Protein AF-A0ABD1KUJ1-F1 (afdb_monomer_lite)

Secondary structure (DSSP, 8-state):
-PPPEEEEEEEE-HHHHHTPPSEEEEEE-TTT--EEEEEEETTEEEEEESS-TTT-PPEEE-TT-SSS-EEEETTT--EEETTTTEEEESTT-PBPPEEEEEE--TTT--EEEEEEEPPPGGGSS--PPPP--TTTEEEEEEETTEEEEEETTEEEEE----SS-BTTTTBEESBPPPTTHHHHHHH-SEEE---SSTTTS-HHHHHHHHHH-TT--EEEE--SS-TTTTHHHHT-----EEEE-TT--EE-SSSEEEEEEEBSS-TTT-EEEEEEETTEEEEE--S-SSBGGG---SS-SEEEEE-----S-TTTTB-STT--HHHHHHHHHHHHHHHHHHHHHHHHHH--SEEEEEE--EE--SGGGHHHHHH-----HHHHHHHHHHH-TT-EE----TT-EEEHHHHHH-TT-GGGEEPPPTT---B-----HHHHHHHHHHGGG-GGGGSTTHHHHHHHHHT--S---EEEEEEE-TTSPBPTT--EEEEETTTTB--SS--SS---EEEEEEEHHHHHHHHHHT--THHHHTTT-EEEEEES----HHHHHIIIIIS-SS---HHHHHHHHHHTTS--------------PPPPPTT-HHHHHHHHHHHHHHHHT-SSPBSS-BPPEE-HHHHHHHHHHHTT-BSS--TTSBS-TTTS-SS-SB-EEEEEEESSGGG--HHHHHHHHHGGGGGEETTTTEEPTT---HHHHHHT-TT--EEEEEEEEETT--BT-GGGTTS-EEEEEEEEES--S-B-TTSPBPPSS-BSSTTTT-TTPEEETTEEE-HHHHSPPP-TT---TT-GGGGS--HHHHHHHHHHHHHHHHHHHHHHHHHHH-TT-----

Sequence (853 aa):
MASQVAKTVLALGAQEVKSLNDGINFKKNSENGKCFIIYKQGDELRACRNQCKHQGGLFIKDIEDMDGRTVRCTKHYWKLNVATMCYVNPPDSFMQDELEVVWRDASDGGLDIVELNPPDPWLTDPREAQELDAGEVTITYLTHACMELKLGSRTMMFDPWLTGPAFARGWWLLHEPPPDWQERLCSADLMYISHMHSDHLSYPTLKVLSERRPDMPVYVGDTSRPVFWYLGNSGVKLTNINVVPFGVWQNVDEHLRFMILMDGVHPEMDTCIIVEYKGHMILNTVDCTRPNGGRLPHGVDLMMSDFAGGASGFPMTFHGGRYSENWKADFIKNERRKLLNYKAQLVQSLQPKIYCPFAGYFVEAHPSDRYIKETNTKNNPDELNALIRKNCAGVATWTPKPGSVLDLAVALKDPSCRHAITDPPSGTKIYKDSWDFDLYVQNLNSAIGDPIFKHKSWTECYYTWAGFKDYNLVIRVVETDDDFNPVPGGYDYLVDFLDLSFPSSRPDREHPYEEIKNRMGVMRHVVRKGLLWDDLYIGFQNRLSREPDIYHHRFWNHFQTQLPTTPPDWDLFLQQMAASVLPSSGSSCVLSLSTDSPLPDITDEKFIEDCVKIHNLNRSNVYPTAGNMLYMSWDAALAITARAWARNCVFDHNIYLRGDVKKVHPTFKSLGENIWSGHPVGSFSVGKAMKSWVDEKEHYQYNSNVCNPGKACGHYTQVVWATSYKVGCAVHRCPDGIEGFRETKGHESAHFVCNYYPPGNLVNFRGVRDKPYEQGRPCIRCAGDTCEHSLCRDPTRDTAIDYSYWSPEWDPEKSRCGSFCEAVLVVRPLSVLLIFASAYAIKKQCPNIFVYE

Radius of gyration: 32.09 Å; chains: 1; bounding box: 100×78×77 Å

InterPro domains:
  IPR001283 Cysteine-rich secretory protein-related [PR00837] (632-650)
  IPR001283 Cysteine-rich secretory protein-related [PR00837] (689-702)
  IPR001283 Cysteine-rich secretory protein-related [PR00837] (713-729)
  IPR001283 Cysteine-rich secretory protein-related [PR00837] (751-764)
  IPR002413 Venom allergen 5-like [PR00838] (632-650)
  IPR002413 Venom allergen 5-like [PR00838] (712-731)
  IPR014044 CAP domain [PF00188] (620-756)
  IPR014044 CAP domain [SM00198] (606-764)
  IPR017941 Rieske [2Fe-2S] iron-sulphur domain [PF00355] (28-90)
  IPR017941 Rieske [2Fe-2S] iron-sulphur domain [PS51296] (12-110)
  IPR018244 Allergen V5/Tpx-1-related, conserved site [PS01009] (714-724)
  IPR018244 Allergen V5/Tpx-1-related, conserved site [PS01010] (751-762)
  IPR027033 Cytidine monophosphate-N-acetylneuraminic acid hydroxylase [PTHR46522] (3-579)
  IPR035940 CAP superfamily [G3DSA:3.40.33.10] (594-805)
  IPR035940 CAP superfamily [SSF55797] (601-776)
  IPR036866 Ribonuclease Z/Hydroxyacylglutathione hydrolase-like [G3DSA:3.60.15.10] (117-276)
  IPR036866 Ribonuclease Z/Hydroxyacylglutathione hydrolase-like [SSF56281] (135-316)
  IPR036922 Rieske [2Fe-2S] iron-sulphur domain superfamily [G3DSA:2.102.10.10] (14-105)
  IPR036922 Rieske [2Fe-2S] iron-sulphur domain superfamily [SSF50022] (19-122)
  IPR037339 Cytidine monophosphate-N-acetylneuraminic acid hydroxylase, Rieske domain [cd03473] (4-112)

Structure (mmCIF, N/CA/C/O backbone):
data_AF-A0ABD1KUJ1-F1
#
_entry.id   AF-A0ABD1KUJ1-F1
#
loop_
_atom_site.group_PDB
_atom_site.id
_atom_site.type_symbol
_atom_site.label_atom_id
_atom_site.label_alt_id
_atom_site.label_comp_id
_atom_site.label_asym_id
_atom_site.label_entity_id
_atom_site.label_seq_id
_atom_site.pdbx_PDB_ins_code
_atom_site.Cartn_x
_atom_site.Cartn_y
_atom_site.Cartn_z
_atom_site.occupancy
_atom_site.B_iso_or_equiv
_atom_site.auth_seq_id
_atom_site.auth_comp_id
_atom_site.auth_asym_id
_atom_site.auth_atom_id
_atom_site.pdbx_PDB_model_num
ATOM 1 N N . MET A 1 1 ? -31.006 -6.761 6.094 1.00 34.12 1 MET A N 1
ATOM 2 C CA . MET A 1 1 ? -30.330 -5.995 5.028 1.00 34.12 1 MET A CA 1
ATOM 3 C C . MET A 1 1 ? -30.862 -4.577 5.074 1.00 34.12 1 MET A C 1
ATOM 5 O O . MET A 1 1 ? -32.028 -4.382 4.760 1.00 34.12 1 MET A O 1
ATOM 9 N N . ALA A 1 2 ? -30.069 -3.622 5.557 1.00 39.69 2 ALA A N 1
ATOM 10 C CA . ALA A 1 2 ? -30.425 -2.211 5.446 1.00 39.69 2 ALA A CA 1
ATOM 11 C C . ALA A 1 2 ? -30.342 -1.819 3.961 1.00 39.69 2 ALA A C 1
ATOM 13 O O . ALA A 1 2 ? -29.333 -2.087 3.311 1.00 39.69 2 ALA A O 1
ATOM 14 N N . SER A 1 3 ? -31.425 -1.278 3.404 1.00 47.16 3 SER A N 1
ATOM 15 C CA . SER A 1 3 ? -31.471 -0.799 2.020 1.00 47.16 3 SER A CA 1
ATOM 16 C C . SER A 1 3 ? -30.466 0.335 1.815 1.00 47.16 3 SER A C 1
ATOM 18 O O . SER A 1 3 ? -30.316 1.175 2.699 1.00 47.16 3 SER A O 1
ATOM 20 N N . GLN A 1 4 ? -29.820 0.391 0.648 1.00 52.81 4 GLN A N 1
ATOM 21 C CA . GLN A 1 4 ? -29.021 1.541 0.213 1.00 52.81 4 GLN A CA 1
ATOM 22 C C . GLN A 1 4 ? -29.871 2.815 0.327 1.00 52.81 4 GLN A C 1
ATOM 24 O O . GLN A 1 4 ? -30.948 2.894 -0.266 1.00 52.81 4 GLN A O 1
ATOM 29 N N . VAL A 1 5 ? -29.427 3.787 1.127 1.00 64.25 5 VAL A N 1
ATOM 30 C CA . VAL A 1 5 ? -30.182 5.024 1.357 1.00 64.25 5 VAL A CA 1
ATOM 31 C C . VAL A 1 5 ? -29.596 6.100 0.456 1.00 64.25 5 VAL A C 1
ATOM 33 O O . VAL A 1 5 ? -28.447 6.510 0.607 1.00 64.25 5 VAL A O 1
ATOM 36 N N . ALA A 1 6 ? -30.380 6.560 -0.510 1.00 76.25 6 ALA A N 1
ATOM 37 C CA . ALA A 1 6 ? -30.014 7.697 -1.338 1.00 76.25 6 ALA A CA 1
ATOM 38 C C . ALA A 1 6 ? -30.360 8.991 -0.584 1.00 76.25 6 ALA A C 1
ATOM 40 O O . ALA A 1 6 ? -31.466 9.128 -0.057 1.00 76.25 6 ALA A O 1
ATOM 41 N N . LYS A 1 7 ? -29.417 9.935 -0.493 1.00 83.50 7 LYS A N 1
ATOM 42 C CA . LYS A 1 7 ? -29.636 11.228 0.169 1.00 83.50 7 LYS A CA 1
ATOM 43 C C . LYS A 1 7 ? -29.499 12.358 -0.838 1.00 83.50 7 LYS A C 1
ATOM 45 O O . LYS A 1 7 ? -28.426 12.548 -1.405 1.00 83.50 7 LYS A O 1
ATOM 50 N N . THR A 1 8 ? -30.543 13.165 -0.988 1.00 87.44 8 THR A N 1
ATOM 51 C CA . THR A 1 8 ? -30.448 14.425 -1.732 1.00 87.44 8 THR A CA 1
ATOM 52 C C . THR A 1 8 ? -29.520 15.382 -0.987 1.00 87.44 8 THR A C 1
ATOM 54 O O . THR A 1 8 ? -29.756 15.739 0.170 1.00 87.44 8 THR A O 1
ATOM 57 N N . VAL A 1 9 ? -28.425 15.772 -1.636 1.00 88.75 9 VAL A N 1
ATOM 58 C CA . VAL A 1 9 ? -27.403 16.671 -1.079 1.00 88.75 9 VAL A CA 1
ATOM 59 C C . VAL A 1 9 ? -27.501 18.088 -1.636 1.00 88.75 9 VAL A C 1
ATOM 61 O O . VAL A 1 9 ? -27.005 19.022 -1.000 1.00 88.75 9 VAL A O 1
ATOM 64 N N . LEU A 1 10 ? -28.174 18.269 -2.772 1.00 92.12 10 LEU A N 1
ATOM 65 C CA . LEU A 1 10 ? -28.546 19.565 -3.330 1.00 92.12 10 LEU A CA 1
ATOM 66 C C . LEU A 1 10 ? -29.836 19.406 -4.140 1.00 92.12 10 LEU A C 1
ATOM 68 O O . LEU A 1 10 ? -29.933 18.500 -4.956 1.00 92.12 10 LEU A O 1
ATOM 72 N N . ALA A 1 11 ? -30.787 20.310 -3.937 1.00 91.88 11 ALA A N 1
ATOM 73 C CA . ALA A 1 11 ? -32.036 20.382 -4.682 1.00 91.88 11 ALA A CA 1
ATOM 74 C C . ALA A 1 11 ? -32.064 21.709 -5.452 1.00 91.88 11 ALA A C 1
ATOM 76 O O . ALA A 1 11 ? -31.881 22.766 -4.851 1.00 91.88 11 ALA A O 1
ATOM 77 N N . LEU A 1 12 ? -32.269 21.658 -6.768 1.00 90.88 12 LEU A N 1
ATOM 78 C CA . LEU A 1 12 ? -32.421 22.830 -7.633 1.00 90.88 12 LEU A CA 1
ATOM 79 C C . LEU A 1 12 ? -33.857 22.915 -8.154 1.00 90.88 12 LEU A C 1
ATOM 81 O O . LEU A 1 12 ? -34.431 21.913 -8.591 1.00 90.88 12 LEU A O 1
ATOM 85 N N . GLY A 1 13 ? -34.454 24.105 -8.098 1.00 89.44 13 GLY A N 1
ATOM 86 C CA . GLY A 1 13 ? -35.754 24.366 -8.722 1.00 89.44 13 GLY A CA 1
ATOM 87 C C . GLY A 1 13 ? -35.647 24.538 -10.243 1.00 89.44 13 GLY A C 1
ATOM 88 O O . GLY A 1 13 ? -34.573 24.813 -10.776 1.00 89.44 13 GLY A O 1
ATOM 89 N N . ALA A 1 14 ? -36.774 24.465 -10.956 1.00 87.25 14 ALA A N 1
ATOM 90 C CA . ALA A 1 14 ? -36.818 24.559 -12.423 1.00 87.25 14 ALA A CA 1
ATOM 91 C C . ALA A 1 14 ? -36.127 25.808 -13.002 1.00 87.25 14 ALA A C 1
ATOM 93 O O . ALA A 1 14 ? -35.461 25.752 -14.035 1.00 87.25 14 ALA A O 1
ATOM 94 N N . GLN A 1 15 ? -36.284 26.961 -12.342 1.00 86.62 15 GLN A N 1
ATOM 95 C CA . GLN A 1 15 ? -35.634 28.207 -12.760 1.00 86.62 15 GLN A CA 1
ATOM 96 C C . GLN A 1 15 ? -34.113 28.149 -12.580 1.00 86.62 15 GLN A C 1
ATOM 98 O O . GLN A 1 15 ? -33.370 28.634 -13.431 1.00 86.62 15 GLN A O 1
ATOM 103 N N . GLU A 1 16 ? -33.639 27.523 -11.505 1.00 88.69 16 GLU A N 1
ATOM 104 C CA . GLU A 1 16 ? -32.211 27.369 -11.240 1.00 88.69 16 GLU A CA 1
ATOM 105 C C . GLU A 1 16 ? -31.563 26.391 -12.215 1.00 88.69 16 GLU A C 1
ATOM 107 O O . GLU A 1 16 ? -30.457 26.658 -12.684 1.00 88.69 16 GLU A O 1
ATOM 112 N N . VAL A 1 17 ? -32.264 25.313 -12.574 1.00 88.38 17 VAL A N 1
ATOM 113 C CA . VAL A 1 17 ? -31.831 24.372 -13.617 1.00 88.38 17 VAL A CA 1
ATOM 114 C C . VAL A 1 17 ? -31.733 25.075 -14.972 1.00 88.38 17 VAL A C 1
ATOM 116 O O . VAL A 1 17 ? -30.712 24.963 -15.650 1.00 88.38 17 VAL A O 1
ATOM 119 N N . LYS A 1 18 ? -32.731 25.894 -15.337 1.00 86.75 18 LYS A N 1
ATOM 120 C CA . LYS A 1 18 ? -32.690 26.716 -16.563 1.00 86.75 18 LYS A CA 1
ATOM 121 C C . LYS A 1 18 ? -31.551 27.740 -16.568 1.00 86.75 18 LYS A C 1
ATOM 123 O O . LYS A 1 18 ? -31.091 28.117 -17.639 1.00 86.75 18 LYS A O 1
ATOM 128 N N . SER A 1 19 ? -31.091 28.178 -15.394 1.00 90.69 19 SER A N 1
ATOM 129 C CA . SER A 1 19 ? -29.965 29.114 -15.252 1.00 90.69 19 SER A CA 1
ATOM 130 C C . SER A 1 19 ? -28.579 28.463 -15.369 1.00 90.69 19 SER A C 1
ATOM 132 O O . SER A 1 19 ? -27.576 29.174 -15.309 1.00 90.69 19 SER A O 1
ATOM 134 N N . LEU A 1 20 ? -28.493 27.129 -15.485 1.00 91.94 20 LEU A N 1
ATOM 135 C CA . LEU A 1 20 ? -27.216 26.435 -15.648 1.00 91.94 20 LEU A CA 1
ATOM 136 C C . LEU A 1 20 ? -26.641 26.713 -17.040 1.00 91.94 20 LEU A C 1
ATOM 138 O O . LEU A 1 20 ? -27.236 26.344 -18.059 1.00 91.94 20 LEU A O 1
ATOM 142 N N . ASN A 1 21 ? -25.461 27.330 -17.059 1.00 90.50 21 ASN A N 1
ATOM 143 C CA . ASN A 1 21 ? -24.705 27.571 -18.283 1.00 90.50 21 ASN A CA 1
ATOM 144 C C . ASN A 1 21 ? -24.000 26.286 -18.719 1.00 90.50 21 ASN A C 1
ATOM 146 O O . ASN A 1 21 ? -23.662 25.459 -17.871 1.00 90.50 21 ASN A O 1
ATOM 150 N N . ASP A 1 22 ? -23.719 26.141 -20.010 1.00 91.25 22 ASP A N 1
ATOM 151 C CA . ASP A 1 22 ? -22.810 25.092 -20.476 1.00 91.25 22 ASP A CA 1
ATOM 152 C C . ASP A 1 22 ? -21.418 25.286 -19.843 1.00 91.25 22 ASP A C 1
ATOM 154 O O . ASP A 1 22 ? -20.941 26.411 -19.657 1.00 91.25 22 ASP A O 1
ATOM 158 N N . GLY A 1 23 ? -20.786 24.177 -19.459 1.00 90.81 23 GLY A N 1
ATOM 159 C CA . GLY A 1 23 ? -19.548 24.145 -18.686 1.00 90.81 23 GLY A CA 1
ATOM 160 C C . GLY A 1 23 ? -19.761 24.092 -17.167 1.00 90.81 23 GLY A C 1
ATOM 161 O O . GLY A 1 23 ? -20.692 23.466 -16.658 1.00 90.81 23 GLY A O 1
ATOM 162 N N . ILE A 1 24 ? -18.8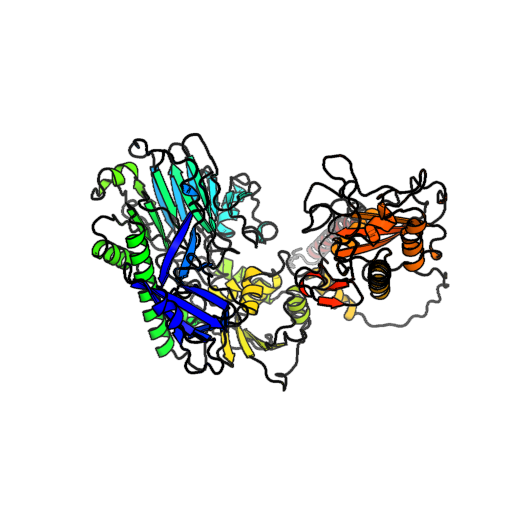39 24.705 -16.418 1.00 93.62 24 ILE A N 1
ATOM 163 C CA . ILE A 1 24 ? -18.745 24.589 -14.952 1.00 93.62 24 ILE A CA 1
ATOM 164 C C . ILE A 1 24 ? -19.695 25.558 -14.232 1.00 93.62 24 ILE A C 1
ATOM 166 O O . ILE A 1 24 ? -19.543 26.784 -14.327 1.00 93.62 24 ILE A O 1
ATOM 170 N N . ASN A 1 25 ? -20.572 25.009 -13.387 1.00 93.94 25 ASN A N 1
ATOM 171 C CA . ASN A 1 25 ? -21.468 25.745 -12.496 1.00 93.94 25 ASN A CA 1
ATOM 172 C C . ASN A 1 25 ? -21.178 25.401 -11.029 1.00 93.94 25 ASN A C 1
ATOM 174 O O . ASN A 1 25 ? -21.272 24.246 -10.621 1.00 93.94 25 ASN A O 1
ATOM 178 N N . PHE A 1 26 ? -20.884 26.409 -10.207 1.00 93.88 26 PHE A N 1
ATOM 179 C CA . PHE A 1 26 ? -20.766 26.232 -8.758 1.00 93.88 26 PHE A CA 1
ATOM 180 C C . PHE A 1 26 ? -22.116 26.507 -8.097 1.00 93.88 26 PHE A C 1
ATOM 182 O O . PHE A 1 26 ? -22.696 27.579 -8.284 1.00 93.88 26 PHE A O 1
ATOM 189 N N . LYS A 1 27 ? -22.609 25.552 -7.309 1.00 93.88 27 LYS A N 1
ATOM 190 C CA . LYS A 1 27 ? -23.861 25.679 -6.553 1.00 93.88 27 LYS A CA 1
ATOM 191 C C . LYS A 1 27 ? -23.616 25.421 -5.076 1.00 93.88 27 LYS A C 1
ATOM 193 O O . LYS A 1 27 ? -22.693 24.704 -4.699 1.00 93.88 27 LYS A O 1
ATOM 198 N N . LYS A 1 28 ? -24.435 26.031 -4.228 1.00 91.75 28 LYS A N 1
ATOM 199 C CA . LYS A 1 28 ? -24.324 25.933 -2.774 1.00 91.75 28 LYS A CA 1
ATOM 200 C C . LYS A 1 28 ? -25.664 25.488 -2.217 1.00 91.75 28 LYS A C 1
ATOM 202 O O . LYS A 1 28 ? -26.682 26.081 -2.554 1.00 91.75 28 LYS A O 1
ATOM 207 N N . ASN A 1 29 ? -25.653 24.471 -1.364 1.00 89.00 29 ASN A N 1
ATOM 208 C CA . ASN A 1 29 ? -26.831 24.099 -0.598 1.00 89.00 29 ASN A CA 1
ATOM 209 C C . ASN A 1 29 ? -27.065 25.176 0.477 1.00 89.00 29 ASN A C 1
ATOM 211 O O . ASN A 1 29 ? -26.168 25.482 1.267 1.00 89.00 29 ASN A O 1
ATOM 215 N N . SER A 1 30 ? -28.247 25.788 0.466 1.00 82.25 30 SER A N 1
ATOM 216 C CA . SER A 1 30 ? -28.623 26.893 1.352 1.00 82.25 30 SER A CA 1
ATOM 217 C C . SER A 1 30 ? -28.776 26.475 2.817 1.00 82.25 30 SER A C 1
ATOM 219 O O . SER A 1 30 ? -28.521 27.295 3.695 1.00 82.25 30 SER A O 1
ATOM 221 N N . GLU A 1 31 ? -29.129 25.218 3.089 1.00 81.31 31 GLU A N 1
ATOM 222 C CA . GLU A 1 31 ? -29.388 24.708 4.440 1.00 81.31 31 GLU A CA 1
ATOM 223 C C . GLU A 1 31 ? -28.097 24.428 5.212 1.00 81.31 31 GLU A C 1
ATOM 225 O O . GLU A 1 31 ? -27.967 24.787 6.378 1.00 81.31 31 GLU A O 1
ATOM 230 N N . ASN A 1 32 ? -27.125 23.779 4.563 1.00 79.81 32 ASN A N 1
ATOM 231 C CA . ASN A 1 32 ? -25.891 23.319 5.216 1.00 79.81 32 ASN A CA 1
ATOM 232 C C . ASN A 1 32 ? -24.621 24.012 4.701 1.00 79.81 32 ASN A C 1
ATOM 234 O O . ASN A 1 32 ? -23.520 23.733 5.174 1.00 79.81 32 ASN A O 1
ATOM 238 N N . GLY A 1 33 ? -24.752 24.892 3.709 1.00 83.00 33 GLY A N 1
ATOM 239 C CA . GLY A 1 33 ? -23.656 25.671 3.149 1.00 83.00 33 GLY A CA 1
ATOM 240 C C . GLY A 1 33 ? -22.641 24.887 2.314 1.00 83.00 33 GLY A C 1
ATOM 241 O O . GLY A 1 33 ? -21.667 25.496 1.866 1.00 83.00 33 GLY A O 1
ATOM 242 N N . LYS A 1 34 ? -22.836 23.581 2.083 1.00 85.81 34 LYS A N 1
ATOM 243 C CA . LYS A 1 34 ? -21.921 22.759 1.277 1.00 85.81 34 LYS A CA 1
ATOM 244 C C . LYS A 1 34 ? -21.989 23.166 -0.195 1.00 85.81 34 LYS A C 1
ATOM 246 O O . LYS A 1 34 ? -23.063 23.437 -0.732 1.00 85.81 34 LYS A O 1
ATOM 251 N N . CYS A 1 35 ? -20.829 23.200 -0.844 1.00 91.81 35 CYS A N 1
ATOM 252 C CA . CYS A 1 35 ? -20.693 23.596 -2.241 1.00 91.81 35 CYS A CA 1
ATOM 253 C C . CYS A 1 35 ? -20.552 22.371 -3.154 1.00 91.81 35 CYS A C 1
ATOM 255 O O . CYS A 1 35 ? -19.938 21.371 -2.782 1.00 91.81 35 CYS A O 1
ATOM 257 N N . PHE A 1 36 ? -21.071 22.490 -4.368 1.00 94.88 36 PHE A N 1
ATOM 258 C CA . PHE A 1 36 ? -21.119 21.459 -5.399 1.00 94.88 36 PHE A CA 1
ATOM 259 C C . PHE A 1 36 ? -20.691 22.052 -6.738 1.00 94.88 36 PHE A C 1
ATOM 261 O O . PHE A 1 36 ? -20.834 23.259 -6.969 1.00 94.88 36 PHE A O 1
ATOM 268 N N . ILE A 1 37 ? -20.166 21.197 -7.604 1.00 95.69 37 ILE A N 1
ATOM 269 C CA . ILE A 1 37 ? -19.849 21.526 -8.989 1.00 95.69 37 ILE A CA 1
ATOM 270 C C . ILE A 1 37 ? -20.804 20.733 -9.867 1.00 95.69 37 ILE A C 1
ATOM 272 O O . ILE A 1 37 ? -20.938 19.527 -9.680 1.00 95.69 37 ILE A O 1
ATOM 276 N N . ILE A 1 38 ? -21.462 21.418 -10.796 1.00 95.19 38 ILE A N 1
ATOM 277 C CA . ILE A 1 38 ? -22.303 20.817 -11.828 1.00 95.19 38 ILE A CA 1
ATOM 278 C C . ILE A 1 38 ? -21.679 21.177 -13.173 1.00 95.19 38 ILE A C 1
ATOM 280 O O . ILE A 1 38 ? -21.570 22.359 -13.514 1.00 95.19 38 ILE A O 1
ATOM 284 N N . TYR A 1 39 ? -21.242 20.164 -13.908 1.00 94.75 39 TYR A N 1
ATOM 285 C CA . TYR A 1 39 ? -20.773 20.299 -15.277 1.00 94.75 39 TYR A CA 1
ATOM 286 C C . TYR A 1 39 ? -21.923 20.000 -16.234 1.00 94.75 39 TYR A C 1
ATOM 288 O O . TYR A 1 39 ? -22.588 18.976 -16.085 1.00 94.75 39 TYR A O 1
ATOM 296 N N . LYS A 1 40 ? -22.153 20.896 -17.194 1.00 93.12 40 LYS A N 1
ATOM 297 C CA . LYS A 1 40 ? -23.200 20.761 -18.209 1.00 93.12 40 LYS A CA 1
ATOM 298 C C . LYS A 1 40 ? -22.600 20.735 -19.609 1.00 93.12 40 LYS A C 1
ATOM 300 O O . LYS A 1 40 ? -21.821 21.625 -19.950 1.00 93.12 40 LYS A O 1
ATOM 305 N N . GLN A 1 41 ? -23.004 19.767 -20.424 1.00 90.94 41 GLN A N 1
ATOM 306 C CA . GLN A 1 41 ? -22.675 19.705 -21.847 1.00 90.94 41 GLN A CA 1
ATOM 307 C C . GLN A 1 41 ? -23.929 19.311 -22.636 1.00 90.94 41 GLN A C 1
ATOM 309 O O . GLN A 1 41 ? -24.290 18.140 -22.710 1.00 90.94 41 GLN A O 1
ATOM 314 N N . GLY A 1 42 ? -24.618 20.300 -23.213 1.00 86.94 42 GLY A N 1
ATOM 315 C CA . GLY A 1 42 ? -25.943 20.072 -23.792 1.00 86.94 42 GLY A CA 1
ATOM 316 C C . GLY A 1 42 ? -26.940 19.630 -22.716 1.00 86.94 42 GLY A C 1
ATOM 317 O O . GLY A 1 42 ? -27.142 20.347 -21.733 1.00 86.94 42 GLY A O 1
ATOM 318 N N . ASP A 1 43 ? -27.536 18.451 -22.898 1.00 83.25 43 ASP A N 1
ATOM 319 C CA . ASP A 1 43 ? -28.480 17.849 -21.943 1.00 83.25 43 ASP A CA 1
ATOM 320 C C . ASP A 1 43 ? -27.794 16.955 -20.891 1.00 83.25 43 ASP A C 1
ATOM 322 O O . ASP A 1 43 ? -28.429 16.547 -19.917 1.00 83.25 43 ASP A O 1
ATOM 326 N N . GLU A 1 44 ? -26.498 16.664 -21.049 1.00 87.38 44 GLU A N 1
ATOM 327 C CA . GLU A 1 44 ? -25.741 15.862 -20.088 1.00 87.38 44 GLU A CA 1
ATOM 328 C C . GLU A 1 44 ? -25.293 16.709 -18.893 1.00 87.38 44 GLU A C 1
ATOM 330 O O . GLU A 1 44 ? -24.739 17.805 -19.039 1.00 87.38 44 GLU A O 1
ATOM 335 N N . LEU A 1 45 ? -25.517 16.172 -17.692 1.00 92.00 45 LEU A N 1
ATOM 336 C CA . LEU A 1 45 ? -25.126 16.779 -16.428 1.00 92.00 45 LEU A CA 1
ATOM 337 C C . LEU A 1 45 ? -24.295 15.793 -15.617 1.00 92.00 45 LEU A C 1
ATOM 339 O O . LEU A 1 45 ? -24.699 14.652 -15.412 1.00 92.00 45 LEU A O 1
ATOM 343 N N . ARG A 1 46 ? -23.165 16.271 -15.102 1.00 94.25 46 ARG A N 1
ATOM 344 C CA . ARG A 1 46 ? -22.338 15.560 -14.122 1.00 94.25 46 ARG A CA 1
ATOM 345 C C . ARG A 1 46 ? -22.182 16.418 -12.882 1.00 94.25 46 ARG A C 1
ATOM 347 O O . ARG A 1 46 ? -22.105 17.645 -12.987 1.00 94.25 46 ARG A O 1
ATOM 354 N N . ALA A 1 47 ? -22.120 15.802 -11.707 1.00 94.50 47 ALA A N 1
ATOM 355 C CA . ALA A 1 47 ? -22.031 16.544 -10.457 1.00 94.50 47 ALA A CA 1
ATOM 356 C C . ALA A 1 47 ? -21.034 15.929 -9.481 1.00 94.50 47 ALA A C 1
ATOM 358 O O . ALA A 1 47 ? -20.867 14.720 -9.409 1.00 94.50 47 ALA A O 1
ATOM 359 N N . CYS A 1 48 ? -20.383 16.773 -8.686 1.00 93.44 48 CYS A N 1
ATOM 360 C CA . CYS A 1 48 ? -19.541 16.330 -7.580 1.00 93.44 48 CYS A CA 1
ATOM 361 C C . CYS A 1 48 ? -19.542 17.355 -6.440 1.00 93.44 48 CYS A C 1
ATOM 363 O O . CYS A 1 48 ? -19.979 18.505 -6.586 1.00 93.44 48 CYS A O 1
ATOM 365 N N . ARG A 1 49 ? -19.044 16.954 -5.266 1.00 91.50 49 ARG A N 1
ATOM 366 C CA . ARG A 1 49 ? -18.799 17.901 -4.169 1.00 91.50 49 ARG A CA 1
ATOM 367 C C . ARG A 1 49 ? -17.686 18.869 -4.586 1.00 91.50 49 ARG A C 1
ATOM 369 O O . ARG A 1 49 ? -16.663 18.450 -5.126 1.00 91.50 49 ARG A O 1
ATOM 376 N N . ASN A 1 50 ? -17.836 20.160 -4.276 1.00 92.19 50 ASN A N 1
ATOM 377 C CA . ASN A 1 50 ? -16.759 21.139 -4.450 1.00 92.19 50 ASN A CA 1
ATOM 378 C C . ASN A 1 50 ? -15.731 21.009 -3.315 1.00 92.19 50 ASN A C 1
ATOM 380 O O . ASN A 1 50 ? -15.568 21.905 -2.489 1.00 92.19 50 ASN A O 1
ATOM 384 N N . GLN A 1 51 ? -15.084 19.853 -3.242 1.00 87.19 51 GLN A N 1
ATOM 385 C CA . GLN A 1 51 ? -14.071 19.531 -2.254 1.00 87.19 51 GLN A CA 1
ATOM 386 C C . GLN A 1 51 ? -13.120 18.508 -2.864 1.00 87.19 51 GLN A C 1
ATOM 388 O O . GLN A 1 51 ? -13.526 17.410 -3.224 1.00 87.19 51 GLN A O 1
ATOM 393 N N . CYS A 1 52 ? -11.855 18.878 -2.992 1.00 84.94 52 CYS A N 1
ATOM 394 C CA . CYS A 1 52 ? -10.811 18.036 -3.548 1.00 84.94 52 CYS A CA 1
ATOM 395 C C . CYS A 1 52 ? -10.640 16.766 -2.706 1.00 84.94 52 CYS A C 1
ATOM 397 O O . CYS A 1 52 ? -10.361 16.867 -1.514 1.00 84.94 52 CYS A O 1
ATOM 399 N N . LYS A 1 53 ? -10.748 15.589 -3.329 1.00 79.50 53 LYS A N 1
ATOM 400 C CA . LYS A 1 53 ? -10.577 14.281 -2.679 1.00 79.50 53 LYS A CA 1
ATOM 401 C C . LYS A 1 53 ? -9.201 14.071 -2.043 1.00 79.50 53 LYS A C 1
ATOM 403 O O . LYS A 1 53 ? -9.112 13.325 -1.082 1.00 79.50 53 LYS A O 1
ATOM 408 N N . HIS A 1 54 ? -8.176 14.777 -2.528 1.00 72.75 54 HIS A N 1
ATOM 409 C CA . HIS A 1 54 ? -6.814 14.738 -1.994 1.00 72.75 54 HIS A CA 1
ATOM 410 C C . HIS A 1 54 ? -6.715 15.376 -0.593 1.00 72.75 54 HIS A C 1
ATOM 412 O O . HIS A 1 54 ? -6.774 14.702 0.422 1.00 72.75 54 HIS A O 1
ATOM 418 N N . GLN A 1 55 ? -6.602 16.709 -0.520 1.00 67.44 55 GLN A N 1
ATOM 419 C CA . GLN A 1 55 ? -6.410 17.437 0.743 1.00 67.44 55 GLN A CA 1
ATOM 420 C C . GLN A 1 55 ? -7.648 18.232 1.180 1.00 67.44 55 GLN A C 1
ATOM 422 O O . GLN A 1 55 ? -7.549 19.155 1.996 1.00 67.44 55 GLN A O 1
ATOM 427 N N . GLY A 1 56 ? -8.821 17.978 0.599 1.00 71.81 56 GLY A N 1
ATOM 428 C CA . GLY A 1 56 ? -10.064 18.659 0.974 1.00 71.81 56 GLY A CA 1
ATOM 429 C C . GLY A 1 56 ? -10.106 20.155 0.640 1.00 71.81 56 GLY A C 1
ATOM 430 O O . GLY A 1 56 ? -10.839 20.898 1.289 1.00 71.81 56 GLY A O 1
ATOM 431 N N . GLY A 1 57 ? -9.281 20.643 -0.294 1.00 79.19 57 GLY A N 1
ATOM 432 C CA . GLY A 1 57 ? -9.322 22.038 -0.755 1.00 79.19 57 GLY A CA 1
ATOM 433 C C . GLY A 1 57 ? -10.539 22.322 -1.636 1.00 79.19 57 GLY A C 1
ATOM 434 O O . GLY A 1 57 ? -11.013 21.430 -2.329 1.00 79.19 57 GLY A O 1
ATOM 435 N N . LEU A 1 58 ? -11.044 23.558 -1.640 1.00 87.06 58 LEU A N 1
ATOM 436 C CA . LEU A 1 58 ? -12.101 23.944 -2.581 1.00 87.06 58 LEU A CA 1
ATOM 437 C C . LEU A 1 58 ? -11.524 24.039 -3.992 1.00 87.06 58 LEU A C 1
ATOM 439 O O . LEU A 1 58 ? -10.380 24.476 -4.161 1.00 87.06 58 LEU A O 1
ATOM 443 N N . PHE A 1 59 ? -12.319 23.689 -4.993 1.00 90.94 59 PHE A N 1
ATOM 444 C CA . PHE A 1 59 ? -11.991 23.962 -6.378 1.00 90.94 59 PHE A CA 1
ATOM 445 C C . PHE A 1 59 ? -12.493 25.346 -6.789 1.00 90.94 59 PHE A C 1
ATOM 447 O O . PHE A 1 59 ? -13.587 25.780 -6.418 1.00 90.94 59 PHE A O 1
ATOM 454 N N . ILE A 1 60 ? -11.668 26.029 -7.574 1.00 89.38 60 ILE A N 1
ATOM 455 C CA . ILE A 1 60 ? -11.982 27.288 -8.252 1.00 89.38 60 ILE A CA 1
ATOM 456 C C . ILE A 1 60 ? -11.809 27.090 -9.757 1.00 89.38 60 ILE A C 1
ATOM 458 O O . ILE A 1 60 ? -11.095 26.175 -10.167 1.00 89.38 60 ILE A O 1
ATOM 462 N N . LYS A 1 61 ? -12.433 27.935 -10.587 1.00 85.75 61 LYS A N 1
ATOM 463 C CA . LYS A 1 61 ? -12.138 27.923 -12.029 1.00 85.75 61 LYS A CA 1
ATOM 464 C C . LYS A 1 61 ? -10.642 28.129 -12.234 1.00 85.75 61 LYS A C 1
ATOM 466 O O . LYS A 1 61 ? -10.049 28.998 -11.587 1.00 85.75 61 LYS A O 1
ATOM 471 N N . ASP A 1 62 ? -10.048 27.307 -13.085 1.00 82.75 62 ASP A N 1
ATOM 472 C CA . ASP A 1 62 ? -8.666 27.519 -13.467 1.00 82.75 62 ASP A CA 1
ATOM 473 C C . ASP A 1 62 ? -8.599 28.623 -14.528 1.00 82.75 62 ASP A C 1
ATOM 475 O O . ASP A 1 62 ? -9.371 28.631 -15.479 1.00 82.75 62 ASP A O 1
ATOM 479 N N . ILE A 1 63 ? -7.725 29.607 -14.324 1.00 74.38 63 ILE A N 1
ATOM 480 C CA . ILE A 1 63 ? -7.607 30.766 -15.227 1.00 74.38 63 ILE A CA 1
ATOM 481 C C . ILE A 1 63 ? -6.862 30.410 -16.517 1.00 74.38 63 ILE A C 1
ATOM 483 O O . ILE A 1 63 ? -6.958 31.133 -17.501 1.00 74.38 63 ILE A O 1
ATOM 487 N N . GLU A 1 64 ? -6.122 29.303 -16.490 1.00 70.44 64 GLU A N 1
ATOM 488 C CA . GLU A 1 64 ? -5.390 28.734 -17.625 1.00 70.44 64 GLU A CA 1
ATOM 489 C C . GLU A 1 64 ? -6.255 27.750 -18.433 1.00 70.44 64 GLU A C 1
ATOM 491 O O . GLU A 1 64 ? -5.787 27.167 -19.408 1.00 70.44 64 GLU A O 1
ATOM 496 N N . ASP A 1 65 ? -7.506 27.543 -18.018 1.00 74.38 65 ASP A N 1
ATOM 497 C CA . ASP A 1 65 ? -8.424 26.601 -18.643 1.00 74.38 65 ASP A CA 1
ATOM 498 C C . ASP A 1 65 ? -9.002 27.163 -19.940 1.00 74.38 65 ASP A C 1
ATOM 500 O O . ASP A 1 65 ? -9.847 28.060 -19.931 1.00 74.38 65 ASP A O 1
ATOM 504 N N . MET A 1 66 ? -8.541 26.631 -21.069 1.00 67.25 66 MET A N 1
ATOM 505 C CA . MET A 1 66 ? -8.986 27.083 -22.387 1.00 67.25 66 MET A CA 1
ATOM 506 C C . MET A 1 66 ? -10.266 26.385 -22.867 1.00 67.25 66 MET A C 1
ATOM 508 O O . MET A 1 66 ? -10.932 26.911 -23.757 1.00 67.25 66 MET A O 1
ATOM 512 N N . ASP A 1 67 ? -10.632 25.233 -22.291 1.00 76.19 67 ASP A N 1
ATOM 513 C CA . ASP A 1 67 ? -11.791 24.436 -22.724 1.00 76.19 67 ASP A CA 1
ATOM 514 C C . ASP A 1 67 ? -13.007 24.524 -21.779 1.00 76.19 67 ASP A C 1
ATOM 516 O O . ASP A 1 67 ? -14.091 24.032 -22.110 1.00 76.19 67 ASP A O 1
ATOM 520 N N . GLY A 1 68 ? -12.858 25.195 -20.631 1.00 78.62 68 GLY A N 1
ATOM 521 C CA . GLY A 1 68 ? -13.928 25.437 -19.663 1.00 78.62 68 GLY A CA 1
ATOM 522 C C . GLY A 1 68 ? -14.331 24.204 -18.848 1.00 78.62 68 GLY A C 1
ATOM 523 O O . GLY A 1 68 ? -15.451 24.176 -18.322 1.00 78.62 68 GLY A O 1
ATOM 524 N N . ARG A 1 69 ? -13.476 23.175 -18.774 1.00 90.38 69 ARG A N 1
ATOM 525 C CA . ARG A 1 69 ? -13.733 21.888 -18.100 1.00 90.38 69 ARG A CA 1
ATOM 526 C C . ARG A 1 69 ? -12.860 21.670 -16.870 1.00 90.38 69 ARG A C 1
ATOM 528 O O . ARG A 1 69 ? -13.091 20.712 -16.130 1.00 90.38 69 ARG A O 1
ATOM 535 N N . THR A 1 70 ? -11.895 22.547 -16.621 1.00 90.81 70 THR A N 1
ATOM 536 C CA . THR A 1 70 ? -10.876 22.352 -15.595 1.00 90.81 70 THR A CA 1
ATOM 537 C C . THR A 1 70 ? -11.090 23.267 -14.397 1.00 90.81 70 THR A C 1
ATOM 539 O O . THR A 1 70 ? -11.221 24.490 -14.490 1.00 90.81 70 THR A O 1
ATOM 542 N N . VAL A 1 71 ? -11.070 22.665 -13.211 1.00 91.44 71 VAL A N 1
ATOM 543 C CA . VAL A 1 71 ? -11.052 23.391 -11.943 1.00 91.44 71 VAL A CA 1
ATOM 544 C C . VAL A 1 71 ? -9.761 23.110 -11.187 1.00 91.44 71 VAL A C 1
ATOM 546 O O . VAL A 1 71 ? -9.226 22.005 -11.222 1.00 91.44 71 VAL A O 1
ATOM 549 N N . ARG A 1 72 ? -9.253 24.109 -10.469 1.00 89.88 72 ARG A N 1
ATOM 550 C CA . ARG A 1 72 ? -7.989 24.046 -9.734 1.00 89.88 72 ARG A CA 1
ATOM 551 C C . ARG A 1 72 ? -8.232 24.045 -8.231 1.00 89.88 72 ARG A C 1
ATOM 553 O O . ARG A 1 72 ? -8.969 24.879 -7.707 1.00 89.88 72 ARG A O 1
ATOM 560 N N . CYS A 1 73 ? -7.596 23.119 -7.522 1.00 87.00 73 CYS A N 1
ATOM 561 C CA . CYS A 1 73 ? -7.649 23.031 -6.068 1.00 87.00 73 CYS A CA 1
ATOM 562 C C . CYS A 1 73 ? -6.906 24.212 -5.429 1.00 87.00 73 CYS A C 1
ATOM 564 O O . CYS A 1 73 ? -5.730 24.451 -5.690 1.00 87.00 73 CYS A O 1
ATOM 566 N N . THR A 1 74 ? -7.570 24.911 -4.517 1.00 79.62 74 THR A N 1
ATOM 567 C CA . THR A 1 74 ? -7.009 26.052 -3.772 1.00 79.62 74 THR A CA 1
ATOM 568 C C . THR A 1 74 ? -5.877 25.701 -2.807 1.00 79.62 74 THR A C 1
ATOM 570 O O . THR A 1 74 ? -5.163 26.598 -2.370 1.00 79.62 74 THR A O 1
ATOM 573 N N . LYS A 1 75 ? -5.700 24.422 -2.446 1.00 69.81 75 LYS A N 1
ATOM 574 C CA . LYS A 1 75 ? -4.678 24.012 -1.467 1.00 69.81 75 LYS A CA 1
ATOM 575 C C . LYS A 1 75 ? -3.332 23.657 -2.089 1.00 69.81 75 LYS A C 1
ATOM 577 O O . LYS A 1 75 ? -2.310 24.050 -1.538 1.00 69.81 75 LYS A O 1
ATOM 582 N N . HIS A 1 76 ? -3.346 22.895 -3.178 1.00 70.00 76 HIS A N 1
ATOM 583 C CA . HIS A 1 76 ? -2.146 22.314 -3.795 1.00 70.00 76 HIS A CA 1
ATOM 584 C C . HIS A 1 76 ? -2.151 22.439 -5.325 1.00 70.00 76 HIS A C 1
ATOM 586 O O . HIS A 1 76 ? -1.313 21.847 -5.998 1.00 70.00 76 HIS A O 1
ATOM 592 N N . TYR A 1 77 ? -3.091 23.214 -5.878 1.00 76.75 77 TYR A N 1
ATOM 593 C CA . TYR A 1 77 ? -3.163 23.581 -7.295 1.00 76.75 77 TYR A CA 1
ATOM 594 C C . TYR A 1 77 ? -3.345 22.425 -8.277 1.00 76.75 77 TYR A C 1
ATOM 596 O O . TYR A 1 77 ? -3.223 22.626 -9.482 1.00 76.75 77 TYR A O 1
ATOM 604 N N . TRP A 1 78 ? -3.699 21.240 -7.779 1.00 84.75 78 TRP A N 1
ATOM 605 C CA . TRP A 1 78 ? -4.075 20.131 -8.644 1.00 84.75 78 TRP A CA 1
ATOM 606 C C . TRP A 1 78 ? -5.329 20.471 -9.425 1.00 84.75 78 TRP A C 1
ATOM 608 O O . TRP A 1 78 ? -6.222 21.160 -8.923 1.00 84.75 78 TRP A O 1
ATOM 618 N N . LYS A 1 79 ? -5.378 19.975 -10.650 1.00 88.44 79 LYS A N 1
ATOM 619 C CA . LYS A 1 79 ? -6.413 20.300 -11.619 1.00 88.44 79 LYS A CA 1
ATOM 620 C C . LYS A 1 79 ? -7.319 19.085 -11.800 1.00 88.44 79 LYS A C 1
ATOM 622 O O . LYS A 1 79 ? -6.824 17.974 -11.975 1.00 88.44 79 LYS A O 1
ATOM 627 N N . LEU A 1 80 ? -8.627 19.300 -11.735 1.00 91.38 80 LEU A N 1
ATOM 628 C CA . LEU A 1 80 ? -9.673 18.304 -11.958 1.00 91.38 80 LEU A CA 1
ATOM 629 C C . LEU A 1 80 ? -10.415 18.667 -13.242 1.00 91.38 80 LEU A C 1
ATOM 631 O O . LEU A 1 80 ? -10.923 19.783 -13.352 1.00 91.38 80 LEU A O 1
ATOM 635 N N . ASN A 1 81 ? -10.511 17.724 -14.174 1.00 91.31 81 ASN A N 1
ATOM 636 C CA . ASN A 1 81 ? -11.422 17.834 -15.302 1.00 91.31 81 ASN A CA 1
ATOM 637 C C . ASN A 1 81 ? -12.805 17.354 -14.846 1.00 91.31 81 ASN A C 1
ATOM 639 O O . ASN A 1 81 ? -13.010 16.171 -14.587 1.00 91.31 81 ASN A O 1
ATOM 643 N N . VAL A 1 82 ? -13.758 18.274 -14.717 1.00 92.69 82 VAL A N 1
ATOM 644 C CA . VAL A 1 82 ? -15.098 17.954 -14.192 1.00 92.69 82 VAL A CA 1
ATOM 645 C C . VAL A 1 82 ? -16.005 17.296 -15.231 1.00 92.69 82 VAL A C 1
ATOM 647 O O . VAL A 1 82 ? -17.063 16.789 -14.874 1.00 92.69 82 VAL A O 1
ATOM 650 N N . ALA A 1 83 ? -15.596 17.284 -16.503 1.00 90.19 83 ALA A N 1
ATOM 651 C CA . ALA A 1 83 ? -16.294 16.568 -17.564 1.00 90.19 83 ALA A CA 1
ATOM 652 C C . ALA A 1 83 ? -15.981 15.071 -17.543 1.00 90.19 83 ALA A C 1
ATOM 654 O O . ALA A 1 83 ? -16.795 14.293 -18.028 1.00 90.19 83 ALA A O 1
ATOM 655 N N . THR A 1 84 ? -14.827 14.669 -16.995 1.00 90.38 84 THR A N 1
ATOM 656 C CA . THR A 1 84 ? -14.407 13.263 -16.844 1.00 90.38 84 THR A CA 1
ATOM 657 C C . THR A 1 84 ? -14.399 12.786 -15.389 1.00 90.38 84 THR A C 1
ATOM 659 O O . THR A 1 84 ? -14.456 11.584 -15.149 1.00 90.38 84 THR A O 1
ATOM 662 N N . MET A 1 85 ? -14.358 13.719 -14.431 1.00 92.44 85 MET A N 1
ATOM 663 C CA . MET A 1 85 ? -14.025 13.519 -13.012 1.00 92.44 85 MET A CA 1
ATOM 664 C C . MET A 1 85 ? -12.588 13.035 -12.765 1.00 92.44 85 MET A C 1
ATOM 666 O O . MET A 1 85 ? -12.235 12.706 -11.631 1.00 92.44 85 MET A O 1
ATOM 670 N N . CYS A 1 86 ? -11.729 13.053 -13.787 1.00 89.00 86 CYS A N 1
ATOM 671 C CA . CYS A 1 86 ? -10.323 12.687 -13.662 1.00 89.00 86 CYS A CA 1
ATOM 672 C C . CYS A 1 86 ? -9.472 13.904 -13.295 1.00 89.00 86 CYS A C 1
ATOM 674 O O . CYS A 1 86 ? -9.611 14.991 -13.867 1.00 89.00 86 CYS A O 1
ATOM 676 N N . TYR A 1 87 ? -8.541 13.717 -12.367 1.00 85.31 87 TYR A N 1
ATOM 677 C CA . TYR A 1 87 ? -7.501 14.704 -12.117 1.00 85.31 87 TYR A CA 1
ATOM 678 C C . TYR A 1 87 ? -6.513 14.720 -13.292 1.00 85.31 87 TYR A C 1
ATOM 680 O O . TYR A 1 87 ? -6.032 13.681 -13.735 1.00 85.31 87 TYR A O 1
ATOM 688 N N . VAL A 1 88 ? -6.244 15.914 -13.820 1.00 82.81 88 VAL A N 1
ATOM 689 C CA . VAL A 1 88 ? -5.356 16.145 -14.978 1.00 82.81 88 VAL A CA 1
ATOM 690 C C . VAL A 1 88 ? -3.997 16.708 -14.570 1.00 82.81 88 VAL A C 1
ATOM 692 O O . VAL A 1 88 ? -3.058 16.723 -15.357 1.00 82.81 88 VAL A O 1
ATOM 695 N N . ASN A 1 89 ? -3.875 17.161 -13.324 1.00 77.00 89 ASN A N 1
ATOM 696 C CA . ASN A 1 89 ? -2.593 17.437 -12.694 1.00 77.00 89 ASN A CA 1
ATOM 697 C C . ASN A 1 89 ? -2.710 17.093 -11.205 1.00 77.00 89 ASN A C 1
ATOM 699 O O . ASN A 1 89 ? -3.402 17.836 -10.505 1.00 77.00 89 ASN A O 1
ATOM 703 N N . PRO A 1 90 ? -2.077 16.009 -10.728 1.00 71.25 90 PRO A N 1
ATOM 704 C CA . PRO A 1 90 ? -1.263 15.073 -11.493 1.00 71.25 90 PRO A CA 1
ATOM 705 C C . PRO A 1 90 ? -2.137 14.252 -12.457 1.00 71.25 90 PRO A C 1
ATOM 707 O O . PRO A 1 90 ? -3.237 13.842 -12.067 1.00 71.25 90 PRO A O 1
ATOM 710 N N . PRO A 1 91 ? -1.688 14.040 -13.707 1.00 70.56 91 PRO A N 1
ATOM 711 C CA . PRO A 1 91 ? -2.393 13.184 -14.654 1.00 70.56 91 PRO A CA 1
ATOM 712 C C . PRO A 1 91 ? -2.393 11.731 -14.166 1.00 70.56 91 PRO A C 1
ATOM 714 O O . PRO A 1 91 ? -1.519 11.330 -13.393 1.00 70.56 91 PRO A O 1
ATOM 717 N N . ASP A 1 92 ? -3.374 10.954 -14.627 1.00 69.69 92 ASP A N 1
ATOM 718 C CA . ASP A 1 92 ? -3.516 9.525 -14.326 1.00 69.69 92 ASP A CA 1
ATOM 719 C C . ASP A 1 92 ? -3.487 9.187 -12.819 1.00 69.69 92 ASP A C 1
ATOM 721 O O . ASP A 1 92 ? -2.907 8.188 -12.380 1.00 69.69 92 ASP A O 1
ATOM 725 N N . SER A 1 93 ? -4.065 10.072 -12.006 1.00 73.75 93 SER A N 1
ATOM 726 C CA . SER A 1 93 ? -4.263 9.846 -10.573 1.00 73.75 93 SER A CA 1
ATOM 727 C C . SER A 1 93 ? -5.665 9.294 -10.294 1.00 73.75 93 SER A C 1
ATOM 729 O O . SER A 1 93 ? -6.197 8.523 -11.089 1.00 73.75 93 SER A O 1
ATOM 731 N N . PHE A 1 94 ? -6.269 9.621 -9.153 1.00 75.50 94 PHE A N 1
ATOM 732 C CA . PHE A 1 94 ? -7.603 9.140 -8.794 1.00 75.50 94 PHE A CA 1
ATOM 733 C C . PHE A 1 94 ? -8.713 9.978 -9.436 1.00 75.50 94 PHE A C 1
ATOM 735 O O . PHE A 1 94 ? -8.494 11.079 -9.936 1.00 75.50 94 PHE A O 1
ATOM 742 N N . MET A 1 95 ? -9.936 9.453 -9.398 1.00 84.12 95 MET A N 1
ATOM 743 C CA . MET A 1 95 ? -11.138 10.172 -9.814 1.00 84.12 95 MET A CA 1
ATOM 744 C C . MET A 1 95 ? -11.823 10.832 -8.618 1.00 84.12 95 MET A C 1
ATOM 746 O O . MET A 1 95 ? -11.804 10.312 -7.495 1.00 84.12 95 MET A O 1
ATOM 750 N N . GLN A 1 96 ? -12.439 11.982 -8.873 1.00 89.00 96 GLN A N 1
ATOM 751 C CA . GLN A 1 96 ? -13.333 12.632 -7.927 1.00 89.00 96 GLN A CA 1
ATOM 752 C C . GLN A 1 96 ? -14.616 11.809 -7.754 1.00 89.00 96 GLN A C 1
ATOM 754 O O . GLN A 1 96 ? -15.122 11.245 -8.721 1.00 89.00 96 GLN A O 1
ATOM 759 N N . ASP A 1 97 ? -15.151 11.771 -6.531 1.00 86.25 97 ASP A N 1
ATOM 760 C CA . ASP A 1 97 ? -16.415 11.080 -6.254 1.00 86.25 97 ASP A CA 1
ATOM 761 C C . ASP A 1 97 ? -17.560 11.791 -7.000 1.00 86.25 97 ASP A C 1
ATOM 763 O O . ASP A 1 97 ? -17.830 12.978 -6.771 1.00 86.25 97 ASP A O 1
ATOM 767 N N . GLU A 1 98 ? -18.211 11.065 -7.906 1.00 90.12 98 GLU A N 1
ATOM 768 C CA . GLU A 1 98 ? -19.351 11.552 -8.679 1.00 90.12 98 GLU A CA 1
ATOM 769 C C . GLU A 1 98 ? -20.658 11.385 -7.893 1.00 90.12 98 GLU A C 1
ATOM 771 O O . GLU A 1 98 ? -20.853 10.414 -7.161 1.00 90.12 98 GLU A O 1
ATOM 776 N N . LEU A 1 99 ? -21.538 12.377 -8.015 1.00 91.56 99 LEU A N 1
ATOM 777 C CA . LEU A 1 99 ? -22.874 12.388 -7.434 1.00 91.56 99 LEU A CA 1
ATOM 778 C C . LEU A 1 99 ? -23.900 12.121 -8.532 1.00 91.56 99 LEU A C 1
ATOM 780 O O . LEU A 1 99 ? -23.779 12.639 -9.642 1.00 91.56 99 LEU A O 1
ATOM 784 N N . GLU A 1 100 ? -24.941 11.376 -8.185 1.00 90.25 100 GLU A N 1
ATOM 785 C CA . GLU A 1 100 ? -26.032 11.056 -9.098 1.00 90.25 100 GLU A CA 1
ATOM 786 C C . GLU A 1 100 ? -26.895 12.290 -9.363 1.00 90.25 100 GLU A C 1
ATOM 788 O O . GLU A 1 100 ? -27.215 13.057 -8.450 1.00 90.25 100 GLU A O 1
ATOM 793 N N . VAL A 1 101 ? -27.291 12.477 -10.619 1.00 89.75 101 VAL A N 1
ATOM 794 C CA . VAL A 1 101 ? -28.171 13.568 -11.045 1.00 89.75 101 VAL A CA 1
ATOM 795 C C . VAL A 1 101 ? -29.547 12.989 -11.349 1.00 89.75 101 VAL A C 1
ATOM 797 O O . VAL A 1 101 ? -29.732 12.277 -12.332 1.00 89.75 101 VAL A O 1
ATOM 800 N N . VAL A 1 102 ? -30.530 13.310 -10.510 1.00 88.88 102 VAL A N 1
ATOM 801 C CA . VAL A 1 102 ? -31.892 12.780 -10.603 1.00 88.88 102 VAL A CA 1
ATOM 802 C C . VAL A 1 102 ? -32.854 13.907 -10.952 1.00 88.88 102 VAL A C 1
ATOM 804 O O . VAL A 1 102 ? -33.013 14.874 -10.209 1.00 88.88 102 VAL A O 1
ATOM 807 N N . TRP A 1 103 ? -33.524 13.787 -12.092 1.00 86.00 103 TRP A N 1
ATOM 808 C CA . TRP A 1 103 ? -34.597 14.703 -12.466 1.00 86.00 103 TRP A CA 1
ATOM 809 C C . TRP A 1 103 ? -35.836 14.430 -11.611 1.00 86.00 103 TRP A C 1
ATOM 811 O O . TRP A 1 103 ? -36.277 13.284 -11.509 1.00 86.00 103 TRP A O 1
ATOM 821 N N . ARG A 1 104 ? -36.411 15.478 -11.009 1.00 80.31 104 ARG A N 1
ATOM 822 C CA . ARG A 1 104 ? -37.757 15.381 -10.423 1.00 80.31 104 ARG A CA 1
ATOM 823 C C . ARG A 1 104 ? -38.774 15.253 -11.556 1.00 80.31 104 ARG A C 1
ATOM 825 O O . ARG A 1 104 ? -38.464 15.638 -12.682 1.00 80.31 104 ARG A O 1
ATOM 832 N N . ASP A 1 105 ? -39.952 14.700 -11.258 1.00 71.75 105 ASP A N 1
ATOM 833 C CA . ASP A 1 105 ? -41.021 14.403 -12.224 1.00 71.75 105 ASP A CA 1
ATOM 834 C C . ASP A 1 105 ? -41.105 15.405 -13.388 1.00 71.75 105 ASP A C 1
ATOM 836 O O . ASP A 1 105 ? -40.978 16.619 -13.204 1.00 71.75 105 ASP A O 1
ATOM 840 N N . ALA A 1 106 ? -41.396 14.899 -14.591 1.00 58.41 106 ALA A N 1
ATOM 841 C CA . ALA A 1 106 ? -41.342 15.652 -15.849 1.00 58.41 106 ALA A CA 1
ATOM 842 C C . ALA A 1 106 ? -42.166 16.963 -15.873 1.00 58.41 106 ALA A C 1
ATOM 844 O O . ALA A 1 106 ? -41.943 17.810 -16.736 1.00 58.41 106 ALA A O 1
ATOM 845 N N . SER A 1 107 ? -43.106 17.151 -14.940 1.00 58.94 107 SER A N 1
ATOM 846 C CA . SER A 1 107 ? -43.901 18.374 -14.780 1.00 58.94 107 SER A CA 1
ATOM 847 C C . SER A 1 107 ? -43.223 19.494 -13.979 1.00 58.94 107 SER A C 1
ATOM 849 O O . SER A 1 107 ? -43.589 20.652 -14.169 1.00 58.94 107 SER A O 1
ATOM 851 N N . ASP A 1 108 ? -42.275 19.182 -13.087 1.00 69.25 108 ASP A N 1
ATOM 852 C CA . ASP A 1 108 ? -41.645 20.166 -12.188 1.00 69.25 108 ASP A CA 1
ATOM 853 C C . ASP A 1 108 ? -40.335 20.720 -12.773 1.00 69.25 108 ASP A C 1
ATOM 855 O O . ASP A 1 108 ? -39.960 21.856 -12.501 1.00 69.25 108 ASP A O 1
ATOM 859 N N . GLY A 1 109 ? -39.628 19.952 -13.615 1.00 76.56 109 GLY A N 1
ATOM 860 C CA . GLY A 1 109 ? -38.372 20.385 -14.252 1.00 76.56 109 GLY A CA 1
ATOM 861 C C . GLY A 1 109 ? -37.240 20.714 -13.264 1.00 76.56 109 GLY A C 1
ATOM 862 O O . GLY A 1 109 ? -36.252 21.345 -13.644 1.00 76.56 109 GLY A O 1
ATOM 863 N N . GLY A 1 110 ? -37.410 20.334 -11.994 1.00 86.44 110 GLY A N 1
ATOM 864 C CA . GLY A 1 110 ? -36.413 20.423 -10.935 1.00 86.44 110 GLY A CA 1
ATOM 865 C C . GLY A 1 110 ? -35.428 19.258 -10.982 1.00 86.44 110 GLY A C 1
ATOM 866 O O . GLY A 1 110 ? -35.662 18.238 -11.630 1.00 86.44 110 GLY A O 1
ATOM 867 N N . LEU A 1 111 ? -34.312 19.419 -10.281 1.00 90.06 111 LEU A N 1
ATOM 868 C CA . LEU A 1 111 ? -33.192 18.488 -10.331 1.00 90.06 111 LEU A CA 1
ATOM 869 C C . LEU A 1 111 ? -32.601 18.296 -8.940 1.00 90.06 111 LEU A C 1
ATOM 871 O O . LEU A 1 111 ? -32.353 19.270 -8.228 1.00 90.06 111 LEU A O 1
ATOM 875 N N . ASP A 1 112 ? -32.359 17.044 -8.581 1.00 91.06 112 ASP A N 1
ATOM 876 C CA . ASP A 1 112 ? -31.749 16.641 -7.325 1.00 91.06 112 ASP A CA 1
ATOM 877 C C . ASP A 1 112 ? -30.377 16.031 -7.585 1.00 91.06 112 ASP A C 1
ATOM 879 O O . ASP A 1 112 ? -30.204 15.155 -8.426 1.00 91.06 112 ASP A O 1
ATOM 883 N N . ILE A 1 113 ? -29.388 16.501 -6.833 1.00 91.56 113 ILE A N 1
ATOM 884 C CA . ILE A 1 113 ? -28.079 15.870 -6.744 1.00 91.56 113 ILE A CA 1
ATOM 885 C C . ILE A 1 113 ? -28.117 14.930 -5.551 1.00 91.56 113 ILE A C 1
ATOM 887 O O . ILE A 1 113 ? -28.370 15.356 -4.416 1.00 91.56 113 ILE A O 1
ATOM 891 N N . VAL A 1 114 ? -27.855 13.660 -5.812 1.00 88.69 114 VAL A N 1
ATOM 892 C CA . VAL A 1 114 ? -28.049 12.563 -4.877 1.00 88.69 114 VAL A CA 1
ATOM 893 C C . VAL A 1 114 ? -26.710 11.901 -4.582 1.00 88.69 114 VAL A C 1
ATOM 895 O O . VAL A 1 114 ? -25.926 11.578 -5.468 1.00 88.69 114 VAL A O 1
ATOM 898 N N . GLU A 1 115 ? -26.441 11.702 -3.298 1.00 84.50 115 GLU A N 1
ATOM 899 C CA . GLU A 1 115 ? -25.326 10.894 -2.826 1.00 84.50 115 GLU A CA 1
ATOM 900 C C . GLU A 1 115 ? -25.858 9.515 -2.436 1.00 84.50 115 GLU A C 1
ATOM 902 O O . GLU A 1 115 ? -26.758 9.393 -1.595 1.00 84.50 115 GLU A O 1
ATOM 907 N N . LEU A 1 116 ? -25.309 8.473 -3.056 1.00 76.25 116 LEU A N 1
ATOM 908 C CA . LEU A 1 116 ? -25.576 7.097 -2.663 1.00 76.25 116 LEU A CA 1
ATOM 909 C C . LEU A 1 116 ? -24.837 6.826 -1.350 1.00 76.25 116 LEU A C 1
ATOM 911 O O . LEU A 1 116 ? -23.609 6.832 -1.328 1.00 76.25 116 LEU A O 1
ATOM 915 N N . ASN A 1 117 ? -25.568 6.575 -0.261 1.00 67.56 117 ASN A N 1
ATOM 916 C CA . ASN A 1 117 ? -24.970 6.160 1.004 1.00 67.56 117 ASN A CA 1
ATOM 917 C C . ASN A 1 117 ? -25.164 4.648 1.179 1.00 67.56 117 ASN A C 1
ATOM 919 O O . ASN A 1 117 ? -26.285 4.195 1.451 1.00 67.56 117 ASN A O 1
ATOM 923 N N . PRO A 1 118 ? -24.096 3.841 1.026 1.00 68.50 118 PRO A N 1
ATOM 924 C CA . PRO A 1 118 ? -24.122 2.468 1.506 1.00 68.50 118 PRO A CA 1
ATOM 925 C C . PRO A 1 118 ? -24.468 2.471 2.999 1.00 68.50 118 PRO A C 1
ATOM 927 O O . PRO A 1 118 ? -24.053 3.399 3.696 1.00 68.50 118 PRO A O 1
ATOM 930 N N . PRO A 1 119 ? -25.167 1.455 3.524 1.00 75.12 119 PRO A N 1
ATOM 931 C CA . PRO A 1 119 ? -25.298 1.317 4.967 1.00 75.12 119 PRO A CA 1
ATOM 932 C C . PRO A 1 119 ? -23.909 1.302 5.615 1.00 75.12 119 PRO A C 1
ATOM 934 O O . PRO A 1 119 ? -22.968 0.706 5.081 1.00 75.12 119 PRO A O 1
ATOM 937 N N . ASP A 1 120 ? -23.774 2.001 6.737 1.00 87.19 120 ASP A N 1
ATOM 938 C CA . ASP A 1 120 ? -22.511 2.046 7.458 1.00 87.19 120 ASP A CA 1
ATOM 939 C C . ASP A 1 120 ? -22.221 0.666 8.069 1.00 87.19 120 ASP A C 1
ATOM 941 O O . ASP A 1 120 ? -23.071 0.120 8.781 1.00 87.19 120 ASP A O 1
ATOM 945 N N . PRO A 1 121 ? -21.048 0.067 7.799 1.00 89.69 121 PRO A N 1
ATOM 946 C CA . PRO A 1 121 ? -20.820 -1.349 8.071 1.00 89.69 121 PRO A CA 1
ATOM 947 C C . PRO A 1 121 ? -20.877 -1.680 9.567 1.00 89.69 121 PRO A C 1
ATOM 949 O O . PRO A 1 121 ? -21.421 -2.722 9.933 1.00 89.69 121 PRO A O 1
ATOM 952 N N . TRP A 1 122 ? -20.423 -0.773 10.439 1.00 91.75 122 TRP A N 1
ATOM 953 C CA . TRP A 1 122 ? -20.466 -0.945 11.899 1.00 91.75 122 TRP A CA 1
ATOM 954 C C . TRP A 1 122 ? -21.885 -0.930 12.488 1.00 91.75 122 TRP A C 1
ATOM 956 O O . TRP A 1 122 ? -22.071 -1.360 13.620 1.00 91.75 122 TRP A O 1
ATOM 966 N N . LEU A 1 123 ? -22.898 -0.475 11.739 1.00 90.25 123 LEU A N 1
ATOM 967 C CA . LEU A 1 123 ? -24.306 -0.566 12.150 1.00 90.25 123 LEU A CA 1
ATOM 968 C C . LEU A 1 123 ? -24.923 -1.936 11.833 1.00 90.25 123 LEU A C 1
ATOM 970 O O . LEU A 1 123 ? -26.093 -2.178 12.133 1.00 90.25 123 LEU A O 1
ATOM 974 N N . THR A 1 124 ? -24.160 -2.837 11.212 1.00 86.44 124 THR A N 1
ATOM 975 C CA . THR A 1 124 ? -24.578 -4.221 11.003 1.00 86.44 124 THR A CA 1
ATOM 976 C C . THR A 1 124 ? -24.427 -4.976 12.318 1.00 86.44 124 THR A C 1
ATOM 978 O O . THR A 1 124 ? -23.308 -5.128 12.798 1.00 86.44 124 THR A O 1
ATOM 981 N N . ASP A 1 125 ? -25.541 -5.459 12.877 1.00 88.31 125 ASP A N 1
ATOM 982 C CA . ASP A 1 125 ? -25.581 -6.184 14.160 1.00 88.31 125 ASP A CA 1
ATOM 983 C C . ASP A 1 125 ? -25.036 -5.353 15.349 1.00 88.31 125 ASP A C 1
ATOM 985 O O . ASP A 1 125 ? -23.998 -5.697 15.918 1.00 88.31 125 ASP A O 1
ATOM 989 N N . PRO A 1 126 ? -25.673 -4.217 15.704 1.00 90.62 126 PRO A N 1
ATOM 990 C CA . PRO A 1 126 ? -25.204 -3.354 16.787 1.00 90.62 126 PRO A CA 1
ATOM 991 C C . PRO A 1 126 ? -25.363 -4.039 18.152 1.00 90.62 126 PRO A C 1
ATOM 993 O O . PRO A 1 126 ? -26.384 -4.677 18.416 1.00 90.62 126 PRO A O 1
ATOM 996 N N . ARG A 1 127 ? -24.375 -3.871 19.038 1.00 93.50 127 ARG A N 1
ATOM 997 C CA . ARG A 1 127 ? -24.424 -4.362 20.424 1.00 93.50 127 ARG A CA 1
ATOM 998 C C . ARG A 1 127 ? -24.611 -3.195 21.384 1.00 93.50 127 ARG A C 1
ATOM 1000 O O . ARG A 1 127 ? -23.921 -2.187 21.273 1.00 93.50 127 ARG A O 1
ATOM 1007 N N . GLU A 1 128 ? -25.536 -3.332 22.330 1.00 93.44 128 GLU A N 1
ATOM 1008 C CA . GLU A 1 128 ? -25.680 -2.347 23.403 1.00 93.44 128 GLU A CA 1
ATOM 1009 C C . GLU A 1 128 ? -24.475 -2.400 24.349 1.00 93.44 128 GLU A C 1
ATOM 1011 O O . GLU A 1 128 ? -23.962 -3.478 24.664 1.00 93.44 128 GLU A O 1
ATOM 1016 N N . ALA A 1 129 ? -24.033 -1.225 24.798 1.00 95.25 129 ALA A N 1
ATOM 1017 C CA . ALA A 1 129 ? -22.919 -1.094 25.723 1.00 95.25 129 ALA A CA 1
ATOM 1018 C C . ALA A 1 129 ? -23.285 -1.669 27.101 1.00 95.25 129 ALA A C 1
ATOM 1020 O O . ALA A 1 129 ? -24.230 -1.209 27.745 1.00 95.25 129 ALA A O 1
ATOM 1021 N N . GLN A 1 130 ? -22.523 -2.660 27.562 1.00 96.88 130 GLN A N 1
ATOM 1022 C CA . GLN A 1 130 ? -22.660 -3.236 28.904 1.00 96.88 130 GLN A CA 1
ATOM 1023 C C . GLN A 1 130 ? -21.798 -2.468 29.913 1.00 96.88 130 GLN A C 1
ATOM 1025 O O . GLN A 1 130 ? -20.903 -1.714 29.530 1.00 96.88 130 GLN A O 1
ATOM 1030 N N . GLU A 1 131 ? -22.032 -2.649 31.214 1.00 95.69 131 GLU A N 1
ATOM 1031 C CA . GLU A 1 131 ? -21.141 -2.063 32.221 1.00 95.69 131 GLU A CA 1
ATOM 1032 C C . GLU A 1 131 ? -19.738 -2.694 32.145 1.00 95.69 131 GLU A C 1
ATOM 1034 O O . GLU A 1 131 ? -19.600 -3.902 31.935 1.00 95.69 131 GLU A O 1
ATOM 1039 N N . LEU A 1 132 ? -18.711 -1.852 32.294 1.00 96.69 132 LEU A N 1
ATOM 1040 C CA . LEU A 1 132 ? -17.311 -2.262 32.378 1.00 96.69 132 LEU A CA 1
ATOM 1041 C C . LEU A 1 132 ? -16.802 -2.115 33.813 1.00 96.69 132 LEU A C 1
ATOM 1043 O O . LEU A 1 132 ? -17.029 -1.083 34.466 1.00 96.69 132 LEU A O 1
ATOM 1047 N N . ASP A 1 133 ? -16.053 -3.116 34.261 1.00 96.56 133 ASP A N 1
ATOM 1048 C CA . ASP A 1 133 ? -15.313 -3.064 35.517 1.00 96.56 133 ASP A CA 1
ATOM 1049 C C . ASP A 1 133 ? -13.985 -2.306 35.346 1.00 96.56 133 ASP A C 1
ATOM 1051 O O . ASP A 1 133 ? -13.374 -2.287 34.273 1.00 96.56 133 ASP A O 1
ATOM 1055 N N . ALA A 1 134 ? -13.502 -1.681 36.424 1.00 95.38 134 ALA A N 1
ATOM 1056 C CA . ALA A 1 134 ? -12.181 -1.053 36.419 1.00 95.38 134 ALA A CA 1
ATOM 1057 C C . ALA A 1 134 ? -11.090 -2.102 36.124 1.00 95.38 134 ALA A C 1
ATOM 1059 O O . ALA A 1 134 ? -11.074 -3.187 36.708 1.00 95.38 134 ALA A O 1
ATOM 1060 N N . GLY A 1 135 ? -10.175 -1.778 35.214 1.00 95.94 135 GLY A N 1
ATOM 1061 C CA . GLY A 1 135 ? -9.100 -2.652 34.747 1.00 95.94 135 GLY A CA 1
ATOM 1062 C C . GLY A 1 135 ? -9.527 -3.726 33.740 1.00 95.94 135 GLY A C 1
ATOM 1063 O O . GLY A 1 135 ? -8.681 -4.534 33.328 1.00 95.94 135 GLY A O 1
ATOM 1064 N N . GLU A 1 136 ? -10.805 -3.761 33.346 1.00 97.62 136 GLU A N 1
ATOM 1065 C CA . GLU A 1 136 ? -11.321 -4.696 32.343 1.00 97.62 136 GLU A CA 1
ATOM 1066 C C . GLU A 1 136 ? -10.875 -4.311 30.930 1.00 97.62 136 GLU A C 1
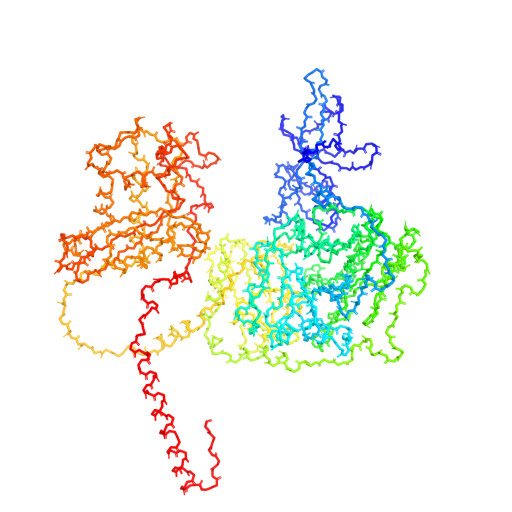ATOM 1068 O O . GLU A 1 136 ? -10.410 -5.170 30.179 1.00 97.62 136 GLU A O 1
ATOM 1073 N N . VAL A 1 137 ? -10.976 -3.021 30.592 1.00 98.31 137 VAL A N 1
ATOM 1074 C CA . VAL A 1 137 ? -10.505 -2.471 29.319 1.00 98.31 137 VAL A CA 1
ATOM 1075 C C . VAL A 1 137 ? -9.414 -1.444 29.576 1.00 98.31 137 VAL A C 1
ATOM 1077 O O . VAL A 1 137 ? -9.686 -0.363 30.102 1.00 98.31 137 VAL A O 1
ATOM 1080 N N . THR A 1 138 ? -8.181 -1.771 29.190 1.00 98.38 138 THR A N 1
ATOM 1081 C CA . THR A 1 138 ? -7.032 -0.873 29.358 1.00 98.38 138 THR A CA 1
ATOM 1082 C C . THR A 1 138 ? -6.250 -0.708 28.065 1.00 98.38 138 THR A C 1
ATOM 1084 O O . THR A 1 138 ? -6.021 -1.682 27.351 1.00 98.38 138 THR A O 1
ATOM 1087 N N . ILE A 1 139 ? -5.804 0.515 27.790 1.00 98.44 139 ILE A N 1
ATOM 1088 C CA . ILE A 1 139 ? -4.982 0.859 26.631 1.00 98.44 139 ILE A CA 1
ATOM 1089 C C . ILE A 1 139 ? -3.607 1.286 27.136 1.00 98.44 139 ILE A C 1
ATOM 1091 O O . ILE A 1 139 ? -3.499 2.291 27.838 1.00 98.44 139 ILE A O 1
ATOM 1095 N N . THR A 1 140 ? -2.568 0.538 26.777 1.00 98.12 140 THR A N 1
ATOM 1096 C CA . THR A 1 140 ? -1.175 0.830 27.131 1.00 98.12 140 THR A CA 1
ATOM 1097 C C . THR A 1 140 ? -0.434 1.343 25.904 1.00 98.12 140 THR A C 1
ATOM 1099 O O . THR A 1 140 ? -0.389 0.673 24.872 1.00 98.12 140 THR A O 1
ATOM 1102 N N . TYR A 1 141 ? 0.197 2.509 26.019 1.00 97.88 141 TYR A N 1
ATOM 1103 C CA . TYR A 1 141 ? 1.045 3.039 24.953 1.00 97.88 141 TYR A CA 1
ATOM 1104 C C . TYR A 1 141 ? 2.482 2.538 25.086 1.00 97.88 141 TYR A C 1
ATOM 1106 O O . TYR A 1 141 ? 3.084 2.664 26.155 1.00 97.88 141 TYR A O 1
ATOM 1114 N N . LEU A 1 142 ? 3.058 2.020 23.998 1.00 97.19 142 LEU A N 1
ATOM 1115 C CA . LEU A 1 142 ? 4.444 1.551 23.980 1.00 97.19 142 LEU A CA 1
ATOM 1116 C C . LEU A 1 142 ? 5.365 2.579 23.309 1.00 97.19 142 LEU A C 1
ATOM 1118 O O . LEU A 1 142 ? 6.253 3.123 23.961 1.00 97.19 142 LEU A O 1
ATOM 1122 N N . THR A 1 143 ? 5.147 2.874 22.028 1.00 96.00 143 THR A N 1
ATOM 1123 C CA . THR A 1 143 ? 5.907 3.866 21.244 1.00 96.00 143 THR A CA 1
ATOM 1124 C C . THR A 1 143 ? 5.231 4.082 19.891 1.00 96.00 143 THR A C 1
ATOM 1126 O O . THR A 1 143 ? 4.520 3.195 19.447 1.00 96.00 143 THR A O 1
ATOM 1129 N N . HIS A 1 144 ? 5.464 5.212 19.216 1.00 95.75 144 HIS A N 1
ATOM 1130 C CA . HIS A 1 144 ? 4.892 5.542 17.901 1.00 95.75 144 HIS A CA 1
ATOM 1131 C C . HIS A 1 144 ? 3.437 5.039 17.715 1.00 95.75 144 HIS A C 1
ATOM 1133 O O . HIS A 1 144 ? 2.581 5.398 18.516 1.00 95.75 144 HIS A O 1
ATOM 1139 N N . ALA A 1 145 ? 3.152 4.205 16.711 1.00 96.38 145 ALA A N 1
ATOM 1140 C CA . ALA A 1 145 ? 1.835 3.617 16.460 1.00 96.38 145 ALA A CA 1
ATOM 1141 C C . ALA A 1 145 ? 1.569 2.311 17.250 1.00 96.38 145 ALA A C 1
ATOM 1143 O O . ALA A 1 145 ? 0.546 1.655 17.061 1.00 96.38 145 ALA A O 1
ATOM 1144 N N . CYS A 1 146 ? 2.457 1.937 18.172 1.00 98.12 146 CYS A N 1
ATOM 1145 C CA . CYS A 1 146 ? 2.363 0.706 18.940 1.00 98.12 146 CYS A CA 1
ATOM 1146 C C . CYS A 1 146 ? 1.548 0.877 20.232 1.00 98.12 146 CYS A C 1
ATOM 1148 O O . CYS A 1 146 ? 1.981 1.532 21.191 1.00 98.12 146 CYS A O 1
ATOM 1150 N N . MET A 1 147 ? 0.375 0.240 20.251 1.00 98.06 147 MET A N 1
ATOM 1151 C CA . MET A 1 147 ? -0.573 0.204 21.368 1.00 98.06 147 MET A CA 1
ATOM 1152 C C . MET A 1 147 ? -0.906 -1.237 21.754 1.00 98.06 147 MET A C 1
ATOM 1154 O O . MET A 1 147 ? -1.104 -2.087 20.888 1.00 98.06 147 MET A O 1
ATOM 1158 N N . GLU A 1 148 ? -1.056 -1.484 23.050 1.00 98.44 148 GLU A N 1
ATOM 1159 C CA . GLU A 1 148 ? -1.601 -2.725 23.602 1.00 98.44 148 GLU A CA 1
ATOM 1160 C C . GLU A 1 148 ? -3.003 -2.450 24.159 1.00 98.44 148 GLU A C 1
ATOM 1162 O O . GLU A 1 148 ? -3.184 -1.576 25.008 1.00 98.44 148 GLU A O 1
ATOM 1167 N N . LEU A 1 149 ? -4.000 -3.197 23.691 1.00 98.56 149 LEU A N 1
ATOM 1168 C CA . LEU A 1 149 ? -5.374 -3.147 24.183 1.00 98.56 149 LEU A CA 1
ATOM 1169 C C . LEU A 1 149 ? -5.658 -4.424 24.970 1.00 98.56 149 LEU A C 1
ATOM 1171 O O . LEU A 1 149 ? -5.720 -5.507 24.392 1.00 98.56 149 LEU A O 1
ATOM 1175 N N . LYS A 1 150 ? -5.886 -4.302 26.274 1.00 98.44 150 LYS A N 1
ATOM 1176 C CA . LYS A 1 150 ? -6.471 -5.368 27.090 1.00 98.44 150 LYS A CA 1
ATOM 1177 C C . LYS A 1 150 ? -7.988 -5.223 27.068 1.00 98.44 150 LYS A C 1
ATOM 1179 O O . LYS A 1 150 ? -8.499 -4.145 27.356 1.00 98.44 150 LYS A O 1
ATOM 1184 N N . LEU A 1 151 ? -8.687 -6.296 26.720 1.00 98.06 151 LEU A N 1
ATOM 1185 C CA . LEU A 1 151 ? -10.130 -6.358 26.500 1.00 98.06 151 LEU A CA 1
ATOM 1186 C C . LEU A 1 151 ? -10.653 -7.609 27.222 1.00 98.06 151 LEU A C 1
ATOM 1188 O O . LEU A 1 151 ? -10.685 -8.709 26.665 1.00 98.06 151 LEU A O 1
ATOM 1192 N N . GLY A 1 152 ? -10.953 -7.462 28.514 1.00 96.81 152 GLY A N 1
ATOM 1193 C CA . GLY A 1 152 ? -11.271 -8.584 29.396 1.00 96.81 152 GLY A CA 1
ATOM 1194 C C . GLY A 1 152 ? -10.057 -9.490 29.612 1.00 96.81 152 GLY A C 1
ATOM 1195 O O . GLY A 1 152 ? -9.040 -9.068 30.171 1.00 96.81 152 GLY A O 1
ATOM 1196 N N . SER A 1 153 ? -10.161 -10.748 29.178 1.00 95.88 153 SER A N 1
ATOM 1197 C CA . SER A 1 153 ? -9.057 -11.717 29.221 1.00 95.88 153 SER A CA 1
ATOM 1198 C C . SER A 1 153 ? -8.177 -11.708 27.971 1.00 95.88 153 SER A C 1
ATOM 1200 O O . SER A 1 153 ? -7.200 -12.452 27.940 1.00 95.88 153 SER A O 1
ATOM 1202 N N . ARG A 1 154 ? -8.538 -10.939 26.935 1.00 97.94 154 ARG A N 1
ATOM 1203 C CA . ARG A 1 154 ? -7.805 -10.872 25.667 1.00 97.94 154 ARG A CA 1
ATOM 1204 C C . ARG A 1 154 ? -6.920 -9.644 25.596 1.00 97.94 154 ARG A C 1
ATOM 1206 O O . ARG A 1 154 ? -7.220 -8.608 26.183 1.00 97.94 154 ARG A O 1
ATOM 1213 N N . THR A 1 155 ? -5.846 -9.757 24.834 1.00 98.38 155 THR A N 1
ATOM 1214 C CA . THR A 1 155 ? -4.890 -8.681 24.579 1.00 98.38 155 THR A CA 1
ATOM 1215 C C . THR A 1 155 ? -4.599 -8.568 23.087 1.00 98.38 155 THR A C 1
ATOM 1217 O O . THR A 1 155 ? -4.307 -9.561 22.427 1.00 98.38 155 THR A O 1
ATOM 1220 N N . MET A 1 156 ? -4.695 -7.359 22.541 1.00 98.44 156 MET A N 1
ATOM 1221 C CA . MET A 1 156 ? -4.489 -7.072 21.124 1.00 98.44 156 MET A CA 1
ATOM 1222 C C . MET A 1 156 ? -3.379 -6.035 20.951 1.00 98.44 156 MET A C 1
ATOM 1224 O O . MET A 1 156 ? -3.415 -4.985 21.588 1.00 98.44 156 MET A O 1
ATOM 1228 N N . MET A 1 157 ? -2.401 -6.326 20.093 1.00 98.44 157 MET A N 1
ATOM 1229 C CA . MET A 1 157 ? -1.283 -5.425 19.789 1.00 98.44 157 MET A CA 1
ATOM 1230 C C . MET A 1 157 ? -1.492 -4.723 18.446 1.00 98.44 157 MET A C 1
ATOM 1232 O O . MET A 1 157 ? -1.839 -5.383 17.468 1.00 98.44 157 MET A O 1
ATOM 1236 N N . PHE A 1 158 ? -1.246 -3.417 18.373 1.00 98.50 158 PHE A N 1
ATOM 1237 C CA . PHE A 1 158 ? -1.247 -2.646 17.123 1.00 98.50 158 PHE A CA 1
ATOM 1238 C C . PHE A 1 158 ? 0.187 -2.303 16.706 1.00 98.50 158 PHE A C 1
ATOM 1240 O O . PHE A 1 158 ? 0.993 -1.964 17.571 1.00 98.50 158 PHE A O 1
ATOM 1247 N N . ASP A 1 159 ? 0.487 -2.401 15.407 1.00 97.94 159 ASP A N 1
ATOM 1248 C CA . ASP A 1 159 ? 1.646 -1.801 14.714 1.00 97.94 159 ASP A CA 1
ATOM 1249 C C . ASP A 1 159 ? 2.967 -1.776 15.525 1.00 97.94 159 ASP A C 1
ATOM 1251 O O . ASP A 1 159 ? 3.458 -0.709 15.913 1.00 97.94 159 ASP A O 1
ATOM 1255 N N . PRO A 1 160 ? 3.561 -2.942 15.852 1.00 97.38 160 PRO A N 1
ATOM 1256 C CA . PRO A 1 160 ? 4.677 -3.028 16.780 1.00 97.38 160 PRO A CA 1
ATOM 1257 C C . PRO A 1 160 ? 6.013 -2.645 16.138 1.00 97.38 160 PRO A C 1
ATOM 1259 O O . PRO A 1 160 ? 6.810 -3.506 15.763 1.00 97.38 160 PRO A O 1
ATOM 1262 N N . TRP A 1 161 ? 6.313 -1.347 16.089 1.00 97.75 161 TRP A N 1
ATOM 1263 C CA . TRP A 1 161 ? 7.671 -0.840 15.880 1.00 97.75 161 TRP A CA 1
ATOM 1264 C C . TRP A 1 161 ? 8.353 -0.553 17.222 1.00 97.75 161 TRP A C 1
ATOM 1266 O O . TRP A 1 161 ? 8.196 0.516 17.798 1.00 97.75 161 TRP A O 1
ATOM 1276 N N . LEU A 1 162 ? 9.104 -1.528 17.743 1.00 97.12 162 LEU A N 1
ATOM 1277 C CA . LEU A 1 162 ? 9.711 -1.472 19.085 1.00 97.12 162 LEU A CA 1
ATOM 1278 C C . LEU A 1 162 ? 11.245 -1.465 19.055 1.00 97.12 162 LEU A C 1
ATOM 1280 O O . LEU A 1 162 ? 11.885 -1.168 20.060 1.00 97.12 162 LEU A O 1
ATOM 1284 N N . THR A 1 163 ? 11.856 -1.764 17.909 1.00 95.50 163 THR A N 1
ATOM 1285 C CA . THR A 1 163 ? 13.308 -1.690 17.725 1.00 95.50 163 THR A CA 1
ATOM 1286 C C . THR A 1 163 ? 13.685 -1.407 16.273 1.00 95.50 163 THR A C 1
ATOM 1288 O O . THR A 1 163 ? 12.904 -1.643 15.350 1.00 95.50 163 THR A O 1
ATOM 1291 N N . GLY A 1 164 ? 14.912 -0.923 16.085 1.00 94.69 164 GLY A N 1
ATOM 1292 C CA . GLY A 1 164 ? 15.484 -0.598 14.784 1.00 94.69 164 GLY A CA 1
ATOM 1293 C C . GLY A 1 164 ? 14.905 0.658 14.127 1.00 94.69 164 GLY A C 1
ATOM 1294 O O . GLY A 1 164 ? 14.028 1.317 14.691 1.00 94.69 164 GLY A O 1
ATOM 1295 N N . PRO A 1 165 ? 15.434 1.026 12.953 1.00 96.19 165 PRO A N 1
ATOM 1296 C CA . PRO A 1 165 ? 14.931 2.132 12.159 1.00 96.19 165 PRO A CA 1
ATOM 1297 C C . PRO A 1 165 ? 13.718 1.729 11.312 1.00 96.19 165 PRO A C 1
ATOM 1299 O O . PRO A 1 165 ? 13.452 0.545 11.095 1.00 96.19 165 PRO A O 1
ATOM 1302 N N . ALA A 1 166 ? 13.044 2.746 10.787 1.00 95.94 166 ALA A N 1
ATOM 1303 C CA . ALA A 1 166 ? 12.085 2.659 9.696 1.00 95.94 166 ALA A CA 1
ATOM 1304 C C . ALA A 1 166 ? 12.601 3.460 8.482 1.00 95.94 166 ALA A C 1
ATOM 1306 O O . ALA A 1 166 ? 13.427 4.371 8.624 1.00 95.94 166 ALA A O 1
ATOM 1307 N N . PHE A 1 167 ? 12.130 3.090 7.292 1.00 95.69 167 PHE A N 1
ATOM 1308 C CA . PHE A 1 167 ? 12.505 3.631 5.986 1.00 95.69 167 PHE A CA 1
ATOM 1309 C C . PHE A 1 167 ? 14.029 3.637 5.802 1.00 95.69 167 PHE A C 1
ATOM 1311 O O . PHE A 1 167 ? 14.697 4.678 5.843 1.00 95.69 167 PHE A O 1
ATOM 1318 N N . ALA A 1 168 ? 14.584 2.427 5.700 1.00 94.75 168 ALA A N 1
ATOM 1319 C CA . ALA A 1 168 ? 16.002 2.091 5.795 1.00 94.75 168 ALA A CA 1
ATOM 1320 C C . ALA A 1 168 ? 16.697 2.619 7.066 1.00 94.75 168 ALA A C 1
ATOM 1322 O O . ALA A 1 168 ? 16.907 1.880 8.023 1.00 94.75 168 ALA A O 1
ATOM 1323 N N . ARG A 1 169 ? 17.101 3.890 7.064 1.00 94.75 169 ARG A N 1
ATOM 1324 C CA . ARG A 1 169 ? 17.807 4.566 8.169 1.00 94.75 169 ARG A CA 1
ATOM 1325 C C . ARG A 1 169 ? 17.293 5.979 8.435 1.00 94.75 169 ARG A C 1
ATOM 1327 O O . ARG A 1 169 ? 17.927 6.703 9.202 1.00 94.75 169 ARG A O 1
ATOM 1334 N N . GLY A 1 170 ? 16.200 6.379 7.784 1.00 94.38 170 GLY A N 1
ATOM 1335 C CA . GLY A 1 170 ? 15.681 7.740 7.869 1.00 94.38 170 GLY A CA 1
ATOM 1336 C C . GLY A 1 170 ? 14.981 8.022 9.193 1.00 94.38 170 GLY A C 1
ATOM 1337 O O . GLY A 1 170 ? 15.105 9.119 9.732 1.00 94.38 170 GLY A O 1
ATOM 1338 N N . TRP A 1 171 ? 14.237 7.047 9.720 1.00 95.44 171 TRP A N 1
ATOM 1339 C CA . TRP A 1 171 ? 13.363 7.244 10.873 1.00 95.44 171 TRP A CA 1
ATOM 1340 C C . TRP A 1 171 ? 13.810 6.382 12.044 1.00 95.44 171 TRP A C 1
ATOM 1342 O O . TRP A 1 171 ? 14.077 5.190 11.899 1.00 95.44 171 TRP A O 1
ATOM 1352 N N . TRP A 1 172 ? 13.859 6.986 13.226 1.00 96.25 172 TRP A N 1
ATOM 1353 C CA . TRP A 1 172 ? 14.252 6.321 14.460 1.00 96.25 172 TRP A CA 1
ATOM 1354 C C . TRP A 1 172 ? 13.229 6.587 15.556 1.00 96.25 172 TRP A C 1
ATOM 1356 O O . TRP A 1 172 ? 12.645 7.673 15.626 1.00 96.25 172 TRP A O 1
ATOM 1366 N N . LEU A 1 173 ? 13.038 5.604 16.437 1.00 96.06 173 LEU A N 1
ATOM 1367 C CA . LEU A 1 173 ? 12.149 5.739 17.587 1.00 96.06 173 LEU A CA 1
ATOM 1368 C C . LEU A 1 173 ? 12.563 6.942 18.440 1.00 96.06 173 LEU A C 1
ATOM 1370 O O . LEU A 1 173 ? 13.712 7.043 18.878 1.00 96.06 173 LEU A O 1
ATOM 1374 N N . LEU A 1 174 ? 11.614 7.848 18.677 1.00 95.31 174 LEU A N 1
ATOM 1375 C CA . LEU A 1 174 ? 11.798 8.971 19.595 1.00 95.31 174 LEU A CA 1
ATOM 1376 C C . LEU A 1 174 ? 11.684 8.511 21.054 1.00 95.31 174 LEU A C 1
ATOM 1378 O O . LEU A 1 174 ? 12.402 8.996 21.929 1.00 95.31 174 LEU A O 1
ATOM 1382 N N . HIS A 1 175 ? 10.770 7.578 21.303 1.00 95.88 175 HIS A N 1
ATOM 1383 C CA . HIS A 1 175 ? 10.476 7.049 22.622 1.00 95.88 175 HIS A CA 1
ATOM 1384 C C . HIS A 1 175 ? 11.238 5.756 22.912 1.00 95.88 175 HIS A C 1
ATOM 1386 O O . HIS A 1 175 ? 11.442 4.925 22.026 1.00 95.88 175 HIS A O 1
ATOM 1392 N N . GLU A 1 176 ? 11.650 5.595 24.168 1.00 95.94 176 GLU A N 1
ATOM 1393 C CA . GLU A 1 176 ? 12.183 4.332 24.672 1.00 95.94 176 GLU A CA 1
ATOM 1394 C C . GLU A 1 176 ? 10.994 3.404 24.982 1.00 95.94 176 GLU A C 1
ATOM 1396 O O . GLU A 1 176 ? 10.134 3.786 25.782 1.00 95.94 176 GLU A O 1
ATOM 1401 N N . PRO A 1 177 ? 10.890 2.223 24.347 1.00 95.44 177 PRO A N 1
ATOM 1402 C CA . PRO A 1 177 ? 9.806 1.293 24.640 1.00 95.44 177 PRO A CA 1
ATOM 1403 C C . PRO A 1 177 ? 9.908 0.784 26.091 1.00 95.44 177 PRO A C 1
ATOM 1405 O O . PRO A 1 177 ? 11.018 0.677 26.625 1.00 95.44 177 PRO A O 1
ATOM 1408 N N . PRO A 1 178 ? 8.782 0.428 26.741 1.00 94.81 178 PRO A N 1
ATOM 1409 C CA . PRO A 1 178 ? 8.800 -0.148 28.084 1.00 94.81 178 PRO A CA 1
ATOM 1410 C C . PRO A 1 178 ? 9.729 -1.369 28.182 1.00 94.81 178 PRO A C 1
ATOM 1412 O O . PRO A 1 178 ? 9.740 -2.176 27.256 1.00 94.81 178 PRO A O 1
ATOM 1415 N N . PRO A 1 179 ? 10.494 -1.561 29.274 1.00 93.31 179 PRO A N 1
ATOM 1416 C CA . PRO A 1 179 ? 11.487 -2.640 29.362 1.00 93.31 179 PRO A CA 1
ATOM 1417 C C . PRO A 1 179 ? 10.931 -4.059 29.173 1.00 93.31 179 PRO A C 1
ATOM 1419 O O . PRO A 1 179 ? 11.673 -4.951 28.777 1.00 93.31 179 PRO A O 1
ATOM 1422 N N . ASP A 1 180 ? 9.641 -4.258 29.450 1.00 94.50 180 ASP A N 1
ATOM 1423 C CA . ASP A 1 180 ? 8.893 -5.514 29.328 1.00 94.50 180 ASP A CA 1
ATOM 1424 C C . ASP A 1 180 ? 8.182 -5.669 27.968 1.00 94.50 180 ASP A C 1
ATOM 1426 O O . ASP A 1 180 ? 7.308 -6.527 27.809 1.00 94.50 180 ASP A O 1
ATOM 1430 N N . TRP A 1 181 ? 8.517 -4.842 26.966 1.00 95.62 181 TRP A N 1
ATOM 1431 C CA . TRP A 1 181 ? 7.829 -4.848 25.670 1.00 95.62 181 TRP A CA 1
ATOM 1432 C C . TRP A 1 181 ? 7.886 -6.210 24.971 1.00 95.62 181 TRP A C 1
ATOM 1434 O O . TRP A 1 181 ? 6.932 -6.578 24.287 1.00 95.62 181 TRP A O 1
ATOM 1444 N N . GLN A 1 182 ? 8.974 -6.973 25.135 1.00 96.94 182 GLN A N 1
ATOM 1445 C CA . GLN A 1 182 ? 9.111 -8.289 24.504 1.00 96.94 182 GLN A CA 1
ATOM 1446 C C . GLN A 1 182 ? 8.132 -9.291 25.107 1.00 96.94 182 GLN A C 1
ATOM 1448 O O . GLN A 1 182 ? 7.508 -10.063 24.378 1.00 96.94 182 GLN A O 1
ATOM 1453 N N . GLU A 1 183 ? 7.983 -9.274 26.431 1.00 96.81 183 GLU A N 1
ATOM 1454 C CA . GLU A 1 183 ? 7.036 -10.112 27.161 1.00 96.81 183 GLU A CA 1
ATOM 1455 C C . GLU A 1 183 ? 5.602 -9.749 26.773 1.00 96.81 183 GLU A C 1
ATOM 1457 O O . GLU A 1 183 ? 4.811 -10.641 26.466 1.00 96.81 183 GLU A O 1
ATOM 1462 N N . ARG A 1 184 ? 5.281 -8.452 26.705 1.00 96.69 184 ARG A N 1
ATOM 1463 C CA . ARG A 1 184 ? 3.972 -7.952 26.247 1.00 96.69 184 ARG A CA 1
ATOM 1464 C C . ARG A 1 184 ? 3.651 -8.404 24.828 1.00 96.69 184 ARG A C 1
ATOM 1466 O O . ARG A 1 184 ? 2.634 -9.051 24.591 1.00 96.69 184 ARG A O 1
ATOM 1473 N N . LEU A 1 185 ? 4.567 -8.158 23.894 1.00 97.38 185 LEU A N 1
ATOM 1474 C CA . LEU A 1 185 ? 4.418 -8.567 22.500 1.00 97.38 185 LEU A CA 1
ATOM 1475 C C . LEU A 1 185 ? 4.226 -10.084 22.364 1.00 97.38 185 LEU A C 1
ATOM 1477 O O . LEU A 1 185 ? 3.368 -10.532 21.611 1.00 97.38 185 LEU A O 1
ATOM 1481 N N . CYS A 1 186 ? 5.001 -10.880 23.104 1.00 96.62 186 CYS A N 1
ATOM 1482 C CA . CYS A 1 186 ? 4.918 -12.340 23.059 1.00 96.62 186 CYS A CA 1
ATOM 1483 C C . CYS A 1 186 ? 3.769 -12.924 23.884 1.00 96.62 186 CYS A C 1
ATOM 1485 O O . CYS A 1 186 ? 3.597 -14.136 23.842 1.00 96.62 186 CYS A O 1
ATOM 1487 N N . SER A 1 187 ? 3.038 -12.129 24.668 1.00 96.19 187 SER A N 1
ATOM 1488 C CA . SER A 1 187 ? 1.884 -12.582 25.456 1.00 96.19 187 SER A CA 1
ATOM 1489 C C . SER A 1 187 ? 0.555 -12.225 24.801 1.00 96.19 187 SER A C 1
ATOM 1491 O O . SER A 1 187 ? -0.369 -13.025 24.933 1.00 96.19 187 SER A O 1
ATOM 1493 N N . ALA A 1 188 ? 0.509 -11.142 24.015 1.00 97.75 188 ALA A N 1
ATOM 1494 C CA . ALA A 1 188 ? -0.657 -10.669 23.260 1.00 97.75 188 ALA A CA 1
ATOM 1495 C C . ALA A 1 188 ? -1.442 -11.799 22.563 1.00 97.75 188 ALA A C 1
ATOM 1497 O O . ALA A 1 188 ? -0.852 -12.608 21.867 1.00 97.75 188 ALA A O 1
ATOM 1498 N N . ASP A 1 189 ? -2.760 -11.892 22.696 1.00 98.38 189 ASP A N 1
ATOM 1499 C CA . ASP A 1 189 ? -3.547 -12.957 22.049 1.00 98.38 189 ASP A CA 1
ATOM 1500 C C . ASP A 1 189 ? -3.629 -12.814 20.521 1.00 98.38 189 ASP A C 1
ATOM 1502 O O . ASP A 1 189 ? -3.754 -13.811 19.807 1.00 98.38 189 ASP A O 1
ATOM 1506 N N . LEU A 1 190 ? -3.596 -11.577 20.023 1.00 98.19 190 LEU A N 1
ATOM 1507 C CA . LEU A 1 190 ? -3.649 -11.262 18.601 1.00 98.19 190 LEU A CA 1
ATOM 1508 C C . LEU A 1 190 ? -2.963 -9.929 18.288 1.00 98.19 190 LEU A C 1
ATOM 1510 O O . LEU A 1 190 ? -2.728 -9.095 19.164 1.00 98.19 190 LEU A O 1
ATOM 1514 N N . MET A 1 191 ? -2.670 -9.715 17.011 1.00 98.44 191 MET A N 1
ATOM 1515 C CA . MET A 1 191 ? -2.038 -8.501 16.506 1.00 98.44 191 MET A CA 1
ATOM 1516 C C . MET A 1 191 ? -2.781 -7.963 15.288 1.00 98.44 191 MET A C 1
ATOM 1518 O O . MET A 1 191 ? -3.263 -8.735 14.464 1.00 98.44 191 MET A O 1
ATOM 1522 N N . TYR A 1 192 ? -2.825 -6.645 15.153 1.00 98.56 192 TYR A N 1
ATOM 1523 C CA . TYR A 1 192 ? -3.249 -5.949 13.946 1.00 98.56 192 TYR A CA 1
ATOM 1524 C C . TYR A 1 192 ? -2.083 -5.140 13.383 1.00 98.56 192 TYR A C 1
ATOM 1526 O O . TYR A 1 192 ? -1.404 -4.438 14.135 1.00 98.56 192 TYR A O 1
ATOM 1534 N N . ILE A 1 193 ? -1.868 -5.266 12.073 1.00 98.38 193 ILE A N 1
ATOM 1535 C CA . ILE A 1 193 ? -0.951 -4.418 11.309 1.00 98.38 193 ILE A CA 1
ATOM 1536 C C . ILE A 1 193 ? -1.782 -3.596 10.327 1.00 98.38 193 ILE A C 1
ATOM 1538 O O . ILE A 1 193 ? -2.466 -4.168 9.474 1.00 98.38 193 ILE A O 1
ATOM 1542 N N . SER A 1 194 ? -1.715 -2.272 10.445 1.00 96.50 194 SER A N 1
ATOM 1543 C CA . SER A 1 194 ? -2.490 -1.340 9.624 1.00 96.50 194 SER A CA 1
ATOM 1544 C C . SER A 1 194 ? -2.061 -1.345 8.160 1.00 96.50 194 SER A C 1
ATOM 1546 O O . SER A 1 194 ? -2.913 -1.418 7.278 1.00 96.50 194 SER A O 1
ATOM 1548 N N . HIS A 1 195 ? -0.757 -1.292 7.891 1.00 94.75 195 HIS A N 1
ATOM 1549 C CA . HIS A 1 195 ? -0.205 -1.281 6.540 1.00 94.75 195 HIS A CA 1
ATOM 1550 C C . HIS A 1 195 ? 1.284 -1.663 6.542 1.00 94.75 195 HIS A C 1
ATOM 1552 O O . HIS A 1 195 ? 1.854 -2.043 7.563 1.00 94.75 195 HIS A O 1
ATOM 1558 N N . MET A 1 196 ? 1.916 -1.639 5.369 1.00 93.12 196 MET A N 1
ATOM 1559 C CA . MET A 1 196 ? 3.224 -2.265 5.147 1.00 93.12 196 MET A CA 1
ATOM 1560 C C . MET A 1 196 ? 4.452 -1.393 5.402 1.00 93.12 196 MET A C 1
ATOM 1562 O O . MET A 1 196 ? 5.573 -1.884 5.254 1.00 93.12 196 MET A O 1
ATOM 1566 N N . HIS A 1 197 ? 4.273 -0.118 5.746 1.00 94.31 197 HIS A N 1
ATOM 1567 C CA . HIS A 1 197 ? 5.406 0.747 6.043 1.00 94.31 197 HIS A CA 1
ATOM 1568 C C . HIS A 1 197 ? 6.133 0.289 7.305 1.00 94.31 197 HIS A C 1
ATOM 1570 O O . HIS A 1 197 ? 5.531 -0.206 8.251 1.00 94.31 197 HIS A O 1
ATOM 1576 N N . SER A 1 198 ? 7.456 0.425 7.311 1.00 95.50 198 SER A N 1
ATOM 1577 C CA . SER A 1 198 ? 8.327 -0.181 8.332 1.00 95.50 198 SER A CA 1
ATOM 1578 C C . SER A 1 198 ? 8.188 0.389 9.752 1.00 95.50 198 SER A C 1
ATOM 1580 O O . SER A 1 198 ? 8.642 -0.247 10.704 1.00 95.50 198 SER A O 1
ATOM 1582 N N . ASP A 1 199 ? 7.568 1.558 9.904 1.00 95.25 199 ASP A N 1
ATOM 1583 C CA . ASP A 1 199 ? 7.180 2.176 11.178 1.00 95.25 199 ASP A CA 1
ATOM 1584 C C . ASP A 1 199 ? 5.874 1.606 11.763 1.00 95.25 199 ASP A C 1
ATOM 1586 O O . ASP A 1 199 ? 5.573 1.850 12.933 1.00 95.25 199 ASP A O 1
ATOM 1590 N N . HIS A 1 200 ? 5.169 0.768 10.994 1.00 96.44 200 HIS A N 1
ATOM 1591 C CA . HIS A 1 200 ? 4.013 -0.027 11.421 1.00 96.44 200 HIS A CA 1
ATOM 1592 C C . HIS A 1 200 ? 4.308 -1.538 11.344 1.00 96.44 200 HIS A C 1
ATOM 1594 O O . HIS A 1 200 ? 4.132 -2.280 12.314 1.00 96.44 200 HIS A O 1
ATOM 1600 N N . LEU A 1 201 ? 4.849 -1.991 10.209 1.00 97.00 201 LEU A N 1
ATOM 1601 C CA . LEU A 1 201 ? 5.331 -3.342 9.926 1.00 97.00 201 LEU A CA 1
ATOM 1602 C C . LEU A 1 201 ? 6.855 -3.439 10.132 1.00 97.00 201 LEU A C 1
ATOM 1604 O O . LEU A 1 201 ? 7.649 -3.555 9.195 1.00 97.00 201 LEU A O 1
ATOM 1608 N N . SER A 1 202 ? 7.290 -3.417 11.390 1.00 97.38 202 SER A N 1
ATOM 1609 C CA . SER A 1 202 ? 8.716 -3.478 11.730 1.00 97.38 202 SER A CA 1
ATOM 1610 C C . SER A 1 202 ? 9.267 -4.908 11.677 1.00 97.38 202 SER A C 1
ATOM 1612 O O . SER A 1 202 ? 9.180 -5.665 12.647 1.00 97.38 202 SER A O 1
ATOM 1614 N N . TYR A 1 203 ? 9.921 -5.287 10.573 1.00 96.31 203 TYR A N 1
ATOM 1615 C CA . TYR A 1 203 ? 10.609 -6.585 10.474 1.00 96.31 203 TYR A CA 1
ATOM 1616 C C . TYR A 1 203 ? 11.647 -6.848 11.587 1.00 96.31 203 TYR A C 1
ATOM 1618 O O . TYR A 1 203 ? 11.682 -7.982 12.071 1.00 96.31 203 TYR A O 1
ATOM 1626 N N . PRO A 1 204 ? 12.450 -5.866 12.059 1.00 95.69 204 PRO A N 1
ATOM 1627 C CA . PRO A 1 204 ? 13.316 -6.060 13.226 1.00 95.69 204 PRO A CA 1
ATOM 1628 C C . PRO A 1 204 ? 12.551 -6.510 14.477 1.00 95.69 204 PRO A C 1
ATOM 1630 O O . PRO A 1 204 ? 12.965 -7.457 15.145 1.00 95.69 204 PRO A O 1
ATOM 1633 N N . THR A 1 205 ? 11.404 -5.886 14.757 1.00 97.44 205 THR A N 1
ATOM 1634 C CA . THR A 1 205 ? 10.552 -6.246 15.900 1.00 97.44 205 THR A CA 1
ATOM 1635 C C . THR A 1 205 ? 9.904 -7.618 15.700 1.00 97.44 205 THR A C 1
ATOM 1637 O O . THR A 1 205 ? 9.939 -8.472 16.589 1.00 97.44 205 THR A O 1
ATOM 1640 N N . LEU A 1 206 ? 9.366 -7.876 14.506 1.00 97.88 206 LEU A N 1
ATOM 1641 C CA . LEU A 1 206 ? 8.700 -9.139 14.186 1.00 97.88 206 LEU A CA 1
ATOM 1642 C C . LEU A 1 206 ? 9.654 -10.336 14.157 1.00 97.88 206 LEU A C 1
ATOM 1644 O O . LEU A 1 206 ? 9.225 -11.459 14.420 1.00 97.88 206 LEU A O 1
ATOM 1648 N N . LYS A 1 207 ? 10.946 -10.123 13.886 1.00 96.19 207 LYS A N 1
ATOM 1649 C CA . LYS A 1 207 ? 11.954 -11.182 13.982 1.00 96.19 207 LYS A CA 1
ATOM 1650 C C . LYS A 1 207 ? 12.055 -11.710 15.412 1.00 96.19 207 LYS A C 1
ATOM 1652 O O . LYS A 1 207 ? 11.926 -12.918 15.599 1.00 96.19 207 LYS A O 1
ATOM 1657 N N . VAL A 1 208 ? 12.153 -10.809 16.397 1.00 95.31 208 VAL A N 1
ATOM 1658 C CA . VAL A 1 208 ? 12.162 -11.147 17.834 1.00 95.31 208 VAL A CA 1
ATOM 1659 C C . VAL A 1 208 ? 10.893 -11.908 18.226 1.00 95.31 208 VAL A C 1
ATOM 1661 O O . VAL A 1 208 ? 10.970 -12.932 18.904 1.00 95.31 208 VAL A O 1
ATOM 1664 N N . LEU A 1 209 ? 9.724 -11.455 17.755 1.00 97.44 209 LEU A N 1
ATOM 1665 C CA . LEU A 1 209 ? 8.462 -12.158 17.996 1.00 97.44 209 LEU A CA 1
ATOM 1666 C C . LEU A 1 209 ? 8.471 -13.565 17.387 1.00 97.44 209 LEU A C 1
ATOM 1668 O O . LEU A 1 209 ? 8.170 -14.531 18.080 1.00 97.44 209 LEU A O 1
ATOM 1672 N N . SER A 1 210 ? 8.827 -13.700 16.109 1.00 97.00 210 SER A N 1
ATOM 1673 C CA . SER A 1 210 ? 8.739 -14.978 15.392 1.00 97.00 210 SER A CA 1
ATOM 1674 C C . SER A 1 210 ? 9.712 -16.045 15.903 1.00 97.00 210 SER A C 1
ATOM 1676 O O . SER A 1 210 ? 9.477 -17.233 15.701 1.00 97.00 210 SER A O 1
ATOM 1678 N N . GLU A 1 211 ? 10.781 -15.642 16.592 1.00 96.12 211 GLU A N 1
ATOM 1679 C CA . GLU A 1 211 ? 11.689 -16.561 17.285 1.00 96.12 211 GLU A CA 1
ATOM 1680 C C . GLU A 1 211 ? 11.056 -17.165 18.551 1.00 96.12 211 GLU A C 1
ATOM 1682 O O . GLU A 1 211 ? 11.389 -18.292 18.916 1.00 96.12 211 GLU A O 1
ATOM 1687 N N . ARG A 1 212 ? 10.129 -16.447 19.203 1.00 95.62 212 ARG A N 1
ATOM 1688 C CA . ARG A 1 212 ? 9.474 -16.862 20.459 1.00 95.62 212 ARG A CA 1
ATOM 1689 C C . ARG A 1 212 ? 8.062 -17.421 20.259 1.00 95.62 212 ARG A C 1
ATOM 1691 O O . ARG A 1 212 ? 7.685 -18.361 20.954 1.00 95.62 212 ARG A O 1
ATOM 1698 N N . ARG A 1 213 ? 7.280 -16.835 19.349 1.00 96.69 213 ARG A N 1
ATOM 1699 C CA . ARG A 1 213 ? 5.869 -17.158 19.075 1.00 96.69 213 ARG A CA 1
ATOM 1700 C C . ARG A 1 213 ? 5.551 -17.001 17.573 1.00 96.69 213 ARG A C 1
ATOM 1702 O O . ARG A 1 213 ? 4.910 -16.028 17.169 1.00 96.69 213 ARG A O 1
ATOM 1709 N N . PRO A 1 214 ? 6.011 -17.930 16.716 1.00 96.75 214 PRO A N 1
ATOM 1710 C CA . PRO A 1 214 ? 5.769 -17.884 15.268 1.00 96.75 214 PRO A CA 1
ATOM 1711 C C . PRO A 1 214 ? 4.293 -18.077 14.871 1.00 96.75 214 PRO A C 1
ATOM 1713 O O . PRO A 1 214 ? 3.914 -17.778 13.740 1.00 96.75 214 PRO A O 1
ATOM 1716 N N . ASP A 1 215 ? 3.461 -18.590 15.771 1.00 97.25 215 ASP A N 1
ATOM 1717 C CA . ASP A 1 215 ? 2.041 -18.909 15.586 1.00 97.25 215 ASP A CA 1
ATOM 1718 C C . ASP A 1 215 ? 1.083 -17.773 15.993 1.00 97.25 215 ASP A C 1
ATOM 1720 O O . ASP A 1 215 ? -0.135 -17.938 15.883 1.00 97.25 215 ASP A O 1
ATOM 1724 N N . MET A 1 216 ? 1.617 -16.619 16.425 1.00 97.75 216 MET A N 1
ATOM 1725 C CA . MET A 1 216 ? 0.839 -15.426 16.782 1.00 97.75 216 MET A CA 1
ATOM 1726 C C . MET A 1 216 ? -0.202 -15.093 15.695 1.00 97.75 216 MET A C 1
ATOM 1728 O O . MET A 1 216 ? 0.204 -14.839 14.559 1.00 97.75 216 MET A O 1
ATOM 1732 N N . PRO A 1 217 ? -1.510 -15.033 16.017 1.00 98.31 217 PRO A N 1
ATOM 1733 C CA . PRO A 1 217 ? -2.529 -14.574 15.079 1.00 98.31 217 PRO A CA 1
ATOM 1734 C C . PRO A 1 217 ? -2.324 -13.099 14.720 1.00 98.31 217 PRO A C 1
ATOM 1736 O O . PRO A 1 217 ? -2.491 -12.212 15.559 1.00 98.31 217 PRO A O 1
ATOM 1739 N N . VAL A 1 218 ? -1.981 -12.830 13.462 1.00 98.56 218 VAL A N 1
ATOM 1740 C CA . VAL A 1 218 ? -1.849 -11.470 12.924 1.00 98.56 218 VAL A CA 1
ATOM 1741 C C . VAL A 1 218 ? -2.979 -11.207 11.939 1.00 98.56 218 VAL A C 1
ATOM 1743 O O . VAL A 1 218 ? -3.224 -12.033 11.065 1.00 98.56 218 VAL A O 1
ATOM 1746 N N . TYR A 1 219 ? -3.645 -10.064 12.057 1.00 98.56 219 TYR A N 1
ATOM 1747 C CA . TYR A 1 219 ? -4.744 -9.642 11.194 1.00 98.56 219 TYR A CA 1
ATOM 1748 C C . TYR A 1 219 ? -4.360 -8.414 10.373 1.00 98.56 219 TYR A C 1
ATOM 1750 O O . TYR A 1 219 ? -3.795 -7.455 10.903 1.00 98.56 219 TYR A O 1
ATOM 1758 N N . VAL A 1 220 ? -4.690 -8.449 9.082 1.00 98.06 220 VAL A N 1
ATOM 1759 C CA . VAL A 1 220 ? -4.441 -7.368 8.115 1.00 98.06 220 VAL A CA 1
ATOM 1760 C C . VAL A 1 220 ? -5.630 -7.206 7.170 1.00 98.06 220 VAL A C 1
ATOM 1762 O O . VAL A 1 220 ? -6.379 -8.159 6.946 1.00 98.06 220 VAL A O 1
ATOM 1765 N N . GLY A 1 221 ? -5.807 -6.009 6.609 1.00 94.88 221 GLY A N 1
ATOM 1766 C CA . GLY A 1 221 ? -6.816 -5.771 5.574 1.00 94.88 221 GLY A CA 1
ATOM 1767 C C . GLY A 1 221 ? -6.457 -6.412 4.230 1.00 94.88 221 GLY A C 1
ATOM 1768 O O . GLY A 1 221 ? -5.283 -6.619 3.921 1.00 94.88 221 GLY A O 1
ATOM 1769 N N . ASP A 1 222 ? -7.476 -6.715 3.425 1.00 89.94 222 ASP A N 1
ATOM 1770 C CA . ASP A 1 222 ? -7.346 -7.235 2.054 1.00 89.94 222 ASP A CA 1
ATOM 1771 C C . ASP A 1 222 ? -6.990 -6.118 1.052 1.00 89.94 222 ASP A C 1
ATOM 1773 O O . ASP A 1 222 ? -7.802 -5.685 0.232 1.00 89.94 222 ASP A O 1
ATOM 1777 N N . THR A 1 223 ? -5.774 -5.588 1.185 1.00 88.88 223 THR A N 1
ATOM 1778 C CA . THR A 1 223 ? -5.208 -4.537 0.330 1.00 88.88 223 THR A CA 1
ATOM 1779 C C . THR A 1 223 ? -4.711 -5.103 -1.006 1.00 88.88 223 THR A C 1
ATOM 1781 O O . THR A 1 223 ? -4.305 -6.263 -1.099 1.00 88.88 223 THR A O 1
ATOM 1784 N N . SER A 1 224 ? -4.676 -4.285 -2.067 1.00 82.88 224 SER A N 1
ATOM 1785 C CA . SER A 1 224 ? -4.247 -4.758 -3.398 1.00 82.88 224 SER A CA 1
ATOM 1786 C C . SER A 1 224 ? -2.786 -5.209 -3.438 1.00 82.88 224 SER A C 1
ATOM 1788 O O . SER A 1 224 ? -2.449 -6.140 -4.173 1.00 82.88 224 SER A O 1
ATOM 1790 N N . ARG A 1 225 ? -1.912 -4.569 -2.648 1.00 85.31 225 ARG A N 1
ATOM 1791 C CA . ARG A 1 225 ? -0.577 -5.093 -2.357 1.00 85.31 225 ARG A CA 1
ATOM 1792 C C . ARG A 1 225 ? -0.628 -5.799 -0.999 1.00 85.31 225 ARG A C 1
ATOM 1794 O O . ARG A 1 225 ? -0.943 -5.138 -0.011 1.00 85.31 225 ARG A O 1
ATOM 1801 N N . PRO A 1 226 ? -0.292 -7.099 -0.902 1.00 90.00 226 PRO A N 1
ATOM 1802 C CA . PRO A 1 226 ? -0.317 -7.803 0.377 1.00 90.00 226 PRO A CA 1
ATOM 1803 C C . PRO A 1 226 ? 0.579 -7.125 1.421 1.00 90.00 226 PRO A C 1
ATOM 1805 O O . PRO A 1 226 ? 1.759 -6.902 1.152 1.00 90.00 226 PRO A O 1
ATOM 1808 N N . VAL A 1 227 ? 0.060 -6.861 2.626 1.00 93.62 227 VAL A N 1
ATOM 1809 C CA . VAL A 1 227 ? 0.826 -6.212 3.713 1.00 93.62 227 VAL A CA 1
ATOM 1810 C C . VAL A 1 227 ? 2.159 -6.929 3.973 1.00 93.62 227 VAL A C 1
ATOM 1812 O O . VAL A 1 227 ? 3.214 -6.307 4.018 1.00 93.62 227 VAL A O 1
ATOM 1815 N N . PHE A 1 228 ? 2.135 -8.263 4.028 1.00 94.81 228 PHE A N 1
ATOM 1816 C CA . PHE A 1 228 ? 3.307 -9.116 4.255 1.00 94.81 228 PHE A CA 1
ATOM 1817 C C . PHE A 1 228 ? 4.032 -9.554 2.966 1.00 94.81 228 PHE A C 1
ATOM 1819 O O . PHE A 1 228 ? 4.605 -10.643 2.917 1.00 94.81 228 PHE A O 1
ATOM 1826 N N . TRP A 1 229 ? 4.043 -8.726 1.917 1.00 91.25 229 TRP A N 1
ATOM 1827 C CA . TRP A 1 229 ? 4.661 -9.067 0.625 1.00 91.25 229 TRP A CA 1
ATOM 1828 C C . TRP A 1 229 ? 6.144 -9.479 0.717 1.00 91.25 229 TRP A C 1
ATOM 1830 O O . TRP A 1 229 ? 6.577 -10.327 -0.056 1.00 91.25 229 TRP A O 1
ATOM 1840 N N . TYR A 1 230 ? 6.912 -8.928 1.667 1.00 92.62 230 TYR A N 1
ATOM 1841 C CA . TYR A 1 230 ? 8.346 -9.208 1.833 1.00 92.62 230 TYR A CA 1
ATOM 1842 C C . TYR A 1 230 ? 8.654 -10.248 2.932 1.00 92.62 230 TYR A C 1
ATOM 1844 O O . TYR A 1 230 ? 9.812 -10.471 3.285 1.00 92.62 230 TYR A O 1
ATOM 1852 N N . LEU A 1 231 ? 7.639 -10.932 3.481 1.00 93.94 231 LEU A N 1
ATOM 1853 C CA . LEU A 1 231 ? 7.816 -11.869 4.601 1.00 93.94 231 LEU A CA 1
ATOM 1854 C C . LEU A 1 231 ? 8.837 -12.981 4.308 1.00 93.94 231 LEU A C 1
ATOM 1856 O O . LEU A 1 231 ? 9.707 -13.241 5.133 1.00 93.94 231 LEU A O 1
ATOM 1860 N N . GLY A 1 232 ? 8.772 -13.600 3.125 1.00 90.06 232 GLY A N 1
ATOM 1861 C CA . GLY A 1 232 ? 9.673 -14.701 2.757 1.00 90.06 232 GLY A CA 1
ATOM 1862 C C . GLY A 1 232 ? 11.154 -14.304 2.709 1.00 90.06 232 GLY A C 1
ATOM 1863 O O . GLY A 1 232 ? 12.021 -15.135 2.965 1.00 90.06 232 GLY A O 1
ATOM 1864 N N . ASN A 1 233 ? 11.444 -13.026 2.450 1.00 90.50 233 ASN A N 1
ATOM 1865 C CA . ASN A 1 233 ? 12.804 -12.500 2.304 1.00 90.50 233 ASN A CA 1
ATOM 1866 C C . ASN A 1 233 ? 13.301 -11.732 3.540 1.00 90.50 233 ASN A C 1
ATOM 1868 O O . ASN A 1 233 ? 14.487 -11.405 3.622 1.00 90.50 233 ASN A O 1
ATOM 1872 N N . SER A 1 234 ? 12.427 -11.444 4.508 1.00 91.88 234 SER A N 1
ATOM 1873 C CA . SER A 1 234 ? 12.782 -10.683 5.713 1.00 91.88 234 SER A CA 1
ATOM 1874 C C . SER A 1 234 ? 13.456 -11.528 6.799 1.00 91.88 234 SER A C 1
ATOM 1876 O O . SER A 1 234 ? 14.082 -10.986 7.711 1.00 91.88 234 SER A O 1
ATOM 1878 N N . GLY A 1 235 ? 13.336 -12.858 6.718 1.00 91.88 235 GLY A N 1
ATOM 1879 C CA . GLY A 1 235 ? 13.810 -13.790 7.745 1.00 91.88 235 GLY A CA 1
ATOM 1880 C C . GLY A 1 235 ? 12.875 -13.926 8.954 1.00 91.88 235 GLY A C 1
ATOM 1881 O O . GLY A 1 235 ? 13.217 -14.639 9.899 1.00 91.88 235 GLY A O 1
ATOM 1882 N N . VAL A 1 236 ? 11.711 -13.271 8.927 1.00 96.44 236 VAL A N 1
ATOM 1883 C CA . VAL A 1 236 ? 10.640 -13.435 9.920 1.00 96.44 236 VAL A CA 1
ATOM 1884 C C . VAL A 1 236 ? 9.868 -14.726 9.641 1.00 96.44 236 VAL A C 1
ATOM 1886 O O . VAL A 1 236 ? 9.531 -15.024 8.500 1.00 96.44 236 VAL A O 1
ATOM 1889 N N . LYS A 1 237 ? 9.575 -15.496 10.694 1.00 95.94 237 LYS A N 1
ATOM 1890 C CA . LYS A 1 237 ? 9.004 -16.856 10.602 1.00 95.94 237 LYS A CA 1
ATOM 1891 C C . LYS A 1 237 ? 7.555 -16.947 11.091 1.00 95.94 237 LYS A C 1
ATOM 1893 O O . LYS A 1 237 ? 7.171 -17.943 11.694 1.00 95.94 237 LYS A O 1
ATOM 1898 N N . LEU A 1 238 ? 6.766 -15.892 10.895 1.00 96.88 238 LEU A N 1
ATOM 1899 C CA . LEU A 1 238 ? 5.348 -15.903 11.265 1.00 96.88 238 LEU A CA 1
ATOM 1900 C C . LEU A 1 238 ? 4.563 -16.858 10.359 1.00 96.88 238 LEU A C 1
ATOM 1902 O O . LEU A 1 238 ? 4.802 -16.916 9.155 1.00 96.88 238 LEU A O 1
ATOM 1906 N N . THR A 1 239 ? 3.620 -17.592 10.945 1.00 96.50 239 THR A N 1
ATOM 1907 C CA . THR A 1 239 ? 2.884 -18.681 10.276 1.00 96.50 239 THR A CA 1
ATOM 1908 C C . THR A 1 239 ? 1.369 -18.482 10.251 1.00 96.50 239 THR A C 1
ATOM 1910 O O . THR A 1 239 ? 0.680 -19.193 9.526 1.00 96.50 239 THR A O 1
ATOM 1913 N N . ASN A 1 240 ? 0.844 -17.510 11.002 1.00 97.62 240 ASN A N 1
ATOM 1914 C CA . ASN A 1 240 ? -0.591 -17.319 11.213 1.00 97.62 240 ASN A CA 1
ATOM 1915 C C . ASN A 1 240 ? -1.034 -15.891 10.846 1.00 97.62 240 ASN A C 1
ATOM 1917 O O . ASN A 1 240 ? -1.333 -15.064 11.708 1.00 97.62 240 ASN A O 1
ATOM 1921 N N . ILE A 1 241 ? -1.027 -15.592 9.544 1.00 97.88 241 ILE A N 1
ATOM 1922 C CA . ILE A 1 241 ? -1.444 -14.294 8.995 1.00 97.88 241 ILE A CA 1
ATOM 1923 C C . ILE A 1 241 ? -2.843 -14.435 8.397 1.00 97.88 241 ILE A C 1
ATOM 1925 O O . ILE A 1 241 ? -3.067 -15.239 7.494 1.00 97.88 241 ILE A O 1
ATOM 1929 N N . ASN A 1 242 ? -3.768 -13.618 8.886 1.00 97.88 242 ASN A N 1
ATOM 1930 C CA . ASN A 1 242 ? -5.182 -13.622 8.551 1.00 97.88 242 ASN A CA 1
ATOM 1931 C C . ASN A 1 242 ? -5.514 -12.339 7.782 1.00 97.88 242 ASN A C 1
ATOM 1933 O O . ASN A 1 242 ? -5.551 -11.247 8.349 1.00 97.88 242 ASN A O 1
ATOM 1937 N N . VAL A 1 243 ? -5.748 -12.477 6.479 1.00 97.06 243 VAL A N 1
ATOM 1938 C CA . VAL A 1 243 ? -6.218 -11.379 5.624 1.00 97.06 243 VAL A CA 1
ATOM 1939 C C . VAL A 1 243 ? -7.740 -11.339 5.696 1.00 97.06 243 VAL A C 1
ATOM 1941 O O . VAL A 1 243 ? -8.389 -12.351 5.422 1.00 97.06 243 VAL A O 1
ATOM 1944 N N . VAL A 1 244 ? -8.312 -10.198 6.083 1.00 95.50 244 VAL A N 1
ATOM 1945 C CA . VAL A 1 244 ? -9.762 -10.060 6.282 1.00 95.50 244 VAL A CA 1
ATOM 1946 C C . VAL A 1 244 ? -10.366 -8.985 5.372 1.00 95.50 244 VAL A C 1
ATOM 1948 O O . VAL A 1 244 ? -9.729 -7.960 5.113 1.00 95.50 244 VAL A O 1
ATOM 1951 N N . PRO A 1 245 ? -11.604 -9.189 4.884 1.00 92.75 245 PRO A N 1
ATOM 1952 C CA . PRO A 1 245 ? -12.265 -8.227 4.011 1.00 92.75 245 PRO A CA 1
ATOM 1953 C C . PRO A 1 245 ? -12.656 -6.949 4.761 1.00 92.75 245 PRO A C 1
ATOM 1955 O O . PRO A 1 245 ? -13.015 -6.979 5.943 1.00 92.75 245 PRO A O 1
ATOM 1958 N N . PHE A 1 246 ? -12.655 -5.825 4.044 1.00 93.81 246 PHE A N 1
ATOM 1959 C CA . PHE A 1 246 ? -13.062 -4.536 4.597 1.00 93.81 246 PHE A CA 1
ATOM 1960 C C . PHE A 1 246 ? -14.550 -4.494 4.956 1.00 93.81 246 PHE A C 1
ATOM 1962 O O . PHE A 1 246 ? -15.401 -4.996 4.221 1.00 93.81 246 PHE A O 1
ATOM 1969 N N . GLY A 1 247 ? -14.877 -3.842 6.073 1.00 92.69 247 GLY A N 1
ATOM 1970 C CA . GLY A 1 247 ? -16.261 -3.608 6.492 1.00 92.69 247 GLY A CA 1
ATOM 1971 C C . GLY A 1 247 ? -16.977 -4.839 7.057 1.00 92.69 247 GLY A C 1
ATOM 1972 O O . GLY A 1 247 ? -18.203 -4.827 7.157 1.00 92.69 247 GLY A O 1
ATOM 1973 N N . VAL A 1 248 ? -16.244 -5.896 7.426 1.00 94.00 248 VAL A N 1
ATOM 1974 C CA . VAL A 1 248 ? -16.808 -7.142 7.971 1.00 94.00 248 VAL A CA 1
ATOM 1975 C C . VAL A 1 248 ? -16.325 -7.380 9.401 1.00 94.00 248 VAL A C 1
ATOM 1977 O O . VAL A 1 248 ? -15.122 -7.393 9.661 1.00 94.00 248 VAL A O 1
ATOM 1980 N N . TRP A 1 249 ? -17.267 -7.624 10.318 1.00 97.06 249 TRP A N 1
ATOM 1981 C CA . TRP A 1 249 ? -16.966 -7.983 11.705 1.00 97.06 249 TRP A CA 1
ATOM 1982 C C . TRP A 1 249 ? -16.241 -9.331 11.806 1.00 97.06 249 TRP A C 1
ATOM 1984 O O . TRP A 1 249 ? -16.755 -10.362 11.375 1.00 97.06 249 TRP A O 1
ATOM 1994 N N . GLN A 1 250 ? -15.081 -9.314 12.452 1.00 97.69 250 GLN A N 1
ATOM 1995 C CA . GLN A 1 250 ? -14.309 -10.477 12.871 1.00 97.69 250 GLN A CA 1
ATOM 1996 C C . GLN A 1 250 ? -14.584 -10.724 14.356 1.00 97.69 250 GLN A C 1
ATOM 1998 O O . GLN A 1 250 ? -14.202 -9.914 15.200 1.00 97.69 250 GLN A O 1
ATOM 2003 N N . ASN A 1 251 ? -15.286 -11.811 14.682 1.00 96.88 251 ASN A N 1
ATOM 2004 C CA . ASN A 1 251 ? -15.589 -12.165 16.071 1.00 96.88 251 ASN A CA 1
ATOM 2005 C C . ASN A 1 251 ? -14.414 -12.941 16.675 1.00 96.88 251 ASN A C 1
ATOM 2007 O O . ASN A 1 251 ? -14.043 -13.991 16.153 1.00 96.88 251 ASN A O 1
ATOM 2011 N N . VAL A 1 252 ? -13.853 -12.426 17.770 1.00 96.94 252 VAL A N 1
ATOM 2012 C CA . VAL A 1 252 ? -12.761 -13.072 18.514 1.00 96.94 252 VAL A CA 1
ATOM 2013 C C . VAL A 1 252 ? -13.335 -13.969 19.610 1.00 96.94 252 VAL A C 1
ATOM 2015 O O . VAL A 1 252 ? -12.921 -15.118 19.752 1.00 96.94 252 VAL A O 1
ATOM 2018 N N . ASP A 1 253 ? -14.318 -13.462 20.354 1.00 95.88 253 ASP A N 1
ATOM 2019 C CA . ASP A 1 253 ? -15.106 -14.217 21.329 1.00 95.88 253 ASP A CA 1
ATOM 2020 C C . ASP A 1 253 ? -16.521 -13.616 21.482 1.00 95.88 253 ASP A C 1
ATOM 2022 O O . ASP A 1 253 ? -16.976 -12.844 20.633 1.00 95.88 253 ASP A O 1
ATOM 2026 N N . GLU A 1 254 ? -17.253 -14.010 22.530 1.00 94.81 254 GLU A N 1
ATOM 2027 C CA . GLU A 1 254 ? -18.616 -13.534 22.809 1.00 94.81 254 GLU A CA 1
ATOM 2028 C C . GLU A 1 254 ? -18.695 -12.004 22.956 1.00 94.81 254 GLU A C 1
ATOM 2030 O O . GLU A 1 254 ? -19.700 -11.389 22.591 1.00 94.81 254 GLU A O 1
ATOM 2035 N N . HIS A 1 255 ? -17.638 -11.370 23.464 1.00 96.81 255 HIS A N 1
ATOM 2036 C CA . HIS A 1 255 ? -17.631 -9.951 23.806 1.00 96.81 255 HIS A CA 1
ATOM 2037 C C . HIS A 1 255 ? -16.775 -9.110 22.865 1.00 96.81 255 HIS A C 1
ATOM 2039 O O . HIS A 1 255 ? -17.135 -7.956 22.626 1.00 96.81 255 HIS A O 1
ATOM 2045 N N . LEU A 1 256 ? -15.690 -9.672 22.329 1.00 98.31 256 LEU A N 1
ATOM 2046 C CA . LEU A 1 256 ? -14.709 -8.987 21.495 1.00 98.31 256 LEU A CA 1
ATOM 2047 C C . LEU A 1 256 ? -14.915 -9.276 20.004 1.00 98.31 256 LEU A C 1
ATOM 2049 O O . LEU A 1 256 ? -14.880 -10.427 19.557 1.00 98.31 256 LEU A O 1
ATOM 2053 N N . ARG A 1 257 ? -15.031 -8.210 19.212 1.00 98.12 257 ARG A N 1
ATOM 2054 C CA . ARG A 1 257 ? -14.946 -8.254 17.748 1.00 98.12 257 ARG A CA 1
ATOM 2055 C C . ARG A 1 257 ? -14.228 -7.026 17.198 1.00 98.12 257 ARG A C 1
ATOM 2057 O O . ARG A 1 257 ? -14.119 -6.007 17.873 1.00 98.12 257 ARG A O 1
ATOM 2064 N N . PHE A 1 258 ? -13.753 -7.097 15.963 1.00 98.62 258 PHE A N 1
ATOM 2065 C CA . PHE A 1 258 ? -13.160 -5.947 15.280 1.00 98.62 258 PHE A CA 1
ATOM 2066 C C . PHE A 1 258 ? -13.536 -5.910 13.800 1.00 98.62 258 PHE A C 1
ATOM 2068 O O . PHE A 1 258 ? -14.009 -6.895 13.239 1.00 98.62 258 PHE A O 1
ATOM 2075 N N . MET A 1 259 ? -13.344 -4.765 13.161 1.00 97.81 259 MET A N 1
ATOM 2076 C CA . MET A 1 259 ? -13.611 -4.540 11.746 1.00 97.81 259 MET A CA 1
ATOM 2077 C C . MET A 1 259 ? -12.500 -3.678 11.164 1.00 97.81 259 MET A C 1
ATOM 2079 O O . MET A 1 259 ? -12.267 -2.571 11.645 1.00 97.81 259 MET A O 1
ATOM 2083 N N . ILE A 1 260 ? -11.852 -4.172 10.111 1.00 97.88 260 ILE A N 1
ATOM 2084 C CA . ILE A 1 260 ? -10.886 -3.392 9.333 1.00 97.88 260 ILE A CA 1
ATOM 2085 C C . ILE A 1 260 ? -11.642 -2.650 8.228 1.00 97.88 260 ILE A C 1
ATOM 2087 O O . ILE A 1 260 ? -12.563 -3.187 7.607 1.00 97.88 260 ILE A O 1
ATOM 2091 N N . LEU A 1 261 ? -11.271 -1.400 7.997 1.00 95.25 261 LEU A N 1
ATOM 2092 C CA . LEU A 1 261 ? -11.847 -0.493 7.017 1.00 95.25 261 LEU A CA 1
ATOM 2093 C C . LEU A 1 261 ? -10.735 0.028 6.098 1.00 95.25 261 LEU A C 1
ATOM 2095 O O . LEU A 1 261 ? -9.599 0.218 6.524 1.00 95.25 261 LEU A O 1
ATOM 2099 N N . MET A 1 262 ? -11.074 0.261 4.834 1.00 91.25 262 MET A N 1
ATOM 2100 C CA . MET A 1 262 ? -10.141 0.775 3.825 1.00 91.25 262 MET A CA 1
ATOM 2101 C C . MET A 1 262 ? -9.919 2.285 3.964 1.00 91.25 262 MET A C 1
ATOM 2103 O O . MET A 1 262 ? -10.838 3.010 4.363 1.00 91.25 262 MET A O 1
ATOM 2107 N N . ASP A 1 263 ? -8.761 2.788 3.544 1.00 89.44 263 ASP A N 1
ATOM 2108 C CA . ASP A 1 263 ? -8.618 4.211 3.243 1.00 89.44 263 ASP A CA 1
ATOM 2109 C C . ASP A 1 263 ? -9.319 4.593 1.925 1.00 89.44 263 ASP A C 1
ATOM 2111 O O . ASP A 1 263 ? -9.398 3.819 0.973 1.00 89.44 263 ASP A O 1
ATOM 2115 N N . GLY A 1 264 ? -9.877 5.803 1.870 1.00 80.94 264 GLY A N 1
ATOM 2116 C CA . GLY A 1 264 ? -10.581 6.312 0.690 1.00 80.94 264 GLY A CA 1
ATOM 2117 C C . GLY A 1 264 ? -9.680 6.955 -0.369 1.00 80.94 264 GLY A C 1
ATOM 2118 O O . GLY A 1 264 ? -10.184 7.300 -1.443 1.00 80.94 264 GLY A O 1
ATOM 2119 N N . VAL A 1 265 ? -8.397 7.177 -0.061 1.00 77.94 265 VAL A N 1
ATOM 2120 C CA . VAL A 1 265 ? -7.398 7.746 -0.981 1.00 77.94 265 VAL A CA 1
ATOM 2121 C C . VAL A 1 265 ? -6.356 6.701 -1.365 1.00 77.94 265 VAL A C 1
ATOM 2123 O O . VAL A 1 265 ? -6.085 6.582 -2.556 1.00 77.94 265 VAL A O 1
ATOM 2126 N N . HIS A 1 266 ? -5.863 5.932 -0.391 1.00 80.75 266 HIS A N 1
ATOM 2127 C CA . HIS A 1 266 ? -4.857 4.877 -0.548 1.00 80.75 266 HIS A CA 1
ATOM 2128 C C . HIS A 1 266 ? -5.393 3.477 -0.192 1.00 80.75 266 HIS A C 1
ATOM 2130 O O . HIS A 1 266 ? -4.819 2.790 0.659 1.00 80.75 266 HIS A O 1
ATOM 2136 N N . PRO A 1 267 ? -6.502 3.014 -0.809 1.00 74.94 267 PRO A N 1
ATOM 2137 C CA . PRO A 1 267 ? -7.081 1.696 -0.526 1.00 74.94 267 PRO A CA 1
ATOM 2138 C C . PRO A 1 267 ? -6.136 0.522 -0.831 1.00 74.94 267 PRO A C 1
ATOM 2140 O O . PRO A 1 267 ? -6.365 -0.601 -0.383 1.00 74.94 267 PRO A O 1
ATOM 2143 N N . GLU A 1 268 ? -5.091 0.766 -1.618 1.00 75.00 268 GLU A N 1
ATOM 2144 C CA . GLU A 1 268 ? -4.034 -0.181 -1.948 1.00 75.00 268 GLU A CA 1
ATOM 2145 C C . GLU A 1 268 ? -3.098 -0.517 -0.779 1.00 75.00 268 GLU A C 1
ATOM 2147 O O . GLU A 1 268 ? -2.388 -1.523 -0.866 1.00 75.00 268 GLU A O 1
ATOM 2152 N N . MET A 1 269 ? -3.082 0.304 0.280 1.00 83.12 269 MET A N 1
ATOM 2153 C CA . MET A 1 269 ? -2.108 0.218 1.373 1.00 83.12 269 MET A CA 1
ATOM 2154 C C . MET A 1 269 ? -2.713 0.468 2.755 1.00 83.12 269 MET A C 1
ATOM 2156 O O . MET A 1 269 ? -2.566 -0.387 3.626 1.00 83.12 269 MET A O 1
ATOM 2160 N N . ASP A 1 270 ? -3.365 1.613 2.963 1.00 90.06 270 ASP A N 1
ATOM 2161 C CA . ASP A 1 270 ? -3.696 2.097 4.304 1.00 90.06 270 ASP A CA 1
ATOM 2162 C C . ASP A 1 270 ? -5.032 1.545 4.797 1.00 90.06 270 ASP A C 1
ATOM 2164 O O . ASP A 1 270 ? -6.033 1.496 4.067 1.00 90.06 270 ASP A O 1
ATOM 2168 N N . THR A 1 271 ? -5.066 1.153 6.072 1.00 95.44 271 THR A N 1
ATOM 2169 C CA . THR A 1 271 ? -6.275 0.623 6.704 1.00 95.44 271 THR A CA 1
ATOM 2170 C C . THR A 1 271 ? -6.477 1.182 8.110 1.00 95.44 271 THR A C 1
ATOM 2172 O O . THR A 1 271 ? -5.531 1.446 8.855 1.00 95.44 271 THR A O 1
ATOM 2175 N N . CYS A 1 272 ? -7.741 1.366 8.485 1.00 95.94 272 CYS A N 1
ATOM 2176 C CA . CYS A 1 272 ? -8.150 1.741 9.834 1.00 95.94 272 CYS A CA 1
ATOM 2177 C C . CYS A 1 272 ? -8.987 0.631 10.469 1.00 95.94 272 CYS A C 1
ATOM 2179 O O . CYS A 1 272 ? -9.494 -0.256 9.784 1.00 95.94 272 CYS A O 1
ATOM 2181 N N . ILE A 1 273 ? -9.143 0.663 11.791 1.00 98.31 273 ILE A N 1
ATOM 2182 C CA . ILE A 1 273 ? -9.814 -0.412 12.527 1.00 98.31 273 ILE A CA 1
ATOM 2183 C C . ILE A 1 273 ? -10.805 0.136 13.550 1.00 98.31 273 ILE A C 1
ATOM 2185 O O . ILE A 1 273 ? -10.558 1.138 14.227 1.00 98.31 273 ILE A O 1
ATOM 2189 N N . ILE A 1 274 ? -11.931 -0.562 13.670 1.00 98.44 274 ILE A N 1
ATOM 2190 C CA . ILE A 1 274 ? -12.872 -0.450 14.779 1.00 98.44 274 ILE A CA 1
ATOM 2191 C C . ILE A 1 274 ? -12.729 -1.711 15.623 1.00 98.44 274 ILE A C 1
ATOM 2193 O O . ILE A 1 274 ? -12.891 -2.815 15.108 1.00 98.44 274 ILE A O 1
ATOM 2197 N N . VAL A 1 275 ? -12.473 -1.556 16.916 1.00 98.62 275 VAL A N 1
ATOM 2198 C CA . VAL A 1 275 ? -12.543 -2.643 17.897 1.00 98.62 275 VAL A CA 1
ATOM 2199 C C . VAL A 1 275 ? -13.769 -2.415 18.767 1.00 98.62 275 VAL A C 1
ATOM 2201 O O . VAL A 1 275 ? -13.973 -1.312 19.265 1.00 98.62 275 VAL A O 1
ATOM 2204 N N . GLU A 1 276 ? -14.590 -3.445 18.940 1.00 98.50 276 GLU A N 1
ATOM 2205 C CA . GLU A 1 276 ? -15.766 -3.406 19.801 1.00 98.50 276 GLU A CA 1
ATOM 2206 C C . GLU A 1 276 ? -15.654 -4.468 20.899 1.00 98.50 276 GLU A C 1
ATOM 2208 O O . GLU A 1 276 ? -15.446 -5.651 20.616 1.00 98.50 276 GLU A O 1
ATOM 2213 N N . TYR A 1 277 ? -15.815 -4.047 22.154 1.00 98.50 277 TYR A N 1
ATOM 2214 C CA . TYR A 1 277 ? -15.842 -4.936 23.314 1.00 98.50 277 TYR A CA 1
ATOM 2215 C C . TYR A 1 277 ? -17.054 -4.625 24.189 1.00 98.50 277 TYR A C 1
ATOM 2217 O O . TYR A 1 277 ? -17.208 -3.497 24.656 1.00 98.50 277 TYR A O 1
ATOM 2225 N N . LYS A 1 278 ? -17.937 -5.613 24.396 1.00 97.75 278 LYS A N 1
ATOM 2226 C CA . LYS A 1 278 ? -19.199 -5.449 25.152 1.00 97.75 278 LYS A CA 1
ATOM 2227 C C . LYS A 1 278 ? -20.027 -4.221 24.711 1.00 97.75 278 LYS A C 1
ATOM 2229 O O . LYS A 1 278 ? -20.627 -3.546 25.542 1.00 97.75 278 LYS A O 1
ATOM 2234 N N . GLY A 1 279 ? -20.032 -3.916 23.411 1.00 96.81 279 GLY A N 1
ATOM 2235 C CA . GLY A 1 279 ? -20.742 -2.766 22.832 1.00 96.81 279 GLY A CA 1
ATOM 2236 C C . GLY A 1 279 ? -20.027 -1.410 22.949 1.00 96.81 279 GLY A C 1
ATOM 2237 O O . GLY A 1 279 ? -20.559 -0.419 22.458 1.00 96.81 279 GLY A O 1
ATOM 2238 N N . HIS A 1 280 ? -18.831 -1.342 23.548 1.00 98.06 280 HIS A N 1
ATOM 2239 C CA . HIS A 1 280 ? -17.983 -0.138 23.547 1.00 98.06 280 HIS A CA 1
ATOM 2240 C C . HIS A 1 280 ? -17.069 -0.133 22.328 1.00 98.06 280 HIS A C 1
ATOM 2242 O O . HIS A 1 280 ? -16.453 -1.157 22.027 1.00 98.06 280 HIS A O 1
ATOM 2248 N N . MET A 1 281 ? -16.952 1.005 21.644 1.00 98.25 281 MET A N 1
ATOM 2249 C CA . MET A 1 281 ? -16.220 1.131 20.378 1.00 98.25 281 MET A CA 1
ATOM 2250 C C . MET A 1 281 ? -14.927 1.937 20.533 1.00 98.25 281 MET A C 1
ATOM 2252 O O . MET A 1 281 ? -14.934 3.082 20.989 1.00 98.25 281 MET A O 1
ATOM 2256 N N . ILE A 1 282 ? -13.824 1.367 20.050 1.00 98.62 282 ILE A N 1
ATOM 2257 C CA . ILE A 1 282 ? -12.516 2.009 19.916 1.00 98.62 282 ILE A CA 1
ATOM 2258 C C . ILE A 1 282 ? -12.209 2.148 18.425 1.00 98.62 282 ILE A C 1
ATOM 2260 O O . ILE A 1 282 ? -12.142 1.155 17.702 1.00 98.62 282 ILE A O 1
ATOM 2264 N N . LEU A 1 283 ? -12.010 3.377 17.960 1.00 98.56 283 LEU A N 1
ATOM 2265 C CA . LEU A 1 283 ? -11.680 3.691 16.574 1.00 98.56 283 LEU A CA 1
ATOM 2266 C C . LEU A 1 283 ? -10.210 4.101 16.468 1.00 98.56 283 LEU A C 1
ATOM 2268 O O . LEU A 1 283 ? -9.797 5.067 17.104 1.00 98.56 283 LEU A O 1
ATOM 2272 N N . ASN A 1 284 ? -9.438 3.422 15.624 1.00 97.94 284 ASN A N 1
ATOM 2273 C CA . ASN A 1 284 ? -8.070 3.806 15.285 1.00 97.94 284 ASN A CA 1
ATOM 2274 C C . ASN A 1 284 ? -7.985 4.164 13.797 1.00 97.94 284 ASN A C 1
ATOM 2276 O O . ASN A 1 284 ? -8.195 3.299 12.948 1.00 97.94 284 ASN A O 1
ATOM 2280 N N . THR A 1 285 ? -7.676 5.427 13.492 1.00 95.75 285 THR A N 1
ATOM 2281 C CA . THR A 1 285 ? -7.573 5.962 12.122 1.00 95.75 285 THR A CA 1
ATOM 2282 C C . THR A 1 285 ? -6.145 6.321 11.722 1.00 95.75 285 THR A C 1
ATOM 2284 O O . THR A 1 285 ? -5.975 7.237 10.918 1.00 95.75 285 THR A O 1
ATOM 2287 N N . VAL A 1 286 ? -5.139 5.694 12.336 1.00 93.44 286 VAL A N 1
ATOM 2288 C CA . VAL A 1 286 ? -3.730 5.988 12.052 1.00 93.44 286 VAL A CA 1
ATOM 2289 C C . VAL A 1 286 ? -3.443 5.952 10.547 1.00 93.44 286 VAL A C 1
ATOM 2291 O O . VAL A 1 286 ? -3.932 5.069 9.846 1.00 93.44 286 VAL A O 1
ATOM 2294 N N . ASP A 1 287 ? -2.727 6.972 10.076 1.00 89.88 287 ASP A N 1
ATOM 2295 C CA . ASP A 1 287 ? -2.205 7.196 8.719 1.00 89.88 287 ASP A CA 1
ATOM 2296 C C . ASP A 1 287 ? -3.205 7.235 7.552 1.00 89.88 287 ASP A C 1
ATOM 2298 O O . ASP A 1 287 ? -2.901 7.779 6.492 1.00 89.88 287 ASP A O 1
ATOM 2302 N N . CYS A 1 288 ? -4.457 6.829 7.764 1.00 90.44 288 CYS A N 1
ATOM 2303 C CA . CYS A 1 288 ? -5.510 6.970 6.769 1.00 90.44 288 CYS A CA 1
ATOM 2304 C C . CYS A 1 288 ? -5.748 8.447 6.417 1.00 90.44 288 CYS A C 1
ATOM 2306 O O . CYS A 1 288 ? -6.158 9.266 7.254 1.00 90.44 288 CYS A O 1
ATOM 2308 N N . THR A 1 289 ? -5.585 8.780 5.137 1.00 85.00 289 THR A N 1
ATOM 2309 C CA . THR A 1 289 ? -5.845 10.130 4.620 1.00 85.00 289 THR A CA 1
ATOM 2310 C C . THR A 1 289 ? -7.339 10.465 4.677 1.00 85.00 289 THR A C 1
ATOM 2312 O O . THR A 1 289 ? -7.735 11.557 5.108 1.00 85.00 289 THR A O 1
ATOM 2315 N N . ARG A 1 290 ? -8.191 9.517 4.275 1.00 85.44 290 ARG A N 1
ATOM 2316 C CA . ARG A 1 290 ? -9.654 9.625 4.274 1.00 85.44 290 ARG A CA 1
ATOM 2317 C C . ARG A 1 290 ? -10.277 8.282 4.705 1.00 85.44 290 ARG A C 1
ATOM 2319 O O . ARG A 1 290 ? -10.896 7.605 3.877 1.00 85.44 290 ARG A O 1
ATOM 2326 N N . PRO A 1 291 ? -10.178 7.920 5.998 1.00 89.00 291 PRO A N 1
ATOM 2327 C CA . PRO A 1 291 ? -10.587 6.611 6.513 1.00 89.00 291 PRO A CA 1
ATOM 2328 C C . PRO A 1 291 ? -12.038 6.278 6.143 1.00 89.00 291 PRO A C 1
ATOM 2330 O O . PRO A 1 291 ? -12.949 7.079 6.380 1.00 89.00 291 PRO A O 1
ATOM 2333 N N . ASN A 1 292 ? -12.246 5.115 5.522 1.00 89.06 292 ASN A N 1
ATOM 2334 C CA . ASN A 1 292 ? -13.524 4.623 4.997 1.00 89.06 292 ASN A CA 1
ATOM 2335 C C . ASN A 1 292 ? -14.284 5.652 4.130 1.00 89.06 292 ASN A C 1
ATOM 2337 O O . ASN A 1 292 ? -15.497 5.853 4.256 1.00 89.06 292 ASN A O 1
ATOM 2341 N N . GLY A 1 293 ? -13.557 6.398 3.292 1.00 82.00 293 GLY A N 1
ATOM 2342 C CA . GLY A 1 293 ? -14.134 7.452 2.450 1.00 82.00 293 GLY A CA 1
ATOM 2343 C C . GLY A 1 293 ? -14.669 8.659 3.235 1.00 82.00 293 GLY A C 1
ATOM 2344 O O . GLY A 1 293 ? -15.398 9.489 2.684 1.00 82.00 293 GLY A O 1
ATOM 2345 N N . GLY A 1 294 ? -14.291 8.796 4.509 1.00 83.81 294 GLY A N 1
ATOM 2346 C CA . GLY A 1 294 ? -14.746 9.848 5.419 1.00 83.81 294 GLY A CA 1
ATOM 2347 C C . GLY A 1 294 ? -16.024 9.498 6.183 1.00 83.81 294 GLY A C 1
ATOM 2348 O O . GLY A 1 294 ? -16.590 10.376 6.833 1.00 83.81 294 GLY A O 1
ATOM 2349 N N . ARG A 1 295 ? -16.490 8.245 6.107 1.00 86.50 295 ARG A N 1
ATOM 2350 C CA . ARG A 1 295 ? -17.638 7.750 6.877 1.00 86.50 295 ARG A CA 1
ATOM 2351 C C . ARG A 1 295 ? -17.137 6.953 8.068 1.00 86.50 295 ARG A C 1
ATOM 2353 O O . ARG A 1 295 ? -16.607 5.858 7.896 1.00 86.50 295 ARG A O 1
ATOM 2360 N N . LEU A 1 296 ? -17.325 7.493 9.264 1.00 93.50 296 LEU A N 1
ATOM 2361 C CA . LEU A 1 296 ? -16.850 6.905 10.512 1.00 93.50 296 LEU A CA 1
ATOM 2362 C C . LEU A 1 296 ? -17.948 6.928 11.582 1.00 93.50 296 LEU A C 1
ATOM 2364 O O . LEU A 1 296 ? -18.839 7.780 11.514 1.00 93.50 296 LEU A O 1
ATOM 2368 N N . PRO A 1 297 ? -17.896 6.019 12.572 1.00 94.38 297 PRO A N 1
ATOM 2369 C CA . PRO A 1 297 ? -18.847 6.013 13.675 1.00 94.38 297 PRO A CA 1
ATOM 2370 C C . PRO A 1 297 ? -18.743 7.300 14.503 1.00 94.38 297 PRO A C 1
ATOM 2372 O O . PRO A 1 297 ? -17.653 7.752 14.857 1.00 94.38 297 PRO A O 1
ATOM 2375 N N . HIS A 1 298 ? -19.897 7.877 14.828 1.00 94.25 298 HIS A N 1
ATOM 2376 C CA . HIS A 1 298 ? -20.005 8.993 15.765 1.00 94.25 298 HIS A CA 1
ATOM 2377 C C . HIS A 1 298 ? -20.089 8.477 17.204 1.00 94.25 298 HIS A C 1
ATOM 2379 O O . HIS A 1 298 ? -20.658 7.416 17.448 1.00 94.25 298 HIS A O 1
ATOM 2385 N N . GLY A 1 299 ? -19.587 9.253 18.164 1.00 94.94 299 GLY A N 1
ATOM 2386 C CA . GLY A 1 299 ? -19.783 8.981 19.588 1.00 94.94 299 GLY A CA 1
ATOM 2387 C C . GLY A 1 299 ? -19.020 7.773 20.130 1.00 94.94 299 GLY A C 1
ATOM 2388 O O . GLY A 1 299 ? -19.410 7.252 21.172 1.00 94.94 299 GLY A O 1
ATOM 2389 N N . VAL A 1 300 ? -17.961 7.325 19.445 1.00 97.38 300 VAL A N 1
ATOM 2390 C CA . VAL A 1 300 ? -17.105 6.226 19.924 1.00 97.38 300 VAL A CA 1
ATOM 2391 C C . VAL A 1 300 ? -16.486 6.543 21.287 1.00 97.38 300 VAL A C 1
ATOM 2393 O O . VAL A 1 300 ? -16.245 7.707 21.623 1.00 97.38 300 VAL A O 1
ATOM 2396 N N . ASP A 1 301 ? -16.202 5.508 22.073 1.00 97.81 301 ASP A N 1
ATOM 2397 C CA . ASP A 1 301 ? -15.673 5.648 23.430 1.00 97.81 301 ASP A CA 1
ATOM 2398 C C . ASP A 1 301 ? -14.228 6.152 23.432 1.00 97.81 301 ASP A C 1
ATOM 2400 O O . ASP A 1 301 ? -13.876 7.042 24.208 1.00 97.81 301 ASP A O 1
ATOM 2404 N N . LEU A 1 302 ? -13.414 5.647 22.504 1.00 98.19 302 LEU A N 1
ATOM 2405 C CA . LEU A 1 302 ? -12.043 6.096 22.291 1.00 98.19 302 LEU A CA 1
ATOM 2406 C C . LEU A 1 302 ? -11.762 6.245 20.797 1.00 98.19 302 LEU A C 1
ATOM 2408 O O . LEU A 1 302 ? -11.969 5.319 20.018 1.00 98.19 302 LEU A O 1
ATOM 2412 N N . MET A 1 303 ? -11.235 7.401 20.406 1.00 97.88 303 MET A N 1
ATOM 2413 C CA . MET A 1 303 ? -10.678 7.632 19.078 1.00 97.88 303 MET A CA 1
ATOM 2414 C C . MET A 1 303 ? -9.168 7.850 19.175 1.00 97.88 303 MET A C 1
ATOM 2416 O O . MET A 1 303 ? -8.701 8.703 19.931 1.00 97.88 303 MET A O 1
ATOM 2420 N N . MET A 1 304 ? -8.412 7.109 18.373 1.00 97.69 304 MET A N 1
ATOM 2421 C CA . MET A 1 304 ? -6.961 7.192 18.262 1.00 97.69 304 MET A CA 1
ATOM 2422 C C . MET A 1 304 ? -6.571 7.582 16.835 1.00 97.69 304 MET A C 1
ATOM 2424 O O . MET A 1 304 ? -7.146 7.081 15.868 1.00 97.69 304 MET A O 1
ATOM 2428 N N . SER A 1 305 ? -5.610 8.493 16.695 1.00 95.38 305 SER A N 1
ATOM 2429 C CA . SER A 1 305 ? -5.119 8.957 15.392 1.00 95.38 305 SER A CA 1
ATOM 2430 C C . SER A 1 305 ? -3.670 9.439 15.490 1.00 95.38 305 SER A C 1
ATOM 2432 O O . SER A 1 305 ? -3.187 9.809 16.564 1.00 95.38 305 SER A O 1
ATOM 2434 N N . ASP A 1 306 ? -2.992 9.502 14.349 1.00 93.75 306 ASP A N 1
ATOM 2435 C CA . ASP A 1 306 ? -1.790 10.311 14.163 1.00 93.75 306 ASP A CA 1
ATOM 2436 C C . ASP A 1 306 ? -2.078 11.807 14.391 1.00 93.75 306 ASP A C 1
ATOM 2438 O O . ASP A 1 306 ? -3.202 12.291 14.193 1.00 93.75 306 ASP A O 1
ATOM 2442 N N . PHE A 1 307 ? -1.053 12.543 14.825 1.00 92.50 307 PHE A N 1
ATOM 2443 C CA . PHE A 1 307 ? -1.102 14.004 15.005 1.00 92.50 307 PHE A CA 1
ATOM 2444 C C . PHE A 1 307 ? -0.061 14.756 14.175 1.00 92.50 307 PHE A C 1
ATOM 2446 O O . PHE A 1 307 ? -0.214 15.959 13.921 1.00 92.50 307 PHE A O 1
ATOM 2453 N N . ALA A 1 308 ? 1.013 14.075 13.785 1.00 83.56 308 ALA A N 1
ATOM 2454 C CA . ALA A 1 308 ? 2.099 14.635 13.006 1.00 83.56 308 ALA A CA 1
ATOM 2455 C C . ALA A 1 308 ? 2.113 14.008 11.616 1.00 83.56 308 ALA A C 1
ATOM 2457 O O . ALA A 1 308 ? 2.002 12.800 11.475 1.00 83.56 308 ALA A O 1
ATOM 2458 N N . GLY A 1 309 ? 2.283 14.854 10.600 1.00 71.00 309 GLY A N 1
ATOM 2459 C CA . GLY A 1 309 ? 2.655 14.395 9.270 1.00 71.00 309 GLY A CA 1
ATOM 2460 C C . GLY A 1 309 ? 4.162 14.163 9.192 1.00 71.00 309 GLY A C 1
ATOM 2461 O O . GLY A 1 309 ? 4.869 14.204 10.200 1.00 71.00 309 GLY A O 1
ATOM 2462 N N . GLY A 1 310 ? 4.665 14.010 7.972 1.00 60.16 310 GLY A N 1
ATOM 2463 C CA . GLY A 1 310 ? 6.094 13.812 7.722 1.00 60.16 310 GLY A CA 1
ATOM 2464 C C . GLY A 1 310 ? 6.425 12.481 7.059 1.00 60.16 310 GLY A C 1
ATOM 2465 O O . GLY A 1 310 ? 7.576 12.308 6.682 1.00 60.16 310 GLY A O 1
ATOM 2466 N N . ALA A 1 311 ? 5.427 11.621 6.822 1.00 70.00 311 ALA A N 1
ATOM 2467 C CA . ALA A 1 311 ? 5.474 10.461 5.924 1.00 70.00 311 ALA A CA 1
ATOM 2468 C C . ALA A 1 311 ? 5.593 10.869 4.440 1.00 70.00 311 ALA A C 1
ATOM 2470 O O . ALA A 1 311 ? 4.846 10.424 3.576 1.00 70.00 311 ALA A O 1
ATOM 2471 N N . SER A 1 312 ? 6.477 11.819 4.130 1.00 84.50 312 SER A N 1
ATOM 2472 C CA . SER A 1 312 ? 6.728 12.261 2.763 1.00 84.50 312 SER A CA 1
ATOM 2473 C C . SER A 1 312 ? 8.093 12.914 2.642 1.00 84.50 312 SER A C 1
ATOM 2475 O O . SER A 1 312 ? 8.451 13.777 3.444 1.00 84.50 312 SER A O 1
ATOM 2477 N N . GLY A 1 313 ? 8.810 12.589 1.565 1.00 87.56 313 GLY A N 1
ATOM 2478 C CA . GLY A 1 313 ? 10.007 13.323 1.173 1.00 87.56 313 GLY A CA 1
ATOM 2479 C C . GLY A 1 313 ? 9.714 14.764 0.734 1.00 87.56 313 GLY A C 1
ATOM 2480 O O . GLY A 1 313 ? 10.636 15.582 0.698 1.00 87.56 313 GLY A O 1
ATOM 2481 N N . PHE A 1 314 ? 8.466 15.119 0.399 1.00 89.62 314 PHE A N 1
ATOM 2482 C CA . PHE A 1 314 ? 8.103 16.472 -0.030 1.00 89.62 314 PHE A CA 1
ATOM 2483 C C . PHE A 1 314 ? 7.829 17.408 1.164 1.00 89.62 314 PHE A C 1
ATOM 2485 O O . PHE A 1 314 ? 7.068 17.052 2.060 1.00 89.62 314 PHE A O 1
ATOM 2492 N N . PRO A 1 315 ? 8.358 18.646 1.168 1.00 90.75 315 PRO A N 1
ATOM 2493 C CA . PRO A 1 315 ? 9.214 19.254 0.146 1.00 90.75 315 PRO A CA 1
ATOM 2494 C C . PRO A 1 315 ? 10.716 19.099 0.439 1.00 90.75 315 PRO A C 1
ATOM 2496 O O . PRO A 1 315 ? 11.541 19.681 -0.263 1.00 90.75 315 PRO A O 1
ATOM 2499 N N . MET A 1 316 ? 11.086 18.385 1.502 1.00 91.31 316 MET A N 1
ATOM 2500 C CA . MET A 1 316 ? 12.428 18.445 2.085 1.00 91.31 316 MET A CA 1
ATOM 2501 C C . MET A 1 316 ? 13.528 17.860 1.208 1.00 91.31 316 MET A C 1
ATOM 2503 O O . MET A 1 316 ? 14.653 18.358 1.207 1.00 91.31 316 MET A O 1
ATOM 2507 N N . THR A 1 317 ? 13.191 16.839 0.432 1.00 93.62 317 THR A N 1
ATOM 2508 C CA . THR A 1 317 ? 14.099 16.207 -0.529 1.00 93.62 317 THR A CA 1
ATOM 2509 C C . THR A 1 317 ? 14.218 17.011 -1.825 1.00 93.62 317 THR A C 1
ATOM 2511 O O . THR A 1 317 ? 15.151 16.788 -2.590 1.00 93.62 317 THR A O 1
ATOM 2514 N N . PHE A 1 318 ? 13.336 17.985 -2.075 1.00 94.25 318 PHE A N 1
ATOM 2515 C CA . PHE A 1 318 ? 13.293 18.712 -3.343 1.00 94.25 318 PHE A CA 1
ATOM 2516 C C . PHE A 1 318 ? 14.251 19.910 -3.375 1.00 94.25 318 PHE A C 1
ATOM 2518 O O . PHE A 1 318 ? 14.428 20.628 -2.385 1.00 94.25 318 PHE A O 1
ATOM 2525 N N . HIS A 1 319 ? 14.848 20.158 -4.540 1.00 91.38 319 HIS A N 1
ATOM 2526 C CA . HIS A 1 319 ? 15.701 21.315 -4.811 1.00 91.38 319 HIS A CA 1
ATOM 2527 C C . HIS A 1 319 ? 15.450 21.905 -6.207 1.00 91.38 319 HIS A C 1
ATOM 2529 O O . HIS A 1 319 ? 14.812 21.296 -7.063 1.00 91.38 319 HIS A O 1
ATOM 2535 N N . GLY A 1 320 ? 15.975 23.112 -6.440 1.00 87.81 320 GLY A N 1
ATOM 2536 C CA . GLY A 1 320 ? 15.810 23.836 -7.704 1.00 87.81 320 GLY A CA 1
ATOM 2537 C C . GLY A 1 320 ? 14.431 24.487 -7.872 1.00 87.81 320 GLY A C 1
ATOM 2538 O O . GLY A 1 320 ? 13.535 24.335 -7.040 1.00 87.81 320 GLY A O 1
ATOM 2539 N N . GLY A 1 321 ? 14.264 25.264 -8.946 1.00 84.50 321 GLY A N 1
ATOM 2540 C CA . GLY A 1 321 ? 13.003 25.940 -9.266 1.00 84.50 321 GLY A CA 1
ATOM 2541 C C . GLY A 1 321 ? 12.449 26.770 -8.100 1.00 84.50 321 GLY A C 1
ATOM 2542 O O . GLY A 1 321 ? 13.123 27.650 -7.568 1.00 84.50 321 GLY A O 1
ATOM 2543 N N . ARG A 1 322 ? 11.208 26.479 -7.687 1.00 83.38 322 ARG A N 1
ATOM 2544 C CA . ARG A 1 322 ? 10.516 27.183 -6.590 1.00 83.38 322 ARG A CA 1
ATOM 2545 C C . ARG A 1 322 ? 10.910 26.721 -5.178 1.00 83.38 322 ARG A C 1
ATOM 2547 O O . ARG A 1 322 ? 10.505 27.360 -4.208 1.00 83.38 322 ARG A O 1
ATOM 2554 N N . TYR A 1 323 ? 11.676 25.636 -5.040 1.00 90.44 323 TYR A N 1
ATOM 2555 C CA . TYR A 1 323 ? 11.966 24.959 -3.765 1.00 90.44 323 TYR A CA 1
ATOM 2556 C C . TYR A 1 323 ? 13.073 25.637 -2.946 1.00 90.44 323 TYR A C 1
ATOM 2558 O O . TYR A 1 323 ? 14.007 24.989 -2.479 1.00 90.44 323 TYR A O 1
ATOM 2566 N N . SER A 1 324 ? 12.978 26.956 -2.771 1.00 91.69 324 SER A N 1
ATOM 2567 C CA . SER A 1 324 ? 13.870 27.703 -1.877 1.00 91.69 324 SER A CA 1
ATOM 2568 C C . SER A 1 324 ? 13.631 27.333 -0.408 1.00 91.69 324 SER A C 1
ATOM 2570 O O . SER A 1 324 ? 12.522 26.949 -0.035 1.00 91.69 324 SER A O 1
ATOM 2572 N N . GLU A 1 325 ? 14.638 27.512 0.449 1.00 92.50 325 GLU A N 1
ATOM 2573 C CA . GLU A 1 325 ? 14.517 27.215 1.887 1.00 92.50 325 GLU A CA 1
ATOM 2574 C C . GLU A 1 325 ? 13.399 28.023 2.567 1.00 92.50 325 GLU A C 1
ATOM 2576 O O . GLU A 1 325 ? 12.632 27.477 3.358 1.00 92.50 325 GLU A O 1
ATOM 2581 N N . ASN A 1 326 ? 13.219 29.293 2.184 1.00 92.75 326 ASN A N 1
ATOM 2582 C CA . ASN A 1 326 ? 12.112 30.119 2.678 1.00 92.75 326 ASN A CA 1
ATOM 2583 C C . ASN A 1 326 ? 10.751 29.549 2.258 1.00 92.75 326 ASN A C 1
ATOM 2585 O O . ASN A 1 326 ? 9.833 29.465 3.071 1.00 92.75 326 ASN A O 1
ATOM 2589 N N . TRP A 1 327 ? 10.630 29.107 1.001 1.00 93.62 327 TRP A N 1
ATOM 2590 C CA . TRP A 1 327 ? 9.400 28.493 0.508 1.00 93.62 327 TRP A CA 1
ATOM 2591 C C . TRP A 1 327 ? 9.089 27.185 1.243 1.00 93.62 327 TRP A C 1
ATOM 2593 O O . TRP A 1 327 ? 7.942 26.970 1.633 1.00 93.62 327 TRP A O 1
ATOM 2603 N N . LYS A 1 328 ? 10.097 26.334 1.483 1.00 92.81 328 LYS A N 1
ATOM 2604 C CA . LYS A 1 328 ? 9.938 25.088 2.252 1.00 92.81 328 LYS A CA 1
ATOM 2605 C C . LYS A 1 328 ? 9.468 25.377 3.677 1.00 92.81 328 LYS A C 1
ATOM 2607 O O . LYS A 1 328 ? 8.504 24.764 4.129 1.00 92.81 328 LYS A O 1
ATOM 2612 N N . ALA A 1 329 ? 10.089 26.340 4.359 1.00 92.31 329 ALA A N 1
ATOM 2613 C CA . ALA A 1 329 ? 9.702 26.735 5.712 1.00 92.31 329 ALA A CA 1
ATOM 2614 C C . ALA A 1 329 ? 8.242 27.226 5.776 1.00 92.31 329 ALA A C 1
ATOM 2616 O O . ALA A 1 329 ? 7.472 26.790 6.639 1.00 92.31 329 ALA A O 1
ATOM 2617 N N . ASP A 1 330 ? 7.830 28.075 4.828 1.00 91.69 330 ASP A N 1
ATOM 2618 C CA . ASP A 1 330 ? 6.448 28.552 4.727 1.00 91.69 330 ASP A CA 1
ATOM 2619 C C . ASP A 1 330 ? 5.466 27.422 4.392 1.00 91.69 330 ASP A C 1
ATOM 2621 O O . ASP A 1 330 ? 4.373 27.352 4.966 1.00 91.69 330 ASP A O 1
ATOM 2625 N N . PHE A 1 331 ? 5.850 26.511 3.493 1.00 89.31 331 PHE A N 1
ATOM 2626 C CA . PHE A 1 331 ? 5.055 25.339 3.138 1.00 89.31 331 PHE A CA 1
ATOM 2627 C C . PHE A 1 331 ? 4.812 24.446 4.360 1.00 89.31 331 PHE A C 1
ATOM 2629 O O . PHE A 1 331 ? 3.657 24.183 4.695 1.00 89.31 331 PHE A O 1
ATOM 2636 N N . ILE A 1 332 ? 5.867 24.058 5.081 1.00 89.88 332 ILE A N 1
ATOM 2637 C CA . ILE A 1 332 ? 5.780 23.203 6.277 1.00 89.88 332 ILE A CA 1
ATOM 2638 C C . ILE A 1 332 ? 4.897 23.855 7.338 1.00 89.88 332 ILE A C 1
ATOM 2640 O O . ILE A 1 332 ? 3.990 23.220 7.876 1.00 89.88 332 ILE A O 1
ATOM 2644 N N . LYS A 1 333 ? 5.097 25.151 7.607 1.00 91.00 333 LYS A N 1
ATOM 2645 C CA . LYS A 1 333 ? 4.261 25.909 8.547 1.00 91.00 333 LYS A CA 1
ATOM 2646 C C . LYS A 1 333 ? 2.779 25.864 8.158 1.00 91.00 333 LYS A C 1
ATOM 2648 O O . LYS A 1 333 ? 1.909 25.740 9.026 1.00 91.00 333 LYS A O 1
ATOM 2653 N N . ASN A 1 334 ? 2.477 25.969 6.865 1.00 88.69 334 ASN A N 1
ATOM 2654 C CA . ASN A 1 334 ? 1.111 25.905 6.356 1.00 88.69 334 ASN A CA 1
ATOM 2655 C C . ASN A 1 334 ? 0.515 24.496 6.445 1.00 88.69 334 ASN A C 1
ATOM 2657 O O . ASN A 1 334 ? -0.611 24.370 6.930 1.00 88.69 334 ASN A O 1
ATOM 2661 N N . GLU A 1 335 ? 1.245 23.460 6.033 1.00 85.81 335 GLU A N 1
ATOM 2662 C CA . GLU A 1 335 ? 0.777 22.068 6.084 1.00 85.81 335 GLU A CA 1
ATOM 2663 C C . GLU A 1 335 ? 0.555 21.587 7.517 1.00 85.81 335 GLU A C 1
ATOM 2665 O O . GLU A 1 335 ? -0.506 21.043 7.817 1.00 85.81 335 GLU A O 1
ATOM 2670 N N . ARG A 1 336 ? 1.471 21.896 8.440 1.00 89.56 336 ARG A N 1
ATOM 2671 C CA . ARG A 1 336 ? 1.309 21.602 9.873 1.00 89.56 336 ARG A CA 1
ATOM 2672 C C . ARG A 1 336 ? -0.002 22.147 10.425 1.00 89.56 336 ARG A C 1
ATOM 2674 O O . ARG A 1 336 ? -0.781 21.413 11.030 1.00 89.56 336 ARG A O 1
ATOM 2681 N N . ARG A 1 337 ? -0.280 23.425 10.153 1.00 90.38 337 ARG A N 1
ATOM 2682 C CA . ARG A 1 337 ? -1.520 24.093 10.565 1.00 90.38 337 ARG A CA 1
ATOM 2683 C C . ARG A 1 337 ? -2.754 23.484 9.898 1.00 90.38 337 ARG A C 1
ATOM 2685 O O . ARG A 1 337 ? -3.795 23.384 10.543 1.00 90.38 337 ARG A O 1
ATOM 2692 N N . LYS A 1 338 ? -2.668 23.092 8.621 1.00 86.00 338 LYS A N 1
ATOM 2693 C CA . LYS A 1 338 ? -3.766 22.407 7.919 1.00 86.00 338 LYS A CA 1
ATOM 2694 C C . LYS A 1 338 ? -4.075 21.060 8.571 1.00 86.00 338 LYS A C 1
ATOM 2696 O O . LYS A 1 338 ? -5.242 20.815 8.861 1.00 86.00 338 LYS A O 1
ATOM 2701 N N . LEU A 1 339 ? -3.056 20.240 8.832 1.00 87.00 339 LEU A N 1
ATOM 2702 C CA . LEU A 1 339 ? -3.210 18.934 9.473 1.00 87.00 339 LEU A CA 1
ATOM 2703 C C . LEU A 1 339 ? -3.796 19.070 10.883 1.00 87.00 339 LEU A C 1
ATOM 2705 O O . LEU A 1 339 ? -4.777 18.405 11.202 1.00 87.00 339 LEU A O 1
ATOM 2709 N N . LEU A 1 340 ? -3.261 19.994 11.687 1.00 91.19 340 LEU A N 1
ATOM 2710 C CA . LEU A 1 340 ? -3.743 20.262 13.044 1.00 91.19 340 LEU A CA 1
ATOM 2711 C C . LEU A 1 340 ? -5.240 20.618 13.052 1.00 91.19 340 LEU A C 1
ATOM 2713 O O . LEU A 1 340 ? -6.023 20.055 13.815 1.00 91.19 340 LEU A O 1
ATOM 2717 N N . ASN A 1 341 ? -5.651 21.524 12.158 1.00 89.88 341 ASN A N 1
ATOM 2718 C CA . ASN A 1 341 ? -7.051 21.926 12.026 1.00 89.88 341 ASN A CA 1
ATOM 2719 C C . ASN A 1 341 ? -7.934 20.795 11.491 1.00 89.88 341 ASN A C 1
ATOM 2721 O O . ASN A 1 341 ? -9.062 20.652 11.951 1.00 89.88 341 ASN A O 1
ATOM 2725 N N . TYR A 1 342 ? -7.438 20.001 10.539 1.00 88.19 342 TYR A N 1
ATOM 2726 C CA . TYR A 1 342 ? -8.165 18.856 9.996 1.00 88.19 342 TYR A CA 1
ATOM 2727 C C . TYR A 1 342 ? -8.473 17.826 11.085 1.00 88.19 342 TYR A C 1
ATOM 2729 O O . TYR A 1 342 ? -9.635 17.467 11.261 1.00 88.19 342 TYR A O 1
ATOM 2737 N N . LYS A 1 343 ? -7.469 17.417 11.873 1.00 91.50 343 LYS A N 1
ATOM 2738 C CA . LYS A 1 343 ? -7.666 16.460 12.972 1.00 91.50 343 LYS A CA 1
ATOM 2739 C C . LYS A 1 343 ? -8.631 17.014 14.025 1.00 91.50 343 LYS A C 1
ATOM 2741 O O . LYS A 1 343 ? -9.562 16.320 14.422 1.00 91.50 343 LYS A O 1
ATOM 2746 N N . ALA A 1 344 ? -8.500 18.290 14.403 1.00 93.50 344 ALA A N 1
ATOM 2747 C CA . ALA A 1 344 ? -9.436 18.921 15.338 1.00 93.50 344 ALA A CA 1
ATOM 2748 C C . ALA A 1 344 ? -10.881 18.984 14.799 1.00 93.50 344 ALA A C 1
ATOM 2750 O O . ALA A 1 344 ? -11.824 18.769 15.559 1.00 93.50 344 ALA A O 1
ATOM 2751 N N . GLN A 1 345 ? -11.070 19.247 13.501 1.00 91.75 345 GLN A N 1
ATOM 2752 C CA . GLN A 1 345 ? -12.387 19.223 12.849 1.00 91.75 345 GLN A CA 1
ATOM 2753 C C . GLN A 1 345 ? -12.966 17.810 12.763 1.00 91.75 345 GLN A C 1
ATOM 2755 O O . GLN A 1 345 ? -14.169 17.639 12.947 1.00 91.75 345 GLN A O 1
ATOM 2760 N N . LEU A 1 346 ? -12.132 16.801 12.507 1.00 91.75 346 LEU A N 1
ATOM 2761 C CA . LEU A 1 346 ? -12.562 15.407 12.470 1.00 91.75 346 LEU A CA 1
ATOM 2762 C C . LEU A 1 346 ? -13.087 14.967 13.842 1.00 91.75 346 LEU A C 1
ATOM 2764 O O . LEU A 1 346 ? -14.203 14.460 13.933 1.00 91.75 346 LEU A O 1
ATOM 2768 N N . VAL A 1 347 ? -12.345 15.262 14.913 1.00 95.38 347 VAL A N 1
ATOM 2769 C CA . VAL A 1 347 ? -12.781 15.007 16.297 1.00 95.38 347 VAL A CA 1
ATOM 2770 C C . VAL A 1 347 ? -14.064 15.773 16.618 1.00 95.38 347 VAL A C 1
ATOM 2772 O O . VAL A 1 347 ? -14.996 15.206 17.182 1.00 95.38 347 VAL A O 1
ATOM 2775 N N . GLN A 1 348 ? -14.162 17.036 16.196 1.00 94.25 348 GLN A N 1
ATOM 2776 C CA . GLN A 1 348 ? -15.383 17.823 16.362 1.00 94.25 348 GLN A CA 1
ATOM 2777 C C . GLN A 1 348 ? -16.580 17.219 15.620 1.00 94.25 348 GLN A C 1
ATOM 2779 O O . GLN A 1 348 ? -17.699 17.280 16.120 1.00 94.25 348 GLN A O 1
ATOM 2784 N N . SER A 1 349 ? -16.375 16.638 14.443 1.00 91.81 349 SER A N 1
ATOM 2785 C CA . SER A 1 349 ? -17.449 16.007 13.678 1.00 91.81 349 SER A CA 1
ATOM 2786 C C . SER A 1 349 ? -17.905 14.697 14.317 1.00 91.81 349 SER A C 1
ATOM 2788 O O . SER A 1 349 ? -19.104 14.439 14.395 1.00 91.81 349 SER A O 1
ATOM 2790 N N . LEU A 1 350 ? -16.962 13.865 14.765 1.00 94.62 350 LEU A N 1
ATOM 2791 C CA . LEU A 1 350 ? -17.253 12.523 15.270 1.00 94.62 350 LEU A CA 1
ATOM 2792 C C . LEU A 1 350 ? -17.662 12.506 16.745 1.00 94.62 350 LEU A C 1
ATOM 2794 O O . LEU A 1 350 ? -18.344 11.573 17.152 1.00 94.62 350 LEU A O 1
ATOM 2798 N N . GLN A 1 351 ? -17.312 13.538 17.520 1.00 95.94 351 GLN A N 1
ATOM 2799 C CA . GLN A 1 351 ? -17.637 13.662 18.949 1.00 95.94 351 GLN A CA 1
ATOM 2800 C C . GLN A 1 351 ? -17.277 12.397 19.765 1.00 95.94 351 GLN A C 1
ATOM 2802 O O . GLN A 1 351 ? -18.145 11.864 20.458 1.00 95.94 351 GLN A O 1
ATOM 2807 N N . PRO A 1 352 ? -16.036 11.869 19.686 1.00 97.12 352 PRO A N 1
ATOM 2808 C CA . PRO A 1 352 ? -15.634 10.747 20.532 1.00 97.12 352 PRO A CA 1
ATOM 2809 C C . PRO A 1 352 ? -15.627 11.168 22.007 1.00 97.12 352 PRO A C 1
ATOM 2811 O O . PRO A 1 352 ? -15.395 12.337 22.314 1.00 97.12 352 PRO A O 1
ATOM 2814 N N . LYS A 1 353 ? -15.823 10.232 22.937 1.00 95.94 353 LYS A N 1
ATOM 2815 C CA . LYS A 1 353 ? -15.759 10.549 24.376 1.00 95.94 353 LYS A CA 1
ATOM 2816 C C . LYS A 1 353 ? -14.327 10.877 24.806 1.00 95.94 353 LYS A C 1
ATOM 2818 O O . LYS A 1 353 ? -14.107 11.830 25.556 1.00 95.94 353 LYS A O 1
ATOM 2823 N N . ILE A 1 354 ? -13.357 10.120 24.290 1.00 96.69 354 ILE A N 1
ATOM 2824 C CA . ILE A 1 354 ? -11.925 10.299 24.544 1.00 96.69 354 ILE A CA 1
ATOM 2825 C C . ILE A 1 354 ? -11.171 10.340 23.211 1.00 96.69 354 ILE A C 1
ATOM 2827 O O . ILE A 1 354 ? -11.416 9.524 22.323 1.00 96.69 354 ILE A O 1
ATOM 2831 N N . TYR A 1 355 ? -10.223 11.266 23.079 1.00 97.38 355 TYR A N 1
ATOM 2832 C CA . TYR A 1 355 ? -9.305 11.357 21.946 1.00 97.38 355 TYR A CA 1
ATOM 2833 C C . TYR A 1 355 ? -7.844 11.173 22.380 1.00 97.38 355 TYR A C 1
ATOM 2835 O O . TYR A 1 355 ? -7.392 11.786 23.351 1.00 97.38 355 TYR A O 1
ATOM 2843 N N . CYS A 1 356 ? -7.099 10.362 21.630 1.00 97.06 356 CYS A N 1
ATOM 2844 C CA . CYS A 1 356 ? -5.690 10.063 21.871 1.00 97.06 356 CYS A CA 1
ATOM 2845 C C . CYS A 1 356 ? -4.852 10.272 20.590 1.00 97.06 356 CYS A C 1
ATOM 2847 O O . CYS A 1 356 ? -4.895 9.436 19.681 1.00 97.06 356 CYS A O 1
ATOM 2849 N N . PRO A 1 357 ? -4.084 11.374 20.480 1.00 96.19 357 PRO A N 1
ATOM 2850 C CA . PRO A 1 357 ? -3.063 11.513 19.452 1.00 96.19 357 PRO A CA 1
ATOM 2851 C C . PRO A 1 357 ? -1.840 10.669 19.820 1.00 96.19 357 PRO A C 1
ATOM 2853 O O . PRO A 1 357 ? -1.112 11.020 20.748 1.00 96.19 357 PRO A O 1
ATOM 2856 N N . PHE A 1 358 ? -1.601 9.572 19.103 1.00 94.19 358 PHE A N 1
ATOM 2857 C CA . PHE A 1 358 ? -0.588 8.592 19.515 1.00 94.19 358 PHE A CA 1
ATOM 2858 C C . PHE A 1 358 ? 0.521 8.334 18.498 1.00 94.19 358 PHE A C 1
ATOM 2860 O O . PHE A 1 358 ? 1.639 8.052 18.910 1.00 94.19 358 PHE A O 1
ATOM 2867 N N . ALA A 1 359 ? 0.258 8.482 17.199 1.00 92.94 359 ALA A N 1
ATOM 2868 C CA . ALA A 1 359 ? 1.256 8.253 16.155 1.00 92.94 359 ALA A CA 1
ATOM 2869 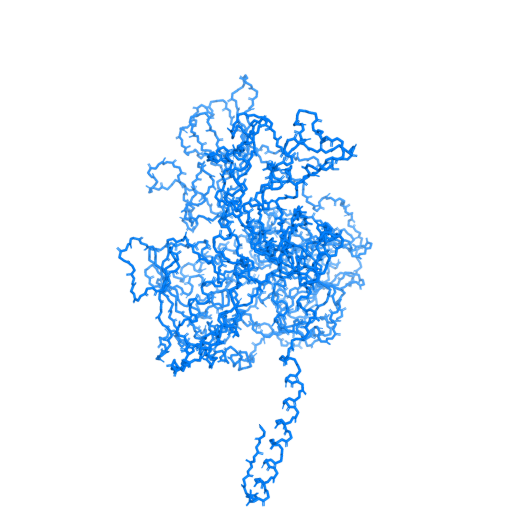C C . ALA A 1 359 ? 1.878 9.572 15.659 1.00 92.94 359 ALA A C 1
ATOM 2871 O O . ALA A 1 359 ? 1.209 10.607 15.573 1.00 92.94 359 ALA A O 1
ATOM 2872 N N . GLY A 1 360 ? 3.184 9.536 15.373 1.00 91.38 360 GLY A N 1
ATOM 2873 C CA . GLY A 1 360 ? 3.989 10.719 15.029 1.00 91.38 360 GLY A CA 1
ATOM 2874 C C . GLY A 1 360 ? 5.285 10.888 15.835 1.00 91.38 360 GLY A C 1
ATOM 2875 O O . GLY A 1 360 ? 6.051 11.820 15.592 1.00 91.38 360 GLY A O 1
ATOM 2876 N N . TYR A 1 361 ? 5.562 9.995 16.790 1.00 93.38 361 TYR A N 1
ATOM 2877 C CA . TYR A 1 361 ? 6.758 10.051 17.641 1.00 93.38 361 TYR A CA 1
ATOM 2878 C C . TYR A 1 361 ? 7.965 9.343 17.008 1.00 93.38 361 TYR A C 1
ATOM 2880 O O . TYR A 1 361 ? 8.307 8.221 17.377 1.00 93.38 361 TYR A O 1
ATOM 2888 N N . PHE A 1 362 ? 8.620 10.005 16.059 1.00 94.06 362 PHE A N 1
ATOM 2889 C CA . PHE A 1 362 ? 9.879 9.554 15.457 1.00 94.06 362 PHE A CA 1
ATOM 2890 C C . PHE A 1 362 ? 10.830 10.732 15.228 1.00 94.06 362 PHE A C 1
ATOM 2892 O O . PHE A 1 362 ? 10.421 11.898 15.214 1.00 94.06 362 PHE A O 1
ATOM 2899 N N . VAL A 1 363 ? 12.108 10.427 15.028 1.00 94.56 363 VAL A N 1
ATOM 2900 C CA . VAL A 1 363 ? 13.163 11.416 14.802 1.00 94.56 363 VAL A CA 1
ATOM 2901 C C . VAL A 1 363 ? 14.136 10.949 13.723 1.00 94.56 363 VAL A C 1
ATOM 2903 O O . VAL A 1 363 ? 14.516 9.782 13.662 1.00 94.56 363 VAL A O 1
ATOM 2906 N N . GLU A 1 364 ? 14.591 11.883 12.898 1.00 95.19 364 GLU A N 1
ATOM 2907 C CA . GLU A 1 364 ? 15.673 11.697 11.934 1.00 95.19 364 GLU A CA 1
ATOM 2908 C C . GLU A 1 364 ? 17.023 11.751 12.678 1.00 95.19 364 GLU A C 1
ATOM 2910 O O . GLU A 1 364 ? 17.757 12.739 12.634 1.00 95.19 364 GLU A O 1
ATOM 2915 N N . ALA A 1 365 ? 17.295 10.730 13.501 1.00 95.44 365 ALA A N 1
ATOM 2916 C CA . ALA A 1 365 ? 18.377 10.759 14.488 1.00 95.44 365 ALA A CA 1
ATOM 2917 C C . ALA A 1 365 ? 19.786 10.623 13.896 1.00 95.44 365 ALA A C 1
ATOM 2919 O O . ALA A 1 365 ? 20.747 11.065 14.532 1.00 95.44 365 ALA A O 1
ATOM 2920 N N . HIS A 1 366 ? 19.923 10.013 12.716 1.00 95.50 366 HIS A N 1
ATOM 2921 C CA . HIS A 1 366 ? 21.230 9.782 12.115 1.00 95.50 366 HIS A CA 1
ATOM 2922 C C . HIS A 1 366 ? 21.931 11.122 11.788 1.00 95.50 366 HIS A C 1
ATOM 2924 O O . HIS A 1 366 ? 21.299 11.995 11.192 1.00 95.50 366 HIS A O 1
ATOM 2930 N N . PRO A 1 367 ? 23.236 11.306 12.094 1.00 94.19 367 PRO A N 1
ATOM 2931 C CA . PRO A 1 367 ? 23.958 12.562 11.842 1.00 94.19 367 PRO A CA 1
ATOM 2932 C C . PRO A 1 367 ? 23.818 13.136 10.422 1.00 94.19 367 PRO A C 1
ATOM 2934 O O . PRO A 1 367 ? 23.606 14.335 10.263 1.00 94.19 367 PRO A O 1
ATOM 2937 N N . SER A 1 368 ? 23.869 12.285 9.396 1.00 93.94 368 SER A N 1
ATOM 2938 C CA . SER A 1 368 ? 23.672 12.665 7.986 1.00 93.94 368 SER A CA 1
ATOM 2939 C C . SER A 1 368 ? 22.292 13.271 7.677 1.00 93.94 368 SER A C 1
ATOM 2941 O O . SER A 1 368 ? 22.132 13.958 6.674 1.00 93.94 368 SER A O 1
ATOM 2943 N N . ASP A 1 369 ? 21.288 13.066 8.533 1.00 94.94 369 ASP A N 1
ATOM 2944 C CA . ASP A 1 369 ? 19.930 13.602 8.362 1.00 94.94 369 ASP A CA 1
ATOM 2945 C C . ASP A 1 369 ? 19.679 14.872 9.188 1.00 94.94 369 ASP A C 1
ATOM 2947 O O . ASP A 1 369 ? 18.546 15.347 9.292 1.00 94.94 369 ASP A O 1
ATOM 2951 N N . ARG A 1 370 ? 20.748 15.491 9.711 1.00 94.69 370 ARG A N 1
ATOM 2952 C CA . ARG A 1 370 ? 20.697 16.731 10.498 1.00 94.69 370 ARG A CA 1
ATOM 2953 C C . ARG A 1 370 ? 19.863 17.830 9.842 1.00 94.69 370 ARG A C 1
ATOM 2955 O O . ARG A 1 370 ? 19.043 18.439 10.520 1.00 94.69 370 ARG A O 1
ATOM 2962 N N . TYR A 1 371 ? 20.044 18.064 8.540 1.00 93.69 371 TYR A N 1
ATOM 2963 C CA . TYR A 1 371 ? 19.257 19.061 7.810 1.00 93.69 371 TYR A CA 1
ATOM 2964 C C . TYR A 1 371 ? 17.755 18.776 7.924 1.00 93.69 371 TYR A C 1
ATOM 2966 O O . TYR A 1 371 ? 16.993 19.674 8.274 1.00 93.69 371 TYR A O 1
ATOM 2974 N N . ILE A 1 372 ? 17.336 17.527 7.691 1.00 94.44 372 ILE A N 1
ATOM 2975 C CA . ILE A 1 372 ? 15.927 17.125 7.759 1.00 94.44 372 ILE A CA 1
ATOM 2976 C C . ILE A 1 372 ? 15.407 17.287 9.186 1.00 94.44 372 ILE A C 1
ATOM 2978 O O . ILE A 1 372 ? 14.378 17.926 9.382 1.00 94.44 372 ILE A O 1
ATOM 2982 N N . LYS A 1 373 ? 16.155 16.804 10.183 1.00 93.50 373 LYS A N 1
ATOM 2983 C CA . LYS A 1 373 ? 15.808 16.938 11.603 1.00 93.50 373 LYS A CA 1
ATOM 2984 C C . LYS A 1 373 ? 15.575 18.394 12.023 1.00 93.50 373 LYS A C 1
ATOM 2986 O O . LYS A 1 373 ? 14.665 18.678 12.797 1.00 93.50 373 LYS A O 1
ATOM 2991 N N . GLU A 1 374 ? 16.410 19.316 11.546 1.00 93.25 374 GLU A N 1
ATOM 2992 C CA . GLU A 1 374 ? 16.352 20.735 11.921 1.00 93.25 374 GLU A CA 1
ATOM 2993 C C . GLU A 1 374 ? 15.235 21.506 11.197 1.00 93.25 374 GLU A C 1
ATOM 2995 O O . GLU A 1 374 ? 14.753 22.514 11.715 1.00 93.25 374 GLU A O 1
ATOM 3000 N N . THR A 1 375 ? 14.800 21.047 10.021 1.00 91.19 375 THR A N 1
ATOM 3001 C CA . THR A 1 375 ? 13.902 21.816 9.140 1.00 91.19 375 THR A CA 1
ATOM 3002 C C . THR A 1 375 ? 12.512 21.197 8.969 1.00 91.19 375 THR A C 1
ATOM 3004 O O . THR A 1 375 ? 11.528 21.934 8.851 1.00 91.19 375 THR A O 1
ATOM 3007 N N . ASN A 1 376 ? 12.380 19.869 9.039 1.00 89.88 376 ASN A N 1
ATOM 3008 C CA . ASN A 1 376 ? 11.113 19.143 8.937 1.00 89.88 376 ASN A CA 1
ATOM 3009 C C . ASN A 1 376 ? 10.340 19.150 10.268 1.00 89.88 376 ASN A C 1
ATOM 3011 O O . ASN A 1 376 ? 10.140 18.126 10.922 1.00 89.88 376 ASN A O 1
ATOM 3015 N N . THR A 1 377 ? 9.939 20.340 10.714 1.00 89.81 377 THR A N 1
ATOM 3016 C CA . THR A 1 377 ? 9.225 20.490 11.990 1.00 89.81 377 THR A CA 1
ATOM 3017 C C . THR A 1 377 ? 7.869 19.769 11.974 1.00 89.81 377 THR A C 1
ATOM 3019 O O . THR A 1 377 ? 7.108 19.882 11.015 1.00 89.81 377 THR A O 1
ATOM 3022 N N . LYS A 1 378 ? 7.533 19.063 13.060 1.00 90.19 378 LYS A N 1
ATOM 3023 C CA . LYS A 1 378 ? 6.289 18.280 13.209 1.00 90.19 378 LYS A CA 1
ATOM 3024 C C . LYS A 1 378 ? 5.300 18.970 14.152 1.00 90.19 378 LYS A C 1
ATOM 3026 O O . LYS A 1 378 ? 5.663 19.880 14.899 1.00 90.19 378 LYS A O 1
ATOM 3031 N N . ASN A 1 379 ? 4.026 18.583 14.090 1.00 93.38 379 ASN A N 1
ATOM 3032 C CA . ASN A 1 379 ? 3.022 19.052 15.051 1.00 93.38 379 ASN A CA 1
ATOM 3033 C C . ASN A 1 379 ? 3.282 18.477 16.444 1.00 93.38 379 ASN A C 1
ATOM 3035 O O . ASN A 1 379 ? 3.865 17.406 16.573 1.00 93.38 379 ASN A O 1
ATOM 3039 N N . ASN A 1 380 ? 2.824 19.187 17.473 1.00 92.81 380 ASN A N 1
ATOM 3040 C CA . ASN A 1 380 ? 2.887 18.726 18.852 1.00 92.81 380 ASN A CA 1
ATOM 3041 C C . ASN A 1 380 ? 1.510 18.156 19.277 1.00 92.81 380 ASN A C 1
ATOM 3043 O O . ASN A 1 380 ? 0.481 18.786 19.007 1.00 92.81 380 ASN A O 1
ATOM 3047 N N . PRO A 1 381 ? 1.461 16.987 19.940 1.00 95.19 381 PRO A N 1
ATOM 3048 C CA . PRO A 1 381 ? 0.203 16.355 20.342 1.00 95.19 381 PRO A CA 1
ATOM 3049 C C . PRO A 1 381 ? -0.542 17.147 21.431 1.00 95.19 381 PRO A C 1
ATOM 3051 O O . PRO A 1 381 ? -1.773 17.194 21.424 1.00 95.19 381 PRO A O 1
ATOM 3054 N N . ASP A 1 382 ? 0.169 17.843 22.321 1.00 95.38 382 ASP A N 1
ATOM 3055 C CA . ASP A 1 382 ? -0.430 18.702 23.347 1.00 95.38 382 ASP A CA 1
ATOM 3056 C C . ASP A 1 382 ? -1.069 19.956 22.743 1.00 95.38 382 ASP A C 1
ATOM 3058 O O . ASP A 1 382 ? -2.125 20.391 23.211 1.00 95.38 382 ASP A O 1
ATOM 3062 N N . GLU A 1 383 ? -0.482 20.513 21.677 1.00 95.00 383 GLU A N 1
ATOM 3063 C CA . GLU A 1 383 ? -1.089 21.610 20.909 1.00 95.00 383 GLU A CA 1
ATOM 3064 C C . GLU A 1 383 ? -2.394 21.160 20.238 1.00 95.00 383 GLU A C 1
ATOM 3066 O O . GLU A 1 383 ? -3.393 21.886 20.285 1.00 95.00 383 GLU A O 1
ATOM 3071 N N . LEU A 1 384 ? -2.420 19.949 19.664 1.00 95.75 384 LEU A N 1
ATOM 3072 C CA . LEU A 1 384 ? -3.636 19.369 19.086 1.00 95.75 384 LEU A CA 1
ATOM 3073 C C . LEU A 1 384 ? -4.707 19.150 20.157 1.00 95.75 384 LEU A C 1
ATOM 3075 O O . LEU A 1 384 ? -5.849 19.580 19.990 1.00 95.75 384 LEU A O 1
ATOM 3079 N N . ASN A 1 385 ? -4.332 18.552 21.286 1.00 95.62 385 ASN A N 1
ATOM 3080 C CA . ASN A 1 385 ? -5.242 18.332 22.403 1.00 95.62 385 ASN A CA 1
ATOM 3081 C C . ASN A 1 385 ? -5.772 19.656 22.981 1.00 95.62 385 ASN A C 1
ATOM 3083 O O . ASN A 1 385 ? -6.956 19.761 23.303 1.00 95.62 385 ASN A O 1
ATOM 3087 N N . ALA A 1 386 ? -4.945 20.702 23.065 1.00 95.12 386 ALA A N 1
ATOM 3088 C CA . ALA A 1 386 ? -5.389 22.034 23.472 1.00 95.12 386 ALA A CA 1
ATOM 3089 C C . ALA A 1 386 ? -6.399 22.641 22.483 1.00 95.12 386 ALA A C 1
ATOM 3091 O O . ALA A 1 386 ? -7.396 23.229 22.911 1.00 95.12 386 ALA A O 1
ATOM 3092 N N . LEU A 1 387 ? -6.177 22.469 21.175 1.00 95.44 387 LEU A N 1
ATOM 3093 C CA . LEU A 1 387 ? -7.109 22.916 20.139 1.00 95.44 387 LEU A CA 1
ATOM 3094 C C . LEU A 1 387 ? -8.443 22.155 20.200 1.00 95.44 387 LEU A C 1
ATOM 3096 O O . LEU A 1 387 ? -9.501 22.773 20.093 1.00 95.44 387 LEU A O 1
ATOM 3100 N N . ILE A 1 388 ? -8.406 20.839 20.423 1.00 95.38 388 ILE A N 1
ATOM 3101 C CA . ILE A 1 388 ? -9.608 20.008 20.576 1.00 95.38 388 ILE A CA 1
ATOM 3102 C C . ILE A 1 388 ? -10.408 20.446 21.798 1.00 95.38 388 ILE A C 1
ATOM 3104 O O . ILE A 1 388 ? -11.585 20.757 21.647 1.00 95.38 388 ILE A O 1
ATOM 3108 N N . ARG A 1 389 ? -9.780 20.575 22.975 1.00 93.06 389 ARG A N 1
ATOM 3109 C CA . ARG A 1 389 ? -10.466 21.037 24.198 1.00 93.06 389 ARG A CA 1
ATOM 3110 C C . ARG A 1 389 ? -11.099 22.417 24.029 1.00 93.06 389 ARG A C 1
ATOM 3112 O O . ARG A 1 389 ? -12.163 22.680 24.581 1.00 93.06 389 ARG A O 1
ATOM 3119 N N . LYS A 1 390 ? -10.465 23.296 23.247 1.00 93.12 390 LYS A N 1
ATOM 3120 C CA . LYS A 1 390 ? -11.014 24.615 22.912 1.00 93.12 390 LYS A CA 1
ATOM 3121 C C . LYS A 1 390 ? -12.257 24.522 22.018 1.00 93.12 390 LYS A C 1
ATOM 3123 O O . LYS A 1 390 ? -13.186 25.302 22.205 1.00 93.12 390 LYS A O 1
ATOM 3128 N N . ASN A 1 391 ? -12.267 23.611 21.046 1.00 91.00 391 ASN A N 1
ATOM 3129 C CA . ASN A 1 391 ? -13.344 23.488 20.057 1.00 91.00 391 ASN A CA 1
ATOM 3130 C C . ASN A 1 391 ? -14.480 22.545 20.504 1.00 91.00 391 ASN A C 1
ATOM 3132 O O . ASN A 1 391 ? -15.596 22.657 19.999 1.00 91.00 391 ASN A O 1
ATOM 3136 N N . CYS A 1 392 ? -14.191 21.614 21.418 1.00 89.31 392 CYS A N 1
ATOM 3137 C CA . CYS A 1 392 ? -15.055 20.505 21.824 1.00 89.31 392 CYS A CA 1
ATOM 3138 C C . CYS A 1 392 ? -14.953 20.282 23.342 1.00 89.31 392 CYS A C 1
ATOM 3140 O O . CYS A 1 392 ? -14.211 19.418 23.802 1.00 89.31 392 CYS A O 1
ATOM 3142 N N . ALA A 1 393 ? -15.710 21.043 24.136 1.00 80.56 393 ALA A N 1
ATOM 3143 C CA . ALA A 1 393 ? -15.639 20.964 25.601 1.00 80.56 393 ALA A CA 1
ATOM 3144 C C . ALA A 1 393 ? -16.042 19.590 26.186 1.00 80.56 393 ALA A C 1
ATOM 3146 O O . ALA A 1 393 ? -15.685 19.291 27.320 1.00 80.56 393 ALA A O 1
ATOM 3147 N N . GLY A 1 394 ? -16.780 18.769 25.430 1.00 86.44 394 GLY A N 1
ATOM 3148 C CA . GLY A 1 394 ? -17.238 17.440 25.853 1.00 86.44 394 GLY A CA 1
ATOM 3149 C C . GLY A 1 394 ? -16.282 16.281 25.550 1.00 86.44 394 GLY A C 1
ATOM 3150 O O . GLY A 1 394 ? -16.599 15.156 25.914 1.00 86.44 394 GLY A O 1
ATOM 3151 N N . VAL A 1 395 ? -15.145 16.529 24.886 1.00 93.81 395 VAL A N 1
ATOM 3152 C CA . VAL A 1 395 ? -14.186 15.479 24.500 1.00 93.81 395 VAL A CA 1
ATOM 3153 C C . VAL A 1 395 ? -12.996 15.494 25.455 1.00 93.81 395 VAL A C 1
ATOM 3155 O O . VAL A 1 395 ? -12.253 16.479 25.516 1.00 93.81 395 VAL A O 1
ATOM 3158 N N . ALA A 1 396 ? -12.787 14.397 26.184 1.00 94.06 396 ALA A N 1
ATOM 3159 C CA . ALA A 1 396 ? -11.574 14.208 26.971 1.00 94.06 396 ALA A CA 1
ATOM 3160 C C . ALA A 1 396 ? -10.386 13.904 26.050 1.00 94.06 396 ALA A C 1
ATOM 3162 O O . ALA A 1 396 ? -10.532 13.301 24.991 1.00 94.06 396 ALA A O 1
ATOM 3163 N N . THR A 1 397 ? -9.186 14.322 26.443 1.00 94.69 397 THR A N 1
ATOM 3164 C CA . THR A 1 397 ? -7.977 14.145 25.626 1.00 94.69 397 THR A CA 1
ATOM 3165 C C . THR A 1 397 ? -6.856 13.542 26.452 1.00 94.69 397 THR A C 1
ATOM 3167 O O . THR A 1 397 ? -6.605 14.029 27.557 1.00 94.69 397 THR A O 1
ATOM 3170 N N . TRP A 1 398 ? -6.128 12.582 25.890 1.00 94.25 398 TRP A N 1
ATOM 3171 C CA . TRP A 1 398 ? -4.977 11.945 26.527 1.00 94.25 398 TRP A CA 1
ATOM 3172 C C . TRP A 1 398 ? -3.761 11.993 25.602 1.00 94.25 398 TRP A C 1
ATOM 3174 O O . TRP A 1 398 ? -3.806 11.449 24.506 1.00 94.25 398 TRP A O 1
ATOM 3184 N N . THR A 1 399 ? -2.679 12.649 26.031 1.00 94.88 399 THR A N 1
ATOM 3185 C CA . THR A 1 399 ? -1.367 12.537 25.373 1.00 94.88 399 THR A CA 1
ATOM 3186 C C . THR A 1 399 ? -0.610 11.381 26.032 1.00 94.88 399 THR A C 1
ATOM 3188 O O . THR A 1 399 ? -0.247 11.511 27.208 1.00 94.88 399 THR A O 1
ATOM 3191 N N . PRO A 1 400 ? -0.379 10.256 25.340 1.00 93.81 400 PRO A N 1
ATOM 3192 C CA . PRO A 1 400 ? 0.240 9.094 25.955 1.00 93.81 400 PRO A CA 1
ATOM 3193 C C . PRO A 1 400 ? 1.759 9.259 26.116 1.00 93.81 400 PRO A C 1
ATOM 3195 O O . PRO A 1 400 ? 2.425 9.963 25.355 1.00 93.81 400 PRO A O 1
ATOM 3198 N N . LYS A 1 401 ? 2.316 8.569 27.115 1.00 94.12 401 LYS A N 1
ATOM 3199 C CA . LYS A 1 401 ? 3.761 8.358 27.320 1.00 94.12 401 LYS A CA 1
ATOM 3200 C C . LYS A 1 401 ? 4.069 6.856 27.317 1.00 94.12 401 LYS A C 1
ATOM 3202 O O . LYS A 1 401 ? 3.194 6.084 27.715 1.00 94.12 401 LYS A O 1
ATOM 3207 N N . PRO A 1 402 ? 5.278 6.417 26.928 1.00 95.31 402 PRO A N 1
ATOM 3208 C CA . PRO A 1 402 ? 5.685 5.011 27.009 1.00 95.31 402 PRO A CA 1
ATOM 3209 C C . PRO A 1 402 ? 5.389 4.402 28.381 1.00 95.31 402 PRO A C 1
ATOM 3211 O O . PRO A 1 402 ? 5.825 4.927 29.405 1.00 95.31 402 PRO A O 1
ATOM 3214 N N . GLY A 1 403 ? 4.605 3.326 28.399 1.00 95.25 403 GLY A N 1
ATOM 3215 C CA . GLY A 1 403 ? 4.167 2.618 29.603 1.00 95.25 403 GLY A CA 1
ATOM 3216 C C . GLY A 1 403 ? 2.973 3.240 30.334 1.00 95.25 403 GLY A C 1
ATOM 3217 O O . GLY A 1 403 ? 2.532 2.673 31.330 1.00 95.25 403 GLY A O 1
ATOM 3218 N N . SER A 1 404 ? 2.438 4.377 29.876 1.00 95.62 404 SER A N 1
ATOM 3219 C CA . SER A 1 404 ? 1.194 4.922 30.436 1.00 95.62 404 SER A CA 1
ATOM 3220 C C . SER A 1 404 ? -0.013 4.081 30.022 1.00 95.62 404 SER A C 1
ATOM 3222 O O . SER A 1 404 ? -0.078 3.589 28.892 1.00 95.62 404 SER A O 1
ATOM 3224 N N . VAL A 1 405 ? -0.965 3.943 30.944 1.00 97.06 405 VAL A N 1
ATOM 3225 C CA . VAL A 1 405 ? -2.160 3.108 30.793 1.00 97.06 405 VAL A CA 1
ATOM 3226 C C . VAL A 1 405 ? -3.410 3.959 30.983 1.00 97.06 405 VAL A C 1
ATOM 3228 O O . VAL A 1 405 ? -3.536 4.637 32.002 1.00 97.06 405 VAL A O 1
ATOM 3231 N N . LEU A 1 406 ? -4.340 3.895 30.033 1.00 97.44 406 LEU A N 1
ATOM 3232 C CA . LEU A 1 406 ? -5.698 4.426 30.155 1.00 97.44 406 LEU A CA 1
ATOM 3233 C C . LEU A 1 406 ? -6.659 3.291 30.521 1.00 97.44 406 LEU A C 1
ATOM 3235 O O . LEU A 1 406 ? -6.788 2.331 29.765 1.00 97.44 406 LEU A O 1
ATOM 3239 N N . ASP A 1 407 ? -7.362 3.425 31.640 1.00 97.56 407 ASP A N 1
ATOM 3240 C CA . ASP A 1 407 ? -8.499 2.583 32.013 1.00 97.56 407 ASP A CA 1
ATOM 3241 C C . ASP A 1 407 ? -9.786 3.178 31.431 1.00 97.56 407 ASP A C 1
ATOM 3243 O O . ASP A 1 407 ? -10.251 4.243 31.854 1.00 97.56 407 ASP A O 1
ATOM 3247 N N . LEU A 1 408 ? -10.358 2.494 30.438 1.00 96.56 408 LEU A N 1
ATOM 3248 C CA . LEU A 1 408 ? -11.519 2.998 29.713 1.00 96.56 408 LEU A CA 1
ATOM 3249 C C . LEU A 1 408 ? -12.765 3.038 30.606 1.00 96.56 408 LEU A C 1
ATOM 3251 O O . LEU A 1 408 ? -13.529 3.997 30.536 1.00 96.56 408 LEU A O 1
ATOM 3255 N N . ALA A 1 409 ? -12.957 2.050 31.482 1.00 94.94 409 ALA A N 1
ATOM 3256 C CA . ALA A 1 409 ? -14.124 1.992 32.361 1.00 94.94 409 ALA A CA 1
ATOM 3257 C C . ALA A 1 409 ? -14.151 3.181 33.332 1.00 94.94 409 ALA A C 1
ATOM 3259 O O . ALA A 1 409 ? -15.189 3.825 33.518 1.00 94.94 409 ALA A O 1
ATOM 3260 N N . VAL A 1 410 ? -12.995 3.511 33.917 1.00 94.88 410 VAL A N 1
ATOM 3261 C CA . VAL A 1 410 ? -12.852 4.665 34.818 1.00 94.88 410 VAL A CA 1
ATOM 3262 C C . VAL A 1 410 ? -13.006 5.978 34.046 1.00 94.88 410 VAL A C 1
ATOM 3264 O O . VAL A 1 410 ? -13.726 6.869 34.503 1.00 94.88 410 VAL A O 1
ATOM 3267 N N . ALA A 1 411 ? -12.393 6.085 32.863 1.00 93.94 411 ALA A N 1
ATOM 3268 C CA . ALA A 1 411 ? -12.463 7.288 32.033 1.00 93.94 411 ALA A CA 1
ATOM 3269 C C . ALA A 1 411 ? -13.888 7.601 31.546 1.00 93.94 411 ALA A C 1
ATOM 3271 O O . ALA A 1 411 ? -14.271 8.766 31.464 1.00 93.94 411 ALA A O 1
ATOM 3272 N N . LEU A 1 412 ? -14.687 6.577 31.236 1.00 93.12 412 LEU A N 1
ATOM 3273 C CA . LEU A 1 412 ? -16.071 6.748 30.790 1.00 93.12 412 LEU A CA 1
ATOM 3274 C C . LEU A 1 412 ? -17.021 7.157 31.926 1.00 93.12 412 LEU A C 1
ATOM 3276 O O . LEU A 1 412 ? -17.999 7.858 31.666 1.00 93.12 412 LEU A O 1
ATOM 3280 N N . LYS A 1 413 ? -16.744 6.742 33.171 1.00 89.75 413 LYS A N 1
ATOM 3281 C CA . LYS A 1 413 ? -17.540 7.113 34.358 1.00 89.75 413 LYS A CA 1
ATOM 3282 C C . LYS A 1 413 ? -17.319 8.573 34.762 1.00 89.75 413 LYS A C 1
ATOM 3284 O O . LYS A 1 413 ? -18.280 9.265 35.090 1.00 89.75 413 LYS A O 1
ATOM 3289 N N . ASP A 1 414 ? -16.074 9.039 34.720 1.00 84.38 414 ASP A N 1
ATOM 3290 C CA . ASP A 1 414 ? -15.719 10.440 34.948 1.00 84.38 414 ASP A CA 1
ATOM 3291 C C . ASP A 1 414 ? -14.545 10.842 34.035 1.00 84.38 414 ASP A C 1
ATOM 3293 O O . ASP A 1 414 ? -13.383 10.602 34.377 1.00 84.38 414 ASP A O 1
ATOM 3297 N N . PRO A 1 415 ? -14.822 11.509 32.899 1.00 73.81 415 PRO A N 1
ATOM 3298 C CA . PRO A 1 415 ? -13.788 11.936 31.953 1.00 73.81 415 PRO A CA 1
ATOM 3299 C C . PRO A 1 415 ? -12.788 12.952 32.525 1.00 73.81 415 PRO A C 1
ATOM 3301 O O . PRO A 1 415 ? -11.740 13.194 31.925 1.00 73.81 415 PRO A O 1
ATOM 3304 N N . SER A 1 416 ? -13.095 13.571 33.672 1.00 71.88 416 SER A N 1
ATOM 3305 C CA . SER A 1 416 ? -12.192 14.487 34.380 1.00 71.88 416 SER A CA 1
ATOM 3306 C C . SER A 1 416 ? -11.307 13.782 35.417 1.00 71.88 416 SER A C 1
ATOM 3308 O O . SER A 1 416 ? -10.381 14.390 35.970 1.00 71.88 416 SER A O 1
ATOM 3310 N N . CYS A 1 417 ? -11.557 12.494 35.670 1.00 76.38 417 CYS A N 1
ATOM 3311 C CA . CYS A 1 417 ? -10.877 11.727 36.694 1.00 76.38 417 CYS A CA 1
ATOM 3312 C C . CYS A 1 417 ? -9.429 11.434 36.296 1.00 76.38 417 CYS A C 1
ATOM 3314 O O . CYS A 1 417 ? -9.138 10.589 35.451 1.00 76.38 417 CYS A O 1
ATOM 3316 N N . ARG A 1 418 ? -8.487 12.075 36.995 1.00 74.06 418 ARG A N 1
ATOM 3317 C CA . ARG A 1 418 ? -7.049 11.804 36.833 1.00 74.06 418 ARG A CA 1
ATOM 3318 C C . ARG A 1 418 ? -6.662 10.352 37.135 1.00 74.06 418 ARG A C 1
ATOM 3320 O O . ARG A 1 418 ? -5.621 9.922 36.666 1.00 74.06 418 ARG A O 1
ATOM 3327 N N . HIS A 1 419 ? -7.479 9.607 37.884 1.00 82.06 419 HIS A N 1
ATOM 3328 C CA . HIS A 1 419 ? -7.216 8.200 38.209 1.00 82.06 419 HIS A CA 1
ATOM 3329 C C . HIS A 1 419 ? -7.483 7.245 37.039 1.00 82.06 419 HIS A C 1
ATOM 3331 O O . HIS A 1 419 ? -7.111 6.081 37.129 1.00 82.06 419 HIS A O 1
ATOM 3337 N N . ALA A 1 420 ? -8.103 7.715 35.951 1.00 91.38 420 ALA A N 1
ATOM 3338 C CA . ALA A 1 420 ? -8.283 6.909 34.748 1.00 91.38 420 ALA A CA 1
ATOM 3339 C C . ALA A 1 420 ? -6.968 6.662 33.992 1.00 91.38 420 ALA A C 1
ATOM 3341 O O . ALA A 1 420 ? -6.888 5.735 33.193 1.00 91.38 420 ALA A O 1
ATOM 3342 N N . ILE A 1 421 ? -5.944 7.490 34.222 1.00 94.25 421 ILE A N 1
ATOM 3343 C CA . ILE A 1 421 ? -4.635 7.361 33.582 1.00 94.25 421 ILE A CA 1
ATOM 3344 C C . ILE A 1 421 ? -3.599 7.024 34.647 1.00 94.25 421 ILE A C 1
ATOM 3346 O O . ILE A 1 421 ? -3.418 7.759 35.616 1.00 94.25 421 ILE A O 1
ATOM 3350 N N . THR A 1 422 ? -2.877 5.930 34.432 1.00 94.69 422 THR A N 1
ATOM 3351 C CA . THR A 1 422 ? -1.688 5.581 35.207 1.00 94.69 422 THR A CA 1
ATOM 3352 C C . THR A 1 422 ? -0.457 5.959 34.393 1.00 94.69 422 THR A C 1
ATOM 3354 O O . THR A 1 422 ? -0.196 5.372 33.346 1.00 94.69 422 THR A O 1
ATOM 3357 N N . ASP A 1 423 ? 0.290 6.965 34.850 1.00 92.50 423 ASP A N 1
ATOM 3358 C CA . ASP A 1 423 ? 1.589 7.318 34.272 1.00 92.50 423 ASP A CA 1
ATOM 3359 C C . ASP A 1 423 ? 2.646 6.236 34.596 1.00 92.50 423 ASP A C 1
ATOM 3361 O O . ASP A 1 423 ? 2.550 5.566 35.631 1.00 92.50 423 ASP A O 1
ATOM 3365 N N . PRO A 1 424 ? 3.687 6.080 33.756 1.00 90.81 424 PRO A N 1
ATOM 3366 C CA . PRO A 1 424 ? 4.801 5.191 34.061 1.00 90.81 424 PRO A CA 1
ATOM 3367 C C . PRO A 1 424 ? 5.512 5.614 35.365 1.00 90.81 424 PRO A C 1
ATOM 3369 O O . PRO A 1 424 ? 5.480 6.795 35.732 1.00 90.81 424 PRO A O 1
ATOM 3372 N N . PRO A 1 425 ? 6.198 4.684 36.061 1.00 90.06 425 PRO A N 1
ATOM 3373 C CA . PRO A 1 425 ? 6.907 4.979 37.304 1.00 90.06 425 PRO A CA 1
ATOM 3374 C C . PRO A 1 425 ? 7.849 6.184 37.191 1.00 90.06 425 PRO A C 1
ATOM 3376 O O . PRO A 1 425 ? 8.484 6.406 36.155 1.00 90.06 425 PRO A O 1
ATOM 3379 N N . SER A 1 426 ? 7.992 6.944 38.279 1.00 89.62 426 SER A N 1
ATOM 3380 C CA . SER A 1 426 ? 8.930 8.071 38.321 1.00 89.62 426 SER A CA 1
ATOM 3381 C C . SER A 1 426 ? 10.355 7.612 37.990 1.00 89.62 426 SER A C 1
ATOM 3383 O O . SER A 1 426 ? 10.821 6.601 38.512 1.00 89.62 426 SER A O 1
ATOM 3385 N N . GLY A 1 427 ? 11.043 8.351 37.117 1.00 86.94 427 GLY A N 1
ATOM 3386 C CA . GLY A 1 427 ? 12.379 7.997 36.626 1.00 86.94 427 GLY A CA 1
ATOM 3387 C C . GLY A 1 427 ? 12.397 7.054 35.417 1.00 86.94 427 GLY A C 1
ATOM 3388 O O . GLY A 1 427 ? 13.480 6.769 34.911 1.00 86.94 427 GLY A O 1
ATOM 3389 N N . THR A 1 428 ? 11.238 6.605 34.916 1.00 90.38 428 THR A N 1
ATOM 3390 C CA . THR A 1 428 ? 11.166 5.859 33.648 1.00 90.38 428 THR A CA 1
ATOM 3391 C C . THR A 1 428 ? 11.742 6.705 32.514 1.00 90.38 428 THR A C 1
ATOM 3393 O O . THR A 1 428 ? 11.357 7.862 32.325 1.00 90.38 428 THR A O 1
ATOM 3396 N N . LYS A 1 429 ? 12.676 6.131 31.752 1.00 91.81 429 LYS A N 1
ATOM 3397 C CA . LYS A 1 429 ? 13.252 6.781 30.576 1.00 91.81 429 LYS A CA 1
ATOM 3398 C C . LYS A 1 429 ? 12.189 6.847 29.480 1.00 91.81 429 LYS A C 1
ATOM 3400 O O . LYS A 1 429 ? 11.754 5.818 28.989 1.00 91.81 429 LYS A O 1
ATOM 3405 N N . ILE A 1 430 ? 11.769 8.060 29.127 1.00 94.06 430 ILE A N 1
ATOM 3406 C CA . ILE A 1 430 ? 10.718 8.294 28.124 1.00 94.06 430 ILE A CA 1
ATOM 3407 C C . ILE A 1 430 ? 11.296 8.440 26.717 1.00 94.06 430 ILE A C 1
ATOM 3409 O O . ILE A 1 430 ? 10.763 7.881 25.766 1.00 94.06 430 ILE A O 1
ATOM 3413 N N . TYR A 1 431 ? 12.386 9.193 26.580 1.00 95.62 431 TYR A N 1
ATOM 3414 C CA . TYR A 1 431 ? 12.991 9.516 25.291 1.00 95.62 431 TYR A CA 1
ATOM 3415 C C . TYR A 1 431 ? 14.286 8.742 25.085 1.00 95.62 431 TYR A C 1
ATOM 3417 O O . TYR A 1 431 ? 15.070 8.578 26.025 1.00 95.62 431 TYR A O 1
ATOM 3425 N N . LYS A 1 432 ? 14.534 8.319 23.844 1.00 94.38 432 LYS A N 1
ATOM 3426 C CA . LYS A 1 432 ? 15.834 7.776 23.452 1.00 94.38 432 LYS A CA 1
ATOM 3427 C C . LYS A 1 432 ? 16.858 8.903 23.326 1.00 94.38 432 LYS A C 1
ATOM 3429 O O . LYS A 1 432 ? 16.564 9.987 22.827 1.00 94.38 432 LYS A O 1
ATOM 3434 N N . ASP A 1 433 ? 18.071 8.614 23.768 1.00 92.38 433 ASP A N 1
ATOM 3435 C CA . ASP A 1 433 ? 19.266 9.456 23.653 1.00 92.38 433 ASP A CA 1
ATOM 3436 C C . ASP A 1 433 ? 20.396 8.757 22.873 1.00 92.38 433 ASP A C 1
ATOM 3438 O O . ASP A 1 433 ? 21.408 9.382 22.559 1.00 92.38 433 ASP A O 1
ATOM 3442 N N . SER A 1 434 ? 20.208 7.480 22.522 1.00 93.06 434 SER A N 1
ATOM 3443 C CA . SER A 1 434 ? 21.128 6.666 21.732 1.00 93.06 434 SER A CA 1
ATOM 3444 C C . SER A 1 434 ? 20.381 5.696 20.809 1.00 93.06 434 SER A C 1
ATOM 3446 O O . SER A 1 434 ? 19.256 5.269 21.095 1.00 93.06 434 SER A O 1
ATOM 3448 N N . TRP A 1 435 ? 21.026 5.352 19.692 1.00 94.81 435 TRP A N 1
ATOM 3449 C CA . TRP A 1 435 ? 20.522 4.439 18.665 1.00 94.81 435 TRP A CA 1
ATOM 3450 C C . TRP A 1 435 ? 21.675 3.614 18.083 1.00 94.81 435 TRP A C 1
ATOM 3452 O O . TRP A 1 435 ? 22.792 4.115 17.946 1.00 94.81 435 TRP A O 1
ATOM 3462 N N . ASP A 1 436 ? 21.392 2.373 17.690 1.00 91.94 436 ASP A N 1
ATOM 3463 C CA . ASP A 1 436 ? 22.387 1.429 17.164 1.00 91.94 436 ASP A CA 1
ATOM 3464 C C . ASP A 1 436 ? 22.652 1.642 15.663 1.00 91.94 436 ASP A C 1
ATOM 3466 O O . ASP A 1 436 ? 22.411 0.753 14.846 1.00 91.94 436 ASP A O 1
ATOM 3470 N N . PHE A 1 437 ? 23.120 2.832 15.273 1.00 95.06 437 PHE A N 1
ATOM 3471 C CA . PHE A 1 437 ? 23.296 3.199 13.860 1.00 95.06 437 PHE A CA 1
ATOM 3472 C C . PHE A 1 437 ? 24.154 2.195 13.081 1.00 95.06 437 PHE A C 1
ATOM 3474 O O . PHE A 1 437 ? 23.751 1.756 12.003 1.00 95.06 437 PHE A O 1
ATOM 3481 N N . ASP A 1 438 ? 25.303 1.808 13.639 1.00 93.75 438 ASP A N 1
ATOM 3482 C CA . ASP A 1 438 ? 26.307 0.988 12.957 1.00 93.75 438 ASP A CA 1
ATOM 3483 C C . ASP A 1 438 ? 25.738 -0.338 12.454 1.00 93.75 438 ASP A C 1
ATOM 3485 O O . ASP A 1 438 ? 25.978 -0.709 11.307 1.00 93.75 438 ASP A O 1
ATOM 3489 N N . LEU A 1 439 ? 24.927 -1.019 13.270 1.00 92.12 439 LEU A N 1
ATOM 3490 C CA . LEU A 1 439 ? 24.327 -2.306 12.917 1.00 92.12 439 LEU A CA 1
ATOM 3491 C C . LEU A 1 439 ? 23.497 -2.214 11.626 1.00 92.12 439 LEU A C 1
ATOM 3493 O O . LEU A 1 439 ? 23.620 -3.058 10.735 1.00 92.12 439 LEU A O 1
ATOM 3497 N N . TYR A 1 440 ? 22.659 -1.182 11.516 1.00 93.81 440 TYR A N 1
ATOM 3498 C CA . TYR A 1 440 ? 21.750 -1.012 10.382 1.00 93.81 440 TYR A CA 1
ATOM 3499 C C . TYR A 1 440 ? 22.452 -0.382 9.177 1.00 93.81 440 TYR A C 1
ATOM 3501 O O . TYR A 1 440 ? 22.266 -0.832 8.046 1.00 93.81 440 TYR A O 1
ATOM 3509 N N . VAL A 1 441 ? 23.321 0.606 9.401 1.00 94.56 441 VAL A N 1
ATOM 3510 C CA . VAL A 1 441 ? 24.066 1.280 8.329 1.00 94.56 441 VAL A CA 1
ATOM 3511 C C . VAL A 1 441 ? 25.079 0.336 7.677 1.00 94.56 441 VAL A C 1
ATOM 3513 O O . VAL A 1 441 ? 25.209 0.351 6.455 1.00 94.56 441 VAL A O 1
ATOM 3516 N N . GLN A 1 442 ? 25.753 -0.534 8.437 1.00 94.56 442 GLN A N 1
ATOM 3517 C CA . GLN A 1 442 ? 26.656 -1.544 7.866 1.00 94.56 442 GLN A CA 1
ATOM 3518 C C . GLN A 1 442 ? 25.905 -2.565 7.006 1.00 94.56 442 GLN A C 1
ATOM 3520 O O . GLN A 1 442 ? 26.402 -2.946 5.948 1.00 94.56 442 GLN A O 1
ATOM 3525 N N . ASN A 1 443 ? 24.694 -2.969 7.407 1.00 92.94 443 ASN A N 1
ATOM 3526 C CA . ASN A 1 443 ? 23.852 -3.848 6.594 1.00 92.94 443 ASN A CA 1
ATOM 3527 C C . ASN A 1 443 ? 23.487 -3.183 5.255 1.00 92.94 443 ASN A C 1
ATOM 3529 O O . ASN A 1 443 ? 23.694 -3.781 4.198 1.00 92.94 443 ASN A O 1
ATOM 3533 N N . LEU A 1 444 ? 23.051 -1.920 5.277 1.00 95.88 444 LEU A N 1
ATOM 3534 C CA . LEU A 1 444 ? 22.784 -1.149 4.056 1.00 95.88 444 LEU A CA 1
ATOM 3535 C C . LEU A 1 444 ? 24.046 -1.042 3.182 1.00 95.88 444 LEU A C 1
ATOM 3537 O O . LEU A 1 444 ? 24.028 -1.387 2.001 1.00 95.88 444 LEU A O 1
ATOM 3541 N N . ASN A 1 445 ? 25.174 -0.660 3.784 1.00 95.69 445 ASN A N 1
ATOM 3542 C CA . ASN A 1 445 ? 26.442 -0.467 3.082 1.00 95.69 445 ASN A CA 1
ATOM 3543 C C . ASN A 1 445 ? 27.079 -1.768 2.577 1.00 95.69 445 ASN A C 1
ATOM 3545 O O . ASN A 1 445 ? 27.911 -1.712 1.672 1.00 95.69 445 ASN A O 1
ATOM 3549 N N . SER A 1 446 ? 26.675 -2.937 3.082 1.00 95.31 446 SER A N 1
ATOM 3550 C CA . SER A 1 446 ? 27.136 -4.227 2.550 1.00 95.31 446 SER A CA 1
ATOM 3551 C C . SER A 1 446 ? 26.793 -4.399 1.063 1.00 95.31 446 SER A C 1
ATOM 3553 O O . SER A 1 446 ? 27.556 -5.023 0.327 1.00 95.31 446 SER A O 1
ATOM 3555 N N . ALA A 1 447 ? 25.714 -3.758 0.593 1.00 95.12 447 ALA A N 1
ATOM 3556 C CA . ALA A 1 447 ? 25.315 -3.766 -0.812 1.00 95.12 447 ALA A CA 1
ATOM 3557 C C . ALA A 1 447 ? 26.259 -2.955 -1.719 1.00 95.12 447 ALA A C 1
ATOM 3559 O O . ALA A 1 447 ? 26.275 -3.170 -2.928 1.00 95.12 447 ALA A O 1
ATOM 3560 N N . ILE A 1 448 ? 27.080 -2.046 -1.172 1.00 95.31 448 ILE A N 1
ATOM 3561 C CA . ILE A 1 448 ? 28.008 -1.228 -1.972 1.00 95.31 448 ILE A CA 1
ATOM 3562 C C . ILE A 1 448 ? 29.015 -2.115 -2.707 1.00 95.31 448 ILE A C 1
ATOM 3564 O O . ILE A 1 448 ? 29.297 -1.879 -3.880 1.00 95.31 448 ILE A O 1
ATOM 3568 N N . GLY A 1 449 ? 29.545 -3.138 -2.034 1.00 93.50 449 GLY A N 1
ATOM 3569 C CA . GLY A 1 449 ? 30.549 -4.044 -2.592 1.00 93.50 449 GLY A CA 1
ATOM 3570 C C . GLY A 1 449 ? 29.987 -5.199 -3.425 1.00 93.50 449 GLY A C 1
ATOM 3571 O O . GLY A 1 449 ? 30.775 -6.033 -3.878 1.00 93.50 449 GLY A O 1
ATOM 3572 N N . ASP A 1 450 ? 28.665 -5.283 -3.603 1.00 95.94 450 ASP A N 1
ATOM 3573 C CA . ASP A 1 450 ? 28.029 -6.424 -4.263 1.00 95.94 450 ASP A CA 1
ATOM 3574 C C . ASP A 1 450 ? 28.498 -6.544 -5.736 1.00 95.94 450 ASP A C 1
ATOM 3576 O O . ASP A 1 450 ? 28.527 -5.536 -6.456 1.00 95.94 450 ASP A O 1
ATOM 3580 N N . PRO A 1 451 ? 28.900 -7.749 -6.204 1.00 95.56 451 PRO A N 1
ATOM 3581 C CA . PRO A 1 451 ? 29.370 -7.975 -7.571 1.00 95.56 451 PRO A CA 1
ATOM 3582 C C . PRO A 1 451 ? 28.444 -7.459 -8.675 1.00 95.56 451 PRO A C 1
ATOM 3584 O O . PRO A 1 451 ? 28.953 -7.060 -9.722 1.00 95.56 451 PRO A O 1
ATOM 3587 N N . ILE A 1 452 ? 27.127 -7.416 -8.446 1.00 96.00 452 ILE A N 1
ATOM 3588 C CA . ILE A 1 452 ? 26.136 -6.920 -9.418 1.00 96.00 452 ILE A CA 1
ATOM 3589 C C . ILE A 1 452 ? 26.514 -5.524 -9.915 1.00 96.00 452 ILE A C 1
ATOM 3591 O O . ILE A 1 452 ? 26.564 -5.270 -11.119 1.00 96.00 452 ILE A O 1
ATOM 3595 N N . PHE A 1 453 ? 26.877 -4.633 -8.988 1.00 96.00 453 PHE A N 1
ATOM 3596 C CA . PHE A 1 453 ? 27.149 -3.229 -9.289 1.00 96.00 453 PHE A CA 1
ATOM 3597 C C . PHE A 1 453 ? 28.487 -3.006 -10.005 1.00 96.00 453 PHE A C 1
ATOM 3599 O O . PHE A 1 453 ? 28.816 -1.870 -10.340 1.00 96.00 453 PHE A O 1
ATOM 3606 N N . LYS A 1 454 ? 29.264 -4.056 -10.298 1.00 93.62 454 LYS A N 1
ATOM 3607 C CA . LYS A 1 454 ? 30.440 -3.962 -11.183 1.00 93.62 454 LYS A CA 1
ATOM 3608 C C . LYS A 1 454 ? 30.055 -3.951 -12.666 1.00 93.62 454 LYS A C 1
ATOM 3610 O O . LYS A 1 454 ? 30.865 -3.541 -13.496 1.00 93.62 454 LYS A O 1
ATOM 3615 N N . HIS A 1 455 ? 28.840 -4.382 -12.999 1.00 93.44 455 HIS A N 1
ATOM 3616 C CA . HIS A 1 455 ? 28.358 -4.521 -14.370 1.00 93.44 455 HIS A CA 1
ATOM 3617 C C . HIS A 1 455 ? 27.346 -3.424 -14.691 1.00 93.44 455 HIS A C 1
ATOM 3619 O O . HIS A 1 455 ? 26.256 -3.427 -14.134 1.00 93.44 455 HIS A O 1
ATOM 3625 N N . LYS A 1 456 ? 27.660 -2.513 -15.624 1.00 90.69 456 LYS A N 1
ATOM 3626 C CA . LYS A 1 456 ? 26.770 -1.378 -15.943 1.00 90.69 456 LYS A CA 1
ATOM 3627 C C . LYS A 1 456 ? 25.345 -1.784 -16.345 1.00 90.69 456 LYS A C 1
ATOM 3629 O O . LYS A 1 456 ? 24.427 -1.015 -16.112 1.00 90.69 456 LYS A O 1
ATOM 3634 N N . SER A 1 457 ? 25.166 -2.982 -16.900 1.00 93.31 457 SER A N 1
ATOM 3635 C CA . SER A 1 457 ? 23.873 -3.555 -17.294 1.00 93.31 457 SER A CA 1
ATOM 3636 C C . SER A 1 457 ? 22.934 -3.880 -16.124 1.00 93.31 457 SER A C 1
ATOM 3638 O O . SER A 1 457 ? 21.785 -4.245 -16.363 1.00 93.31 457 SER A O 1
ATOM 3640 N N . TRP A 1 458 ? 23.363 -3.738 -14.860 1.00 96.12 458 TRP A N 1
ATOM 3641 C CA . TRP A 1 458 ? 22.461 -3.919 -13.717 1.00 96.12 458 TRP A CA 1
ATOM 3642 C C . TRP A 1 458 ? 21.280 -2.941 -13.768 1.00 96.12 458 TRP A C 1
ATOM 3644 O O . TRP A 1 458 ? 20.188 -3.299 -13.332 1.00 96.12 458 TRP A O 1
ATOM 3654 N N . THR A 1 459 ? 21.482 -1.730 -14.307 1.00 96.38 459 THR A N 1
ATOM 3655 C CA . THR A 1 459 ? 20.419 -0.726 -14.444 1.00 96.38 459 THR A CA 1
ATOM 3656 C C . THR A 1 459 ? 19.330 -1.244 -15.375 1.00 96.38 459 THR A C 1
ATOM 3658 O O . THR A 1 459 ? 18.168 -1.289 -14.987 1.00 96.38 459 THR A O 1
ATOM 3661 N N . GLU A 1 460 ? 19.707 -1.729 -16.556 1.00 94.88 460 GLU A N 1
ATOM 3662 C CA . GLU A 1 460 ? 18.787 -2.340 -17.517 1.00 94.88 460 GLU A CA 1
ATOM 3663 C C . GLU A 1 460 ? 18.035 -3.524 -16.908 1.00 94.88 460 GLU A C 1
ATOM 3665 O O . GLU A 1 460 ? 16.807 -3.577 -16.981 1.00 94.88 460 GLU A O 1
ATOM 3670 N N . CYS A 1 461 ? 18.747 -4.413 -16.210 1.00 93.62 461 CYS A N 1
ATOM 3671 C CA . CYS A 1 461 ? 18.137 -5.538 -15.504 1.00 93.62 461 CYS A CA 1
ATOM 3672 C C . CYS A 1 461 ? 17.110 -5.077 -14.454 1.00 93.62 461 CYS A C 1
ATOM 3674 O O . CYS A 1 461 ? 16.006 -5.616 -14.393 1.00 93.62 461 CYS A O 1
ATOM 3676 N N . TYR A 1 462 ? 17.453 -4.077 -13.636 1.00 97.81 462 TYR A N 1
ATOM 3677 C CA . TYR A 1 462 ? 16.583 -3.581 -12.571 1.00 97.81 462 TYR A CA 1
ATOM 3678 C C . TYR A 1 462 ? 15.323 -2.909 -13.116 1.00 97.81 462 TYR A C 1
ATOM 3680 O O . TYR A 1 462 ? 14.228 -3.230 -12.666 1.00 97.81 462 TYR A O 1
ATOM 3688 N N . TYR A 1 463 ? 15.445 -2.000 -14.086 1.00 97.50 463 TYR A N 1
ATOM 3689 C CA . TYR A 1 463 ? 14.279 -1.287 -14.620 1.00 97.50 463 TYR A CA 1
ATOM 3690 C C . TYR A 1 463 ? 13.412 -2.174 -15.526 1.00 97.50 463 TYR A C 1
ATOM 3692 O O . TYR A 1 463 ? 12.195 -1.996 -15.551 1.00 97.50 463 TYR A O 1
ATOM 3700 N N . THR A 1 464 ? 13.997 -3.185 -16.178 1.00 93.50 464 THR A N 1
ATOM 3701 C CA . THR A 1 464 ? 13.230 -4.232 -16.875 1.00 93.50 464 THR A CA 1
ATOM 3702 C C . THR A 1 464 ? 12.436 -5.084 -15.890 1.00 93.50 464 THR A C 1
ATOM 3704 O O . THR A 1 464 ? 11.242 -5.281 -16.095 1.00 93.50 464 THR A O 1
ATOM 3707 N N . TRP A 1 465 ? 13.058 -5.523 -14.787 1.00 95.75 465 TRP A N 1
ATOM 3708 C CA . TRP A 1 465 ? 12.353 -6.204 -13.694 1.00 95.75 465 TRP A CA 1
ATOM 3709 C C . TRP A 1 465 ? 11.259 -5.320 -13.088 1.00 95.75 465 TRP A C 1
ATOM 3711 O O . TRP A 1 465 ? 10.157 -5.797 -12.833 1.00 95.75 465 TRP A O 1
ATOM 3721 N N . ALA A 1 466 ? 11.537 -4.028 -12.891 1.00 94.62 466 ALA A N 1
ATOM 3722 C CA . ALA A 1 466 ? 10.554 -3.093 -12.364 1.00 94.62 466 ALA A CA 1
ATOM 3723 C C . ALA A 1 466 ? 9.344 -2.972 -13.302 1.00 94.62 466 ALA A C 1
ATOM 3725 O O . ALA A 1 466 ? 8.229 -2.834 -12.814 1.00 94.62 466 ALA A O 1
ATOM 3726 N N . GLY A 1 467 ? 9.536 -3.051 -14.624 1.00 91.44 467 GLY A N 1
ATOM 3727 C CA . GLY A 1 467 ? 8.451 -3.178 -15.601 1.00 91.44 467 GLY A CA 1
ATOM 3728 C C . GLY A 1 467 ? 7.682 -1.887 -15.902 1.00 91.44 467 GLY A C 1
ATOM 3729 O O . GLY A 1 467 ? 6.606 -1.946 -16.495 1.00 91.44 467 GLY A O 1
ATOM 3730 N N . PHE A 1 468 ? 8.204 -0.720 -15.509 1.00 94.38 468 PHE A N 1
ATOM 3731 C CA . PHE A 1 468 ? 7.596 0.575 -15.832 1.00 94.38 468 PHE A CA 1
ATOM 3732 C C . PHE A 1 468 ? 8.067 1.058 -17.210 1.00 94.38 468 PHE A C 1
ATOM 3734 O O . PHE A 1 468 ? 9.263 1.249 -17.410 1.00 94.38 468 PHE A O 1
ATOM 3741 N N . LYS A 1 469 ? 7.142 1.250 -18.157 1.00 92.56 469 LYS A N 1
ATOM 3742 C CA . LYS A 1 469 ? 7.413 1.698 -19.536 1.00 92.56 469 LYS A CA 1
ATOM 3743 C C . LYS A 1 469 ? 6.175 2.358 -20.161 1.00 92.56 469 LYS A C 1
ATOM 3745 O O . LYS A 1 469 ? 5.154 2.500 -19.487 1.00 92.56 469 LYS A O 1
ATOM 3750 N N . ASP A 1 470 ? 6.264 2.744 -21.434 1.00 90.06 470 ASP A N 1
ATOM 3751 C CA . ASP A 1 470 ? 5.207 3.420 -22.196 1.00 90.06 470 ASP A CA 1
ATOM 3752 C C . ASP A 1 470 ? 4.745 4.734 -21.530 1.00 90.06 470 ASP A C 1
ATOM 3754 O O . ASP A 1 470 ? 3.563 5.096 -21.540 1.00 90.06 470 ASP A O 1
ATOM 3758 N N . TYR A 1 471 ? 5.684 5.460 -20.911 1.00 93.31 471 TYR A N 1
ATOM 3759 C CA . TYR A 1 471 ? 5.408 6.686 -20.163 1.00 93.31 471 TYR A CA 1
ATOM 3760 C C . TYR A 1 471 ? 6.412 7.784 -20.517 1.00 93.31 471 TYR A C 1
ATOM 3762 O O . TYR A 1 471 ? 7.618 7.607 -20.373 1.00 93.31 471 TYR A O 1
ATOM 3770 N N . ASN A 1 472 ? 5.920 8.945 -20.966 1.00 93.81 472 ASN A N 1
ATOM 3771 C CA . ASN A 1 472 ? 6.773 10.068 -21.356 1.00 93.81 472 ASN A CA 1
ATOM 3772 C C . ASN A 1 472 ? 7.409 10.745 -20.125 1.00 93.81 472 ASN A C 1
ATOM 3774 O O . ASN A 1 472 ? 6.925 11.774 -19.652 1.00 93.81 472 ASN A O 1
ATOM 3778 N N . LEU A 1 473 ? 8.484 10.151 -19.611 1.00 96.31 473 LEU A N 1
ATOM 3779 C CA . LEU A 1 473 ? 9.310 10.658 -18.522 1.00 96.31 473 LEU A CA 1
ATOM 3780 C C . LEU A 1 473 ? 10.737 10.144 -18.701 1.00 96.31 473 LEU A C 1
ATOM 3782 O O . LEU A 1 473 ? 10.952 8.947 -18.888 1.00 96.31 473 LEU A O 1
ATOM 3786 N N . VAL A 1 474 ? 11.704 11.048 -18.584 1.00 98.31 474 VAL A N 1
ATOM 3787 C CA . VAL A 1 474 ? 13.121 10.690 -18.498 1.00 98.31 474 VAL A CA 1
ATOM 3788 C C . VAL A 1 474 ? 13.595 10.979 -17.085 1.00 98.31 474 VAL A C 1
ATOM 3790 O O . VAL A 1 474 ? 13.401 12.090 -16.592 1.00 98.31 474 VAL A O 1
ATOM 3793 N N . ILE A 1 475 ? 14.241 10.012 -16.444 1.00 98.38 475 ILE A N 1
ATOM 3794 C CA . ILE A 1 475 ? 14.878 10.237 -15.146 1.00 98.38 475 ILE A CA 1
ATOM 3795 C C . ILE A 1 475 ? 16.394 10.186 -15.270 1.00 98.38 475 ILE A C 1
ATOM 3797 O O . ILE A 1 475 ? 16.930 9.408 -16.059 1.00 98.38 475 ILE A O 1
ATOM 3801 N N . ARG A 1 476 ? 17.086 10.989 -14.464 1.00 98.25 476 ARG A N 1
ATOM 3802 C CA . ARG A 1 476 ? 18.522 10.856 -14.209 1.00 98.25 476 ARG A CA 1
ATOM 3803 C C . ARG A 1 476 ? 18.734 10.397 -12.786 1.00 98.25 476 ARG A C 1
ATOM 3805 O O . ARG A 1 476 ? 18.263 11.054 -11.862 1.00 98.25 476 ARG A O 1
ATOM 3812 N N . VAL A 1 477 ? 19.485 9.323 -12.603 1.00 98.44 477 VAL A N 1
ATOM 3813 C CA . VAL A 1 477 ? 19.811 8.801 -11.278 1.00 98.44 477 VAL A CA 1
ATOM 3814 C C . VAL A 1 477 ? 21.302 8.942 -11.026 1.00 98.44 477 VAL A C 1
ATOM 3816 O O . VAL A 1 477 ? 22.112 8.502 -11.840 1.00 98.44 477 VAL A O 1
ATOM 3819 N N . VAL A 1 478 ? 21.652 9.543 -9.889 1.00 98.50 478 VAL A N 1
ATOM 3820 C CA . VAL A 1 478 ? 23.038 9.798 -9.479 1.00 98.50 478 VAL A CA 1
ATOM 3821 C C . VAL A 1 478 ? 23.290 9.185 -8.106 1.00 98.50 478 VAL A C 1
ATOM 3823 O O . VAL A 1 478 ? 22.581 9.485 -7.144 1.00 98.50 478 VAL A O 1
ATOM 3826 N N . GLU A 1 479 ? 24.316 8.348 -7.994 1.00 98.19 479 GLU A N 1
ATOM 3827 C CA . GLU A 1 479 ? 24.784 7.825 -6.711 1.00 98.19 479 GLU A CA 1
ATOM 3828 C C . GLU A 1 479 ? 25.637 8.856 -5.970 1.00 98.19 479 GLU A C 1
ATOM 3830 O O . GLU A 1 479 ? 26.609 9.404 -6.502 1.00 98.19 479 GLU A O 1
ATOM 3835 N N . THR A 1 480 ? 25.289 9.089 -4.708 1.00 98.31 480 THR A N 1
ATOM 3836 C CA . THR A 1 480 ? 25.934 10.086 -3.860 1.00 98.31 480 THR A CA 1
ATOM 3837 C C . THR A 1 480 ? 26.435 9.516 -2.540 1.00 98.31 480 THR A C 1
ATOM 3839 O O . THR A 1 480 ? 26.031 8.433 -2.103 1.00 98.31 480 THR A O 1
ATOM 3842 N N . ASP A 1 481 ? 27.319 10.274 -1.899 1.00 96.38 481 ASP A N 1
ATOM 3843 C CA . ASP A 1 481 ? 27.660 10.100 -0.492 1.00 96.38 481 ASP A CA 1
ATOM 3844 C C . ASP A 1 481 ? 26.506 10.557 0.425 1.00 96.38 481 ASP A C 1
ATOM 3846 O O . ASP A 1 481 ? 25.413 10.916 -0.034 1.00 96.38 481 ASP A O 1
ATOM 3850 N N . ASP A 1 482 ? 26.744 10.518 1.737 1.00 94.62 482 ASP A N 1
ATOM 3851 C CA . ASP A 1 482 ? 25.764 10.886 2.763 1.00 94.62 482 ASP A CA 1
ATOM 3852 C C . ASP A 1 482 ? 25.363 12.381 2.721 1.00 94.62 482 ASP A C 1
ATOM 3854 O O . ASP A 1 482 ? 24.264 12.720 3.180 1.00 94.62 482 ASP A O 1
ATOM 3858 N N . ASP A 1 483 ? 26.197 13.234 2.114 1.00 94.81 483 ASP A N 1
ATOM 3859 C CA . ASP A 1 483 ? 26.004 14.680 1.934 1.00 94.81 483 ASP A CA 1
ATOM 3860 C C . ASP A 1 483 ? 25.430 15.041 0.548 1.00 94.81 483 ASP A C 1
ATOM 3862 O O . ASP A 1 483 ? 25.297 16.217 0.203 1.00 94.81 483 ASP A O 1
ATOM 3866 N N . PHE A 1 484 ? 25.035 14.037 -0.240 1.00 96.25 484 PHE A N 1
ATOM 3867 C CA . PHE A 1 484 ? 24.493 14.180 -1.594 1.00 96.25 484 PHE A CA 1
ATOM 3868 C C . PHE A 1 484 ? 25.482 14.725 -2.639 1.00 96.25 484 PHE A C 1
ATOM 3870 O O . PHE A 1 484 ? 25.065 15.244 -3.683 1.00 96.25 484 PHE A O 1
ATOM 3877 N N . ASN A 1 485 ? 26.787 14.547 -2.415 1.00 97.19 485 ASN A N 1
ATOM 3878 C CA . ASN A 1 485 ? 27.802 14.776 -3.441 1.00 97.19 485 ASN A CA 1
ATOM 3879 C C . ASN A 1 485 ? 27.975 13.516 -4.304 1.00 97.19 485 ASN A C 1
ATOM 3881 O O . ASN A 1 485 ? 28.020 12.411 -3.757 1.00 97.19 485 ASN A O 1
ATOM 3885 N N . PRO A 1 486 ? 28.098 13.641 -5.639 1.00 97.44 486 PRO A N 1
ATOM 3886 C CA . PRO A 1 486 ? 28.357 12.497 -6.510 1.00 97.44 486 PRO A CA 1
ATOM 3887 C C . PRO A 1 486 ? 29.612 11.721 -6.091 1.00 97.44 486 PRO A C 1
ATOM 3889 O O . PRO A 1 486 ? 30.674 12.311 -5.882 1.00 97.44 486 PRO A O 1
ATOM 3892 N N . VAL A 1 487 ? 29.504 10.395 -6.001 1.00 95.19 487 VAL A N 1
ATOM 3893 C CA . VAL A 1 487 ? 30.635 9.533 -5.624 1.00 95.19 487 VAL A CA 1
ATOM 3894 C C . VAL A 1 487 ? 31.543 9.302 -6.838 1.00 95.19 487 VAL A C 1
ATOM 3896 O O . VAL A 1 487 ? 31.049 8.897 -7.893 1.00 95.19 487 VAL A O 1
ATOM 3899 N N . PRO A 1 488 ? 32.874 9.478 -6.729 1.00 92.31 488 PRO A N 1
ATOM 3900 C CA . PRO A 1 488 ? 33.800 9.089 -7.791 1.00 92.31 488 PRO A CA 1
ATOM 3901 C C . PRO A 1 488 ? 33.670 7.599 -8.140 1.00 92.31 488 PRO A C 1
ATOM 3903 O O . PRO A 1 488 ? 33.853 6.734 -7.287 1.00 92.31 488 PRO A O 1
ATOM 3906 N N . GLY A 1 489 ? 33.355 7.295 -9.402 1.00 87.19 489 GLY A N 1
ATOM 3907 C CA . GLY A 1 489 ? 33.093 5.922 -9.855 1.00 87.19 489 GLY A CA 1
ATOM 3908 C C . GLY A 1 489 ? 31.710 5.371 -9.474 1.00 87.19 489 GLY A C 1
ATOM 3909 O O . GLY A 1 489 ? 31.432 4.211 -9.772 1.00 87.19 489 GLY A O 1
ATOM 3910 N N . GLY A 1 490 ? 30.856 6.181 -8.841 1.00 93.81 490 GLY A N 1
ATOM 3911 C CA . GLY A 1 490 ? 29.432 5.897 -8.676 1.00 93.81 490 GLY A CA 1
ATOM 3912 C C . GLY A 1 490 ? 28.671 6.000 -10.000 1.00 93.81 490 GLY A C 1
ATOM 3913 O O . GLY A 1 490 ? 29.167 6.546 -10.990 1.00 93.81 490 GLY A O 1
ATOM 3914 N N . TYR A 1 491 ? 27.462 5.451 -10.019 1.00 97.25 491 TYR A N 1
ATOM 3915 C CA . TYR A 1 491 ? 26.597 5.478 -11.193 1.00 97.25 491 TYR A CA 1
ATOM 3916 C C . TYR A 1 491 ? 25.929 6.848 -11.392 1.00 97.25 491 TYR A C 1
ATOM 3918 O O . TYR A 1 491 ? 25.387 7.431 -10.458 1.00 97.25 491 TYR A O 1
ATOM 3926 N N . ASP A 1 492 ? 25.944 7.322 -12.637 1.00 97.62 492 ASP A N 1
ATOM 3927 C CA . ASP A 1 492 ? 25.206 8.484 -13.145 1.00 97.62 492 ASP A CA 1
ATOM 3928 C C . ASP A 1 492 ? 24.639 8.080 -14.509 1.00 97.62 492 ASP A C 1
ATOM 3930 O O . ASP A 1 492 ? 25.401 7.814 -15.444 1.00 97.62 492 ASP A O 1
ATOM 3934 N N . TYR A 1 493 ? 23.323 7.901 -14.586 1.00 97.88 493 TYR A N 1
ATOM 3935 C CA . TYR A 1 493 ? 22.674 7.327 -15.763 1.00 97.88 493 TYR A CA 1
ATOM 3936 C C . TYR A 1 493 ? 21.279 7.897 -15.991 1.00 97.88 493 TYR A C 1
ATOM 3938 O O . TYR A 1 493 ? 20.635 8.410 -15.074 1.00 97.88 493 TYR A O 1
ATOM 3946 N N . LEU A 1 494 ? 20.818 7.772 -17.234 1.00 98.50 494 LEU A N 1
ATOM 3947 C CA . LEU A 1 494 ? 19.469 8.125 -17.649 1.00 98.50 494 LEU A CA 1
ATOM 3948 C C . LEU A 1 494 ? 18.638 6.868 -17.888 1.00 98.50 494 LEU A C 1
ATOM 3950 O O . LEU A 1 494 ? 19.160 5.844 -18.333 1.00 98.50 494 LEU A O 1
ATOM 3954 N N . VAL A 1 495 ? 17.342 6.985 -17.626 1.00 98.50 495 VAL A N 1
ATOM 3955 C CA . VAL A 1 495 ? 16.325 6.009 -18.022 1.00 98.50 495 VAL A CA 1
ATOM 3956 C C . VAL A 1 495 ? 15.219 6.774 -18.734 1.00 98.50 495 VAL A C 1
ATOM 3958 O O . VAL A 1 495 ? 14.667 7.722 -18.171 1.00 98.50 495 VAL A O 1
ATOM 3961 N N . ASP A 1 496 ? 14.921 6.391 -19.969 1.00 98.06 496 ASP A N 1
ATOM 3962 C CA . ASP A 1 496 ? 13.773 6.889 -20.719 1.00 98.06 496 ASP A CA 1
ATOM 3963 C C . ASP A 1 496 ? 12.656 5.845 -20.658 1.00 98.06 496 ASP A C 1
ATOM 3965 O O . ASP A 1 496 ? 12.778 4.756 -21.213 1.00 98.06 496 ASP A O 1
ATOM 3969 N N . PHE A 1 497 ? 11.561 6.170 -19.973 1.00 97.38 497 PHE A N 1
ATOM 3970 C CA . PHE A 1 497 ? 10.434 5.255 -19.808 1.00 97.38 497 PHE A CA 1
ATOM 3971 C C . PHE A 1 497 ? 9.485 5.221 -21.006 1.00 97.38 497 PHE A C 1
ATOM 3973 O O . PHE A 1 497 ? 8.517 4.461 -20.974 1.00 97.38 497 PHE A O 1
ATOM 3980 N N . LEU A 1 498 ? 9.728 6.008 -22.058 1.00 91.81 498 LEU A N 1
ATOM 3981 C CA . LEU A 1 498 ? 8.887 5.967 -23.251 1.00 91.81 498 LEU A CA 1
ATOM 3982 C C . LEU A 1 498 ? 9.019 4.618 -23.965 1.00 91.81 498 LEU A C 1
ATOM 3984 O O . LEU A 1 498 ? 8.011 3.998 -24.280 1.00 91.81 498 LEU A O 1
ATOM 3988 N N . ASP A 1 499 ? 10.253 4.166 -24.176 1.00 89.88 499 ASP A N 1
ATOM 3989 C CA . ASP A 1 499 ? 10.604 2.899 -24.824 1.00 89.88 499 ASP A CA 1
ATOM 3990 C C . ASP A 1 499 ? 11.448 1.979 -23.925 1.00 89.88 499 ASP A C 1
ATOM 3992 O O . ASP A 1 499 ? 11.884 0.917 -24.364 1.00 89.88 499 ASP A O 1
ATOM 3996 N N . LEU A 1 500 ? 11.636 2.369 -22.658 1.00 95.38 500 LEU A N 1
ATOM 3997 C CA . LEU A 1 500 ? 12.510 1.716 -21.682 1.00 95.38 500 LEU A CA 1
ATOM 3998 C C . LEU A 1 500 ? 13.951 1.593 -22.198 1.00 95.38 500 LEU A C 1
ATOM 4000 O O . LEU A 1 500 ? 14.516 0.505 -22.295 1.00 95.38 500 LEU A O 1
ATOM 4004 N N . SER A 1 501 ? 14.552 2.735 -22.526 1.00 94.81 501 SER A N 1
ATOM 4005 C CA . SER A 1 501 ? 15.937 2.830 -22.988 1.00 94.81 501 SER A CA 1
ATOM 4006 C C . SER A 1 501 ? 16.852 3.537 -21.979 1.00 94.81 501 SER A C 1
ATOM 4008 O O . SER A 1 501 ? 16.408 4.192 -21.034 1.00 94.81 501 SER A O 1
ATOM 4010 N N . PHE A 1 502 ? 18.168 3.394 -22.171 1.00 96.62 502 PHE A N 1
ATOM 4011 C CA . PHE A 1 502 ? 19.209 3.905 -21.264 1.00 96.62 502 PHE A CA 1
ATOM 4012 C C . PHE A 1 502 ? 20.180 4.826 -22.019 1.00 96.62 502 PHE A C 1
ATOM 4014 O O . PHE A 1 502 ? 21.322 4.439 -22.294 1.00 96.62 502 PHE A O 1
ATOM 4021 N N . PRO A 1 503 ? 19.734 6.024 -22.440 1.00 96.38 503 PRO A N 1
ATOM 4022 C CA . PRO A 1 503 ? 20.523 6.885 -23.310 1.00 96.38 503 PRO A CA 1
ATOM 4023 C C . PRO A 1 503 ? 21.720 7.509 -22.577 1.00 96.38 503 PRO A C 1
ATOM 4025 O O . PRO A 1 503 ? 21.694 7.754 -21.373 1.00 96.38 503 PRO A O 1
ATOM 4028 N N . SER A 1 504 ? 22.784 7.830 -23.317 1.00 94.38 504 SER A N 1
ATOM 4029 C CA . SER A 1 504 ? 23.956 8.528 -22.762 1.00 94.38 504 SER A CA 1
ATOM 4030 C C . SER A 1 504 ? 23.733 10.029 -22.541 1.00 94.38 504 SER A C 1
ATOM 4032 O O . SER A 1 504 ? 24.538 10.681 -21.880 1.00 94.38 504 SER A O 1
ATOM 4034 N N . SER A 1 505 ? 22.678 10.593 -23.129 1.00 95.81 505 SER A N 1
ATOM 4035 C CA . SER A 1 505 ? 22.312 12.007 -23.040 1.00 95.81 505 SER A CA 1
ATOM 4036 C C . SER A 1 505 ? 20.796 12.172 -23.052 1.00 95.81 505 SER A C 1
ATOM 4038 O O . SER A 1 505 ? 20.073 11.285 -23.502 1.00 95.81 505 SER A O 1
ATOM 4040 N N . ARG A 1 506 ? 20.312 13.318 -22.560 1.00 94.69 506 ARG A N 1
ATOM 4041 C CA . ARG A 1 506 ? 18.885 13.659 -22.575 1.00 94.69 506 ARG A CA 1
ATOM 4042 C C . ARG A 1 506 ? 18.353 13.604 -24.025 1.00 94.69 506 ARG A C 1
ATOM 4044 O O . ARG A 1 506 ? 19.008 14.177 -24.893 1.00 94.69 506 ARG A O 1
ATOM 4051 N N . PRO A 1 507 ? 17.226 12.922 -24.299 1.00 95.00 507 PRO A N 1
ATOM 4052 C CA . PRO A 1 507 ? 16.631 12.872 -25.635 1.00 95.00 507 PRO A CA 1
ATOM 4053 C C . PRO A 1 507 ? 16.220 14.254 -26.171 1.00 95.00 507 PRO A C 1
ATOM 4055 O O . PRO A 1 507 ? 15.682 15.070 -25.430 1.00 95.00 507 PRO A O 1
ATOM 4058 N N . ASP A 1 508 ? 16.368 14.479 -27.480 1.00 92.75 508 ASP A N 1
ATOM 4059 C CA . ASP A 1 508 ? 16.055 15.762 -28.147 1.00 92.75 508 ASP A CA 1
ATOM 4060 C C . ASP A 1 508 ? 14.545 16.007 -28.395 1.00 92.75 508 ASP A C 1
ATOM 4062 O O . ASP A 1 508 ? 14.151 16.903 -29.142 1.00 92.75 508 ASP A O 1
ATOM 4066 N N . ARG A 1 509 ? 13.669 15.206 -27.781 1.00 94.94 509 ARG A N 1
ATOM 4067 C CA . ARG A 1 509 ? 12.201 15.310 -27.885 1.00 94.94 509 ARG A CA 1
ATOM 4068 C C . ARG A 1 509 ? 11.620 16.082 -26.699 1.00 94.94 509 ARG A C 1
ATOM 4070 O O . ARG A 1 509 ? 12.255 16.205 -25.660 1.00 94.94 509 ARG A O 1
ATOM 4077 N N . GLU A 1 510 ? 10.383 16.562 -26.808 1.00 93.75 510 GLU A N 1
ATOM 4078 C CA . GLU A 1 510 ? 9.706 17.155 -25.650 1.00 93.75 510 GLU A CA 1
ATOM 4079 C C . GLU A 1 510 ? 9.385 16.077 -24.606 1.00 93.75 510 GLU A C 1
ATOM 4081 O O . GLU A 1 510 ? 8.730 15.069 -24.900 1.00 93.75 510 GLU A O 1
ATOM 4086 N N . HIS A 1 511 ? 9.868 16.283 -23.381 1.00 93.38 511 HIS A N 1
ATOM 4087 C CA . HIS A 1 511 ? 9.643 15.361 -22.280 1.00 93.38 511 HIS A CA 1
ATOM 4088 C C . HIS A 1 511 ? 9.823 16.030 -20.908 1.00 93.38 511 HIS A C 1
ATOM 4090 O O . HIS A 1 511 ? 10.707 16.881 -20.739 1.00 93.38 511 HIS A O 1
ATOM 4096 N N . PRO A 1 512 ? 9.042 15.604 -19.902 1.00 94.50 512 PRO A N 1
ATOM 4097 C CA . PRO A 1 512 ? 9.347 15.829 -18.498 1.00 94.50 512 PRO A CA 1
ATOM 4098 C C . PRO A 1 512 ? 10.643 15.137 -18.076 1.00 94.50 512 PRO A C 1
ATOM 4100 O O . PRO A 1 512 ? 11.030 14.099 -18.626 1.00 94.50 512 PRO A O 1
ATOM 4103 N N . TYR A 1 513 ? 11.317 15.723 -17.096 1.00 95.06 513 TYR A N 1
ATOM 4104 C CA . TYR A 1 513 ? 12.597 15.258 -16.588 1.00 95.06 513 TYR A CA 1
ATOM 4105 C C . TYR A 1 513 ? 12.633 15.304 -15.058 1.00 95.06 513 TYR A C 1
ATOM 4107 O O . TYR A 1 513 ? 12.328 16.344 -14.472 1.00 95.06 513 TYR A O 1
ATOM 4115 N N . GLU A 1 514 ? 13.034 14.204 -14.417 1.00 96.25 514 GLU A N 1
ATOM 4116 C CA . GLU A 1 514 ? 13.293 14.150 -12.971 1.00 96.25 514 GLU A CA 1
ATOM 4117 C C . GLU A 1 514 ? 14.748 13.733 -12.693 1.00 96.25 514 GLU A C 1
ATOM 4119 O O . GLU A 1 514 ? 15.219 12.701 -13.163 1.00 96.25 514 GLU A O 1
ATOM 4124 N N . GLU A 1 515 ? 15.482 14.523 -11.912 1.00 97.19 515 GLU A N 1
ATOM 4125 C CA . GLU A 1 515 ? 16.800 14.144 -11.391 1.00 97.19 515 GLU A CA 1
ATOM 4126 C C . GLU A 1 515 ? 16.656 13.623 -9.960 1.00 97.19 515 GLU A C 1
ATOM 4128 O O . GLU A 1 515 ? 16.048 14.279 -9.111 1.00 97.19 515 GLU A O 1
ATOM 4133 N N . ILE A 1 516 ? 17.260 12.464 -9.695 1.00 98.00 516 ILE A N 1
ATOM 4134 C CA . ILE A 1 516 ? 17.192 11.730 -8.436 1.00 98.00 516 ILE A CA 1
ATOM 4135 C C . ILE A 1 516 ? 18.614 11.415 -7.965 1.00 98.00 516 ILE A C 1
ATOM 4137 O O . ILE A 1 516 ? 19.307 10.561 -8.517 1.00 98.00 516 ILE A O 1
ATOM 4141 N N . LYS A 1 517 ? 19.058 12.090 -6.909 1.00 98.44 517 LYS A N 1
ATOM 4142 C CA . LYS A 1 517 ? 20.338 11.818 -6.248 1.00 98.44 517 LYS A CA 1
ATOM 4143 C C . LYS A 1 517 ? 20.097 10.926 -5.048 1.00 98.44 517 LYS A C 1
ATOM 4145 O O . LYS A 1 517 ? 19.409 11.360 -4.130 1.00 98.44 517 LYS A O 1
ATOM 4150 N N . ASN A 1 518 ? 20.656 9.725 -5.029 1.00 98.31 518 ASN A N 1
ATOM 4151 C CA . ASN A 1 518 ? 20.427 8.758 -3.958 1.00 98.31 518 ASN A CA 1
ATOM 4152 C C . ASN A 1 518 ? 21.719 8.441 -3.212 1.00 98.31 518 ASN A C 1
ATOM 4154 O O . ASN A 1 518 ? 22.748 8.171 -3.837 1.00 98.31 518 ASN A O 1
ATOM 4158 N N . ARG A 1 519 ? 21.641 8.339 -1.881 1.00 97.81 519 ARG A N 1
ATOM 4159 C CA . ARG A 1 519 ? 22.738 7.777 -1.084 1.00 97.81 519 ARG A CA 1
ATOM 4160 C C . ARG A 1 519 ? 23.028 6.351 -1.541 1.00 97.81 519 ARG A C 1
ATOM 4162 O O . ARG A 1 519 ? 22.164 5.475 -1.453 1.00 97.81 519 ARG A O 1
ATOM 4169 N N . MET A 1 520 ? 24.256 6.118 -2.003 1.00 96.88 520 MET A N 1
ATOM 4170 C CA . MET A 1 520 ? 24.657 4.889 -2.693 1.00 96.88 520 MET A CA 1
ATOM 4171 C C . MET A 1 520 ? 24.346 3.620 -1.887 1.00 96.88 520 MET A C 1
ATOM 4173 O O . MET A 1 520 ? 23.832 2.656 -2.447 1.00 96.88 520 MET A O 1
ATOM 4177 N N . GLY A 1 521 ? 24.614 3.618 -0.576 1.00 96.31 521 GLY A N 1
ATOM 4178 C CA . GLY A 1 521 ? 24.362 2.455 0.283 1.00 96.31 521 GLY A CA 1
ATOM 4179 C C . GLY A 1 521 ? 22.887 2.048 0.324 1.00 96.31 521 GLY A C 1
ATOM 4180 O O . GLY A 1 521 ? 22.564 0.877 0.142 1.00 96.31 521 GLY A O 1
ATOM 4181 N N . VAL A 1 522 ? 21.982 3.018 0.485 1.00 97.81 522 VAL A N 1
ATOM 4182 C CA . VAL A 1 522 ? 20.535 2.750 0.526 1.00 97.81 522 VAL A CA 1
ATOM 4183 C C . VAL A 1 522 ? 20.017 2.375 -0.858 1.00 97.81 522 VAL A C 1
ATOM 4185 O O . VAL A 1 522 ? 19.321 1.374 -0.982 1.00 97.81 522 VAL A O 1
ATOM 4188 N N . MET A 1 523 ? 20.412 3.111 -1.905 1.00 97.62 523 MET A N 1
ATOM 4189 C CA . MET A 1 523 ? 20.009 2.814 -3.286 1.00 97.62 523 MET A CA 1
ATOM 4190 C C . MET A 1 523 ? 20.368 1.387 -3.684 1.00 97.62 523 MET A C 1
ATOM 4192 O O . MET A 1 523 ? 19.518 0.630 -4.149 1.00 97.62 523 MET A O 1
ATOM 4196 N N . ARG A 1 524 ? 21.623 0.994 -3.456 1.00 97.75 524 ARG A N 1
ATOM 4197 C CA . ARG A 1 524 ? 22.092 -0.350 -3.787 1.00 97.75 524 ARG A CA 1
ATOM 4198 C C . ARG A 1 524 ? 21.390 -1.411 -2.955 1.00 97.75 524 ARG A C 1
ATOM 4200 O O . ARG A 1 524 ? 21.060 -2.457 -3.499 1.00 97.75 524 ARG A O 1
ATOM 4207 N N . HIS A 1 525 ? 21.100 -1.150 -1.680 1.00 97.75 525 HIS A N 1
ATOM 4208 C CA . HIS A 1 525 ? 20.320 -2.074 -0.858 1.00 97.75 525 HIS A CA 1
ATOM 4209 C C . HIS A 1 525 ? 18.894 -2.265 -1.402 1.00 97.75 525 HIS A C 1
ATOM 4211 O O . HIS A 1 525 ? 18.466 -3.403 -1.599 1.00 97.75 525 HIS A O 1
ATOM 4217 N N . VAL A 1 526 ? 18.199 -1.166 -1.715 1.00 97.62 526 VAL A N 1
ATOM 4218 C CA . VAL A 1 526 ? 16.842 -1.163 -2.286 1.00 97.62 526 VAL A CA 1
ATOM 4219 C C . VAL A 1 526 ? 16.808 -1.921 -3.613 1.00 97.62 526 VAL A C 1
ATOM 4221 O O . VAL A 1 526 ? 16.009 -2.842 -3.773 1.00 97.62 526 VAL A O 1
ATOM 4224 N N . VAL A 1 527 ? 17.734 -1.626 -4.530 1.00 97.69 527 VAL A N 1
ATOM 4225 C CA . VAL A 1 527 ? 17.868 -2.326 -5.820 1.00 97.69 527 VAL A CA 1
ATOM 4226 C C . VAL A 1 527 ? 18.165 -3.811 -5.625 1.00 97.69 527 VAL A C 1
ATOM 4228 O O . VAL A 1 527 ? 17.492 -4.672 -6.193 1.00 97.69 527 VAL A O 1
ATOM 4231 N N . ARG A 1 528 ? 19.158 -4.134 -4.789 1.00 96.06 528 ARG A N 1
ATOM 4232 C CA . ARG A 1 528 ? 19.620 -5.509 -4.555 1.00 96.06 528 ARG A CA 1
ATOM 4233 C C . ARG A 1 528 ? 18.516 -6.413 -4.017 1.00 96.06 528 ARG A C 1
ATOM 4235 O O . ARG A 1 528 ? 18.517 -7.615 -4.296 1.00 96.06 528 ARG A O 1
ATOM 4242 N N . LYS A 1 529 ? 17.628 -5.851 -3.199 1.00 95.19 529 LYS A N 1
ATOM 4243 C CA . LYS A 1 529 ? 16.549 -6.560 -2.507 1.00 95.19 529 LYS A CA 1
ATOM 4244 C C . LYS A 1 529 ? 15.184 -6.401 -3.183 1.00 95.19 529 LYS A C 1
ATOM 4246 O O . LYS A 1 529 ? 14.243 -7.051 -2.741 1.00 95.19 529 LYS A O 1
ATOM 4251 N N . GLY A 1 530 ? 15.076 -5.586 -4.235 1.00 95.12 530 GLY A N 1
ATOM 4252 C CA . GLY A 1 530 ? 13.799 -5.284 -4.885 1.00 95.12 530 GLY A CA 1
ATOM 4253 C C . GLY A 1 530 ? 12.810 -4.586 -3.947 1.00 95.12 530 GLY A C 1
ATOM 4254 O O . GLY A 1 530 ? 11.629 -4.923 -3.948 1.00 95.12 530 GLY A O 1
ATOM 4255 N N . LEU A 1 531 ? 13.298 -3.678 -3.095 1.00 95.94 531 LEU A N 1
ATOM 4256 C CA . LEU A 1 531 ? 12.458 -2.943 -2.146 1.00 95.94 531 LEU A CA 1
ATOM 4257 C C . LEU A 1 531 ? 11.744 -1.767 -2.817 1.00 95.94 531 LEU A C 1
ATOM 4259 O O . LEU A 1 531 ? 12.145 -1.293 -3.882 1.00 95.94 531 LEU A O 1
ATOM 4263 N N . LEU A 1 532 ? 10.682 -1.305 -2.160 1.00 95.06 532 LEU A N 1
ATOM 4264 C CA . LEU A 1 532 ? 9.925 -0.123 -2.555 1.00 95.06 532 LEU A CA 1
ATOM 4265 C C . LEU A 1 532 ? 10.776 1.141 -2.395 1.00 95.06 532 LEU A C 1
ATOM 4267 O O . LEU A 1 532 ? 11.646 1.224 -1.525 1.00 95.06 532 LEU A O 1
ATOM 4271 N N . TRP A 1 533 ? 10.514 2.148 -3.225 1.00 96.19 533 TRP A N 1
ATOM 4272 C CA . TRP A 1 533 ? 11.259 3.410 -3.189 1.00 96.19 533 TRP A CA 1
ATOM 4273 C C . TRP A 1 533 ? 10.912 4.304 -1.991 1.00 96.19 533 TRP A C 1
ATOM 4275 O O . TRP A 1 533 ? 11.547 5.343 -1.810 1.00 96.19 533 TRP A O 1
ATOM 4285 N N . ASP A 1 534 ? 9.981 3.902 -1.127 1.00 93.94 534 ASP A N 1
ATOM 4286 C CA . ASP A 1 534 ? 9.677 4.581 0.138 1.00 93.94 534 ASP A CA 1
ATOM 4287 C C . ASP A 1 534 ? 10.899 4.686 1.060 1.00 93.94 534 ASP A C 1
ATOM 4289 O O . ASP A 1 534 ? 11.113 5.733 1.674 1.00 93.94 534 ASP A O 1
ATOM 4293 N N . ASP A 1 535 ? 11.780 3.677 1.064 1.00 95.44 535 ASP A N 1
ATOM 4294 C CA . ASP A 1 535 ? 13.068 3.725 1.776 1.00 95.44 535 ASP A CA 1
ATOM 4295 C C . ASP A 1 535 ? 13.969 4.875 1.286 1.00 95.44 535 ASP A C 1
ATOM 4297 O O . ASP A 1 535 ? 14.768 5.425 2.049 1.00 95.44 535 ASP A O 1
ATOM 4301 N N . LEU A 1 536 ? 13.840 5.263 0.013 1.00 96.31 536 LEU A N 1
ATOM 4302 C CA . LEU A 1 536 ? 14.569 6.389 -0.571 1.00 96.31 536 LEU A CA 1
ATOM 4303 C C . LEU A 1 536 ? 13.845 7.710 -0.325 1.00 96.31 536 LEU A C 1
ATOM 4305 O O . LEU A 1 536 ? 14.464 8.691 0.092 1.00 96.31 536 LEU A O 1
ATOM 4309 N N . TYR A 1 537 ? 12.543 7.732 -0.595 1.00 94.88 537 TYR A N 1
ATOM 4310 C CA . TYR A 1 537 ? 11.740 8.944 -0.625 1.00 94.88 537 TYR A CA 1
ATOM 4311 C C . TYR A 1 537 ? 11.263 9.377 0.764 1.00 94.88 537 TYR A C 1
ATOM 4313 O O . TYR A 1 537 ? 11.633 10.458 1.227 1.00 94.88 537 TYR A O 1
ATOM 4321 N N . ILE A 1 538 ? 10.486 8.535 1.451 1.00 92.69 538 ILE A N 1
ATOM 4322 C CA . ILE A 1 538 ? 9.993 8.796 2.814 1.00 92.69 538 ILE A CA 1
ATOM 4323 C C . ILE A 1 538 ? 11.150 8.722 3.819 1.00 92.69 538 ILE A C 1
ATOM 4325 O O . ILE A 1 538 ? 11.204 9.496 4.776 1.00 92.69 538 ILE A O 1
ATOM 4329 N N . GLY A 1 539 ? 12.137 7.863 3.548 1.00 94.25 539 GLY A N 1
ATOM 4330 C CA . GLY A 1 539 ? 13.374 7.774 4.320 1.00 94.25 539 GLY A CA 1
ATOM 4331 C C . GLY A 1 539 ? 14.323 8.968 4.165 1.00 94.25 539 GLY A C 1
ATOM 4332 O O . GLY A 1 539 ? 15.343 8.998 4.845 1.00 94.25 539 GLY A O 1
ATOM 4333 N N . PHE A 1 540 ? 14.032 9.951 3.302 1.00 95.50 540 PHE A N 1
ATOM 4334 C CA . PHE A 1 540 ? 14.880 11.128 3.029 1.00 95.50 540 PHE A CA 1
ATOM 4335 C C . PHE A 1 540 ? 16.285 10.819 2.481 1.00 95.50 540 PHE A C 1
ATOM 4337 O O . PHE A 1 540 ? 17.189 11.663 2.547 1.00 95.50 540 PHE A O 1
ATOM 4344 N N . GLN A 1 541 ? 16.474 9.631 1.907 1.00 96.75 541 GLN A N 1
ATOM 4345 C CA . GLN A 1 541 ? 17.756 9.153 1.381 1.00 96.75 541 GLN A CA 1
ATOM 4346 C C . GLN A 1 541 ? 18.006 9.609 -0.067 1.00 96.75 541 GLN A C 1
ATOM 4348 O O . GLN A 1 541 ? 18.982 9.176 -0.688 1.00 96.75 541 GLN A O 1
ATOM 4353 N N . ASN A 1 542 ? 17.156 10.507 -0.583 1.00 96.81 542 ASN A N 1
ATOM 4354 C CA . ASN A 1 542 ? 17.274 11.106 -1.903 1.00 96.81 542 ASN A CA 1
ATOM 4355 C C . ASN A 1 542 ? 17.211 12.648 -1.914 1.00 96.81 542 ASN A C 1
ATOM 4357 O O . ASN A 1 542 ? 16.766 13.299 -0.961 1.00 96.81 542 ASN A O 1
ATOM 4361 N N . ARG A 1 543 ? 17.679 13.246 -3.013 1.00 96.81 543 ARG A N 1
ATOM 4362 C CA . ARG A 1 543 ? 17.416 14.638 -3.395 1.00 96.81 543 ARG A CA 1
ATOM 4363 C C . ARG A 1 543 ? 16.861 14.680 -4.810 1.00 96.81 543 ARG A C 1
ATOM 4365 O O . ARG A 1 543 ? 17.416 14.053 -5.707 1.00 96.81 543 ARG A O 1
ATOM 4372 N N . LEU A 1 544 ? 15.761 15.402 -4.974 1.00 96.12 544 LEU A N 1
ATOM 4373 C CA . LEU A 1 544 ? 14.930 15.388 -6.169 1.00 96.12 544 LEU A CA 1
ATOM 4374 C C . LEU A 1 544 ? 14.880 16.774 -6.810 1.00 96.12 544 LEU A C 1
ATOM 4376 O O . LEU A 1 544 ? 14.715 17.786 -6.125 1.00 96.12 544 LEU A O 1
ATOM 4380 N N . SER A 1 545 ? 14.935 16.825 -8.133 1.00 95.19 545 SER A N 1
ATOM 4381 C CA . SER A 1 545 ? 14.506 17.999 -8.893 1.00 95.19 545 SER A CA 1
ATOM 4382 C C . SER A 1 545 ? 13.718 17.566 -10.117 1.00 95.19 545 SER A C 1
ATOM 4384 O O . SER A 1 545 ? 13.881 16.451 -10.602 1.00 95.19 545 SER A O 1
ATOM 4386 N N . ARG A 1 546 ? 12.820 18.430 -10.587 1.00 92.31 546 ARG A N 1
ATOM 4387 C CA . ARG A 1 546 ? 11.910 18.105 -11.684 1.00 92.31 546 ARG A CA 1
ATOM 4388 C C . ARG A 1 546 ? 11.664 19.299 -12.588 1.00 92.31 546 ARG A C 1
ATOM 4390 O O . ARG A 1 546 ? 11.528 20.429 -12.110 1.00 92.31 546 ARG A O 1
ATOM 4397 N N . GLU A 1 547 ? 11.620 19.030 -13.883 1.00 89.94 547 GLU A N 1
ATOM 4398 C CA . GLU A 1 547 ? 11.477 20.016 -14.944 1.00 89.94 547 GLU A CA 1
ATOM 4399 C C . GLU A 1 547 ? 10.583 19.459 -16.071 1.00 89.94 547 GLU A C 1
ATOM 4401 O O . GLU A 1 547 ? 10.984 18.514 -16.753 1.00 89.94 547 GLU A O 1
ATOM 4406 N N . PRO A 1 548 ? 9.393 20.039 -16.321 1.00 88.81 548 PRO A N 1
ATOM 4407 C CA . PRO A 1 548 ? 8.717 21.063 -15.519 1.00 88.81 548 PRO A CA 1
ATOM 4408 C C . PRO A 1 548 ? 8.276 20.538 -14.138 1.00 88.81 548 PRO A C 1
ATOM 4410 O O . PRO A 1 548 ? 8.408 19.362 -13.815 1.00 88.81 548 PRO A O 1
ATOM 4413 N N . ASP A 1 549 ? 7.738 21.427 -13.301 1.00 85.75 549 ASP A N 1
ATOM 4414 C CA . ASP A 1 549 ? 7.321 21.123 -11.927 1.00 85.75 549 ASP A CA 1
ATOM 4415 C C . ASP A 1 549 ? 6.013 20.296 -11.848 1.00 85.75 549 ASP A C 1
ATOM 4417 O O . ASP A 1 549 ? 4.983 20.776 -11.368 1.00 85.75 549 ASP A O 1
ATOM 4421 N N . ILE A 1 550 ? 6.049 19.052 -12.338 1.00 83.75 550 ILE A N 1
ATOM 4422 C CA . ILE A 1 550 ? 4.907 18.128 -12.444 1.00 83.75 550 ILE A CA 1
ATOM 4423 C C . ILE A 1 550 ? 5.101 16.932 -11.509 1.00 83.75 550 ILE A C 1
ATOM 4425 O O . ILE A 1 550 ? 6.193 16.396 -11.379 1.00 83.75 550 ILE A O 1
ATOM 4429 N N . TYR A 1 551 ? 4.036 16.497 -10.832 1.00 83.94 551 TYR A N 1
ATOM 4430 C CA . TYR A 1 551 ? 4.075 15.262 -10.047 1.00 83.94 551 TYR A CA 1
ATOM 4431 C C . TYR A 1 551 ? 3.629 14.070 -10.900 1.00 83.94 551 TYR A C 1
ATOM 4433 O O . TYR A 1 551 ? 2.474 14.006 -11.322 1.00 83.94 551 TYR A O 1
ATOM 4441 N N . HIS A 1 552 ? 4.535 13.122 -11.135 1.00 87.75 552 HIS A N 1
ATOM 4442 C CA . HIS A 1 552 ? 4.277 11.929 -11.939 1.00 87.75 552 HIS A CA 1
ATOM 4443 C C . HIS A 1 552 ? 3.673 10.793 -11.098 1.00 87.75 552 HIS A C 1
ATOM 4445 O O . HIS A 1 552 ? 4.356 9.836 -10.745 1.00 87.75 552 HIS A O 1
ATOM 4451 N N . HIS A 1 553 ? 2.377 10.893 -10.772 1.00 85.44 553 HIS A N 1
ATOM 4452 C CA . HIS A 1 553 ? 1.684 9.942 -9.886 1.00 85.44 553 HIS A CA 1
ATOM 4453 C C . HIS A 1 553 ? 1.868 8.472 -10.296 1.00 85.44 553 HIS A C 1
ATOM 4455 O O . HIS A 1 553 ? 2.230 7.663 -9.452 1.00 85.44 553 HIS A O 1
ATOM 4461 N N . ARG A 1 554 ? 1.677 8.119 -11.577 1.00 86.69 554 ARG A N 1
ATOM 4462 C CA . ARG A 1 554 ? 1.863 6.733 -12.054 1.00 86.69 554 ARG A CA 1
ATOM 4463 C C . ARG A 1 554 ? 3.273 6.204 -11.824 1.00 86.69 554 ARG A C 1
ATOM 4465 O O . ARG A 1 554 ? 3.412 5.059 -11.423 1.00 86.69 554 ARG A O 1
ATOM 4472 N N . PHE A 1 555 ? 4.288 7.030 -12.064 1.00 93.81 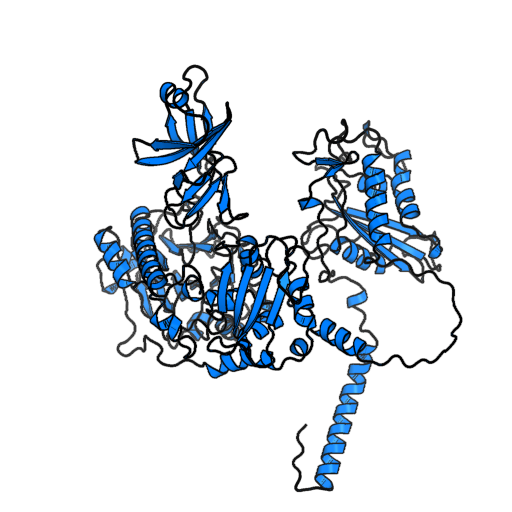555 PHE A N 1
ATOM 4473 C CA . PHE A 1 555 ? 5.683 6.665 -11.832 1.00 93.81 555 PHE A CA 1
ATOM 4474 C C . PHE A 1 555 ? 5.937 6.416 -10.342 1.00 93.81 555 PHE A C 1
ATOM 4476 O O . PHE A 1 555 ? 6.360 5.328 -9.965 1.00 93.81 555 PHE A O 1
ATOM 4483 N N . TRP A 1 556 ? 5.594 7.378 -9.482 1.00 91.06 556 TRP A N 1
ATOM 4484 C CA . TRP A 1 556 ? 5.807 7.245 -8.038 1.00 91.06 556 TRP A CA 1
ATOM 4485 C C . TRP A 1 556 ? 5.004 6.083 -7.442 1.00 91.06 556 TRP A C 1
ATOM 4487 O O . TRP A 1 556 ? 5.579 5.231 -6.771 1.00 91.06 556 TRP A O 1
ATOM 4497 N N . ASN A 1 557 ? 3.720 5.960 -7.787 1.00 87.69 557 ASN A N 1
ATOM 4498 C CA . ASN A 1 557 ? 2.890 4.835 -7.363 1.00 87.69 557 ASN A CA 1
ATOM 4499 C C . ASN A 1 557 ? 3.466 3.489 -7.828 1.00 87.69 557 ASN A C 1
ATOM 4501 O O . ASN A 1 557 ? 3.454 2.526 -7.070 1.00 87.69 557 ASN A O 1
ATOM 4505 N N . HIS A 1 558 ? 4.026 3.408 -9.039 1.00 92.38 558 HIS A N 1
ATOM 4506 C CA . HIS A 1 558 ? 4.631 2.169 -9.525 1.00 92.38 558 HIS A CA 1
ATOM 4507 C C . HIS A 1 558 ? 5.792 1.707 -8.638 1.00 92.38 558 HIS A C 1
ATOM 4509 O O . HIS A 1 558 ? 5.809 0.565 -8.178 1.00 92.38 558 HIS A O 1
ATOM 4515 N N . PHE A 1 559 ? 6.729 2.608 -8.342 1.00 95.19 559 PHE A N 1
ATOM 4516 C CA . PHE A 1 559 ? 7.913 2.295 -7.536 1.00 95.19 559 PHE A CA 1
ATOM 4517 C C . PHE A 1 559 ? 7.641 2.202 -6.022 1.00 95.19 559 PHE A C 1
ATOM 4519 O O . PHE A 1 559 ? 8.463 1.642 -5.294 1.00 95.19 559 PHE A O 1
ATOM 4526 N N . GLN A 1 560 ? 6.496 2.705 -5.551 1.00 90.06 560 GLN A N 1
ATOM 4527 C CA . GLN A 1 560 ? 6.071 2.629 -4.146 1.00 90.06 560 GLN A CA 1
ATOM 4528 C C . GLN A 1 560 ? 5.092 1.477 -3.870 1.00 90.06 560 GLN A C 1
ATOM 4530 O O . GLN A 1 560 ? 5.070 0.952 -2.766 1.00 90.06 560 GLN A O 1
ATOM 4535 N N . THR A 1 561 ? 4.303 1.016 -4.848 1.00 85.88 561 THR A N 1
ATOM 4536 C CA . THR A 1 561 ? 3.252 0.008 -4.588 1.00 85.88 561 THR A CA 1
ATOM 4537 C C . THR A 1 561 ? 3.177 -1.120 -5.620 1.00 85.88 561 THR A C 1
ATOM 4539 O O . THR A 1 561 ? 2.753 -2.230 -5.284 1.00 85.88 561 THR A O 1
ATOM 4542 N N . GLN A 1 562 ? 3.624 -0.912 -6.861 1.00 89.56 562 GLN A N 1
ATOM 4543 C CA . GLN A 1 562 ? 3.372 -1.855 -7.966 1.00 89.56 562 GLN A CA 1
ATOM 4544 C C . GLN A 1 562 ? 4.596 -2.669 -8.403 1.00 89.56 562 GLN A C 1
ATOM 4546 O O . GLN A 1 562 ? 4.474 -3.501 -9.300 1.00 89.56 562 GLN A O 1
ATOM 4551 N N . LEU A 1 563 ? 5.753 -2.498 -7.750 1.00 91.81 563 LEU A N 1
ATOM 4552 C CA . LEU A 1 563 ? 6.924 -3.342 -8.006 1.00 91.81 563 LEU A CA 1
ATOM 4553 C C . LEU A 1 563 ? 6.608 -4.833 -7.792 1.00 91.81 563 LEU A C 1
ATOM 4555 O O . LEU A 1 563 ? 5.814 -5.161 -6.894 1.00 91.81 563 LEU A O 1
ATOM 4559 N N . PRO A 1 564 ? 7.262 -5.747 -8.539 1.00 88.81 564 PRO A N 1
ATOM 4560 C CA . PRO A 1 564 ? 7.125 -7.181 -8.314 1.00 88.81 564 PRO A CA 1
ATOM 4561 C C . PRO A 1 564 ? 7.353 -7.568 -6.847 1.00 88.81 564 PRO A C 1
ATOM 4563 O O . PRO A 1 564 ? 8.148 -6.963 -6.129 1.00 88.81 564 PRO A O 1
ATOM 4566 N N . THR A 1 565 ? 6.648 -8.598 -6.382 1.00 85.38 565 THR A N 1
ATOM 4567 C CA . THR A 1 565 ? 6.772 -9.092 -4.997 1.00 85.38 565 THR A CA 1
ATOM 4568 C C . THR A 1 565 ? 7.992 -9.992 -4.789 1.00 85.38 565 THR A C 1
ATOM 4570 O O . THR A 1 565 ? 8.349 -10.296 -3.651 1.00 85.38 565 THR A O 1
ATOM 4573 N N . THR A 1 566 ? 8.659 -10.392 -5.873 1.00 85.88 566 THR A N 1
ATOM 4574 C CA . THR A 1 566 ? 9.924 -11.130 -5.871 1.00 85.88 566 THR A CA 1
ATOM 4575 C C . THR A 1 566 ? 11.076 -10.210 -6.270 1.00 85.88 566 THR A C 1
ATOM 4577 O O . THR A 1 566 ? 10.907 -9.421 -7.199 1.00 85.88 566 THR A O 1
ATOM 4580 N N . PRO A 1 567 ? 12.253 -10.310 -5.623 1.00 88.44 567 PRO A N 1
ATOM 4581 C CA . PRO A 1 567 ? 13.415 -9.499 -5.977 1.00 88.44 567 PRO A CA 1
ATOM 4582 C C . PRO A 1 567 ? 13.919 -9.824 -7.396 1.00 88.44 567 PRO A C 1
ATOM 4584 O O . PRO A 1 567 ? 13.607 -10.903 -7.910 1.00 88.44 567 PRO A O 1
ATOM 4587 N N . PRO A 1 568 ? 14.731 -8.943 -8.014 1.00 92.50 568 PRO A N 1
ATOM 4588 C CA . PRO A 1 568 ? 15.391 -9.262 -9.276 1.00 92.50 568 PRO A CA 1
ATOM 4589 C C . PRO A 1 568 ? 16.266 -10.519 -9.154 1.00 92.50 568 PRO A C 1
ATOM 4591 O O . PRO A 1 568 ? 16.918 -10.735 -8.124 1.00 92.50 568 PRO A O 1
ATOM 4594 N N . ASP A 1 569 ? 16.312 -11.330 -10.216 1.00 91.19 569 ASP A N 1
ATOM 4595 C CA . ASP A 1 569 ? 17.147 -12.537 -10.275 1.00 91.19 569 ASP A CA 1
ATOM 4596 C C . ASP A 1 569 ? 18.607 -12.175 -10.573 1.00 91.19 569 ASP A C 1
ATOM 4598 O O . ASP A 1 569 ? 19.111 -12.234 -11.699 1.00 91.19 569 ASP A O 1
ATOM 4602 N N . TRP A 1 570 ? 19.288 -11.748 -9.517 1.00 93.88 570 TRP A N 1
ATOM 4603 C CA . TRP A 1 570 ? 20.681 -11.349 -9.597 1.00 93.88 570 TRP A CA 1
ATOM 4604 C C . TRP A 1 570 ? 21.642 -12.518 -9.825 1.00 93.88 570 TRP A C 1
ATOM 4606 O O . TRP A 1 570 ? 22.739 -12.302 -10.342 1.00 93.88 570 TRP A O 1
ATOM 4616 N N . ASP A 1 571 ? 21.245 -13.742 -9.476 1.00 90.25 571 ASP A N 1
ATOM 4617 C CA . ASP A 1 571 ? 22.072 -14.925 -9.704 1.00 90.25 571 ASP A CA 1
ATOM 4618 C C . ASP A 1 571 ? 22.112 -15.251 -11.200 1.00 90.25 571 ASP A C 1
ATOM 4620 O O . ASP A 1 571 ? 23.197 -15.438 -11.758 1.00 90.25 571 ASP A O 1
ATOM 4624 N N . LEU A 1 572 ? 20.957 -15.225 -11.874 1.00 87.00 572 LEU A N 1
ATOM 4625 C CA . LEU A 1 572 ? 20.880 -15.351 -13.329 1.00 87.00 572 LEU A CA 1
ATOM 4626 C C . LEU A 1 572 ? 21.642 -14.220 -14.031 1.00 87.00 572 LEU A C 1
ATOM 4628 O O . LEU A 1 572 ? 22.420 -14.484 -14.950 1.00 87.00 572 LEU A O 1
ATOM 4632 N N . PHE A 1 573 ? 21.483 -12.976 -13.566 1.00 90.50 573 PHE A N 1
ATOM 4633 C CA . PHE A 1 573 ? 22.223 -11.827 -14.094 1.00 90.50 573 PHE A CA 1
ATOM 4634 C C . PHE A 1 573 ? 23.744 -12.046 -14.029 1.00 90.50 573 PHE A C 1
ATOM 4636 O O . PHE A 1 573 ? 24.443 -11.907 -15.035 1.00 90.50 573 PHE A O 1
ATOM 4643 N N . LEU A 1 574 ? 24.275 -12.445 -12.868 1.00 91.06 574 LEU A N 1
ATOM 4644 C CA . LEU A 1 574 ? 25.710 -12.690 -12.701 1.00 91.06 574 LEU A CA 1
ATOM 4645 C C . LEU A 1 574 ? 26.202 -13.884 -13.534 1.00 91.06 574 LEU A C 1
ATOM 4647 O O . LEU A 1 574 ? 27.306 -13.826 -14.077 1.00 91.06 574 LEU A O 1
ATOM 4651 N N . GLN A 1 575 ? 25.395 -14.939 -13.690 1.00 87.31 575 GLN A N 1
ATOM 4652 C CA . GLN A 1 575 ? 25.721 -16.071 -14.568 1.00 87.31 575 GLN A CA 1
ATOM 4653 C C . GLN A 1 575 ? 25.836 -15.639 -16.036 1.00 87.31 575 GLN A C 1
ATOM 4655 O O . GLN A 1 575 ? 26.794 -16.012 -16.716 1.00 87.31 575 GLN A O 1
ATOM 4660 N N . GLN A 1 576 ? 24.908 -14.807 -16.514 1.00 85.12 576 GLN A N 1
ATOM 4661 C CA . GLN A 1 576 ? 24.944 -14.258 -17.872 1.00 85.12 576 GLN A CA 1
ATOM 4662 C C . GLN A 1 576 ? 26.160 -13.347 -18.086 1.00 85.12 576 GLN A C 1
ATOM 4664 O O . GLN A 1 576 ? 26.818 -13.424 -19.126 1.00 85.12 576 GLN A O 1
ATOM 4669 N N . MET A 1 577 ? 26.509 -12.526 -17.090 1.00 85.81 577 MET A N 1
ATOM 4670 C CA . MET A 1 577 ? 27.704 -11.677 -17.145 1.00 85.81 577 MET A CA 1
ATOM 4671 C C . MET A 1 577 ? 29.008 -12.482 -17.095 1.00 85.81 577 MET A C 1
ATOM 4673 O O . MET A 1 577 ? 29.997 -12.074 -17.695 1.00 85.81 577 MET A O 1
ATOM 4677 N N . ALA A 1 578 ? 29.035 -13.633 -16.419 1.00 79.19 578 ALA A N 1
ATOM 4678 C CA . ALA A 1 578 ? 30.193 -14.526 -16.436 1.00 79.19 578 ALA A CA 1
ATOM 4679 C C . ALA A 1 578 ? 30.344 -15.251 -17.788 1.00 79.19 578 ALA A C 1
ATOM 4681 O O . ALA A 1 578 ? 31.461 -15.412 -18.282 1.00 79.19 578 ALA A O 1
ATOM 4682 N N . ALA A 1 579 ? 29.229 -15.650 -18.411 1.00 69.12 579 ALA A N 1
ATOM 4683 C CA . ALA A 1 579 ? 29.222 -16.327 -19.709 1.00 69.12 579 ALA A CA 1
ATOM 4684 C C . ALA A 1 579 ? 29.693 -15.424 -20.865 1.00 69.12 579 ALA A C 1
ATOM 4686 O O . ALA A 1 579 ? 30.323 -15.914 -21.801 1.00 69.12 579 ALA A O 1
ATOM 4687 N N . SER A 1 580 ? 29.456 -14.109 -20.789 1.00 58.69 580 SER A N 1
ATOM 4688 C CA . SER A 1 580 ? 29.884 -13.139 -21.810 1.00 58.69 580 SER A CA 1
ATOM 4689 C C . SER A 1 580 ? 31.382 -12.788 -21.772 1.00 58.69 580 SER A C 1
ATOM 4691 O O . SER A 1 580 ? 31.879 -12.143 -22.694 1.00 58.69 580 SER A O 1
ATOM 4693 N N . VAL A 1 581 ? 32.119 -13.233 -20.743 1.00 53.41 581 VAL A N 1
ATOM 4694 C CA . VAL A 1 581 ? 33.554 -12.940 -20.532 1.00 53.41 581 VAL A CA 1
ATOM 4695 C C . VAL A 1 581 ? 34.476 -14.084 -21.007 1.00 53.41 581 VAL A C 1
ATOM 4697 O O . VAL A 1 581 ? 35.696 -13.917 -21.060 1.00 53.41 581 VAL A O 1
ATOM 4700 N N . LEU A 1 582 ? 33.936 -15.239 -21.417 1.00 37.00 582 LEU A N 1
ATOM 4701 C CA . LEU A 1 582 ? 34.741 -16.334 -21.978 1.00 37.00 582 LEU A CA 1
ATOM 4702 C C . LEU A 1 582 ? 35.131 -16.050 -23.448 1.00 37.00 582 LEU A C 1
ATOM 4704 O O . LEU A 1 582 ? 34.251 -15.777 -24.265 1.00 37.00 582 LEU A O 1
ATOM 4708 N N . PRO A 1 583 ? 36.421 -16.145 -23.840 1.00 35.41 583 PRO A N 1
ATOM 4709 C CA . PRO A 1 583 ? 36.822 -15.924 -25.223 1.00 35.41 583 PRO A CA 1
ATOM 4710 C C . PRO A 1 583 ? 36.366 -17.073 -26.128 1.00 35.41 583 PRO A C 1
ATOM 4712 O O . PRO A 1 583 ? 36.600 -18.249 -25.836 1.00 35.41 583 PRO A O 1
ATOM 4715 N N . SER A 1 584 ? 35.815 -16.721 -27.290 1.00 39.12 584 SER A N 1
ATOM 4716 C CA . SER A 1 584 ? 35.613 -17.629 -28.417 1.00 39.12 584 SER A CA 1
ATOM 4717 C C . SER A 1 584 ? 36.965 -18.157 -28.915 1.00 39.12 584 SER A C 1
ATOM 4719 O O . SER A 1 584 ? 37.639 -17.512 -29.722 1.00 39.12 584 SER A O 1
ATOM 4721 N N . SER A 1 585 ? 37.378 -19.332 -28.444 1.00 32.31 585 SER A N 1
ATOM 4722 C CA . SER A 1 585 ? 38.446 -20.104 -29.080 1.00 32.31 585 SER A CA 1
ATOM 4723 C C . SER A 1 585 ? 37.813 -21.134 -30.009 1.00 32.31 585 SER A C 1
ATOM 4725 O O . SER A 1 585 ? 37.026 -21.986 -29.603 1.00 32.31 585 SER A O 1
ATOM 4727 N N . GLY A 1 586 ? 38.114 -20.996 -31.299 1.00 39.19 586 GLY A N 1
ATOM 4728 C CA . GLY A 1 586 ? 37.685 -21.934 -32.318 1.00 39.19 586 GLY A CA 1
ATOM 4729 C C . GLY A 1 586 ? 38.292 -23.315 -32.086 1.00 39.19 586 GLY A C 1
ATOM 4730 O O . GLY A 1 586 ? 39.509 -23.480 -32.010 1.00 39.19 586 GLY A O 1
ATOM 4731 N N . SER A 1 587 ? 37.434 -24.325 -32.058 1.00 28.75 587 SER A N 1
ATOM 4732 C CA . SER A 1 587 ? 37.783 -25.663 -32.515 1.00 28.75 587 SER A CA 1
ATOM 4733 C C . SER A 1 587 ? 36.578 -26.270 -33.209 1.00 28.75 587 SER A C 1
ATOM 4735 O O . SER A 1 587 ? 35.551 -26.558 -32.604 1.00 28.75 587 SER A O 1
ATOM 4737 N N . SER A 1 588 ? 36.738 -26.432 -34.520 1.00 34.09 588 SER A N 1
ATOM 4738 C CA . SER A 1 588 ? 35.910 -27.280 -35.360 1.00 34.09 588 SER A CA 1
ATOM 4739 C C . SER A 1 588 ? 35.971 -28.707 -34.822 1.00 34.09 588 SER A C 1
ATOM 4741 O O . SER A 1 588 ? 36.980 -29.390 -34.993 1.00 34.09 588 SER A O 1
ATOM 4743 N N . CYS A 1 589 ? 34.878 -29.174 -34.226 1.00 24.69 589 CYS A N 1
ATOM 4744 C CA . CYS A 1 589 ? 34.600 -30.595 -34.118 1.00 24.69 589 CYS A CA 1
ATOM 4745 C C . CYS A 1 589 ? 33.287 -30.860 -34.849 1.00 24.69 589 CYS A C 1
ATOM 4747 O O . CYS A 1 589 ? 32.205 -30.502 -34.390 1.00 24.69 589 CYS A O 1
ATOM 4749 N N . VAL A 1 590 ? 33.419 -31.430 -36.044 1.00 35.69 590 VAL A N 1
ATOM 4750 C CA . VAL A 1 590 ? 32.310 -31.968 -36.822 1.00 35.69 590 VAL A CA 1
ATOM 4751 C C . VAL A 1 590 ? 31.766 -33.159 -36.039 1.00 35.69 590 VAL A C 1
ATOM 4753 O O . VAL A 1 590 ? 32.329 -34.249 -36.087 1.00 35.69 590 VAL A O 1
ATOM 4756 N N . LEU A 1 591 ? 30.684 -32.940 -35.296 1.00 27.72 591 LEU A N 1
ATOM 4757 C CA . LEU A 1 591 ? 29.809 -34.004 -34.826 1.00 27.72 591 LEU A CA 1
ATOM 4758 C C . LEU A 1 591 ? 28.573 -33.993 -35.718 1.00 27.72 591 LEU A C 1
ATOM 4760 O O . LEU A 1 591 ? 27.879 -32.990 -35.862 1.00 27.72 591 LEU A O 1
ATOM 4764 N N . SER A 1 592 ? 28.399 -35.124 -36.389 1.00 25.03 592 SER A N 1
ATOM 4765 C CA . SER A 1 592 ? 27.321 -35.480 -37.299 1.00 25.03 592 SER A CA 1
ATOM 4766 C C . SER A 1 592 ? 25.970 -34.877 -36.912 1.00 25.03 592 SER A C 1
ATOM 4768 O O . SER A 1 592 ? 25.421 -35.189 -35.856 1.00 25.03 592 SER A O 1
ATOM 4770 N N . LEU A 1 593 ? 25.424 -34.076 -37.828 1.00 29.95 593 LEU A N 1
ATOM 4771 C CA . LEU A 1 593 ? 24.019 -33.694 -37.883 1.00 29.95 593 LEU A CA 1
ATOM 4772 C C . LEU A 1 593 ? 23.145 -34.952 -37.795 1.00 29.95 593 LEU A C 1
ATOM 4774 O O . LEU A 1 593 ? 23.061 -35.722 -38.751 1.00 29.95 593 LEU A O 1
ATOM 4778 N N . SER A 1 594 ? 22.469 -35.133 -36.662 1.00 29.45 594 SER A N 1
ATOM 4779 C CA . SER A 1 594 ? 21.147 -35.744 -36.684 1.00 29.45 594 SER A CA 1
ATOM 4780 C C . SER A 1 594 ? 20.166 -34.618 -36.993 1.00 29.45 594 SER A C 1
ATOM 4782 O O . SER A 1 594 ? 20.085 -33.612 -36.292 1.00 29.45 594 SER A O 1
ATOM 4784 N N . THR A 1 595 ? 19.495 -34.735 -38.130 1.00 37.62 595 THR A N 1
ATOM 4785 C CA . THR A 1 595 ? 18.370 -33.883 -38.495 1.00 37.62 595 THR A CA 1
ATOM 4786 C C . THR A 1 595 ? 17.196 -34.259 -37.602 1.00 37.62 595 THR A C 1
ATOM 4788 O O . THR A 1 595 ? 16.450 -35.174 -37.940 1.00 37.62 595 THR A O 1
ATOM 4791 N N . ASP A 1 596 ? 17.035 -33.583 -36.472 1.00 41.75 596 ASP A N 1
ATOM 4792 C CA . ASP A 1 596 ? 15.759 -33.585 -35.768 1.00 41.75 596 ASP A CA 1
ATOM 4793 C C . ASP A 1 596 ? 15.381 -32.134 -35.480 1.00 41.75 596 ASP A C 1
ATOM 4795 O O . ASP A 1 596 ? 16.096 -31.412 -34.784 1.00 41.75 596 ASP A O 1
ATOM 4799 N N . SER A 1 597 ? 14.317 -31.655 -36.123 1.00 50.12 597 SER A N 1
ATOM 4800 C CA . SER A 1 597 ? 13.838 -30.293 -35.904 1.00 50.12 597 SER A CA 1
ATOM 4801 C C . SER A 1 597 ? 13.376 -30.173 -34.445 1.00 50.12 597 SER A C 1
ATOM 4803 O O . SER A 1 597 ? 12.516 -30.955 -34.026 1.00 50.12 597 SER A O 1
ATOM 4805 N N . PRO A 1 598 ? 13.925 -29.239 -33.649 1.00 76.25 598 PRO A N 1
ATOM 4806 C CA . PRO A 1 598 ? 13.473 -29.047 -32.279 1.00 76.25 598 PRO A CA 1
ATOM 4807 C C . PRO A 1 598 ? 12.004 -28.601 -32.281 1.00 76.25 598 PRO A C 1
ATOM 4809 O O . PRO A 1 598 ? 11.589 -27.804 -33.123 1.00 76.25 598 PRO A O 1
ATOM 4812 N N . LEU A 1 599 ? 11.205 -29.145 -31.356 1.00 87.38 599 LEU A N 1
ATOM 4813 C CA . LEU A 1 599 ? 9.861 -28.626 -31.094 1.00 87.38 599 LEU A CA 1
ATOM 4814 C C . LEU A 1 599 ? 9.975 -27.187 -30.552 1.00 87.38 599 LEU A C 1
ATOM 4816 O O . LEU A 1 599 ? 10.927 -26.912 -29.819 1.00 87.38 599 LEU A O 1
ATOM 4820 N N . PRO A 1 600 ? 9.033 -26.286 -30.881 1.00 90.88 600 PRO A N 1
ATOM 4821 C CA . PRO A 1 600 ? 9.080 -24.901 -30.417 1.00 90.88 600 PRO A CA 1
ATOM 4822 C C . PRO A 1 600 ? 8.917 -24.800 -28.894 1.00 90.88 600 PRO A C 1
ATOM 4824 O O . PRO A 1 600 ? 8.100 -25.510 -28.303 1.00 90.88 600 PRO A O 1
ATOM 4827 N N . ASP A 1 601 ? 9.678 -23.896 -28.275 1.00 90.62 601 ASP A N 1
ATOM 4828 C CA . ASP A 1 601 ? 9.527 -23.545 -26.859 1.00 90.62 601 ASP A CA 1
ATOM 4829 C C . ASP A 1 601 ? 8.371 -22.548 -26.660 1.00 90.62 601 ASP A C 1
ATOM 4831 O O . ASP A 1 601 ? 7.968 -21.844 -27.584 1.00 90.62 601 ASP A O 1
ATOM 4835 N N . ILE A 1 602 ? 7.846 -22.449 -25.436 1.00 93.00 602 ILE A N 1
ATOM 4836 C CA . ILE A 1 602 ? 6.773 -21.504 -25.089 1.00 93.00 602 ILE A CA 1
ATOM 4837 C C . ILE A 1 602 ? 7.170 -20.026 -25.240 1.00 93.00 602 ILE A C 1
ATOM 4839 O O . ILE A 1 602 ? 6.292 -19.167 -25.223 1.00 93.00 602 ILE A O 1
ATOM 4843 N N . THR A 1 603 ? 8.468 -19.735 -25.358 1.00 89.88 603 THR A N 1
ATOM 4844 C CA . THR A 1 603 ? 9.029 -18.400 -25.613 1.00 89.88 603 THR A CA 1
ATOM 4845 C C . THR A 1 603 ? 9.325 -18.135 -27.095 1.00 89.88 603 THR A C 1
ATOM 4847 O O . THR A 1 603 ? 9.706 -17.021 -27.443 1.00 89.88 603 THR A O 1
ATOM 4850 N N . ASP A 1 604 ? 9.140 -19.123 -27.981 1.00 91.88 604 ASP A N 1
ATOM 4851 C CA . ASP A 1 604 ? 9.345 -18.953 -29.423 1.00 91.88 604 ASP A CA 1
ATOM 4852 C C . ASP A 1 604 ? 8.286 -17.996 -30.001 1.00 91.88 604 ASP A C 1
ATOM 4854 O O . ASP A 1 604 ? 7.086 -18.280 -29.995 1.00 91.88 604 ASP A O 1
ATOM 4858 N N . GLU A 1 605 ? 8.732 -16.844 -30.509 1.00 90.56 605 GLU A N 1
ATOM 4859 C CA . GLU A 1 605 ? 7.849 -15.779 -31.002 1.00 90.56 605 GLU A CA 1
ATOM 4860 C C . GLU A 1 605 ? 6.918 -16.251 -32.122 1.00 90.56 605 GLU A C 1
ATOM 4862 O O . GLU A 1 605 ? 5.747 -15.870 -32.162 1.00 90.56 605 GLU A O 1
ATOM 4867 N N . LYS A 1 606 ? 7.410 -17.117 -33.015 1.00 90.00 606 LYS A N 1
ATOM 4868 C CA . LYS A 1 606 ? 6.618 -17.637 -34.131 1.00 90.00 606 LYS A CA 1
ATOM 4869 C C . LYS A 1 606 ? 5.568 -18.623 -33.637 1.00 90.00 606 LYS A C 1
ATOM 4871 O O . LYS A 1 606 ? 4.445 -18.621 -34.135 1.00 90.00 606 LYS A O 1
ATOM 4876 N N . PHE A 1 607 ? 5.904 -19.445 -32.651 1.00 95.62 607 PHE A N 1
ATOM 4877 C CA . PHE A 1 607 ? 4.952 -20.341 -32.002 1.00 95.62 607 PHE A CA 1
ATOM 4878 C C . PHE A 1 607 ? 3.842 -19.573 -31.276 1.00 95.62 607 PHE A C 1
ATOM 4880 O O . PHE A 1 607 ? 2.666 -19.921 -31.423 1.00 95.62 607 PHE A O 1
ATOM 4887 N N . ILE A 1 608 ? 4.200 -18.511 -30.547 1.00 96.56 608 ILE A N 1
ATOM 4888 C CA . ILE A 1 608 ? 3.246 -17.611 -29.886 1.00 96.56 608 ILE A CA 1
ATOM 4889 C C . ILE A 1 608 ? 2.341 -16.940 -30.928 1.00 96.56 608 ILE A C 1
ATOM 4891 O O . ILE A 1 608 ? 1.111 -16.979 -30.788 1.00 96.56 608 ILE A O 1
ATOM 4895 N N . GLU A 1 609 ? 2.929 -16.366 -31.987 1.00 94.31 609 GLU A N 1
ATOM 4896 C CA . GLU A 1 609 ? 2.181 -15.726 -33.074 1.00 94.31 609 GLU A CA 1
ATOM 4897 C C . GLU A 1 609 ? 1.215 -16.723 -33.720 1.00 94.31 609 GLU A C 1
ATOM 4899 O O . GLU A 1 609 ? 0.023 -16.432 -33.819 1.00 94.31 609 GLU A O 1
ATOM 4904 N N . ASP A 1 610 ? 1.687 -17.913 -34.102 1.00 93.56 610 ASP A N 1
ATOM 4905 C CA . ASP A 1 610 ? 0.866 -18.945 -34.736 1.00 93.56 610 ASP A CA 1
ATOM 4906 C C . ASP A 1 610 ? -0.306 -19.355 -33.833 1.00 93.56 610 ASP A C 1
ATOM 4908 O O . ASP A 1 610 ? -1.446 -19.440 -34.304 1.00 93.56 610 ASP A O 1
ATOM 4912 N N . CYS A 1 611 ? -0.066 -19.552 -32.530 1.00 97.44 611 CYS A N 1
ATOM 4913 C CA . CYS A 1 611 ? -1.123 -19.879 -31.574 1.00 97.44 611 CYS A CA 1
ATOM 4914 C C . CYS A 1 611 ? -2.194 -18.784 -31.559 1.00 97.44 611 CYS A C 1
ATOM 4916 O O . CYS A 1 611 ? -3.362 -19.062 -31.837 1.00 97.44 611 CYS A O 1
ATOM 4918 N N . VAL A 1 612 ? -1.820 -17.534 -31.293 1.00 97.75 612 VAL A N 1
ATOM 4919 C CA . VAL A 1 612 ? -2.773 -16.418 -31.177 1.00 97.75 612 VAL A CA 1
ATOM 4920 C C . VAL A 1 612 ? -3.496 -16.152 -32.501 1.00 97.75 612 VAL A C 1
ATOM 4922 O O . VAL A 1 612 ? -4.724 -16.020 -32.544 1.00 97.75 612 VAL A O 1
ATOM 4925 N N . LYS A 1 613 ? -2.752 -16.117 -33.606 1.00 95.19 613 LYS A N 1
ATOM 4926 C CA . LYS A 1 613 ? -3.262 -15.805 -34.944 1.00 95.19 613 LYS A CA 1
ATOM 4927 C C . LYS A 1 613 ? -4.265 -16.839 -35.426 1.00 95.19 613 LYS A C 1
ATOM 4929 O O . LYS A 1 613 ? -5.327 -16.465 -35.922 1.00 95.19 613 LYS A O 1
ATOM 4934 N N . ILE A 1 614 ? -3.976 -18.131 -35.258 1.00 95.75 614 ILE A N 1
ATOM 4935 C CA . ILE A 1 614 ? -4.883 -19.198 -35.696 1.00 95.75 614 ILE A CA 1
ATOM 4936 C C . ILE A 1 614 ? -6.148 -19.222 -34.828 1.00 95.75 614 ILE A C 1
ATOM 4938 O O . ILE A 1 614 ? -7.241 -19.412 -35.366 1.00 95.75 614 ILE A O 1
ATOM 4942 N N . HIS A 1 615 ? -6.048 -18.969 -33.518 1.00 98.31 615 HIS A N 1
ATOM 4943 C CA . HIS A 1 615 ? -7.233 -18.812 -32.668 1.00 98.31 615 HIS A CA 1
ATOM 4944 C C . HIS A 1 615 ? -8.118 -17.665 -33.161 1.00 98.31 615 HIS A C 1
ATOM 4946 O O . HIS A 1 615 ? -9.291 -17.880 -33.473 1.00 98.31 615 HIS A O 1
ATOM 4952 N N . ASN A 1 616 ? -7.559 -16.463 -33.308 1.00 97.94 616 ASN A N 1
ATOM 4953 C CA . ASN A 1 616 ? -8.321 -15.285 -33.727 1.00 97.94 616 ASN A CA 1
ATOM 4954 C C . ASN A 1 616 ? -8.876 -15.403 -35.154 1.00 97.94 616 ASN A C 1
ATOM 4956 O O . ASN A 1 616 ? -10.000 -14.965 -35.412 1.00 97.94 616 ASN A O 1
ATOM 4960 N N . LEU A 1 617 ? -8.164 -16.069 -36.070 1.00 95.31 617 LEU A N 1
ATOM 4961 C CA . LEU A 1 617 ? -8.678 -16.381 -37.406 1.00 95.31 617 LEU A CA 1
ATOM 4962 C C . LEU A 1 617 ? -9.934 -17.262 -37.339 1.00 95.31 617 LEU A C 1
ATOM 4964 O O . LEU A 1 617 ? -10.887 -17.039 -38.080 1.00 95.31 617 LEU A O 1
ATOM 4968 N N . ASN A 1 618 ? -9.973 -18.252 -36.449 1.00 95.44 618 ASN A N 1
ATOM 4969 C CA . ASN A 1 618 ? -11.149 -19.112 -36.309 1.00 95.44 618 ASN A CA 1
ATOM 4970 C C . ASN A 1 618 ? -12.295 -18.422 -35.560 1.00 95.44 618 ASN A C 1
ATOM 4972 O O . ASN A 1 618 ? -13.455 -18.607 -35.923 1.00 95.44 618 ASN A O 1
ATOM 4976 N N . ARG A 1 619 ? -11.979 -17.581 -34.570 1.00 98.12 619 ARG A N 1
ATOM 4977 C CA . ARG A 1 619 ? -12.952 -16.775 -33.813 1.00 98.12 619 ARG A CA 1
ATOM 4978 C C . ARG A 1 619 ? -13.646 -15.723 -34.682 1.00 98.12 619 ARG A C 1
ATOM 4980 O O . ARG A 1 619 ? -14.848 -15.517 -34.547 1.00 98.12 619 ARG A O 1
ATOM 4987 N N . SER A 1 620 ? -12.913 -15.103 -35.605 1.00 94.62 620 SER A N 1
ATOM 4988 C CA . SER A 1 620 ? -13.449 -14.102 -36.542 1.00 94.62 620 SER A CA 1
ATOM 4989 C C . SER A 1 620 ? -14.312 -14.701 -37.663 1.00 94.62 620 SER A C 1
ATOM 4991 O O . SER A 1 620 ? -15.164 -14.002 -38.210 1.00 94.62 620 SER A O 1
ATOM 4993 N N . ASN A 1 621 ? -14.141 -15.993 -37.976 1.00 92.00 621 ASN A N 1
ATOM 4994 C CA . ASN A 1 621 ? -14.813 -16.693 -39.081 1.00 92.00 621 ASN A CA 1
ATOM 4995 C C . ASN A 1 621 ? -15.900 -17.689 -38.631 1.00 92.00 621 ASN A C 1
ATOM 4997 O O . ASN A 1 621 ? -16.230 -18.632 -39.356 1.00 92.00 621 ASN A O 1
ATOM 5001 N N . VAL A 1 622 ? -16.458 -17.520 -37.430 1.00 94.69 622 VAL A N 1
ATOM 5002 C CA . VAL A 1 622 ? -17.525 -18.402 -36.936 1.00 94.69 622 VAL A CA 1
ATOM 5003 C C . VAL A 1 622 ? -18.832 -18.231 -37.713 1.00 94.69 622 VAL A C 1
ATOM 5005 O O . VAL A 1 622 ? -19.194 -17.130 -38.132 1.00 94.69 622 VAL A O 1
ATOM 5008 N N . TYR A 1 623 ? -19.568 -19.335 -37.868 1.00 88.44 623 TYR A N 1
ATOM 5009 C CA . TYR A 1 623 ? -20.929 -19.333 -38.394 1.00 88.44 623 TYR A CA 1
ATOM 5010 C C . TYR A 1 623 ? -21.875 -20.105 -37.455 1.00 88.44 623 TYR A C 1
ATOM 5012 O O . TYR A 1 623 ? -21.582 -21.262 -37.139 1.00 88.44 623 TYR A O 1
ATOM 5020 N N . PRO A 1 624 ? -23.017 -19.518 -37.044 1.00 94.62 624 PRO A N 1
ATOM 5021 C CA . PRO A 1 624 ? -23.453 -18.147 -37.338 1.00 94.62 624 PRO A CA 1
ATOM 5022 C C . PRO A 1 624 ? -22.518 -17.089 -36.725 1.00 94.62 624 PRO A C 1
ATOM 5024 O O . PRO A 1 624 ? -21.721 -17.395 -35.846 1.00 94.62 624 PRO A O 1
ATOM 5027 N N . THR A 1 625 ? -22.580 -15.846 -37.207 1.00 96.31 625 THR A N 1
ATOM 5028 C CA . THR A 1 625 ? -21.670 -14.786 -36.740 1.00 96.31 625 THR A CA 1
ATOM 5029 C C . THR A 1 625 ? -21.895 -14.459 -35.262 1.00 96.31 625 THR A C 1
ATOM 5031 O O . THR A 1 625 ? -23.035 -14.457 -34.785 1.00 96.31 625 THR A O 1
ATOM 5034 N N . ALA A 1 626 ? -20.814 -14.149 -34.546 1.00 97.25 626 ALA A N 1
ATOM 5035 C CA . ALA A 1 626 ? -20.839 -13.800 -33.130 1.00 97.25 626 ALA A CA 1
ATOM 5036 C C . ALA A 1 626 ? -20.936 -12.283 -32.912 1.00 97.25 626 ALA A C 1
ATOM 5038 O O . ALA A 1 626 ? -20.209 -11.517 -33.536 1.00 97.25 626 ALA A O 1
ATOM 5039 N N . GLY A 1 627 ? -21.792 -11.847 -31.990 1.00 96.75 627 GLY A N 1
ATOM 5040 C CA . GLY A 1 627 ? -21.933 -10.437 -31.617 1.00 96.75 627 GLY A CA 1
ATOM 5041 C C . GLY A 1 627 ? -20.974 -9.954 -30.526 1.00 96.75 627 GLY A C 1
ATOM 5042 O O . GLY A 1 627 ? -20.778 -8.749 -30.398 1.00 96.75 627 GLY A O 1
ATOM 5043 N N . ASN A 1 628 ? -20.394 -10.876 -29.753 1.00 97.50 628 ASN A N 1
ATOM 5044 C CA . ASN A 1 628 ? -19.660 -10.610 -28.508 1.00 97.50 628 ASN A CA 1
ATOM 5045 C C . ASN A 1 628 ? -18.289 -11.317 -28.430 1.00 97.50 628 ASN A C 1
ATOM 5047 O O . ASN A 1 628 ? -17.795 -11.583 -27.339 1.00 97.50 628 ASN A O 1
ATOM 5051 N N . MET A 1 629 ? -17.698 -11.697 -29.566 1.00 98.25 629 MET A N 1
ATOM 5052 C CA . MET A 1 629 ? -16.457 -12.478 -29.586 1.00 98.25 629 MET A CA 1
ATOM 5053 C C . MET A 1 629 ? -15.261 -11.625 -29.148 1.00 98.25 629 MET A C 1
ATOM 5055 O O . MET A 1 629 ? -14.873 -10.716 -29.877 1.00 98.25 629 MET A O 1
ATOM 5059 N N . LEU A 1 630 ? -14.648 -11.924 -28.000 1.00 98.25 630 LEU A N 1
ATOM 5060 C CA . LEU A 1 630 ? -13.452 -11.206 -27.549 1.00 98.25 630 LEU A CA 1
ATOM 5061 C C . LEU A 1 630 ? -12.216 -11.603 -28.368 1.00 98.25 630 LEU A C 1
ATOM 5063 O O . LEU A 1 630 ? -12.080 -12.757 -28.794 1.00 98.25 630 LEU A O 1
ATOM 5067 N N . TYR A 1 631 ? -11.297 -10.661 -28.557 1.00 98.06 631 TYR A N 1
ATOM 5068 C CA . TYR A 1 631 ? -9.958 -10.956 -29.053 1.00 98.06 631 TYR A CA 1
ATOM 5069 C C . TYR A 1 631 ? -9.196 -11.840 -28.058 1.00 98.06 631 TYR A C 1
ATOM 5071 O O . TYR A 1 631 ? -9.291 -11.654 -26.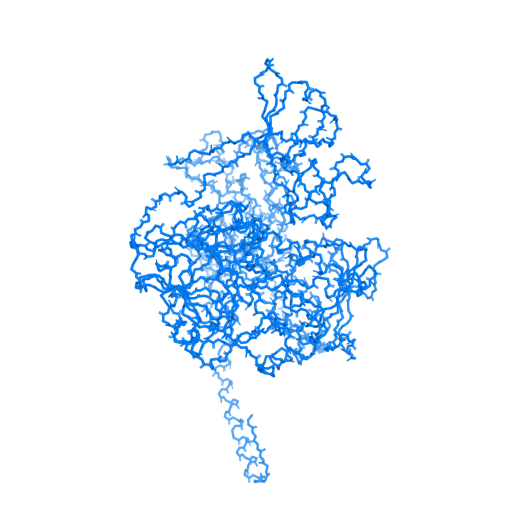845 1.00 98.06 631 TYR A O 1
ATOM 5079 N N . MET A 1 632 ? -8.455 -12.819 -28.574 1.00 97.94 632 MET A N 1
ATOM 5080 C CA . MET A 1 632 ? -7.627 -13.712 -27.770 1.00 97.94 632 MET A CA 1
ATOM 5081 C C . MET A 1 632 ? -6.169 -13.256 -27.814 1.00 97.94 632 MET A C 1
ATOM 5083 O O . MET A 1 632 ? -5.605 -13.101 -28.893 1.00 97.94 632 MET A O 1
ATOM 5087 N N . SER A 1 633 ? -5.556 -13.057 -26.654 1.00 97.12 633 SER A N 1
ATOM 5088 C CA . SER A 1 633 ? -4.151 -12.658 -26.503 1.00 97.12 633 SER A CA 1
ATOM 5089 C C . SER A 1 633 ? -3.351 -13.725 -25.755 1.00 97.12 633 SER A C 1
ATOM 5091 O O . SER A 1 633 ? -3.923 -14.579 -25.072 1.00 97.12 633 SER A O 1
ATOM 5093 N N . TRP A 1 634 ? -2.028 -13.697 -25.916 1.00 97.00 634 TRP A N 1
ATOM 5094 C CA . TRP A 1 634 ? -1.137 -14.642 -25.249 1.00 97.00 634 TRP A CA 1
ATOM 5095 C C . TRP A 1 634 ? -1.037 -14.363 -23.748 1.00 97.00 634 TRP A C 1
ATOM 5097 O O . TRP A 1 634 ? -1.043 -13.207 -23.313 1.00 97.00 634 TRP A O 1
ATOM 5107 N N . ASP A 1 635 ? -0.914 -15.435 -22.973 1.00 96.62 635 ASP A N 1
ATOM 5108 C CA . ASP A 1 635 ? -0.648 -15.405 -21.542 1.00 96.62 635 ASP A CA 1
ATOM 5109 C C . ASP A 1 635 ? 0.477 -16.388 -21.196 1.00 96.62 635 ASP A C 1
ATOM 5111 O O . ASP A 1 635 ? 0.355 -17.605 -21.382 1.00 96.62 635 ASP A O 1
ATOM 5115 N N . ALA A 1 636 ? 1.589 -15.850 -20.690 1.00 94.31 636 ALA A N 1
ATOM 5116 C CA . ALA A 1 636 ? 2.776 -16.639 -20.388 1.00 94.31 636 ALA A CA 1
ATOM 5117 C C . ALA A 1 636 ? 2.553 -17.629 -19.232 1.00 94.31 636 ALA A C 1
ATOM 5119 O O . ALA A 1 636 ? 3.096 -18.734 -19.267 1.00 94.31 636 ALA A O 1
ATOM 5120 N N . ALA A 1 637 ? 1.724 -17.301 -18.235 1.00 94.31 637 ALA A N 1
ATOM 5121 C CA . ALA A 1 637 ? 1.472 -18.205 -17.117 1.00 94.31 637 ALA A CA 1
ATOM 5122 C C . ALA A 1 637 ? 0.604 -19.390 -17.539 1.00 94.31 637 ALA A C 1
ATOM 5124 O O . ALA A 1 637 ? 0.875 -20.519 -17.119 1.00 94.31 637 ALA A O 1
ATOM 5125 N N . LEU A 1 638 ? -0.381 -19.164 -18.415 1.00 96.25 638 LEU A N 1
ATOM 5126 C CA . LEU A 1 638 ? -1.126 -20.253 -19.053 1.00 96.25 638 LEU A CA 1
ATOM 5127 C C . LEU A 1 638 ? -0.192 -21.182 -19.844 1.00 96.25 638 LEU A C 1
ATOM 5129 O O . LEU A 1 638 ? -0.340 -22.399 -19.762 1.00 96.25 638 LEU A O 1
ATOM 5133 N N . ALA A 1 639 ? 0.801 -20.635 -20.553 1.00 96.75 639 ALA A N 1
ATOM 5134 C CA . ALA A 1 639 ? 1.763 -21.429 -21.322 1.00 96.75 639 ALA A CA 1
ATOM 5135 C C . ALA A 1 639 ? 2.702 -22.254 -20.427 1.00 96.75 639 ALA A C 1
ATOM 5137 O O . ALA A 1 639 ? 2.975 -23.420 -20.715 1.00 96.75 639 ALA A O 1
ATOM 5138 N N . ILE A 1 640 ? 3.153 -21.688 -19.304 1.00 94.31 640 ILE A N 1
ATOM 5139 C CA . ILE A 1 640 ? 3.954 -22.409 -18.305 1.00 94.31 640 ILE A CA 1
ATOM 5140 C C . ILE A 1 640 ? 3.146 -23.553 -17.682 1.00 94.31 640 ILE A C 1
ATOM 5142 O O . ILE A 1 640 ? 3.660 -24.665 -17.554 1.00 94.31 640 ILE A O 1
ATOM 5146 N N . THR A 1 641 ? 1.880 -23.313 -17.335 1.00 94.62 641 THR A N 1
ATOM 5147 C CA . THR A 1 641 ? 0.986 -24.351 -16.805 1.00 94.62 641 THR A CA 1
ATOM 5148 C C . THR A 1 641 ? 0.736 -25.453 -17.837 1.00 94.62 641 THR A C 1
ATOM 5150 O O . THR A 1 641 ? 0.842 -26.634 -17.498 1.00 94.62 641 THR A O 1
ATOM 5153 N N . ALA A 1 642 ? 0.507 -25.090 -19.102 1.00 96.94 642 ALA A N 1
ATOM 5154 C CA . ALA A 1 642 ? 0.367 -26.044 -20.197 1.00 96.94 642 ALA A CA 1
ATOM 5155 C C . ALA A 1 642 ? 1.641 -26.885 -20.382 1.00 96.94 642 ALA A C 1
ATOM 5157 O O . ALA A 1 642 ? 1.556 -28.099 -20.569 1.00 96.94 642 ALA A O 1
ATOM 5158 N N . ARG A 1 643 ? 2.830 -26.273 -20.263 1.00 95.75 643 ARG A N 1
ATOM 5159 C CA . ARG A 1 643 ? 4.126 -26.969 -20.346 1.00 95.75 643 ARG A CA 1
ATOM 5160 C C . ARG A 1 643 ? 4.308 -27.961 -19.205 1.00 95.75 643 ARG A C 1
ATOM 5162 O O . ARG A 1 643 ? 4.696 -29.101 -19.453 1.00 95.75 643 ARG A O 1
ATOM 5169 N N . ALA A 1 644 ? 4.017 -27.541 -17.976 1.00 94.06 644 ALA A N 1
ATOM 5170 C CA . ALA A 1 644 ? 4.092 -28.403 -16.802 1.00 94.06 644 ALA A CA 1
ATOM 5171 C C . ALA A 1 644 ? 3.154 -29.611 -16.932 1.00 94.06 644 ALA A C 1
ATOM 5173 O O . ALA A 1 644 ? 3.538 -30.725 -16.583 1.00 94.06 644 ALA A O 1
ATOM 5174 N N . TRP A 1 645 ? 1.949 -29.419 -17.484 1.00 95.81 645 TRP A N 1
ATOM 5175 C CA . TRP A 1 645 ? 1.023 -30.525 -17.722 1.00 95.81 645 TRP A CA 1
ATOM 5176 C C . TRP A 1 645 ? 1.496 -31.444 -18.853 1.00 95.81 645 TRP A C 1
ATOM 5178 O O . TRP A 1 645 ? 1.551 -32.658 -18.662 1.00 95.81 645 TRP A O 1
ATOM 5188 N N . ALA A 1 646 ? 1.938 -30.878 -19.982 1.00 95.38 646 ALA A N 1
ATOM 5189 C CA . ALA A 1 646 ? 2.404 -31.637 -21.143 1.00 95.38 646 ALA A CA 1
ATOM 5190 C C . ALA A 1 646 ? 3.592 -32.571 -20.824 1.00 95.38 646 ALA A C 1
ATOM 5192 O O . ALA A 1 646 ? 3.757 -33.615 -21.455 1.00 95.38 646 ALA A O 1
ATOM 5193 N N . ARG A 1 647 ? 4.398 -32.238 -19.808 1.00 94.25 647 ARG A N 1
ATOM 5194 C CA . ARG A 1 647 ? 5.504 -33.076 -19.304 1.00 94.25 647 ARG A CA 1
ATOM 5195 C C . ARG A 1 647 ? 5.067 -34.391 -18.666 1.00 94.25 647 ARG A C 1
ATOM 5197 O O . ARG A 1 647 ? 5.887 -35.297 -18.558 1.00 94.25 647 ARG A O 1
ATOM 5204 N N . ASN A 1 648 ? 3.807 -34.514 -18.253 1.00 92.38 648 ASN A N 1
ATOM 5205 C CA . ASN A 1 648 ? 3.295 -35.769 -17.704 1.00 92.38 648 ASN A CA 1
ATOM 5206 C C . ASN A 1 648 ? 3.104 -36.834 -18.791 1.00 92.38 648 ASN A C 1
ATOM 5208 O O . ASN A 1 648 ? 3.066 -38.013 -18.465 1.00 92.38 648 ASN A O 1
ATOM 5212 N N . CYS A 1 649 ? 3.009 -36.441 -20.070 1.00 94.06 649 CYS A N 1
ATOM 5213 C CA . CYS A 1 649 ? 2.766 -37.362 -21.182 1.00 94.06 649 CYS A CA 1
ATOM 5214 C C . CYS A 1 649 ? 1.529 -38.255 -20.973 1.00 94.06 649 CYS A C 1
ATOM 5216 O O . CYS A 1 649 ? 1.533 -39.419 -21.368 1.00 94.06 649 CYS A O 1
ATOM 5218 N N . VAL A 1 650 ? 0.461 -37.702 -20.387 1.00 92.50 650 VAL A N 1
ATOM 5219 C CA . VAL A 1 650 ? -0.824 -38.382 -20.160 1.00 92.50 650 VAL A CA 1
ATOM 5220 C C . VAL A 1 650 ? -1.909 -37.704 -20.990 1.00 92.50 650 VAL A C 1
ATOM 5222 O O . VAL A 1 650 ? -2.046 -36.483 -20.973 1.00 92.50 650 VAL A O 1
ATOM 5225 N N . PHE A 1 651 ? -2.712 -38.489 -21.706 1.00 93.06 651 PHE A N 1
ATOM 5226 C CA . PHE A 1 651 ? -3.867 -37.996 -22.456 1.00 93.06 651 PHE A CA 1
ATOM 5227 C C . PHE A 1 651 ? -5.104 -37.838 -21.560 1.00 93.06 651 PHE A C 1
ATOM 5229 O O . PHE A 1 651 ? -6.143 -38.445 -21.806 1.00 93.06 651 PHE A O 1
ATOM 5236 N N . ASP A 1 652 ? -4.975 -37.015 -20.522 1.00 92.81 652 ASP A N 1
ATOM 5237 C CA . ASP A 1 652 ? -6.053 -36.633 -19.610 1.00 92.81 652 ASP A CA 1
ATOM 5238 C C . ASP A 1 652 ? -5.976 -35.138 -19.293 1.00 92.81 652 ASP A C 1
ATOM 5240 O O . ASP A 1 652 ? -4.924 -34.507 -19.417 1.00 92.81 652 ASP A O 1
ATOM 5244 N N . HIS A 1 653 ? -7.108 -34.565 -18.882 1.00 93.56 653 HIS A N 1
ATOM 5245 C CA . HIS A 1 653 ? -7.163 -33.163 -18.483 1.00 93.56 653 HIS A CA 1
ATOM 5246 C C . HIS A 1 653 ? -6.441 -32.905 -17.163 1.00 93.56 653 HIS A C 1
ATOM 5248 O O . HIS A 1 653 ? -6.494 -33.722 -16.239 1.00 93.56 653 HIS A O 1
ATOM 5254 N N . ASN A 1 654 ? -5.846 -31.718 -17.051 1.00 91.62 654 ASN A N 1
ATOM 5255 C CA . ASN A 1 654 ? -5.184 -31.278 -15.835 1.00 91.62 654 ASN A CA 1
ATOM 5256 C C . ASN A 1 654 ? -6.158 -31.281 -14.641 1.00 91.62 654 ASN A C 1
ATOM 5258 O O . ASN A 1 654 ? -7.167 -30.573 -14.600 1.00 91.62 654 ASN A O 1
ATOM 5262 N N . ILE A 1 655 ? -5.840 -32.088 -13.629 1.00 91.12 655 ILE A N 1
ATOM 5263 C CA . ILE A 1 655 ? -6.690 -32.285 -12.447 1.00 91.12 655 ILE A CA 1
ATOM 5264 C C . ILE A 1 655 ? -6.795 -31.034 -11.558 1.00 91.12 655 ILE A C 1
ATOM 5266 O O . ILE A 1 655 ? -7.672 -30.962 -10.698 1.00 91.12 655 ILE A O 1
ATOM 5270 N N . TYR A 1 656 ? -5.931 -30.037 -11.768 1.00 89.25 656 TYR A N 1
ATOM 5271 C CA . TYR A 1 656 ? -5.863 -28.809 -10.975 1.00 89.25 656 TYR A CA 1
ATOM 5272 C C . TYR A 1 656 ? -6.631 -27.626 -11.588 1.00 89.25 656 TYR A C 1
ATOM 5274 O O . TYR A 1 656 ? -6.632 -26.541 -11.009 1.00 89.25 656 TYR A O 1
ATOM 5282 N N . LEU A 1 657 ? -7.316 -27.806 -12.727 1.00 86.06 657 LEU A N 1
ATOM 5283 C CA . LEU A 1 657 ? -7.985 -26.721 -13.472 1.00 86.06 657 LEU A CA 1
ATOM 5284 C C . LEU A 1 657 ? -9.093 -25.976 -12.698 1.00 86.06 657 LEU A C 1
ATOM 5286 O O . LEU A 1 657 ? -9.583 -24.959 -13.194 1.00 86.06 657 LEU A O 1
ATOM 5290 N N . ARG A 1 658 ? -9.522 -26.452 -11.516 1.00 81.88 658 ARG A N 1
ATOM 5291 C CA . ARG A 1 658 ? -10.586 -25.843 -10.694 1.00 81.88 658 ARG A CA 1
ATOM 5292 C C . ARG A 1 658 ? -10.231 -25.827 -9.201 1.00 81.88 658 ARG A C 1
ATOM 5294 O O . ARG A 1 658 ? -9.827 -26.848 -8.658 1.00 81.88 658 ARG A O 1
ATOM 5301 N N . GLY A 1 659 ? -10.516 -24.710 -8.523 1.00 59.22 659 GLY A N 1
ATOM 5302 C CA . GLY A 1 659 ? -10.750 -24.678 -7.069 1.00 59.22 659 GLY A CA 1
ATOM 5303 C C . GLY A 1 659 ? -9.679 -24.032 -6.184 1.00 59.22 659 GLY A C 1
ATOM 5304 O O . GLY A 1 659 ? -9.985 -23.766 -5.028 1.00 59.22 659 GLY A O 1
ATOM 5305 N N . ASP A 1 660 ? -8.480 -23.723 -6.689 1.00 60.22 660 ASP A N 1
ATOM 5306 C CA . ASP A 1 660 ? -7.403 -23.139 -5.871 1.00 60.22 660 ASP A CA 1
ATOM 5307 C C . ASP A 1 660 ? -6.560 -22.124 -6.669 1.00 60.22 660 ASP A C 1
ATOM 5309 O O . ASP A 1 660 ? -6.047 -22.441 -7.748 1.00 60.22 660 ASP A O 1
ATOM 5313 N N . VAL A 1 661 ? -6.428 -20.890 -6.163 1.00 56.53 661 VAL A N 1
ATOM 5314 C CA . VAL A 1 661 ? -5.541 -19.869 -6.766 1.00 56.53 661 VAL A CA 1
ATOM 5315 C C . VAL A 1 661 ? -4.094 -20.318 -6.537 1.00 56.53 661 VAL A C 1
ATOM 5317 O O . VAL A 1 661 ? -3.797 -20.876 -5.488 1.00 56.53 661 VAL A O 1
ATOM 5320 N N . LYS A 1 662 ? -3.176 -20.064 -7.481 1.00 63.16 662 LYS A N 1
ATOM 5321 C CA . LYS A 1 662 ? -1.757 -20.485 -7.424 1.00 63.16 662 LYS A CA 1
ATOM 5322 C C . LYS A 1 662 ? -1.480 -21.978 -7.638 1.00 63.16 662 LYS A C 1
ATOM 5324 O O . LYS A 1 662 ? -0.335 -22.394 -7.486 1.00 63.16 662 LYS A O 1
ATOM 5329 N N . LYS A 1 663 ? -2.459 -22.776 -8.085 1.00 76.19 663 LYS A N 1
ATOM 5330 C CA . LYS A 1 663 ? -2.182 -24.118 -8.644 1.00 76.19 663 LYS A CA 1
ATOM 5331 C C . LYS A 1 663 ? -2.058 -24.143 -10.161 1.00 76.19 663 LYS A C 1
ATOM 5333 O O . LYS A 1 663 ? -1.249 -24.904 -10.672 1.00 76.19 663 LYS A O 1
ATOM 5338 N N . VAL A 1 664 ? -2.829 -23.329 -10.878 1.00 83.94 664 VAL A N 1
ATOM 5339 C CA . VAL A 1 664 ? -2.852 -23.332 -12.356 1.00 83.94 664 VAL A CA 1
ATOM 5340 C C . VAL A 1 664 ? -2.585 -21.968 -12.986 1.00 83.94 664 VAL A C 1
ATOM 5342 O O . VAL A 1 664 ? -2.239 -21.895 -14.159 1.00 83.94 664 VAL A O 1
ATOM 5345 N N . HIS A 1 665 ? -2.692 -20.891 -12.213 1.00 91.50 665 HIS A N 1
ATOM 5346 C CA . HIS A 1 665 ? -2.339 -19.534 -12.621 1.00 91.50 665 HIS A CA 1
ATOM 5347 C C . HIS A 1 665 ? -2.052 -18.691 -11.365 1.00 91.50 665 HIS A C 1
ATOM 5349 O O . HIS A 1 665 ? -2.668 -18.959 -10.324 1.00 91.50 665 HIS A O 1
ATOM 5355 N N . PRO A 1 666 ? -1.197 -17.651 -11.423 1.00 86.00 666 PRO A N 1
ATOM 5356 C CA . PRO A 1 666 ? -0.958 -16.764 -10.282 1.00 86.00 666 PRO A CA 1
ATOM 5357 C C . PRO A 1 666 ? -2.199 -15.954 -9.874 1.00 86.00 666 PRO A C 1
ATOM 5359 O O . PRO A 1 666 ? -2.363 -15.639 -8.698 1.00 86.00 666 PRO A O 1
ATOM 5362 N N . THR A 1 667 ? -3.085 -15.639 -10.825 1.00 88.19 667 THR A N 1
ATOM 5363 C CA . THR A 1 667 ? -4.271 -14.783 -10.602 1.00 88.19 667 THR A CA 1
ATOM 5364 C C . THR A 1 667 ? -5.613 -15.462 -10.903 1.00 88.19 667 THR A C 1
ATOM 5366 O O . THR A 1 667 ? -6.634 -15.077 -10.338 1.00 88.19 667 THR A O 1
ATOM 5369 N N . PHE A 1 668 ? -5.652 -16.477 -11.776 1.00 89.00 668 PHE A N 1
ATOM 5370 C CA . PHE A 1 668 ? -6.902 -17.068 -12.263 1.00 89.00 668 PHE A CA 1
ATOM 5371 C C . PHE A 1 668 ? -7.273 -18.325 -11.467 1.00 89.00 668 PHE A C 1
ATOM 5373 O O . PHE A 1 668 ? -6.448 -19.207 -11.248 1.00 89.00 668 PHE A O 1
ATOM 5380 N N . LYS A 1 669 ? -8.542 -18.416 -11.044 1.00 84.56 669 LYS A N 1
ATOM 5381 C CA . LYS A 1 669 ? -9.073 -19.508 -10.197 1.00 84.56 669 LYS A CA 1
ATOM 5382 C C . LYS A 1 669 ? -9.454 -20.776 -10.957 1.00 84.56 669 LYS A C 1
ATOM 5384 O O . LYS A 1 669 ? -9.651 -21.832 -10.355 1.00 84.56 669 LYS A O 1
ATOM 5389 N N . SER A 1 670 ? -9.700 -20.662 -12.255 1.00 89.38 670 SER A N 1
ATOM 5390 C CA . SER A 1 670 ? -10.147 -21.776 -13.088 1.00 89.38 670 SER A CA 1
ATOM 5391 C C . SER A 1 670 ? -9.759 -21.527 -14.531 1.00 89.38 670 SER A C 1
ATOM 5393 O O . SER A 1 670 ? -9.849 -20.387 -14.984 1.00 89.38 670 SER A O 1
ATOM 5395 N N . LEU A 1 671 ? -9.359 -22.584 -15.233 1.00 94.31 671 LEU A N 1
ATOM 5396 C CA . LEU A 1 671 ? -8.886 -22.526 -16.615 1.00 94.31 671 LEU A CA 1
ATOM 5397 C C . LEU A 1 671 ? -9.611 -23.557 -17.486 1.00 94.31 671 LEU A C 1
ATOM 5399 O O . LEU A 1 671 ? -10.041 -24.606 -17.004 1.00 94.31 671 LEU A O 1
ATOM 5403 N N . GLY A 1 672 ? -9.760 -23.240 -18.769 1.00 95.69 672 GLY A N 1
ATOM 5404 C CA . GLY A 1 672 ? -10.105 -24.207 -19.808 1.00 95.69 672 GLY A CA 1
ATOM 5405 C C . GLY A 1 672 ? -8.849 -24.906 -20.324 1.00 95.69 672 GLY A C 1
ATOM 5406 O O . GLY A 1 672 ? -7.735 -24.425 -20.106 1.00 95.69 672 GLY A O 1
ATOM 5407 N N . GLU A 1 673 ? -9.014 -26.018 -21.035 1.00 97.56 673 GLU A N 1
ATOM 5408 C CA . GLU A 1 673 ? -7.893 -26.769 -21.601 1.00 97.56 673 GLU A CA 1
ATOM 5409 C C . GLU A 1 673 ? -8.299 -27.519 -22.870 1.00 97.56 673 GLU A C 1
ATOM 5411 O O . GLU A 1 673 ? -9.354 -28.148 -22.904 1.00 97.56 673 GLU A O 1
ATOM 5416 N N . ASN A 1 674 ? -7.431 -27.482 -23.882 1.00 98.19 674 ASN A N 1
ATOM 5417 C CA . ASN A 1 674 ? -7.476 -28.375 -25.036 1.00 98.19 674 ASN A CA 1
ATOM 5418 C C . ASN A 1 674 ? -6.154 -29.140 -25.136 1.00 98.19 674 ASN A C 1
ATOM 5420 O O . ASN A 1 674 ? -5.087 -28.573 -24.888 1.00 98.19 674 ASN A O 1
ATOM 5424 N N . ILE A 1 675 ? -6.234 -30.404 -25.557 1.00 97.19 675 ILE A N 1
ATOM 5425 C CA . ILE A 1 675 ? -5.085 -31.299 -25.710 1.00 97.19 675 ILE A CA 1
ATOM 5426 C C . ILE A 1 675 ? -5.085 -31.882 -27.126 1.00 97.19 675 ILE A C 1
ATOM 5428 O O . ILE A 1 675 ? -6.124 -32.247 -27.678 1.00 97.19 675 ILE A O 1
ATOM 5432 N N . TRP A 1 676 ? -3.908 -31.954 -27.736 1.00 95.81 676 TRP A N 1
ATOM 5433 C CA . TRP A 1 676 ? -3.654 -32.645 -28.993 1.00 95.81 676 TRP A CA 1
ATOM 5434 C C . TRP A 1 676 ? -2.419 -33.527 -28.841 1.00 95.81 676 TRP A C 1
ATOM 5436 O O . TRP A 1 676 ? -1.441 -33.151 -28.201 1.00 95.81 676 TRP A O 1
ATOM 5446 N N . SER A 1 677 ? -2.450 -34.695 -29.467 1.00 93.75 677 SER A N 1
ATOM 5447 C CA . SER A 1 677 ? -1.380 -35.684 -29.397 1.00 93.75 677 SER A CA 1
ATOM 5448 C C . SER A 1 677 ? -1.158 -36.291 -30.772 1.00 93.75 677 SER A C 1
ATOM 5450 O O . SER A 1 677 ? -2.126 -36.601 -31.468 1.00 93.75 677 SER A O 1
ATOM 5452 N N . GLY A 1 678 ? 0.096 -36.497 -31.170 1.00 88.44 678 GLY A N 1
ATOM 5453 C CA . GLY A 1 678 ? 0.385 -37.105 -32.466 1.00 88.44 678 GLY A CA 1
ATOM 5454 C C . GLY A 1 678 ? 1.785 -37.690 -32.603 1.00 88.44 678 GLY A C 1
ATOM 5455 O O . GLY A 1 678 ? 2.743 -37.225 -31.991 1.00 88.44 678 GLY A O 1
ATOM 5456 N N . HIS A 1 679 ? 1.887 -38.700 -33.465 1.00 85.75 679 HIS A N 1
ATOM 5457 C CA . HIS A 1 679 ? 3.122 -39.366 -33.873 1.00 85.75 679 HIS A CA 1
ATOM 5458 C C . HIS A 1 679 ? 3.236 -39.357 -35.413 1.00 85.75 679 HIS A C 1
ATOM 5460 O O . HIS A 1 679 ? 2.214 -39.520 -36.090 1.00 85.75 679 HIS A O 1
ATOM 5466 N N . PRO A 1 680 ? 4.446 -39.207 -35.992 1.00 86.56 680 PRO A N 1
ATOM 5467 C CA . PRO A 1 680 ? 5.724 -38.908 -35.325 1.00 86.56 680 PRO A CA 1
ATOM 5468 C C . PRO A 1 680 ? 5.798 -37.458 -34.829 1.00 86.56 680 PRO A C 1
ATOM 5470 O O . PRO A 1 680 ? 5.002 -36.621 -35.265 1.00 86.56 680 PRO A O 1
ATOM 5473 N N . VAL A 1 681 ? 6.762 -37.146 -33.951 1.00 85.69 681 VAL A N 1
ATOM 5474 C CA . VAL A 1 681 ? 6.975 -35.791 -33.390 1.00 85.69 681 VAL A CA 1
ATOM 5475 C C . VAL A 1 681 ? 7.012 -34.714 -34.474 1.00 85.69 681 VAL A C 1
ATOM 5477 O O . VAL A 1 681 ? 6.301 -33.717 -34.378 1.00 85.69 681 VAL A O 1
ATOM 5480 N N . GLY A 1 682 ? 7.762 -34.951 -35.555 1.00 80.94 682 GLY A N 1
ATOM 5481 C CA . GLY A 1 682 ? 7.887 -34.015 -36.681 1.00 80.94 682 GLY A CA 1
ATOM 5482 C C . GLY A 1 682 ? 6.588 -33.758 -37.458 1.00 80.94 682 GLY A C 1
ATOM 5483 O O . GLY A 1 682 ? 6.554 -32.907 -38.339 1.00 80.94 682 GLY A O 1
ATOM 5484 N N . SER A 1 683 ? 5.502 -34.475 -37.151 1.00 81.75 683 SER A N 1
ATOM 5485 C CA . SER A 1 683 ? 4.182 -34.218 -37.730 1.00 81.75 683 SER A CA 1
ATOM 5486 C C . SER A 1 683 ? 3.417 -33.088 -37.031 1.00 81.75 683 SER A C 1
ATOM 5488 O O . SER A 1 683 ? 2.329 -32.730 -37.496 1.00 81.75 683 SER A O 1
ATOM 5490 N N . PHE A 1 684 ? 3.945 -32.561 -35.921 1.00 92.31 684 PHE A N 1
ATOM 5491 C CA . PHE A 1 684 ? 3.358 -31.453 -35.182 1.00 92.31 684 PHE A CA 1
ATOM 5492 C C . PHE A 1 684 ? 3.543 -30.120 -35.913 1.00 92.31 684 PHE A C 1
ATOM 5494 O O . PHE A 1 684 ? 4.633 -29.750 -36.341 1.00 92.31 684 PHE A O 1
ATOM 5501 N N . SER A 1 685 ? 2.455 -29.364 -35.985 1.00 92.06 685 SER A N 1
ATOM 5502 C CA . SER A 1 685 ? 2.471 -27.920 -36.174 1.00 92.06 685 SER A CA 1
ATOM 5503 C C . SER A 1 685 ? 1.260 -27.339 -35.455 1.00 92.06 685 SER A C 1
ATOM 5505 O O . SER A 1 685 ? 0.225 -28.011 -35.351 1.00 92.06 685 SER A O 1
ATOM 5507 N N . VAL A 1 686 ? 1.355 -26.085 -35.002 1.00 93.81 686 VAL A N 1
ATOM 5508 C CA . VAL A 1 686 ? 0.218 -25.380 -34.383 1.00 93.81 686 VAL A CA 1
ATOM 5509 C C . VAL A 1 686 ? -0.996 -25.428 -35.314 1.00 93.81 686 VAL A C 1
ATOM 5511 O O . VAL A 1 686 ? -2.090 -25.786 -34.891 1.00 93.81 686 VAL A O 1
ATOM 5514 N N . GLY A 1 687 ? -0.788 -25.190 -36.614 1.00 90.38 687 GLY A N 1
ATOM 5515 C CA . GLY A 1 687 ? -1.831 -25.282 -37.637 1.00 90.38 687 GLY A CA 1
ATOM 5516 C C . GLY A 1 687 ? -2.540 -26.635 -37.692 1.00 90.38 687 GLY A C 1
ATOM 5517 O O . GLY A 1 687 ? -3.766 -26.670 -37.763 1.00 90.38 687 GLY A O 1
ATOM 5518 N N . LYS A 1 688 ? -1.809 -27.753 -37.622 1.00 91.06 688 LYS A N 1
ATOM 5519 C CA . LYS A 1 688 ? -2.408 -29.096 -37.672 1.00 91.06 688 LYS A CA 1
ATOM 5520 C C . LYS A 1 688 ? -3.199 -29.417 -36.403 1.00 91.06 688 LYS A C 1
ATOM 5522 O O . LYS A 1 688 ? -4.312 -29.934 -36.507 1.00 91.06 688 LYS A O 1
ATOM 5527 N N . ALA A 1 689 ? -2.651 -29.089 -35.233 1.00 94.81 689 ALA A N 1
ATOM 5528 C CA . ALA A 1 689 ? -3.331 -29.300 -33.956 1.00 94.81 689 ALA A CA 1
ATOM 5529 C C . ALA A 1 689 ? -4.613 -28.456 -33.864 1.00 94.81 689 ALA A C 1
ATOM 5531 O O . ALA A 1 689 ? -5.697 -28.988 -33.627 1.00 94.81 689 ALA A O 1
ATOM 5532 N N . MET A 1 690 ? -4.513 -27.163 -34.185 1.00 95.81 690 MET A N 1
ATOM 5533 C CA . MET A 1 690 ? -5.655 -26.249 -34.235 1.00 95.81 690 MET A CA 1
ATOM 5534 C C . MET A 1 690 ? -6.706 -26.686 -35.253 1.00 95.81 690 MET A C 1
ATOM 5536 O O . MET A 1 690 ? -7.898 -26.631 -34.958 1.00 95.81 690 MET A O 1
ATOM 5540 N N . LYS A 1 691 ? -6.292 -27.154 -36.438 1.00 91.69 691 LYS A N 1
ATOM 5541 C CA . LYS A 1 691 ? -7.223 -27.685 -37.439 1.00 91.69 691 LYS A CA 1
ATOM 5542 C C . LYS A 1 691 ? -8.003 -28.878 -36.882 1.00 91.69 691 LYS A C 1
ATOM 5544 O O . LYS A 1 691 ? -9.218 -28.903 -37.020 1.00 91.69 691 LYS A O 1
ATOM 5549 N N . SER A 1 692 ? -7.333 -29.808 -36.197 1.00 94.44 692 SER A N 1
ATOM 5550 C CA . SER A 1 692 ? -7.990 -30.960 -35.565 1.00 94.44 692 SER A CA 1
ATOM 5551 C C . SER A 1 692 ? -9.060 -30.542 -34.554 1.00 94.44 692 SER A C 1
ATOM 5553 O O . SER A 1 692 ? -10.119 -31.159 -34.511 1.00 94.44 692 SER A O 1
ATOM 5555 N N . TRP A 1 693 ? -8.801 -29.504 -33.753 1.00 97.50 693 TRP A N 1
ATOM 5556 C CA . TRP A 1 693 ? -9.785 -28.969 -32.808 1.00 97.50 693 TRP A CA 1
ATOM 5557 C C . TRP A 1 693 ? -10.933 -28.242 -33.511 1.00 97.50 693 TRP A C 1
ATOM 5559 O O . TRP A 1 693 ? -12.089 -28.398 -33.134 1.00 97.50 693 TRP A O 1
ATOM 5569 N N . VAL A 1 694 ? -10.634 -27.450 -34.542 1.00 94.62 694 VAL A N 1
ATOM 5570 C CA . VAL A 1 694 ? -11.626 -26.637 -35.260 1.00 94.62 694 VAL A CA 1
ATOM 5571 C C . VAL A 1 694 ? -12.526 -27.474 -36.168 1.00 94.62 694 VAL A C 1
ATOM 5573 O O . VAL A 1 694 ? -13.696 -27.127 -36.330 1.00 94.62 694 VAL A O 1
ATOM 5576 N N . ASP A 1 695 ? -12.022 -28.559 -36.757 1.00 95.12 695 ASP A N 1
ATOM 5577 C CA . ASP A 1 695 ? -12.787 -29.444 -37.647 1.00 95.12 695 ASP A CA 1
ATOM 5578 C C . ASP A 1 695 ? -13.981 -30.100 -36.929 1.00 95.12 695 ASP A C 1
ATOM 5580 O O . ASP A 1 695 ? -14.976 -30.439 -37.568 1.00 95.12 695 ASP A O 1
ATOM 5584 N N . GLU A 1 696 ? -13.964 -30.176 -35.593 1.00 95.69 696 GLU A N 1
ATOM 5585 C CA . GLU A 1 696 ? -15.121 -30.617 -34.807 1.00 95.69 696 GLU A CA 1
ATOM 5586 C C . GLU A 1 696 ? -16.381 -29.758 -35.038 1.00 95.69 696 GLU A C 1
ATOM 5588 O O . GLU A 1 696 ? -17.500 -30.212 -34.780 1.00 95.69 696 GLU A O 1
ATOM 5593 N N . LYS A 1 697 ? -16.238 -28.541 -35.590 1.00 94.12 697 LYS A N 1
ATOM 5594 C CA . LYS A 1 697 ? -17.366 -27.697 -36.017 1.00 94.12 697 LYS A CA 1
ATOM 5595 C C . LYS A 1 697 ? -18.315 -28.407 -36.982 1.00 94.12 697 LYS A C 1
ATOM 5597 O O . LYS A 1 697 ? -19.507 -28.121 -36.973 1.00 94.12 697 LYS A O 1
ATOM 5602 N N . GLU A 1 698 ? -17.817 -29.351 -37.784 1.00 93.31 698 GLU A N 1
ATOM 5603 C CA . GLU A 1 698 ? -18.628 -30.155 -38.712 1.00 93.31 698 GLU A CA 1
ATOM 5604 C C . GLU A 1 698 ? -19.635 -31.057 -37.984 1.00 93.31 698 GLU A C 1
ATOM 5606 O O . GLU A 1 698 ? -20.578 -31.584 -38.578 1.00 93.31 698 GLU A O 1
ATOM 5611 N N . HIS A 1 699 ? -19.431 -31.264 -36.685 1.00 94.25 699 HIS A N 1
ATOM 5612 C CA . HIS A 1 699 ? -20.266 -32.094 -35.831 1.00 94.25 699 HIS A CA 1
ATOM 5613 C C . HIS A 1 699 ? -21.061 -31.283 -34.805 1.00 94.25 699 HIS A C 1
ATOM 5615 O O . HIS A 1 699 ? -21.880 -31.860 -34.089 1.00 94.25 699 HIS A O 1
ATOM 5621 N N . TYR A 1 700 ? -20.855 -29.965 -34.741 1.00 94.38 700 TYR A N 1
ATOM 5622 C CA . TYR A 1 700 ? -21.496 -29.080 -33.778 1.00 94.38 700 TYR A CA 1
ATOM 5623 C C . TYR A 1 700 ? -22.629 -28.268 -34.415 1.00 94.38 700 TYR A C 1
ATOM 5625 O O . TYR A 1 700 ? -22.437 -27.521 -35.373 1.00 94.38 700 TYR A O 1
ATOM 5633 N N . GLN A 1 701 ? -23.826 -28.365 -33.843 1.00 92.50 701 GLN A N 1
ATOM 5634 C CA . GLN A 1 701 ? -25.005 -27.624 -34.279 1.00 92.50 701 GLN A CA 1
ATOM 5635 C C . GLN A 1 701 ? -25.277 -26.453 -33.327 1.00 92.50 701 GLN A C 1
ATOM 5637 O O . GLN A 1 701 ? -25.838 -26.629 -32.245 1.00 92.50 701 GLN A O 1
ATOM 5642 N N . TYR A 1 702 ? -24.925 -25.233 -33.745 1.00 92.44 702 TYR A N 1
ATOM 5643 C CA . TYR A 1 702 ? -25.024 -24.035 -32.898 1.00 92.44 702 TYR A CA 1
ATOM 5644 C C . TYR A 1 702 ? -26.449 -23.739 -32.394 1.00 92.44 702 TYR A C 1
ATOM 5646 O O . TYR A 1 702 ? -26.655 -23.373 -31.234 1.00 92.44 702 TYR A O 1
ATOM 5654 N N . ASN A 1 703 ? -27.463 -23.892 -33.254 1.00 89.25 703 ASN A N 1
ATOM 5655 C CA . ASN A 1 703 ? -28.842 -23.530 -32.907 1.00 89.25 703 ASN A CA 1
ATOM 5656 C C . ASN A 1 703 ? -29.388 -24.384 -31.760 1.00 89.25 703 ASN A C 1
ATOM 5658 O O . ASN A 1 703 ? -29.939 -23.828 -30.808 1.00 89.25 703 ASN A O 1
ATOM 5662 N N . SER A 1 704 ? -29.177 -25.699 -31.834 1.00 88.88 704 SER A N 1
ATOM 5663 C CA . SER A 1 704 ? -29.587 -26.680 -30.824 1.00 88.88 704 SER A CA 1
ATOM 5664 C C . SER A 1 704 ? -28.582 -26.826 -29.676 1.00 88.88 704 SER A C 1
ATOM 5666 O O . SER A 1 704 ? -28.928 -27.406 -28.653 1.00 88.88 704 SER A O 1
ATOM 5668 N N . ASN A 1 705 ? -27.368 -26.283 -29.815 1.00 91.00 705 ASN A N 1
ATOM 5669 C CA . ASN A 1 705 ? -26.235 -26.496 -28.909 1.00 91.00 705 ASN A CA 1
ATOM 5670 C C . ASN A 1 705 ? -25.894 -27.990 -28.713 1.00 91.00 705 ASN A C 1
ATOM 5672 O O . ASN A 1 705 ? -25.576 -28.441 -27.610 1.00 91.00 705 ASN A O 1
ATOM 5676 N N . VAL A 1 706 ? -26.002 -28.774 -29.792 1.00 89.38 706 VAL A N 1
ATOM 5677 C CA . VAL A 1 706 ? -25.819 -30.233 -29.781 1.00 89.38 706 VAL A CA 1
ATOM 5678 C C . VAL A 1 706 ? -24.589 -30.618 -30.593 1.00 89.38 706 VAL A C 1
ATOM 5680 O O . VAL A 1 706 ? -24.404 -30.162 -31.718 1.00 89.38 706 VAL A O 1
ATOM 5683 N N . CYS A 1 707 ? -23.770 -31.499 -30.023 1.00 92.31 707 CYS A N 1
ATOM 5684 C CA . CYS A 1 707 ? -22.734 -32.226 -30.749 1.00 92.31 707 CYS A CA 1
ATOM 5685 C C . CYS A 1 707 ? -23.311 -33.551 -31.260 1.00 92.31 707 CYS A C 1
ATOM 5687 O O . CYS A 1 707 ? -24.060 -34.208 -30.530 1.00 92.31 707 CYS A O 1
ATOM 5689 N N . ASN A 1 708 ? -22.972 -33.951 -32.486 1.00 91.88 708 ASN A N 1
ATOM 5690 C CA . ASN A 1 708 ? -23.443 -35.210 -33.058 1.00 91.88 708 ASN A CA 1
ATOM 5691 C C . ASN A 1 708 ? -23.090 -36.406 -32.142 1.00 91.88 708 ASN A C 1
ATOM 5693 O O . ASN A 1 708 ? -21.982 -36.456 -31.600 1.00 91.88 708 ASN A O 1
ATOM 5697 N N . PRO A 1 709 ? -23.992 -37.392 -31.972 1.00 88.06 709 PRO A N 1
ATOM 5698 C CA . PRO A 1 709 ? -23.732 -38.553 -31.123 1.00 88.06 709 PRO A CA 1
ATOM 5699 C C . PRO A 1 709 ? -22.430 -39.278 -31.496 1.00 88.06 709 PRO A C 1
ATOM 5701 O O . PRO A 1 709 ? -22.175 -39.545 -32.669 1.00 88.06 709 PRO A O 1
ATOM 5704 N N . GLY A 1 710 ? -21.606 -39.596 -30.494 1.00 86.62 710 GLY A N 1
ATOM 5705 C CA . GLY A 1 710 ? -20.315 -40.273 -30.684 1.00 86.62 710 GLY A CA 1
ATOM 5706 C C . GLY A 1 710 ? -19.197 -39.394 -31.261 1.00 86.62 710 GLY A C 1
ATOM 5707 O O . GLY A 1 710 ? -18.129 -39.914 -31.578 1.00 86.62 710 GLY A O 1
ATOM 5708 N N . LYS A 1 711 ? -19.423 -38.083 -31.411 1.00 92.44 711 LYS A N 1
ATOM 5709 C CA . LYS A 1 711 ? -18.411 -37.103 -31.826 1.00 92.44 711 LYS A CA 1
ATOM 5710 C C . LYS A 1 711 ? -17.995 -36.210 -30.657 1.00 92.44 711 LYS A C 1
ATOM 5712 O O . LYS A 1 711 ? -18.740 -36.050 -29.691 1.00 92.44 711 LYS A O 1
ATOM 5717 N N . ALA A 1 712 ? -16.804 -35.630 -30.762 1.00 89.25 712 ALA A N 1
ATOM 5718 C CA . ALA A 1 712 ? -16.317 -34.593 -29.863 1.00 89.25 712 ALA A CA 1
ATOM 5719 C C . ALA A 1 712 ? -16.521 -33.219 -30.514 1.00 89.25 712 ALA A C 1
ATOM 5721 O O . ALA A 1 712 ? -16.357 -33.085 -31.723 1.00 89.25 712 ALA A O 1
ATOM 5722 N N . CYS A 1 713 ? -16.928 -32.235 -29.710 1.00 94.75 713 CYS A N 1
ATOM 5723 C CA . CYS A 1 713 ? -17.062 -30.833 -30.124 1.00 94.75 713 CYS A CA 1
ATOM 5724 C C . CYS A 1 713 ? -16.471 -29.850 -29.106 1.00 94.75 713 CYS A C 1
ATOM 5726 O O . CYS A 1 713 ? -16.570 -28.639 -29.294 1.00 94.75 713 CYS A O 1
ATOM 5728 N N . GLY A 1 714 ? -15.927 -30.368 -27.999 1.00 92.81 714 GLY A N 1
ATOM 5729 C CA . GLY A 1 714 ? -15.467 -29.565 -26.871 1.00 92.81 714 GLY A CA 1
ATOM 5730 C C . GLY A 1 714 ? -14.241 -28.723 -27.208 1.00 92.81 714 GLY A C 1
ATOM 5731 O O . GLY A 1 714 ? -14.119 -27.609 -26.694 1.00 92.81 714 GLY A O 1
ATOM 5732 N N . HIS A 1 715 ? -13.376 -29.214 -28.100 1.00 97.19 715 HIS A N 1
ATOM 5733 C CA . HIS A 1 715 ? -12.197 -28.469 -28.509 1.00 97.19 715 HIS A CA 1
ATOM 5734 C C . HIS A 1 715 ? -12.600 -27.286 -29.383 1.00 97.19 715 HIS A C 1
ATOM 5736 O O . HIS A 1 715 ? -12.167 -26.161 -29.118 1.00 97.19 715 HIS A O 1
ATOM 5742 N N . TYR A 1 716 ? -13.488 -27.514 -30.361 1.00 97.56 716 TYR A N 1
ATOM 5743 C CA . TYR A 1 716 ? -14.026 -26.438 -31.195 1.00 97.56 716 TYR A CA 1
ATOM 5744 C C . TYR A 1 716 ? -14.719 -25.371 -30.349 1.00 97.56 716 TYR A C 1
ATOM 5746 O O . TYR A 1 716 ? -14.388 -24.191 -30.475 1.00 97.56 716 TYR A O 1
ATOM 5754 N N . THR A 1 717 ? -15.642 -25.763 -29.463 1.00 96.88 717 THR A N 1
ATOM 5755 C CA . THR A 1 717 ? -16.403 -24.795 -28.662 1.00 96.88 717 THR A CA 1
ATOM 5756 C C . THR A 1 717 ? -15.514 -23.990 -27.717 1.00 96.88 717 THR A C 1
ATOM 5758 O O . THR A 1 717 ? -15.792 -22.809 -27.530 1.00 96.88 717 THR A O 1
ATOM 5761 N N . GLN A 1 718 ? -14.419 -24.557 -27.193 1.00 97.69 718 GLN A N 1
ATOM 5762 C CA . GLN A 1 718 ? -13.434 -23.806 -26.403 1.00 97.69 718 GLN A CA 1
ATOM 5763 C C . GLN A 1 718 ? -12.644 -22.795 -27.255 1.00 97.69 718 GLN A C 1
ATOM 5765 O O . GLN A 1 718 ? -12.484 -21.649 -26.832 1.00 97.69 718 GLN A O 1
ATOM 5770 N N . VAL A 1 719 ? -12.188 -23.170 -28.459 1.00 98.06 719 VAL A N 1
ATOM 5771 C CA . VAL A 1 719 ? -11.460 -22.253 -29.367 1.00 98.06 719 VAL A CA 1
ATOM 5772 C C . VAL A 1 719 ? -12.309 -21.018 -29.690 1.00 98.06 719 VAL A C 1
ATOM 5774 O O . VAL A 1 719 ? -11.809 -19.888 -29.699 1.00 98.06 719 VAL A O 1
ATOM 5777 N N . VAL A 1 720 ? -13.612 -21.220 -29.907 1.00 97.94 720 VAL A N 1
ATOM 5778 C CA . VAL A 1 720 ? -14.561 -20.153 -30.261 1.00 97.94 720 VAL A CA 1
ATOM 5779 C C . VAL A 1 720 ? -15.375 -19.636 -29.072 1.00 97.94 720 VAL A C 1
ATOM 5781 O O . VAL A 1 720 ? -16.429 -19.035 -29.265 1.00 97.94 720 VAL A O 1
ATOM 5784 N N . TRP A 1 721 ? -14.909 -19.845 -27.839 1.00 98.25 721 TRP A N 1
ATOM 5785 C CA . TRP A 1 721 ? -15.620 -19.369 -26.654 1.00 98.25 721 TRP A CA 1
ATOM 5786 C C . TRP A 1 721 ? -15.475 -17.850 -26.498 1.00 98.25 721 TRP A C 1
ATOM 5788 O O . TRP A 1 721 ? -14.371 -17.351 -26.274 1.00 98.25 721 TRP A O 1
ATOM 5798 N N . ALA A 1 722 ? -16.574 -17.104 -26.621 1.00 97.44 722 ALA A N 1
ATOM 5799 C CA . ALA A 1 722 ? -16.592 -15.645 -26.718 1.00 97.44 722 ALA A CA 1
ATOM 5800 C C . ALA A 1 722 ? -15.854 -14.970 -25.568 1.00 97.44 722 ALA A C 1
ATOM 5802 O O . ALA A 1 722 ? -15.061 -14.070 -25.818 1.00 97.44 722 ALA A O 1
ATOM 5803 N N . THR A 1 723 ? -16.068 -15.432 -24.336 1.00 96.38 723 THR A N 1
ATOM 5804 C CA . THR A 1 723 ? -15.485 -14.801 -23.150 1.00 96.38 723 THR A CA 1
ATOM 5805 C C . THR A 1 723 ? -14.039 -15.204 -22.889 1.00 96.38 723 THR A C 1
ATOM 5807 O O . THR A 1 723 ? -13.366 -14.473 -22.178 1.00 96.38 723 THR A O 1
ATOM 5810 N N . SER A 1 724 ? -13.531 -16.307 -23.456 1.00 98.00 724 SER A N 1
ATOM 5811 C CA . SER A 1 724 ? -12.125 -16.707 -23.302 1.00 98.00 724 SER A CA 1
ATOM 5812 C C . SER A 1 724 ? -11.229 -15.784 -24.132 1.00 98.00 724 SER A C 1
ATOM 5814 O O . SER A 1 724 ? -11.259 -15.841 -25.362 1.00 98.00 724 SER A O 1
ATOM 5816 N N . TYR A 1 725 ? -10.442 -14.941 -23.463 1.00 96.88 725 TYR A N 1
ATOM 5817 C CA . TYR A 1 725 ? -9.631 -13.886 -24.086 1.00 96.88 725 TYR A CA 1
ATOM 5818 C C . TYR A 1 725 ? -8.120 -14.034 -23.837 1.00 96.88 725 TYR A C 1
ATOM 5820 O O . TYR A 1 725 ? -7.330 -13.314 -24.448 1.00 96.88 725 TYR A O 1
ATOM 5828 N N . LYS A 1 726 ? -7.698 -14.970 -22.978 1.00 97.62 726 LYS A N 1
ATOM 5829 C CA . LYS A 1 726 ? -6.290 -15.353 -22.787 1.00 97.62 726 LYS A CA 1
ATOM 5830 C C . LYS A 1 726 ? -6.067 -16.809 -23.169 1.00 97.62 726 LYS A C 1
ATOM 5832 O O . LYS A 1 726 ? -6.897 -17.662 -22.841 1.00 97.62 726 LYS A O 1
ATOM 5837 N N . VAL A 1 727 ? -4.944 -17.082 -23.829 1.00 98.19 727 VAL A N 1
ATOM 5838 C CA . VAL A 1 727 ? -4.481 -18.435 -24.157 1.00 98.19 727 VAL A CA 1
ATOM 5839 C C . VAL A 1 727 ? -2.979 -18.557 -23.935 1.00 98.19 727 VAL A C 1
ATOM 5841 O O . VAL A 1 727 ? -2.228 -17.641 -24.255 1.00 98.19 727 VAL A O 1
ATOM 5844 N N . GLY A 1 728 ? -2.539 -19.702 -23.429 1.00 97.94 728 GLY A N 1
ATOM 5845 C CA . GLY A 1 728 ? -1.129 -20.072 -23.405 1.00 97.94 728 GLY A CA 1
ATOM 5846 C C . GLY A 1 728 ? -0.978 -21.554 -23.705 1.00 97.94 728 GLY A C 1
ATOM 5847 O O . GLY A 1 728 ? -1.752 -22.373 -23.207 1.00 97.94 728 GLY A O 1
ATOM 5848 N N . CYS A 1 729 ? -0.016 -21.890 -24.558 1.00 98.31 729 CYS A N 1
ATOM 5849 C CA . CYS A 1 729 ? 0.160 -23.233 -25.096 1.00 98.31 729 CYS A CA 1
ATOM 5850 C C . CYS A 1 729 ? 1.591 -23.736 -24.924 1.00 98.31 729 CYS A C 1
ATOM 5852 O O . CYS A 1 729 ? 2.529 -22.949 -24.843 1.00 98.31 729 CYS A O 1
ATOM 5854 N N . ALA A 1 730 ? 1.763 -25.054 -24.932 1.00 97.81 730 ALA A N 1
ATOM 5855 C CA . ALA A 1 730 ? 3.063 -25.708 -24.923 1.00 97.81 730 ALA A CA 1
ATOM 5856 C C . ALA A 1 730 ? 3.006 -27.032 -25.682 1.00 97.81 730 ALA A C 1
ATOM 5858 O O . ALA A 1 730 ? 1.976 -27.705 -25.685 1.00 97.81 730 ALA A O 1
ATOM 5859 N N . VAL A 1 731 ? 4.123 -27.428 -26.290 1.00 96.81 731 VAL A N 1
ATOM 5860 C CA . VAL A 1 731 ? 4.297 -28.767 -26.858 1.00 96.81 731 VAL A CA 1
ATOM 5861 C C . VAL A 1 731 ? 5.460 -29.474 -26.167 1.00 96.81 731 VAL A C 1
ATOM 5863 O O . VAL A 1 731 ? 6.507 -28.880 -25.921 1.00 96.81 731 VAL A O 1
ATOM 5866 N N . HIS A 1 732 ? 5.280 -30.750 -25.839 1.00 95.31 732 HIS A N 1
ATOM 5867 C CA . HIS A 1 732 ? 6.308 -31.589 -25.241 1.00 95.31 732 HIS A CA 1
ATOM 5868 C C . HIS A 1 732 ? 6.533 -32.861 -26.062 1.00 95.31 732 HIS A C 1
ATOM 5870 O O . HIS A 1 732 ? 5.614 -33.388 -26.690 1.00 95.31 732 HIS A O 1
ATOM 5876 N N . ARG A 1 733 ? 7.777 -33.344 -26.065 1.00 94.50 733 ARG A N 1
ATOM 5877 C CA . ARG A 1 733 ? 8.192 -34.594 -26.707 1.00 94.50 733 ARG A CA 1
ATOM 5878 C C . ARG A 1 733 ? 8.100 -35.715 -25.679 1.00 94.50 733 ARG A C 1
ATOM 5880 O O . ARG A 1 733 ? 8.787 -35.656 -24.667 1.00 94.50 733 ARG A O 1
ATOM 5887 N N . CYS A 1 734 ? 7.288 -36.726 -25.958 1.00 93.75 734 CYS A N 1
ATOM 5888 C CA . CYS A 1 734 ? 7.064 -37.886 -25.102 1.00 93.75 734 CYS A CA 1
ATOM 5889 C C . CYS A 1 734 ? 7.764 -39.121 -25.699 1.00 93.75 734 CYS A C 1
ATOM 5891 O O . CYS A 1 734 ? 7.238 -39.684 -26.665 1.00 93.75 734 CYS A O 1
ATOM 5893 N N . PRO A 1 735 ? 8.936 -39.539 -25.168 1.00 90.19 735 PRO A N 1
ATOM 5894 C CA . PRO A 1 735 ? 9.768 -40.600 -25.754 1.00 90.19 735 PRO A CA 1
ATOM 5895 C C . PRO A 1 735 ? 9.069 -41.955 -25.878 1.00 90.19 735 PRO A C 1
ATOM 5897 O O . PRO A 1 735 ? 9.182 -42.619 -26.905 1.00 90.19 735 PRO A O 1
ATOM 5900 N N . ASP A 1 736 ? 8.296 -42.331 -24.860 1.00 89.00 736 ASP A N 1
ATOM 5901 C CA . ASP A 1 736 ? 7.674 -43.657 -24.748 1.00 89.00 736 ASP A CA 1
ATOM 5902 C C . ASP A 1 736 ? 6.225 -43.701 -25.275 1.00 89.00 736 ASP A C 1
ATOM 5904 O O . ASP A 1 736 ? 5.507 -44.697 -25.113 1.00 89.00 736 ASP A O 1
ATOM 5908 N N . GLY A 1 737 ? 5.787 -42.624 -25.931 1.00 89.38 737 GLY A N 1
ATOM 5909 C CA . GLY A 1 737 ? 4.388 -42.394 -26.272 1.00 89.38 737 GLY A CA 1
ATOM 5910 C C . GLY A 1 737 ? 3.628 -41.653 -25.179 1.00 89.38 737 GLY A C 1
ATOM 5911 O O . GLY A 1 737 ? 4.211 -41.139 -24.228 1.00 89.38 737 GLY A O 1
ATOM 5912 N N . ILE A 1 738 ? 2.309 -41.562 -25.345 1.00 93.06 738 ILE A N 1
ATOM 5913 C CA . ILE A 1 738 ? 1.427 -40.808 -24.447 1.00 93.06 738 ILE A CA 1
ATOM 5914 C C . ILE A 1 738 ? 0.513 -41.805 -23.740 1.00 93.06 738 ILE A C 1
ATOM 5916 O O . ILE A 1 738 ? -0.228 -42.559 -24.378 1.00 93.06 738 ILE A O 1
ATOM 5920 N N . GLU A 1 739 ? 0.579 -41.829 -22.414 1.00 90.25 739 GLU A N 1
ATOM 5921 C CA . GLU A 1 739 ? -0.248 -42.692 -21.581 1.00 90.25 739 GLU A CA 1
ATOM 5922 C C . GLU A 1 739 ? -1.736 -42.393 -21.819 1.00 90.25 739 GLU A C 1
ATOM 5924 O O . GLU A 1 739 ? -2.139 -41.249 -22.013 1.00 90.25 739 GLU A O 1
ATOM 5929 N N . GLY A 1 740 ? -2.567 -43.436 -21.884 1.00 85.38 740 GLY A N 1
ATOM 5930 C CA . GLY A 1 740 ? -3.988 -43.302 -22.228 1.00 85.38 740 GLY A CA 1
ATOM 5931 C C . GLY A 1 740 ? -4.281 -43.189 -23.733 1.00 85.38 740 GLY A C 1
ATOM 5932 O O . GLY A 1 740 ? -5.419 -43.426 -24.138 1.00 85.38 740 GLY A O 1
ATOM 5933 N N . PHE A 1 741 ? -3.275 -42.960 -24.589 1.00 84.81 741 PHE A N 1
ATOM 5934 C CA . PHE A 1 741 ? -3.447 -42.847 -26.041 1.00 84.81 741 PHE A CA 1
ATOM 5935 C C . PHE A 1 741 ? -2.767 -44.007 -26.785 1.00 84.81 741 PHE A C 1
ATOM 5937 O O . PHE A 1 741 ? -1.596 -43.972 -27.146 1.00 84.81 741 PHE A O 1
ATOM 5944 N N . ARG A 1 742 ? -3.517 -45.096 -27.008 1.00 81.50 742 ARG A N 1
ATOM 5945 C CA . ARG A 1 742 ? -2.973 -46.381 -27.508 1.00 81.50 742 ARG A CA 1
ATOM 5946 C C . ARG A 1 742 ? -2.204 -46.277 -28.829 1.00 81.50 742 ARG A C 1
ATOM 5948 O O . ARG A 1 742 ? -1.315 -47.090 -29.062 1.00 81.50 742 ARG A O 1
ATOM 5955 N N . GLU A 1 743 ? -2.551 -45.309 -29.667 1.00 79.50 743 GLU A N 1
ATOM 5956 C CA . GLU A 1 743 ? -1.977 -45.093 -31.001 1.00 79.50 743 GLU A CA 1
ATOM 5957 C C . GLU A 1 743 ? -0.513 -44.628 -30.962 1.00 79.50 743 GLU A C 1
ATOM 5959 O O . GLU A 1 743 ? 0.196 -44.772 -31.954 1.00 79.50 743 GLU A O 1
ATOM 5964 N N . THR A 1 744 ? -0.041 -44.117 -29.820 1.00 85.12 744 THR A N 1
ATOM 5965 C CA . THR A 1 744 ? 1.331 -43.616 -29.645 1.00 85.12 744 THR A CA 1
ATOM 5966 C C . THR A 1 744 ? 2.209 -44.522 -28.790 1.00 85.12 744 THR A C 1
ATOM 5968 O O . THR A 1 744 ? 3.381 -44.222 -28.587 1.00 85.12 744 THR A O 1
ATOM 5971 N N . LYS A 1 745 ? 1.685 -45.642 -28.279 1.00 83.88 745 LYS A N 1
ATOM 5972 C CA . LYS A 1 745 ? 2.412 -46.501 -27.334 1.00 83.88 745 LYS A CA 1
ATOM 5973 C C . LYS A 1 745 ? 3.719 -47.031 -27.939 1.00 83.88 745 LYS A C 1
ATOM 5975 O O . LYS A 1 745 ? 3.684 -47.751 -28.933 1.00 83.88 745 LYS A O 1
ATOM 5980 N N . GLY A 1 746 ? 4.849 -46.739 -27.289 1.00 81.75 746 GLY A N 1
ATOM 5981 C CA . GLY A 1 746 ? 6.180 -47.155 -27.750 1.00 81.75 746 GLY A CA 1
ATOM 5982 C C . GLY A 1 746 ? 6.720 -46.333 -28.924 1.00 81.75 746 GLY A C 1
ATOM 5983 O O . GLY A 1 746 ? 7.711 -46.728 -29.536 1.00 81.75 746 GLY A O 1
ATOM 5984 N N . HIS A 1 747 ? 6.068 -45.214 -29.246 1.00 86.19 747 HIS A N 1
ATOM 5985 C CA . HIS A 1 747 ? 6.437 -44.327 -30.333 1.00 86.19 747 HIS A CA 1
ATOM 5986 C C . HIS A 1 747 ? 6.578 -42.887 -29.839 1.00 86.19 747 HIS A C 1
ATOM 5988 O O . HIS A 1 747 ? 5.661 -42.315 -29.247 1.00 86.19 747 HIS A O 1
ATOM 5994 N N . GLU A 1 748 ? 7.707 -42.266 -30.157 1.00 89.81 748 GLU A N 1
ATOM 5995 C CA . GLU A 1 748 ? 7.985 -40.894 -29.756 1.00 89.81 748 GLU A CA 1
ATOM 5996 C C . GLU A 1 748 ? 6.951 -39.910 -30.327 1.00 89.81 748 GLU A C 1
ATOM 5998 O O . GLU A 1 748 ? 6.746 -39.815 -31.540 1.00 89.81 748 GLU A O 1
ATOM 6003 N N . SER A 1 749 ? 6.283 -39.164 -29.451 1.00 92.31 749 SER A N 1
ATOM 6004 C CA . SER A 1 749 ? 5.089 -38.393 -29.815 1.00 92.31 749 SER A CA 1
ATOM 6005 C C . SER A 1 749 ? 5.157 -36.947 -29.347 1.00 92.31 749 SER A C 1
ATOM 6007 O O . SER A 1 749 ? 5.760 -36.643 -28.321 1.00 92.31 749 SER A O 1
ATOM 6009 N N . ALA A 1 750 ? 4.522 -36.048 -30.095 1.00 94.38 750 ALA A N 1
ATOM 6010 C CA . ALA A 1 750 ? 4.315 -34.664 -29.690 1.00 94.38 750 ALA A CA 1
ATOM 6011 C C . ALA A 1 750 ? 2.994 -34.542 -28.921 1.00 94.38 750 ALA A C 1
ATOM 6013 O O . ALA A 1 750 ? 1.955 -35.016 -29.386 1.00 94.38 750 ALA A O 1
ATOM 6014 N N . HIS A 1 751 ? 3.040 -33.883 -27.768 1.00 95.94 751 HIS A N 1
ATOM 6015 C CA . HIS A 1 751 ? 1.898 -33.642 -26.898 1.00 95.94 751 HIS A CA 1
ATOM 6016 C C . HIS A 1 751 ? 1.719 -32.136 -26.696 1.00 95.94 751 HIS A C 1
ATOM 6018 O O . HIS A 1 751 ? 2.566 -31.482 -26.093 1.00 95.94 751 HIS A O 1
ATOM 6024 N N . PHE A 1 752 ? 0.655 -31.578 -27.269 1.00 97.69 752 PHE A N 1
ATOM 6025 C CA . PHE A 1 752 ? 0.369 -30.147 -27.328 1.00 97.69 752 PHE A CA 1
ATOM 6026 C C . PHE A 1 752 ? -0.828 -29.804 -26.445 1.00 97.69 752 PHE A C 1
ATOM 6028 O O . PHE A 1 752 ? -1.914 -30.353 -26.624 1.00 97.69 752 PHE A O 1
ATOM 6035 N N . VAL A 1 753 ? -0.632 -28.879 -25.513 1.00 98.31 753 VAL A N 1
ATOM 6036 C CA . VAL A 1 753 ? -1.631 -28.454 -24.529 1.00 98.31 753 VAL A CA 1
ATOM 6037 C C . VAL A 1 753 ? -1.812 -26.945 -24.648 1.00 98.31 753 VAL A C 1
ATOM 6039 O O . VAL A 1 753 ? -0.826 -26.219 -24.748 1.00 98.31 753 VAL A O 1
ATOM 6042 N N . CYS A 1 754 ? -3.055 -26.465 -24.623 1.00 98.50 754 CYS A N 1
ATOM 6043 C CA . CYS A 1 754 ? -3.385 -25.042 -24.508 1.00 98.50 754 CYS A CA 1
ATOM 6044 C C . CYS A 1 754 ? -4.348 -24.825 -23.342 1.00 98.50 754 CYS A C 1
ATOM 6046 O O . CYS A 1 754 ? -5.393 -25.479 -23.294 1.00 98.50 754 CYS A O 1
ATOM 6048 N N . ASN A 1 755 ? -4.044 -23.876 -22.457 1.00 98.25 755 ASN A N 1
ATOM 6049 C CA . ASN A 1 755 ? -4.945 -23.431 -21.398 1.00 98.25 755 ASN A CA 1
ATOM 6050 C C . ASN A 1 755 ? -5.605 -22.088 -21.750 1.00 98.25 755 ASN A C 1
ATOM 6052 O O . ASN A 1 755 ? -4.990 -21.239 -22.393 1.00 98.25 755 ASN A O 1
ATOM 6056 N N . TYR A 1 756 ? -6.857 -21.902 -21.317 1.00 98.06 756 TYR A N 1
ATOM 6057 C CA . TYR A 1 756 ? -7.710 -20.763 -21.687 1.00 98.06 756 TYR A CA 1
ATOM 6058 C C . TYR A 1 756 ? -8.281 -20.058 -20.459 1.00 98.06 756 TYR A C 1
ATOM 6060 O O . TYR A 1 756 ? -8.726 -20.720 -19.517 1.00 98.06 756 TYR A O 1
ATOM 6068 N N . TYR A 1 757 ? -8.357 -18.728 -20.498 1.00 95.69 757 TYR A N 1
ATOM 6069 C CA . TYR A 1 757 ? -9.024 -17.948 -19.458 1.00 95.69 757 TYR A CA 1
ATOM 6070 C C . TYR A 1 757 ? -9.971 -16.873 -20.018 1.00 95.69 757 TYR A C 1
ATOM 6072 O O . TYR A 1 757 ? -9.617 -16.179 -20.978 1.00 95.69 757 TYR A O 1
ATOM 6080 N N . PRO A 1 758 ? -11.154 -16.688 -19.393 1.00 95.62 758 PRO A N 1
ATOM 6081 C CA . PRO A 1 758 ? -11.846 -17.609 -18.480 1.00 95.62 758 PRO A CA 1
ATOM 6082 C C . PRO A 1 758 ? -12.134 -18.975 -19.134 1.00 95.62 758 PRO A C 1
ATOM 6084 O O . PRO A 1 758 ? -12.051 -19.084 -20.362 1.00 95.62 758 PRO A O 1
ATOM 6087 N N . PRO A 1 759 ? -12.458 -20.027 -18.355 1.00 94.25 759 PRO A N 1
ATOM 6088 C CA . PRO A 1 759 ? -12.767 -21.342 -18.907 1.00 94.25 759 PRO A CA 1
ATOM 6089 C C . PRO A 1 759 ? -14.026 -21.288 -19.773 1.00 94.25 759 PRO A C 1
ATOM 6091 O O . PRO A 1 759 ? -15.031 -20.684 -19.389 1.00 94.25 759 PRO A O 1
ATOM 6094 N N . GLY A 1 760 ? -13.973 -21.952 -20.926 1.00 92.56 760 GLY A N 1
ATOM 6095 C CA . GLY A 1 760 ? -15.141 -22.185 -21.761 1.00 92.56 760 GLY A CA 1
ATOM 6096 C C . GLY A 1 760 ? -15.911 -23.439 -21.358 1.00 92.56 760 GLY A C 1
ATOM 6097 O O . GLY A 1 760 ? -15.681 -24.034 -20.303 1.00 92.56 760 GLY A O 1
ATOM 6098 N N . ASN A 1 761 ? -16.835 -23.860 -22.223 1.00 91.81 761 ASN A N 1
ATOM 6099 C CA . ASN A 1 761 ? -17.616 -25.093 -22.076 1.00 91.81 761 ASN A CA 1
ATOM 6100 C C . ASN A 1 761 ? -18.364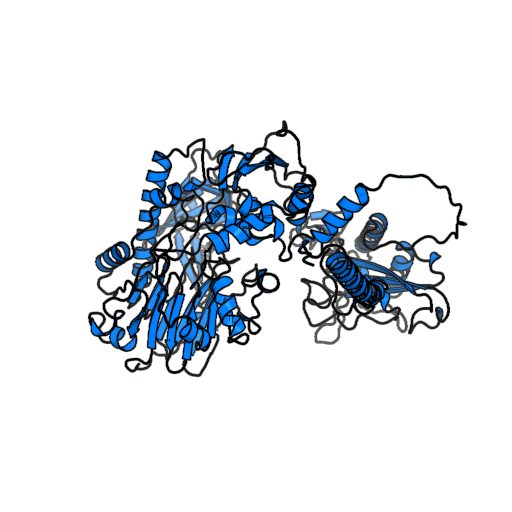 -25.191 -20.735 1.00 91.81 761 ASN A C 1
ATOM 6102 O O . ASN A 1 761 ? -18.479 -26.267 -20.141 1.00 91.81 761 ASN A O 1
ATOM 6106 N N . LEU A 1 762 ? -18.877 -24.052 -20.262 1.00 85.94 762 LEU A N 1
ATOM 6107 C CA . LEU A 1 762 ? -19.586 -23.960 -18.993 1.00 85.94 762 LEU A CA 1
ATOM 6108 C C . LEU A 1 762 ? -20.915 -24.717 -19.048 1.00 85.94 762 LEU A C 1
ATOM 6110 O O . LEU A 1 762 ? -21.618 -24.736 -20.061 1.00 85.94 762 LEU A O 1
ATOM 6114 N N . VAL A 1 763 ? -21.242 -25.355 -17.927 1.00 81.62 763 VAL A N 1
ATOM 6115 C CA . VAL A 1 763 ? -22.504 -26.056 -17.703 1.00 81.62 763 VAL A CA 1
ATOM 6116 C C . VAL A 1 763 ? -23.231 -25.314 -16.596 1.00 81.62 763 VAL A C 1
ATOM 6118 O O . VAL A 1 763 ? -22.688 -25.149 -15.503 1.00 81.62 763 VAL A O 1
ATOM 6121 N N . ASN A 1 764 ? -24.449 -24.859 -16.869 1.00 73.81 764 ASN A N 1
ATOM 6122 C CA . ASN A 1 764 ? -25.249 -24.172 -15.865 1.00 73.81 764 ASN A CA 1
ATOM 6123 C C . ASN A 1 764 ? -25.803 -25.150 -14.810 1.00 73.81 764 ASN A C 1
ATOM 6125 O O . ASN A 1 764 ? -25.746 -26.371 -14.953 1.00 73.81 764 ASN A O 1
ATOM 6129 N N . PHE A 1 765 ? -26.403 -24.606 -13.750 1.00 63.69 765 PHE A N 1
ATOM 6130 C CA . PHE A 1 765 ? -26.967 -25.364 -12.622 1.00 63.69 765 PHE A CA 1
ATOM 6131 C C . PHE A 1 765 ? -28.071 -26.370 -13.004 1.00 63.69 765 PHE A C 1
ATOM 6133 O O . PHE A 1 765 ? -28.472 -27.181 -12.174 1.00 63.69 765 PHE A O 1
ATOM 6140 N N . ARG A 1 766 ? -28.569 -26.339 -14.248 1.00 63.62 766 ARG A N 1
ATOM 6141 C CA . ARG A 1 766 ? -29.549 -27.295 -14.788 1.00 63.62 766 ARG A CA 1
ATOM 6142 C C . ARG A 1 766 ? -28.905 -28.395 -15.638 1.00 63.62 766 ARG A C 1
ATOM 6144 O O . ARG A 1 766 ? -29.625 -29.157 -16.276 1.00 63.62 766 ARG A O 1
ATOM 6151 N N . GLY A 1 767 ? -27.574 -28.468 -15.684 1.00 67.06 767 GLY A N 1
ATOM 6152 C CA . GLY A 1 767 ? -26.844 -29.448 -16.489 1.00 67.06 767 GLY A CA 1
ATOM 6153 C C . GLY A 1 767 ? -26.817 -29.129 -17.988 1.00 67.06 767 GLY A C 1
ATOM 6154 O O . GLY A 1 767 ? -26.421 -29.979 -18.783 1.00 67.06 767 GLY A O 1
ATOM 6155 N N . VAL A 1 768 ? -27.233 -27.924 -18.395 1.00 73.19 768 VAL A N 1
ATOM 6156 C CA . VAL A 1 768 ? -27.247 -27.506 -19.803 1.00 73.19 768 VAL A CA 1
ATOM 6157 C C . VAL A 1 768 ? -25.963 -26.738 -20.104 1.00 73.19 768 VAL A C 1
ATOM 6159 O O . VAL A 1 768 ? -25.608 -25.814 -19.374 1.00 73.19 768 VAL A O 1
ATOM 6162 N N . ARG A 1 769 ? -25.259 -27.127 -21.173 1.00 80.12 769 ARG A N 1
ATOM 6163 C CA . ARG A 1 769 ? -24.096 -26.380 -21.669 1.00 80.12 769 ARG A CA 1
ATOM 6164 C C . ARG A 1 769 ? -24.532 -25.022 -22.203 1.00 80.12 769 ARG A C 1
ATOM 6166 O O . ARG A 1 769 ? -25.541 -24.936 -22.906 1.00 80.12 769 ARG A O 1
ATOM 6173 N N . ASP A 1 770 ? -23.746 -23.994 -21.923 1.00 88.44 770 ASP A N 1
ATOM 6174 C CA . ASP A 1 770 ? -23.927 -22.687 -22.547 1.00 88.44 770 ASP A CA 1
ATOM 6175 C C . ASP A 1 770 ? -23.472 -22.725 -24.015 1.00 88.44 770 ASP A C 1
ATOM 6177 O O . ASP A 1 770 ? -22.752 -23.635 -24.446 1.00 88.44 770 ASP A O 1
ATOM 6181 N N . LYS A 1 771 ? -23.953 -21.773 -24.821 1.00 93.38 771 LYS A N 1
ATOM 6182 C CA . LYS A 1 771 ? -23.476 -21.602 -26.200 1.00 93.38 771 LYS A CA 1
ATOM 6183 C C . LYS A 1 771 ? -22.101 -20.928 -26.176 1.00 93.38 771 LYS A C 1
ATOM 6185 O O . LYS A 1 771 ? -21.884 -20.065 -25.329 1.00 93.38 771 LYS A O 1
ATOM 6190 N N . PRO A 1 772 ? -21.204 -21.248 -27.124 1.00 95.81 772 PRO A N 1
ATOM 6191 C CA . PRO A 1 772 ? -19.846 -20.717 -27.108 1.00 95.81 772 PRO A CA 1
ATOM 6192 C C . PRO A 1 772 ? -19.790 -19.206 -27.323 1.00 95.81 772 PRO A C 1
ATOM 6194 O O . PRO A 1 772 ? -18.887 -18.551 -26.830 1.00 95.81 772 PRO A O 1
ATOM 6197 N N . TYR A 1 773 ? -20.758 -18.635 -28.029 1.00 96.94 773 TYR A N 1
ATOM 6198 C CA . TYR A 1 773 ? -20.869 -17.201 -28.267 1.00 96.94 773 TYR A CA 1
ATOM 6199 C C . TYR A 1 773 ? -22.328 -16.842 -28.510 1.00 96.94 773 TYR A C 1
ATOM 6201 O O . TYR A 1 773 ? -23.160 -17.723 -28.749 1.00 96.94 773 TYR A O 1
ATOM 6209 N N . GLU A 1 774 ? -22.651 -15.554 -28.500 1.00 95.94 774 GLU A N 1
ATOM 6210 C CA . GLU A 1 774 ? -23.991 -15.092 -28.831 1.00 95.94 774 GLU A CA 1
ATOM 6211 C C . GLU A 1 774 ? -24.094 -14.705 -30.303 1.00 95.94 774 GLU A C 1
ATOM 6213 O O . GLU A 1 774 ? -23.313 -13.897 -30.806 1.00 95.94 774 GLU A O 1
ATOM 6218 N N . GLN A 1 775 ? -25.110 -15.221 -30.990 1.00 96.06 775 GLN A N 1
ATOM 6219 C CA . GLN A 1 775 ? -25.363 -14.873 -32.380 1.00 96.06 775 GLN A CA 1
ATOM 6220 C C . GLN A 1 775 ? -25.695 -13.381 -32.521 1.00 96.06 775 GLN A C 1
ATOM 6222 O O . GLN A 1 775 ? -26.481 -12.808 -31.753 1.00 96.06 775 GLN A O 1
ATOM 6227 N N . GLY A 1 776 ? -25.099 -12.748 -33.526 1.00 93.88 776 GLY A N 1
ATOM 6228 C CA . GLY A 1 776 ? -25.318 -11.342 -33.840 1.00 93.88 776 GLY A CA 1
ATOM 6229 C C . GLY A 1 776 ? -24.404 -10.852 -34.956 1.00 93.88 776 GLY A C 1
ATOM 6230 O O . GLY A 1 776 ? -23.498 -11.561 -35.394 1.00 93.88 776 GLY A O 1
ATOM 6231 N N . ARG A 1 777 ? -24.639 -9.621 -35.421 1.00 93.31 777 ARG A N 1
ATOM 6232 C CA . ARG A 1 777 ? -23.667 -8.921 -36.269 1.00 93.31 777 ARG A CA 1
ATOM 6233 C C . ARG A 1 777 ? -22.344 -8.800 -35.494 1.00 93.31 777 ARG A C 1
ATOM 6235 O O . ARG A 1 777 ? -22.421 -8.467 -34.310 1.00 93.31 777 ARG A O 1
ATOM 6242 N N . PRO A 1 778 ? -21.178 -9.016 -36.130 1.00 96.00 778 PRO A N 1
ATOM 6243 C CA . PRO A 1 778 ? -19.885 -8.843 -35.480 1.00 96.00 778 PRO A CA 1
ATOM 6244 C C . PRO A 1 778 ? -19.806 -7.567 -34.647 1.00 96.00 778 PRO A C 1
ATOM 6246 O O . PRO A 1 778 ? -20.202 -6.496 -35.111 1.00 96.00 778 PRO A O 1
ATOM 6249 N N . CYS A 1 779 ? -19.321 -7.720 -33.418 1.00 94.50 779 CYS A N 1
ATOM 6250 C CA . CYS A 1 779 ? -19.084 -6.656 -32.446 1.00 94.50 779 CYS A CA 1
ATOM 6251 C C . CYS A 1 779 ? -20.302 -5.869 -31.925 1.00 94.50 779 CYS A C 1
ATOM 6253 O O . CYS A 1 779 ? -20.133 -4.875 -31.221 1.00 94.50 779 CYS A O 1
ATOM 6255 N N . ILE A 1 780 ? -21.538 -6.286 -32.220 1.00 94.06 780 ILE A N 1
ATOM 6256 C CA . ILE A 1 780 ? -22.739 -5.556 -31.773 1.00 94.06 780 ILE A CA 1
ATOM 6257 C C . ILE A 1 780 ? -22.918 -5.533 -30.241 1.00 94.06 780 ILE A C 1
ATOM 6259 O O . ILE A 1 780 ? -23.703 -4.737 -29.733 1.00 94.06 780 ILE A O 1
ATOM 6263 N N . ARG A 1 781 ? -22.202 -6.388 -29.496 1.00 95.00 781 ARG A N 1
ATOM 6264 C CA . ARG A 1 781 ? -22.257 -6.492 -28.025 1.00 95.00 781 ARG A CA 1
ATOM 6265 C C . ARG A 1 781 ? -20.871 -6.412 -27.377 1.00 95.00 781 ARG A C 1
ATOM 6267 O O . ARG A 1 781 ? -20.606 -7.099 -26.400 1.00 95.00 781 ARG A O 1
ATOM 6274 N N . CYS A 1 782 ? -19.993 -5.567 -27.911 1.00 88.81 782 CYS A N 1
ATOM 6275 C CA . CYS A 1 782 ? -18.636 -5.369 -27.394 1.00 88.81 782 CYS A CA 1
ATOM 6276 C C . CYS A 1 782 ? -18.531 -4.499 -26.122 1.00 88.81 782 CYS A C 1
ATOM 6278 O O . CYS A 1 782 ? -17.428 -4.187 -25.709 1.00 88.81 782 CYS A O 1
ATOM 6280 N N . ALA A 1 783 ? -19.645 -4.102 -25.492 1.00 83.62 783 ALA A N 1
ATOM 6281 C CA . ALA A 1 783 ? -19.671 -3.414 -24.189 1.00 83.62 783 ALA A CA 1
ATOM 6282 C C . ALA A 1 783 ? -18.719 -2.197 -24.030 1.00 83.62 783 ALA A C 1
ATOM 6284 O O . ALA A 1 783 ? -18.290 -1.903 -22.922 1.00 83.62 783 ALA A O 1
ATOM 6285 N N . GLY A 1 784 ? -18.426 -1.472 -25.118 1.00 80.56 784 GLY A N 1
ATOM 6286 C CA . GLY A 1 784 ? -17.512 -0.318 -25.128 1.00 80.56 784 GLY A CA 1
ATOM 6287 C C . GLY A 1 784 ? -16.167 -0.575 -25.818 1.00 80.56 784 GLY A C 1
ATOM 6288 O O . GLY A 1 784 ? -15.495 0.387 -26.182 1.00 80.56 784 GLY A O 1
ATOM 6289 N N . ASP A 1 785 ? -15.815 -1.837 -26.075 1.00 90.75 785 ASP A N 1
ATOM 6290 C CA . ASP A 1 785 ? -14.595 -2.214 -26.792 1.00 90.75 785 ASP A CA 1
ATOM 6291 C C . ASP A 1 785 ? -14.634 -1.795 -28.268 1.00 90.75 785 ASP A C 1
ATOM 6293 O O . ASP A 1 785 ? -15.689 -1.710 -28.912 1.00 90.75 785 ASP A O 1
ATOM 6297 N N . THR A 1 786 ? -13.444 -1.624 -28.842 1.00 92.62 786 THR A N 1
ATOM 6298 C CA . THR A 1 786 ? -13.288 -1.395 -30.282 1.00 92.62 786 THR A CA 1
ATOM 6299 C C . THR A 1 786 ? -13.498 -2.689 -31.069 1.00 92.62 786 THR A C 1
ATOM 6301 O O . THR A 1 786 ? -13.240 -3.786 -30.580 1.00 92.62 786 THR A O 1
ATOM 6304 N N . CYS A 1 787 ? -13.996 -2.581 -32.301 1.00 94.69 787 CYS A N 1
ATOM 6305 C CA . CYS A 1 787 ? -14.182 -3.737 -33.175 1.00 94.69 787 CYS A CA 1
ATOM 6306 C C . CYS A 1 787 ? -13.045 -3.826 -34.190 1.00 94.69 787 CYS A C 1
ATOM 6308 O O . CYS A 1 787 ? -12.905 -2.941 -35.035 1.00 94.69 787 CYS A O 1
ATOM 6310 N N . GLU A 1 788 ? -12.298 -4.924 -34.168 1.00 92.69 788 GLU A N 1
ATOM 6311 C CA . GLU A 1 788 ? -11.227 -5.189 -35.128 1.00 92.69 788 GLU A CA 1
ATOM 6312 C C . GLU A 1 788 ? -11.379 -6.611 -35.664 1.00 92.69 788 GLU A C 1
ATOM 6314 O O . GLU A 1 788 ? -11.467 -7.566 -34.896 1.00 92.69 788 GLU A O 1
ATOM 6319 N N . HIS A 1 789 ? -11.461 -6.764 -36.988 1.00 92.19 789 HIS A N 1
ATOM 6320 C CA . HIS A 1 789 ? -11.578 -8.074 -37.645 1.00 92.19 789 HIS A CA 1
ATOM 6321 C C . HIS A 1 789 ? -12.657 -8.999 -37.038 1.00 92.19 789 HIS A C 1
ATOM 6323 O O . HIS A 1 789 ? -12.437 -10.196 -36.873 1.00 92.19 789 HIS A O 1
ATOM 6329 N N . SER A 1 790 ? -13.839 -8.448 -36.726 1.00 95.56 790 SER A N 1
ATOM 6330 C CA . SER A 1 790 ? -14.968 -9.156 -36.090 1.00 95.56 790 SER A CA 1
ATOM 6331 C C . SER A 1 790 ? -14.754 -9.575 -34.625 1.00 95.56 790 SER A C 1
ATOM 6333 O O . SER A 1 790 ? -15.516 -10.401 -34.119 1.00 95.56 790 SER A O 1
ATOM 6335 N N . LEU A 1 791 ? -13.759 -9.007 -33.940 1.00 97.06 791 LEU A N 1
ATOM 6336 C CA . LEU A 1 791 ? -13.423 -9.285 -32.543 1.00 97.06 791 LEU A CA 1
ATOM 6337 C C . LEU A 1 791 ? -13.497 -8.005 -31.695 1.00 97.06 791 LEU A C 1
ATOM 6339 O O . LEU A 1 791 ? -13.114 -6.928 -32.152 1.00 97.06 791 LEU A O 1
ATOM 6343 N N . CYS A 1 792 ? -13.968 -8.133 -30.454 1.00 97.06 792 CYS A N 1
ATOM 6344 C CA . CYS A 1 792 ? -13.953 -7.066 -29.454 1.00 97.06 792 CYS A CA 1
ATOM 6345 C C . CYS A 1 792 ? -12.538 -6.914 -28.885 1.00 97.06 792 CYS A C 1
ATOM 6347 O O . CYS A 1 792 ? -11.986 -7.865 -28.317 1.00 97.06 792 CYS A O 1
ATOM 6349 N N . ARG A 1 793 ? -11.963 -5.725 -29.045 1.00 94.38 793 ARG A N 1
ATOM 6350 C CA . ARG A 1 793 ? -10.595 -5.364 -28.669 1.00 94.38 793 ARG A CA 1
ATOM 6351 C C . ARG A 1 793 ? -10.612 -4.325 -27.568 1.00 94.38 793 ARG A C 1
ATOM 6353 O O . ARG A 1 793 ? -11.182 -3.241 -27.727 1.00 94.38 793 ARG A O 1
ATOM 6360 N N . ASP A 1 794 ? -9.912 -4.659 -26.502 1.00 93.94 794 ASP A N 1
ATOM 6361 C CA . ASP A 1 794 ? -9.656 -3.767 -25.387 1.00 93.94 794 ASP A CA 1
ATOM 6362 C C . ASP A 1 794 ? -8.148 -3.790 -25.116 1.00 93.94 794 ASP A C 1
ATOM 6364 O O . ASP A 1 794 ? -7.613 -4.852 -24.785 1.00 93.94 794 ASP A O 1
ATOM 6368 N N . PRO A 1 795 ? -7.434 -2.662 -25.278 1.00 88.19 795 PRO A N 1
ATOM 6369 C CA . PRO A 1 795 ? -5.984 -2.628 -25.114 1.00 88.19 795 PRO A CA 1
ATOM 6370 C C . PRO A 1 795 ? -5.518 -3.134 -23.744 1.00 88.19 795 PRO A C 1
ATOM 6372 O O . PRO A 1 795 ? -4.507 -3.830 -23.656 1.00 88.19 795 PRO A O 1
ATOM 6375 N N . THR A 1 796 ? -6.266 -2.843 -22.676 1.00 88.75 796 THR A N 1
ATOM 6376 C CA . THR A 1 796 ? -5.916 -3.258 -21.312 1.00 88.75 796 THR A CA 1
ATOM 6377 C C . THR A 1 796 ? -6.023 -4.773 -21.144 1.00 88.75 796 THR A C 1
ATOM 6379 O O . THR A 1 796 ? -5.103 -5.408 -20.630 1.00 88.75 796 THR A O 1
ATOM 6382 N N . ARG A 1 797 ? -7.108 -5.378 -21.627 1.00 92.00 797 ARG A N 1
ATOM 6383 C CA . ARG A 1 797 ? -7.343 -6.825 -21.600 1.00 92.00 797 ARG A CA 1
ATOM 6384 C C . ARG A 1 797 ? -6.392 -7.584 -22.524 1.00 92.00 797 ARG A C 1
ATOM 6386 O O . ARG A 1 797 ? -5.948 -8.680 -22.176 1.00 92.00 797 ARG A O 1
ATOM 6393 N N . ASP A 1 798 ? -6.093 -7.023 -23.690 1.00 90.06 798 ASP A N 1
ATOM 6394 C CA . ASP A 1 798 ? -5.310 -7.678 -24.739 1.00 90.06 798 ASP A CA 1
ATOM 6395 C C . ASP A 1 798 ? -3.798 -7.638 -24.466 1.00 90.06 798 ASP A C 1
ATOM 6397 O O . ASP A 1 798 ? -3.055 -8.446 -25.026 1.00 90.06 798 ASP A O 1
ATOM 6401 N N . THR A 1 799 ? -3.342 -6.747 -23.579 1.00 87.50 799 THR A N 1
ATOM 6402 C CA . THR A 1 799 ? -1.929 -6.622 -23.195 1.00 87.50 799 THR A CA 1
ATOM 6403 C C . THR A 1 799 ? -1.398 -7.951 -22.653 1.00 87.50 799 THR A C 1
ATOM 6405 O O . THR A 1 799 ? -1.980 -8.543 -21.740 1.00 87.50 799 THR A O 1
ATOM 6408 N N . ALA A 1 800 ? -0.301 -8.444 -23.232 1.00 77.62 800 ALA A N 1
ATOM 6409 C CA . ALA A 1 800 ? 0.405 -9.616 -22.728 1.00 77.62 800 ALA A CA 1
ATOM 6410 C C . ALA A 1 800 ? 1.095 -9.261 -21.405 1.00 77.62 800 ALA A C 1
ATOM 6412 O O . ALA A 1 800 ? 1.804 -8.260 -21.320 1.00 77.62 800 ALA A O 1
ATOM 6413 N N . ILE A 1 801 ? 0.867 -10.074 -20.378 1.00 78.81 801 ILE A N 1
ATOM 6414 C CA . ILE A 1 801 ? 1.482 -9.913 -19.060 1.00 78.81 801 ILE A CA 1
ATOM 6415 C C . ILE A 1 801 ? 2.599 -10.952 -18.952 1.00 78.81 801 ILE A C 1
ATOM 6417 O O . ILE A 1 801 ? 2.388 -12.117 -19.301 1.00 78.81 801 ILE A O 1
ATOM 6421 N N . ASP A 1 802 ? 3.782 -10.528 -18.505 1.00 72.31 802 ASP A N 1
ATOM 6422 C CA . ASP A 1 802 ? 4.880 -11.452 -18.229 1.00 72.31 802 ASP A CA 1
ATOM 6423 C C . ASP A 1 802 ? 4.667 -12.160 -16.884 1.00 72.31 802 ASP A C 1
ATOM 6425 O O . ASP A 1 802 ? 4.288 -11.555 -15.880 1.00 72.31 802 ASP A O 1
ATOM 6429 N N . TYR A 1 803 ? 4.930 -13.463 -16.884 1.00 80.25 803 TYR A N 1
ATOM 6430 C CA . TYR A 1 803 ? 4.805 -14.350 -15.735 1.00 80.25 803 TYR A CA 1
ATOM 6431 C C . TYR A 1 803 ? 6.042 -15.243 -15.584 1.00 80.25 803 TYR A C 1
ATOM 6433 O O . TYR A 1 803 ? 5.937 -16.387 -15.146 1.00 80.25 803 TYR A O 1
ATOM 6441 N N . SER A 1 804 ? 7.219 -14.729 -15.936 1.00 58.75 804 SER A N 1
ATOM 6442 C CA . SER A 1 804 ? 8.511 -15.427 -15.909 1.00 58.75 804 SER A CA 1
ATOM 6443 C C . SER A 1 804 ? 8.849 -16.155 -14.590 1.00 58.75 804 SER A C 1
ATOM 6445 O O . SER A 1 804 ? 9.572 -17.148 -14.620 1.00 58.75 804 SER A O 1
ATOM 6447 N N . TYR A 1 805 ? 8.276 -15.745 -13.450 1.00 67.62 805 TYR A N 1
ATOM 6448 C CA . TYR A 1 805 ? 8.465 -16.383 -12.131 1.00 67.62 805 TYR A CA 1
ATOM 6449 C C . TYR A 1 805 ? 7.369 -17.380 -11.721 1.00 67.62 805 TYR A C 1
ATOM 6451 O O . TYR A 1 805 ? 7.466 -18.028 -10.675 1.00 67.62 805 TYR A O 1
ATOM 6459 N N . TRP A 1 806 ? 6.294 -17.498 -12.500 1.00 86.19 806 TRP A N 1
ATOM 6460 C CA . TRP A 1 806 ? 5.243 -18.471 -12.232 1.00 86.19 806 TRP A CA 1
ATOM 6461 C C . TRP A 1 806 ? 5.737 -19.873 -12.585 1.00 86.19 806 TRP A C 1
ATOM 6463 O O . TRP A 1 806 ? 6.311 -20.101 -13.642 1.00 86.19 806 TRP A O 1
ATOM 6473 N N . SER A 1 807 ? 5.493 -20.845 -11.713 1.00 83.81 807 SER A N 1
ATOM 6474 C CA . SER A 1 807 ? 5.609 -22.258 -12.060 1.00 83.81 807 SER A CA 1
ATOM 6475 C C . SER A 1 807 ? 4.758 -23.064 -11.085 1.00 83.81 807 SER A C 1
ATOM 6477 O O . SER A 1 807 ? 4.934 -22.901 -9.871 1.00 83.81 807 SER A O 1
ATOM 6479 N N . PRO A 1 808 ? 3.867 -23.942 -11.570 1.00 87.25 808 PRO A N 1
ATOM 6480 C CA . PRO A 1 808 ? 3.048 -24.759 -10.691 1.00 87.25 808 PRO A CA 1
ATOM 6481 C C . PRO A 1 808 ? 3.919 -25.648 -9.793 1.00 87.25 808 PRO A C 1
ATOM 6483 O O . PRO A 1 808 ? 4.980 -26.133 -10.189 1.00 87.25 808 PRO A O 1
ATOM 6486 N N . GLU A 1 809 ? 3.496 -25.850 -8.547 1.00 83.19 809 GLU A N 1
ATOM 6487 C CA . GLU A 1 809 ? 4.228 -26.682 -7.576 1.00 83.19 809 GLU A CA 1
ATOM 6488 C C . GLU A 1 809 ? 4.306 -28.154 -8.000 1.00 83.19 809 GLU A C 1
ATOM 6490 O O . GLU A 1 809 ? 5.263 -28.845 -7.670 1.00 83.19 809 GLU A O 1
ATOM 6495 N N . TRP A 1 810 ? 3.320 -28.615 -8.771 1.00 85.56 810 TRP A N 1
ATOM 6496 C CA . TRP A 1 810 ? 3.210 -29.977 -9.291 1.00 85.56 810 TRP A CA 1
ATOM 6497 C C . TRP A 1 810 ? 3.964 -30.197 -10.615 1.00 85.56 810 TRP A C 1
ATOM 6499 O O . TRP A 1 810 ? 3.803 -31.251 -11.224 1.00 85.56 810 TRP A O 1
ATOM 6509 N N . ASP A 1 811 ? 4.778 -29.238 -11.077 1.00 86.69 811 ASP A N 1
ATOM 6510 C CA . ASP A 1 811 ? 5.605 -29.417 -12.278 1.00 86.69 811 ASP A CA 1
ATOM 6511 C C . ASP A 1 811 ? 6.583 -30.600 -12.094 1.00 86.69 811 ASP A C 1
ATOM 6513 O O . ASP A 1 811 ? 7.443 -30.546 -11.205 1.00 86.69 811 ASP A O 1
ATOM 6517 N N . PRO A 1 812 ? 6.508 -31.655 -12.930 1.00 77.81 812 PRO A N 1
ATOM 6518 C CA . PRO A 1 812 ? 7.368 -32.832 -12.808 1.00 77.81 812 PRO A CA 1
ATOM 6519 C C . PRO A 1 812 ? 8.869 -32.512 -12.848 1.00 77.81 812 PRO A C 1
ATOM 6521 O O . PRO A 1 812 ? 9.667 -33.239 -12.254 1.00 77.81 812 PRO A O 1
ATOM 6524 N N . GLU A 1 813 ? 9.276 -31.417 -13.499 1.00 75.19 813 GLU A N 1
ATOM 6525 C CA . GLU A 1 813 ? 10.684 -31.011 -13.575 1.00 75.19 813 GLU A CA 1
ATOM 6526 C C . GLU A 1 813 ? 11.253 -30.582 -12.210 1.00 75.19 813 GLU A C 1
ATOM 6528 O O . GLU A 1 813 ? 12.409 -30.881 -11.916 1.00 75.19 813 GLU A O 1
ATOM 6533 N N . LYS A 1 814 ? 10.437 -29.994 -11.319 1.00 63.84 814 LYS A N 1
ATOM 6534 C CA . LYS A 1 814 ? 10.869 -29.607 -9.958 1.00 63.84 814 LYS A CA 1
ATOM 6535 C C . LYS A 1 814 ? 11.191 -30.805 -9.060 1.00 63.84 814 LYS A C 1
ATOM 6537 O O . LYS A 1 814 ? 11.910 -30.658 -8.076 1.00 63.84 814 LYS A O 1
ATOM 6542 N N . SER A 1 815 ? 10.664 -31.986 -9.385 1.00 54.97 815 SER A N 1
ATOM 6543 C CA . SER A 1 815 ? 10.833 -33.210 -8.589 1.00 54.97 815 SER A CA 1
ATOM 6544 C C . SER A 1 815 ? 12.066 -34.047 -8.965 1.00 54.97 815 SER A C 1
ATOM 6546 O O . SER A 1 815 ? 12.416 -34.982 -8.243 1.00 54.97 815 SER A O 1
ATOM 6548 N N . ARG A 1 816 ? 12.770 -33.716 -10.058 1.00 54.12 816 ARG A N 1
ATOM 6549 C CA . ARG A 1 816 ? 14.001 -34.410 -10.474 1.00 54.12 816 ARG A CA 1
ATOM 6550 C C . ARG A 1 816 ? 15.235 -33.630 -9.993 1.00 54.12 816 ARG A C 1
ATOM 6552 O O . ARG A 1 816 ? 15.585 -32.616 -10.585 1.00 54.12 816 ARG A O 1
ATOM 6559 N N . CYS A 1 817 ? 15.931 -34.107 -8.947 1.00 48.03 817 CYS A N 1
ATOM 6560 C CA . CYS A 1 817 ? 17.278 -33.597 -8.619 1.00 48.03 817 CYS A CA 1
ATOM 6561 C C . CYS A 1 817 ? 18.194 -33.883 -9.820 1.00 48.03 817 CYS A C 1
ATOM 6563 O O . CYS A 1 817 ? 18.450 -35.041 -10.141 1.00 48.03 817 CYS A O 1
ATOM 6565 N N . GLY A 1 818 ? 18.639 -32.843 -10.527 1.00 48.06 818 GLY A N 1
ATOM 6566 C CA . GLY A 1 818 ? 19.538 -32.987 -11.678 1.00 48.06 818 GLY A CA 1
ATOM 6567 C C . GLY A 1 818 ? 20.967 -33.374 -11.276 1.00 48.06 818 GLY A C 1
ATOM 6568 O O . GLY A 1 818 ? 21.329 -33.307 -10.106 1.00 48.06 818 GLY A O 1
ATOM 6569 N N . SER A 1 819 ? 21.823 -33.706 -12.251 1.00 47.97 819 SER A N 1
ATOM 6570 C CA . SER A 1 819 ? 23.216 -34.153 -12.006 1.00 47.97 819 SER A CA 1
ATOM 6571 C C . SER A 1 819 ? 24.087 -33.156 -11.215 1.00 47.97 819 SER A C 1
ATOM 6573 O O . SER A 1 819 ? 25.075 -33.536 -10.591 1.00 47.97 819 SER A O 1
ATOM 6575 N N . PHE A 1 820 ? 23.687 -31.882 -11.164 1.00 50.25 820 PHE A N 1
ATOM 6576 C CA . PHE A 1 820 ? 24.318 -30.852 -10.340 1.00 50.25 820 PHE A CA 1
ATOM 6577 C C . PHE A 1 820 ? 24.179 -31.129 -8.831 1.00 50.25 820 PHE A C 1
ATOM 6579 O O . PHE A 1 820 ? 25.107 -30.892 -8.061 1.00 50.25 820 PHE A O 1
ATOM 6586 N N . CYS A 1 821 ? 23.045 -31.695 -8.416 1.00 54.50 821 CYS A N 1
ATOM 6587 C CA . CYS A 1 821 ? 22.756 -32.117 -7.044 1.00 54.50 821 CYS A CA 1
ATOM 6588 C C . CYS A 1 821 ? 23.715 -33.242 -6.605 1.00 54.50 821 CYS A C 1
ATOM 6590 O O . CYS A 1 821 ? 24.303 -33.176 -5.526 1.00 54.50 821 CYS A O 1
ATOM 6592 N N . GLU A 1 822 ? 23.973 -34.214 -7.487 1.00 50.41 822 GLU A N 1
ATOM 6593 C CA . GLU A 1 822 ? 24.942 -35.293 -7.247 1.00 50.41 822 GLU A CA 1
ATOM 6594 C C . GLU A 1 822 ? 26.388 -34.774 -7.202 1.00 50.41 822 GLU A C 1
ATOM 6596 O O . GLU A 1 822 ? 27.158 -35.147 -6.314 1.00 50.41 822 GLU A O 1
ATOM 6601 N N . ALA A 1 823 ? 26.752 -33.845 -8.093 1.00 56.28 823 ALA A N 1
ATOM 6602 C CA . ALA A 1 823 ? 28.080 -33.233 -8.103 1.00 56.28 823 ALA A CA 1
ATOM 6603 C C . ALA A 1 823 ? 28.358 -32.430 -6.820 1.00 56.28 823 ALA A C 1
ATOM 6605 O O . ALA A 1 823 ? 29.440 -32.537 -6.247 1.00 56.28 823 ALA A O 1
ATOM 6606 N N . VAL A 1 824 ? 27.384 -31.668 -6.314 1.00 59.69 824 VAL A N 1
ATOM 6607 C CA . VAL A 1 824 ? 27.547 -30.878 -5.082 1.00 59.69 824 VAL A CA 1
ATOM 6608 C C . VAL A 1 824 ? 27.683 -31.774 -3.848 1.00 59.69 824 VAL A C 1
ATOM 6610 O O . VAL A 1 824 ? 28.497 -31.470 -2.974 1.00 59.69 824 VAL A O 1
ATOM 6613 N N . LEU A 1 825 ? 26.950 -32.890 -3.785 1.00 60.81 825 LEU A N 1
ATOM 6614 C CA . LEU A 1 825 ? 27.021 -33.835 -2.664 1.00 60.81 825 LEU A CA 1
ATOM 6615 C C . LEU A 1 825 ? 28.339 -34.622 -2.615 1.00 60.81 825 LEU A C 1
ATOM 6617 O O . LEU A 1 825 ? 28.757 -35.018 -1.530 1.00 60.81 825 LEU A O 1
ATOM 6621 N N . VAL A 1 826 ? 29.018 -34.814 -3.750 1.00 68.06 826 VAL A N 1
ATOM 6622 C CA . VAL A 1 826 ? 30.295 -35.550 -3.816 1.00 68.06 826 VAL A CA 1
ATOM 6623 C C . VAL A 1 826 ? 31.507 -34.616 -3.782 1.00 68.06 826 VAL A C 1
ATOM 6625 O O . VAL A 1 826 ? 32.483 -34.887 -3.081 1.00 68.06 826 VAL A O 1
ATOM 6628 N N . VAL A 1 827 ? 31.462 -33.495 -4.505 1.00 70.38 827 VAL A N 1
ATOM 6629 C CA . VAL A 1 827 ? 32.620 -32.605 -4.672 1.00 70.38 827 VAL A CA 1
ATOM 6630 C C . VAL A 1 827 ? 32.868 -31.768 -3.419 1.00 70.38 827 VAL A C 1
ATOM 6632 O O . VAL A 1 827 ? 34.018 -31.656 -3.000 1.00 70.38 827 VAL A O 1
ATOM 6635 N N . ARG A 1 828 ? 31.828 -31.239 -2.753 1.00 68.94 828 ARG A N 1
ATOM 6636 C CA . ARG A 1 828 ? 32.022 -30.400 -1.553 1.00 68.94 828 ARG A CA 1
ATOM 6637 C C . ARG A 1 828 ? 32.735 -31.125 -0.403 1.00 68.94 828 ARG A C 1
ATOM 6639 O O . ARG A 1 828 ? 33.686 -30.549 0.122 1.00 68.94 828 ARG A O 1
ATOM 6646 N N . PRO A 1 829 ? 32.359 -32.358 -0.013 1.00 76.56 829 PRO A N 1
ATOM 6647 C CA . PRO A 1 829 ? 33.072 -33.076 1.044 1.00 76.56 829 PRO A CA 1
ATOM 6648 C C . PRO A 1 829 ? 34.539 -33.348 0.691 1.00 76.56 829 PRO A C 1
ATOM 6650 O O . PRO A 1 829 ? 35.418 -33.197 1.539 1.00 76.56 829 PRO A O 1
ATOM 6653 N N . LEU A 1 830 ? 34.820 -33.697 -0.570 1.00 80.62 830 LEU A N 1
ATOM 6654 C CA . LEU A 1 830 ? 36.183 -33.945 -1.047 1.00 80.62 830 LEU A CA 1
ATOM 6655 C C . LEU A 1 830 ? 37.034 -32.670 -1.052 1.00 80.62 830 LEU A C 1
ATOM 6657 O O . LEU A 1 830 ? 38.192 -32.707 -0.636 1.00 80.62 830 LEU A O 1
ATOM 6661 N N . SER A 1 831 ? 36.467 -31.535 -1.465 1.00 76.56 831 SER A N 1
ATOM 6662 C CA . SER A 1 831 ? 37.150 -30.238 -1.427 1.00 76.56 831 SER A CA 1
ATOM 6663 C C . SER A 1 831 ? 37.478 -29.807 0.001 1.00 76.56 831 SER A C 1
ATOM 6665 O O . SER A 1 831 ? 38.594 -29.363 0.250 1.00 76.56 831 SER A O 1
ATOM 6667 N N . VAL A 1 832 ? 36.558 -30.001 0.951 1.00 82.06 832 VAL A N 1
ATOM 6668 C CA . VAL A 1 832 ? 36.799 -29.700 2.373 1.00 82.06 832 VAL A CA 1
ATOM 6669 C C . VAL A 1 832 ? 37.932 -30.569 2.928 1.00 82.06 832 VAL A C 1
ATOM 6671 O O . VAL A 1 832 ? 38.862 -30.047 3.539 1.00 82.06 832 VAL A O 1
ATOM 6674 N N . LEU A 1 833 ? 37.933 -31.876 2.643 1.00 83.94 833 LEU A N 1
ATOM 6675 C CA . LEU A 1 833 ? 39.020 -32.772 3.063 1.00 83.94 833 LEU A CA 1
ATOM 6676 C C . LEU A 1 833 ? 40.385 -32.352 2.494 1.00 83.94 833 LEU A C 1
ATOM 6678 O O . LEU A 1 833 ? 41.389 -32.393 3.208 1.00 83.94 833 LEU A O 1
ATOM 6682 N N . LEU A 1 834 ? 40.430 -31.922 1.230 1.00 84.00 834 LEU A N 1
ATOM 6683 C CA . LEU A 1 834 ? 41.656 -31.432 0.595 1.00 84.00 834 LEU A CA 1
ATOM 6684 C C . LEU A 1 834 ? 42.144 -30.112 1.204 1.00 84.00 834 LEU A C 1
ATOM 6686 O O . LEU A 1 834 ? 43.353 -29.945 1.382 1.00 84.00 834 LEU A O 1
ATOM 6690 N N . ILE A 1 835 ? 41.235 -29.204 1.565 1.00 83.31 835 ILE A N 1
ATOM 6691 C CA . ILE A 1 835 ? 41.564 -27.938 2.238 1.00 83.31 835 ILE A CA 1
ATOM 6692 C C . ILE A 1 835 ? 42.162 -28.215 3.621 1.00 83.31 835 ILE A C 1
ATOM 6694 O O . ILE A 1 835 ? 43.255 -27.728 3.910 1.00 83.31 835 ILE A O 1
ATOM 6698 N N . PHE A 1 836 ? 41.539 -29.081 4.427 1.00 82.19 836 PHE A N 1
ATOM 6699 C CA . PHE A 1 836 ? 42.077 -29.477 5.733 1.00 82.19 836 PHE A CA 1
ATOM 6700 C C . PHE A 1 836 ? 43.447 -30.158 5.624 1.00 82.19 836 PHE A C 1
ATOM 6702 O O . PHE A 1 836 ? 44.359 -29.838 6.390 1.00 82.19 836 PHE A O 1
ATOM 6709 N N . ALA A 1 837 ? 43.624 -31.070 4.663 1.00 84.50 837 ALA A N 1
ATOM 6710 C CA . ALA A 1 837 ? 44.906 -31.740 4.443 1.00 84.50 837 ALA A CA 1
ATOM 6711 C C . ALA A 1 837 ? 46.007 -30.746 4.036 1.00 84.50 837 ALA A C 1
ATOM 6713 O O . ALA A 1 837 ? 47.136 -30.827 4.527 1.00 84.50 837 ALA A O 1
ATOM 6714 N N . SER A 1 838 ? 45.664 -29.776 3.186 1.00 80.31 838 SER A N 1
ATOM 6715 C CA . SER A 1 838 ? 46.577 -28.722 2.733 1.00 80.31 838 SER A CA 1
ATOM 6716 C C . SER A 1 838 ? 46.939 -27.769 3.873 1.00 80.31 838 SER A C 1
ATOM 6718 O O . SER A 1 838 ? 48.119 -27.504 4.100 1.00 80.31 838 SER A O 1
ATOM 6720 N N . ALA A 1 839 ? 45.953 -27.322 4.654 1.00 79.25 839 ALA A N 1
ATOM 6721 C CA . ALA A 1 839 ? 46.163 -26.480 5.828 1.00 79.25 839 ALA A CA 1
ATOM 6722 C C . ALA A 1 839 ? 47.032 -27.184 6.885 1.00 79.25 839 ALA A C 1
ATOM 6724 O O . ALA A 1 839 ? 47.954 -26.577 7.435 1.00 79.25 839 ALA A O 1
ATOM 6725 N N . TYR A 1 840 ? 46.811 -28.482 7.118 1.00 81.19 840 TYR A N 1
ATOM 6726 C CA . TYR A 1 840 ? 47.643 -29.294 8.008 1.00 81.19 840 TYR A CA 1
ATOM 6727 C C . TYR A 1 840 ? 49.090 -29.418 7.503 1.00 81.19 840 TYR A C 1
ATOM 6729 O O . TYR A 1 840 ? 50.036 -29.240 8.277 1.00 81.19 840 TYR A O 1
ATOM 6737 N N . ALA A 1 841 ? 49.285 -29.679 6.206 1.00 81.56 841 ALA A N 1
ATOM 6738 C CA . ALA A 1 841 ? 50.614 -29.766 5.602 1.00 81.56 841 ALA A CA 1
ATOM 6739 C C . ALA A 1 841 ? 51.383 -28.435 5.705 1.00 81.56 841 ALA A C 1
ATOM 6741 O O . ALA A 1 841 ? 52.555 -28.430 6.094 1.00 81.56 841 ALA A O 1
ATOM 6742 N N . ILE A 1 842 ? 50.706 -27.312 5.446 1.00 78.06 842 ILE A N 1
ATOM 6743 C CA . ILE A 1 842 ? 51.277 -25.962 5.548 1.00 78.06 842 ILE A CA 1
ATOM 6744 C C . ILE A 1 842 ? 51.634 -25.631 7.002 1.00 78.06 842 ILE A C 1
ATOM 6746 O O . ILE A 1 842 ? 52.745 -25.174 7.263 1.00 78.06 842 ILE A O 1
ATOM 6750 N N . LYS A 1 843 ? 50.762 -25.944 7.971 1.00 75.69 843 LYS A N 1
ATOM 6751 C CA . LYS A 1 843 ? 51.047 -25.764 9.408 1.00 75.69 843 LYS A CA 1
ATOM 6752 C C . LYS A 1 843 ? 52.281 -26.560 9.853 1.00 75.69 843 LYS A C 1
ATOM 6754 O O . LYS A 1 843 ? 53.058 -26.086 10.679 1.00 75.69 843 LYS A O 1
ATOM 6759 N N . LYS A 1 844 ? 52.481 -27.763 9.299 1.00 78.62 844 LYS A N 1
ATOM 6760 C CA . LYS A 1 844 ? 53.628 -28.629 9.616 1.00 78.62 844 LYS A CA 1
ATOM 6761 C C . LYS A 1 844 ? 54.947 -28.111 9.031 1.00 78.62 844 LYS A C 1
ATOM 6763 O O . LYS A 1 844 ? 55.979 -28.248 9.681 1.00 78.62 844 LYS A O 1
ATOM 6768 N N . GLN A 1 845 ? 54.931 -27.542 7.825 1.00 81.00 845 GLN A N 1
ATOM 6769 C CA . GLN A 1 845 ? 56.133 -26.989 7.179 1.00 81.00 845 GLN A CA 1
ATOM 6770 C C . GLN A 1 845 ? 56.445 -25.550 7.610 1.00 81.00 845 GLN A C 1
ATOM 6772 O O . GLN A 1 845 ? 57.608 -25.148 7.598 1.00 81.00 845 GLN A O 1
ATOM 6777 N N . CYS A 1 846 ? 55.437 -24.781 8.020 1.00 78.38 846 CYS A N 1
ATOM 6778 C CA . CYS A 1 846 ? 55.565 -23.376 8.392 1.00 78.38 846 CYS A CA 1
ATOM 6779 C C . CYS A 1 846 ? 54.819 -23.091 9.711 1.00 78.38 846 CYS A C 1
ATOM 6781 O O . CYS A 1 846 ? 53.725 -22.526 9.693 1.00 78.38 846 CYS A O 1
ATOM 6783 N N . PRO A 1 847 ? 55.404 -23.431 10.877 1.00 71.00 847 PRO A N 1
ATOM 6784 C CA . PRO A 1 847 ? 54.724 -23.336 12.176 1.00 71.00 847 PRO A CA 1
ATOM 6785 C C . PRO A 1 847 ? 54.364 -21.901 12.605 1.00 71.00 847 PRO A C 1
ATOM 6787 O O . PRO A 1 847 ? 53.515 -21.724 13.475 1.00 71.00 847 PRO A O 1
ATOM 6790 N N . ASN A 1 848 ? 54.967 -20.885 11.976 1.00 72.06 848 ASN A N 1
ATOM 6791 C CA . ASN A 1 848 ? 54.711 -19.467 12.251 1.00 72.06 848 ASN A CA 1
ATOM 6792 C C . ASN A 1 848 ? 53.645 -18.836 11.334 1.00 72.06 848 ASN A C 1
ATOM 6794 O O . ASN A 1 848 ? 53.368 -17.647 11.468 1.00 72.06 848 ASN A O 1
ATOM 6798 N N . ILE A 1 849 ? 53.057 -19.594 10.400 1.00 64.62 849 ILE A N 1
ATOM 6799 C CA . ILE A 1 849 ? 51.981 -19.105 9.530 1.00 64.62 849 ILE A CA 1
ATOM 6800 C C . ILE A 1 849 ? 50.636 -19.554 10.108 1.00 64.62 849 ILE A C 1
ATOM 6802 O O . ILE A 1 849 ? 50.374 -20.744 10.296 1.00 64.62 849 ILE A O 1
ATOM 6806 N N . PHE A 1 850 ? 49.772 -18.583 10.400 1.00 54.94 850 PHE A N 1
ATOM 6807 C CA . PHE A 1 850 ? 48.378 -18.838 10.743 1.00 54.94 850 PHE A CA 1
ATOM 6808 C C . PHE A 1 850 ? 47.567 -18.948 9.450 1.00 54.94 850 PHE A C 1
ATOM 6810 O O . PHE A 1 850 ? 47.488 -17.991 8.687 1.00 54.94 850 PHE A O 1
ATOM 6817 N N . VAL A 1 851 ? 46.995 -20.125 9.203 1.00 58.84 851 VAL A N 1
ATOM 6818 C CA . VAL A 1 851 ? 46.089 -20.390 8.079 1.00 58.84 851 VAL A CA 1
ATOM 6819 C C . VAL A 1 851 ? 44.682 -20.504 8.660 1.00 58.84 851 VAL A C 1
ATOM 6821 O O . VAL A 1 851 ? 44.486 -21.286 9.592 1.00 58.84 851 VAL A O 1
ATOM 6824 N N . TYR A 1 852 ? 43.746 -19.697 8.163 1.00 48.22 852 TYR A N 1
ATOM 6825 C CA . TYR A 1 852 ? 42.315 -19.804 8.464 1.00 48.22 852 TYR A CA 1
ATOM 6826 C C . TYR A 1 852 ? 41.586 -20.282 7.204 1.00 48.22 852 TYR A C 1
ATOM 6828 O O . TYR A 1 852 ? 42.066 -20.000 6.105 1.00 48.22 852 TYR A O 1
ATOM 6836 N N . GLU A 1 853 ? 40.503 -21.042 7.387 1.00 47.53 853 GLU A N 1
ATOM 6837 C CA . GLU A 1 853 ? 39.667 -21.573 6.295 1.00 47.53 853 GLU A CA 1
ATOM 6838 C C . GLU A 1 853 ? 38.967 -20.487 5.480 1.00 47.53 853 GLU A C 1
ATOM 6840 O O . GLU A 1 853 ? 38.511 -19.491 6.094 1.00 47.53 853 GLU A O 1
#

Foldseek 3Di:
DPDWDKDFPAKFFQVRLVVDDAAWDWDAHPPPRWIKIWHDDPPDIWIATQFDLFLRFGWDFDPPDPPRQWTFGPQPRFIARRVVQATVFLHPADGGDIWDWDADPPVGNMITTIDGHDPQLCPVPAFDADADDWPQWKWAFFFFQWIWTRHHPAIEIFQDPQADAWLLQQKDTFWHGDPCVLVNLLVHQAYEQFFQGCSRVPLVSLQSNQVRCLAHAYEYEPAQFDSCLCVVVSNRRRDHYHYDYASDWDDPDPFKIKGKWAAPRCSNTGIWMWIGGSNAIETEREPRSCTNVVDDAAAHLEYEYALKDLLWLPPVQEDDDPSDLVSLLVSLVVVSVSSLVVVLVSCVVRVYQEYENGHDRIASPDPLCVSCRVRNDIHDQVVSQVSNCVNHVRYQYDYHFRRKMAGSSVCVVPVPDPVRIDHPDPPPGGGDPDHPSCVSLVVLQVLVPDPLQVDPCLVVLQVVLLVQALDQEKEWEAEDASNLHGDVVTDTWMFGRNHGDTDPDDDPDDGKYKYKRFHNSNVSSCQQFVHACSSTTSSSRIHMYIPPPGDNCVVNCSRHRVRDSGHGPVVVVVVVVVVVPDDDDDDDDDDDDPPDDDDDFLPPPVQQCLLQVLLVVLLLPDPPAFQQAARAAEESLQQQLQALVQVVLAPDDDPQQADDAQQRGVPDHHKAKDKDKDPDAVVDDSVVRSCVLQVQVVQADQVVRDGHPPGDNQSNLQSNQRQFHYKHKGKDWDQQHGHPDPVCGRHTMIMMMMMTPPYAQDADPVRHTDGSGDRDDQNNPLVPADGDSSHGDDPVSNDYDDDPPRHRPSRPVVVDPDVVNVCCVPVVVVVVVVVVVVLVVCCVVPVPDDDDD

pLDDT: mean 88.87, std 12.38, range [24.69, 98.62]

Organism: NCBI:txid363190